Protein AF-A0A357KMB4-F1 (afdb_monomer)

Nearest PDB structures (foldseek):
  2fut-assembly1_B  TM=7.686E-01  e=6.459E-30  Pedobacter heparinus
  3e7j-assembly1_B  TM=7.613E-01  e=1.615E-29  Pedobacter heparinus
  3a0o-assembly1_A  TM=6.385E-01  e=5.201E-28  Agrobacterium fabrum str. C58
  3afl-assembly1_A  TM=7.024E-01  e=1.153E-25  Agrobacterium fabrum str. C58

Radius of gyration: 32.97 Å; Cα contacts (8 Å, |Δi|>4): 2272; chains: 1; bounding box: 94×92×88 Å

pLDDT: mean 87.8, std 14.25, range [25.14, 98.75]

Sequence (956 aa):
MKNVILFLLVISLTLVGSFAAANENASVCDQTFQLPSNQWRMISLPCDPGEDATVAEVFGDDIAAAFGENEPAVYGHNWILFRHDIEKGFAALGETEQNSLSPGVAYWMIQTSNSDATLSLPANSAATVFDQSEGCAESAQSCFGIPLATAANGIKWNMIGYPNTVSQNLINVRVVSNATGACTEGCTLDAAESQGLVHNRLWRYSGDGYTALDGGRDSLDPWDGYWLPTLNQAEGGQPKLLIGNGPEAFPAEHYPDGDHPRLWLSADRLSALQQARQQQTPQWNAFKRICDEMVDNNPNNDPYFIADTPQTGAAPLALMYRLTGENQYADRALELMDATPADISVYANPDHANFHYLGLAYDWLYNYLGMTPARKKAYQQKMTAISENFWKDYNGQGVFTYNDDTDANIESGMIHLTLGAAMYGDDSSAVKLLNRGWLGWVSGYGGRGKTPTYSNTDYLRESLGGVYPTGFAYFAGSDSVGFSGYQMTLETACHYDVNSKHPELKSFWGNTIRSMIHLTEPTRQKIYHTGDWQDPATLNTQAWFYQALAFASHFADKAGDSEIAAKGRGYAQQNDLGYDNGWFSEFLYSSPSAPVIDPYQNGLPLIRFANDPDFLMFRDNWSESANWGLFIGDGGLPVDHQKPDHGSFALWRGNDYLTRGVRTYDGLKNGDFFNTLSIENGCMINGKSCSGTAIRQAQTASQISRHRQSTSPLFAYGMLNADGQWNDDPNVYQPAIPVETYRRHFFWAGEYGVIFDRLRTHQNNGAKYRLRALTQPSVNGTTISQLSENGQHKMLHRTLEPSQAQIQILNEQDLWQAIPLWKVDQSERRWQSVINLPFSDATNVLNVTQTGSESLSEFDTLEHIKNAAQSGVRIGGWVVMFSSEEDLKDHVQYTVQNASAGMKHLVADLKEGSYKIKINGVTRAQQMTVQSNDNTGFFVSPDASSSLKIALTRVN

Solvent-accessible surface area (backbone atoms only — not comparable to full-atom values): 48644 Å² total; per-residue (Å²): 134,82,89,84,84,91,88,80,91,80,84,82,81,77,80,82,72,82,78,75,81,71,84,66,77,72,58,84,52,76,60,68,45,82,46,49,45,72,34,55,37,37,29,26,29,25,31,30,64,49,70,75,38,23,51,41,70,47,42,40,65,34,44,30,63,29,41,39,101,88,40,84,63,42,78,79,76,39,30,48,50,28,38,71,40,90,88,79,40,77,41,73,63,53,58,77,36,53,62,74,66,51,50,37,38,23,33,42,37,37,36,58,42,92,37,58,20,58,38,48,58,47,91,80,38,40,78,52,84,57,45,82,54,85,28,44,31,90,69,20,87,22,17,39,71,37,78,47,64,60,29,85,82,28,74,24,76,36,61,35,18,30,45,34,71,62,61,41,47,34,64,47,32,16,33,32,25,77,40,93,62,80,26,52,61,24,26,42,39,61,58,31,30,78,60,30,31,28,54,39,44,37,35,35,46,80,56,88,50,76,45,78,38,49,34,84,78,35,65,49,42,48,40,36,15,32,39,41,41,21,25,51,58,20,49,92,12,66,34,24,43,30,43,40,73,31,64,64,65,49,59,76,93,35,54,52,61,86,68,77,52,32,61,68,51,48,73,69,51,50,50,34,49,50,47,25,50,75,67,59,33,71,44,40,53,40,34,49,51,53,48,51,34,67,65,68,74,42,81,92,44,46,93,69,45,43,90,82,36,21,27,58,48,12,27,56,19,22,50,50,19,75,73,71,71,46,61,68,33,41,55,48,15,51,52,22,56,68,65,42,71,46,64,52,82,83,43,96,58,48,54,82,48,41,61,35,25,49,18,44,22,50,23,61,35,53,85,40,87,86,48,36,75,69,53,52,52,52,49,52,53,36,52,49,43,36,45,52,49,54,54,30,17,40,63,64,72,39,94,76,51,51,53,69,40,59,44,51,45,41,28,44,20,24,28,22,29,34,35,10,51,49,34,46,92,82,42,82,64,15,60,58,27,30,29,51,15,36,33,21,42,77,47,23,64,64,30,89,89,78,68,90,52,60,14,52,54,48,56,46,62,41,15,41,24,19,41,52,60,38,6,58,56,43,34,22,62,43,39,43,52,15,52,48,46,37,52,36,36,32,35,50,27,20,70,41,50,58,53,78,78,38,59,87,52,37,49,21,36,36,23,28,45,54,36,55,61,70,40,33,38,44,72,51,49,39,60,68,75,46,34,38,44,51,76,91,55,38,52,76,71,36,38,33,52,55,27,32,42,26,50,24,24,44,50,4,36,75,54,68,38,48,71,49,17,12,23,32,49,18,46,46,66,74,43,53,89,61,80,77,64,32,35,59,54,38,33,72,45,45,54,76,85,58,69,68,33,61,44,60,84,70,52,69,76,52,60,46,76,24,54,25,24,19,34,44,36,38,36,70,55,71,48,52,74,22,30,35,38,39,39,32,14,45,43,32,71,63,52,58,37,30,61,41,42,58,56,16,40,32,39,30,48,23,78,37,53,43,31,45,51,60,47,31,27,82,56,66,52,35,20,76,53,22,29,22,77,25,41,56,33,70,45,69,57,96,89,37,81,42,21,37,36,52,62,78,40,34,71,30,68,16,26,50,72,19,52,49,74,43,80,84,71,57,34,44,37,38,27,27,42,34,41,32,32,49,29,40,43,69,92,81,40,66,40,67,48,52,48,66,39,34,38,40,37,41,36,38,42,70,47,39,35,40,39,40,37,42,40,31,34,85,49,70,36,75,42,28,42,35,42,38,30,68,31,82,63,47,77,59,83,51,32,38,42,30,38,15,74,87,49,65,28,26,31,41,38,34,49,65,31,52,79,80,42,44,75,43,82,44,57,33,50,74,74,44,62,87,54,53,62,87,36,40,30,71,88,60,42,32,25,34,42,40,35,42,44,74,73,38,32,71,43,58,35,36,35,40,34,40,52,46,47,52,80,64,82,72,73,93,37,80,43,84,37,72,60,97,61,29,41,32,37,36,45,70,62,37,34,43,37,38,48,68,55,90,70,58,34,58,64,50,75,52,65,41,70,67,33,52,54,64,28,36,36,42,36,41,48,30,48,59,42,43,26,48,36,22,52,72,82,43,72,50,91,60,71,32,64,21,46,79,63,46,16,36,33,63,52,66,44,75,60,61,32,71,64,40,37,40,36,40,37,55,59,131

Structure (mmCIF, N/CA/C/O backbone):
data_AF-A0A357KMB4-F1
#
_entry.id   AF-A0A357KMB4-F1
#
loop_
_atom_site.group_PDB
_atom_site.id
_atom_site.type_symbol
_atom_site.label_atom_id
_atom_site.label_alt_id
_atom_site.label_comp_id
_atom_site.label_asym_id
_atom_site.label_entity_id
_atom_site.label_seq_id
_atom_site.pdbx_PDB_ins_code
_atom_site.Cartn_x
_atom_site.Cartn_y
_atom_site.Cartn_z
_atom_site.occupancy
_atom_site.B_iso_or_equiv
_atom_site.auth_seq_id
_atom_site.auth_comp_id
_atom_site.auth_asym_id
_atom_site.auth_atom_id
_atom_site.pdbx_PDB_model_num
ATOM 1 N N . MET A 1 1 ? 25.113 -60.835 31.794 1.00 34.06 1 MET A N 1
ATOM 2 C CA . MET A 1 1 ? 26.532 -60.827 31.380 1.00 34.06 1 MET A CA 1
ATOM 3 C C . MET A 1 1 ? 26.723 -59.690 30.383 1.00 34.06 1 MET A C 1
ATOM 5 O O . MET A 1 1 ? 26.113 -59.773 29.334 1.00 34.06 1 MET A O 1
ATOM 9 N N . LYS A 1 2 ? 27.529 -58.679 30.762 1.00 30.97 2 LYS A N 1
ATOM 10 C CA . LYS A 1 2 ? 28.235 -57.655 29.946 1.00 30.97 2 LYS A CA 1
ATOM 11 C C . LYS A 1 2 ? 27.391 -56.746 29.018 1.00 30.97 2 LYS A C 1
ATOM 13 O O . LYS A 1 2 ? 26.839 -57.224 28.044 1.00 30.97 2 LYS A O 1
ATOM 18 N N . ASN A 1 3 ? 27.232 -55.467 29.404 1.00 36.47 3 ASN A N 1
ATOM 19 C CA . ASN A 1 3 ? 27.881 -54.239 28.851 1.00 36.47 3 ASN A CA 1
ATOM 20 C C . ASN A 1 3 ? 27.168 -53.731 27.576 1.00 36.47 3 ASN A C 1
ATOM 22 O O . ASN A 1 3 ? 26.949 -54.525 26.676 1.00 36.47 3 ASN A O 1
ATOM 26 N N . VAL A 1 4 ? 26.693 -52.479 27.462 1.00 34.16 4 VAL A N 1
ATOM 27 C CA . VAL A 1 4 ? 27.408 -51.201 27.168 1.00 34.16 4 VAL A CA 1
ATOM 28 C C . VAL A 1 4 ? 26.363 -50.060 27.359 1.00 34.16 4 VAL A C 1
ATOM 30 O O . VAL A 1 4 ? 25.253 -50.206 26.863 1.00 34.16 4 VAL A O 1
ATOM 33 N N . ILE A 1 5 ? 26.495 -49.107 28.299 1.00 34.25 5 ILE A N 1
ATOM 34 C CA . ILE A 1 5 ? 27.171 -47.775 28.274 1.00 34.25 5 ILE A CA 1
ATOM 35 C C . ILE A 1 5 ? 26.486 -46.687 27.397 1.00 34.25 5 ILE A C 1
ATOM 37 O O . ILE A 1 5 ? 26.631 -46.694 26.185 1.00 34.25 5 ILE A O 1
ATOM 41 N N . LEU A 1 6 ? 25.807 -45.755 28.102 1.00 29.77 6 LEU A N 1
ATOM 42 C CA . LEU A 1 6 ? 25.956 -44.274 28.146 1.00 29.77 6 LEU A CA 1
ATOM 43 C C . LEU A 1 6 ? 25.772 -43.402 26.877 1.00 29.77 6 LEU A C 1
ATOM 45 O O . LEU A 1 6 ? 26.398 -43.678 25.869 1.00 29.77 6 LEU A O 1
ATOM 49 N N . PHE A 1 7 ? 24.990 -42.310 27.006 1.00 26.94 7 PHE A N 1
ATOM 50 C CA . PHE A 1 7 ? 25.191 -40.894 26.569 1.00 26.94 7 PHE A CA 1
ATOM 51 C C . PHE A 1 7 ? 23.800 -40.215 26.424 1.00 26.94 7 PHE A C 1
ATOM 53 O O . PHE A 1 7 ? 22.893 -40.841 25.895 1.00 26.94 7 PHE A O 1
ATOM 60 N N . LEU A 1 8 ? 23.508 -38.959 26.778 1.00 25.14 8 LEU A N 1
ATOM 61 C CA . LEU A 1 8 ? 24.036 -37.976 27.729 1.00 25.14 8 LEU A CA 1
ATOM 62 C C . LEU A 1 8 ? 22.884 -36.959 27.916 1.00 25.14 8 LEU A C 1
ATOM 64 O O . LE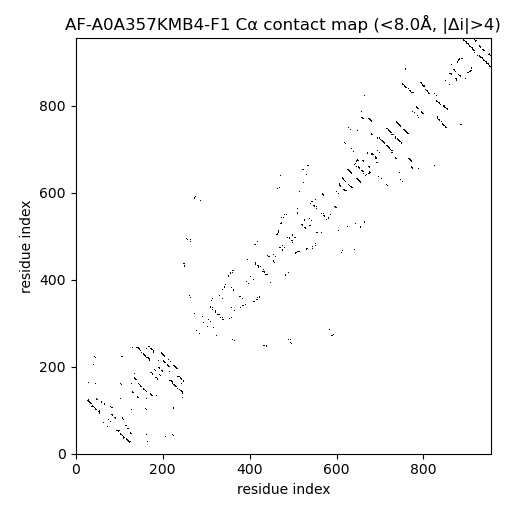U A 1 8 ? 22.246 -36.558 26.946 1.00 25.14 8 LEU A O 1
ATOM 68 N N . LEU A 1 9 ? 22.570 -36.613 29.165 1.00 26.67 9 LEU A N 1
ATOM 69 C CA . LEU A 1 9 ? 21.543 -35.641 29.542 1.00 26.67 9 LEU A CA 1
ATOM 70 C C . LEU A 1 9 ? 22.121 -34.232 29.321 1.00 26.67 9 LEU A C 1
ATOM 72 O O . LEU A 1 9 ? 22.996 -33.817 30.078 1.00 26.67 9 LEU A O 1
ATOM 76 N N . VAL A 1 10 ? 21.670 -33.509 28.294 1.00 25.28 10 VAL A N 1
ATOM 77 C CA . VAL A 1 10 ? 21.964 -32.076 28.142 1.00 25.28 10 VAL A CA 1
ATOM 78 C C . VAL A 1 10 ? 20.816 -31.289 28.764 1.00 25.28 10 VAL A C 1
ATOM 80 O O . VAL A 1 10 ? 19.683 -31.324 28.292 1.00 25.28 10 VAL A O 1
ATOM 83 N N . ILE A 1 11 ? 21.124 -30.607 29.864 1.00 28.58 11 ILE A N 1
ATOM 84 C CA . ILE A 1 11 ? 20.292 -29.566 30.462 1.00 28.58 11 ILE A CA 1
ATOM 85 C C . ILE A 1 11 ? 20.423 -28.335 29.559 1.00 28.58 11 ILE A C 1
ATOM 87 O O . ILE A 1 11 ? 21.447 -27.655 29.586 1.00 28.58 11 ILE A O 1
ATOM 91 N N . SER A 1 12 ? 19.407 -28.055 28.744 1.00 26.53 12 SER A N 1
ATOM 92 C CA . SER A 1 12 ? 19.284 -26.773 28.046 1.00 26.53 12 SER A CA 1
ATOM 93 C C . SER A 1 12 ? 18.751 -25.731 29.026 1.00 26.53 12 SER A C 1
ATOM 95 O O . SER A 1 12 ? 17.558 -25.670 29.313 1.00 26.53 12 SER A O 1
ATOM 97 N N . LEU A 1 13 ? 19.663 -24.927 29.565 1.00 25.22 13 LEU A N 1
ATOM 98 C CA . LEU A 1 13 ? 19.360 -23.686 30.263 1.00 25.22 13 LEU A CA 1
ATOM 99 C C . LEU A 1 13 ? 19.021 -22.630 29.194 1.00 25.22 13 LEU A C 1
ATOM 101 O O . LEU A 1 13 ? 19.907 -21.960 28.674 1.00 25.22 13 LEU A O 1
ATOM 105 N N . THR A 1 14 ? 17.754 -22.517 28.795 1.00 29.17 14 THR A N 1
ATOM 106 C CA . THR A 1 14 ? 17.294 -21.413 27.938 1.00 29.17 14 THR A CA 1
ATOM 107 C C . THR A 1 14 ? 17.178 -20.147 28.780 1.00 29.17 14 THR A C 1
ATOM 109 O O . THR A 1 14 ? 16.178 -19.935 29.466 1.00 29.17 14 THR A O 1
ATOM 112 N N . LEU A 1 15 ? 18.221 -19.316 28.736 1.00 25.84 15 LEU A N 1
ATOM 113 C CA . LEU A 1 15 ? 18.123 -17.892 29.042 1.00 25.84 15 LEU A CA 1
ATOM 114 C C . LEU A 1 15 ? 17.166 -17.282 28.005 1.00 25.84 15 LEU A C 1
ATOM 116 O O . LEU A 1 15 ? 17.523 -17.127 26.841 1.00 25.84 15 LEU A O 1
ATOM 120 N N . VAL A 1 16 ? 15.931 -16.988 28.406 1.00 31.47 16 VAL A N 1
ATOM 121 C CA . VAL A 1 16 ? 15.011 -16.184 27.596 1.00 31.47 16 VAL A CA 1
ATOM 122 C C . VAL A 1 16 ? 15.392 -14.729 27.843 1.00 31.47 16 VAL A C 1
ATOM 124 O O . VAL A 1 16 ? 14.923 -14.103 28.790 1.00 31.47 16 VAL A O 1
ATOM 127 N N . GLY A 1 17 ? 16.339 -14.234 27.047 1.00 27.36 17 GLY A N 1
ATOM 128 C CA . GLY A 1 17 ? 16.598 -12.808 26.921 1.00 27.36 17 GLY A CA 1
ATOM 129 C C . GLY A 1 17 ? 15.452 -12.175 26.143 1.00 27.36 17 GLY A C 1
ATOM 130 O O . GLY A 1 17 ? 15.163 -12.577 25.018 1.00 27.36 17 GLY A O 1
ATOM 131 N N . SER A 1 18 ? 14.769 -11.222 26.766 1.00 28.28 18 SER A N 1
ATOM 132 C CA . SER A 1 18 ? 13.783 -10.370 26.115 1.00 28.28 18 SER A CA 1
ATOM 133 C C . SER A 1 18 ? 14.478 -9.535 25.039 1.00 28.28 18 SER A C 1
ATOM 135 O O . SER A 1 18 ? 15.187 -8.586 25.363 1.00 28.28 18 SER A O 1
ATOM 137 N N . PHE A 1 19 ? 14.283 -9.875 23.767 1.00 28.34 19 PHE A N 1
ATOM 138 C CA . PHE A 1 19 ? 14.601 -8.974 22.665 1.00 28.34 19 PHE A CA 1
ATOM 139 C C . PHE A 1 19 ? 13.481 -7.935 22.579 1.00 28.34 19 PHE A C 1
ATOM 141 O O . PHE A 1 19 ? 12.445 -8.165 21.961 1.00 28.34 19 PHE A O 1
ATOM 148 N N . ALA A 1 20 ? 13.669 -6.798 23.244 1.00 28.69 20 ALA A N 1
ATOM 149 C CA . ALA A 1 20 ? 13.099 -5.564 22.734 1.00 28.69 20 ALA A CA 1
ATOM 150 C C . ALA A 1 20 ? 13.927 -5.227 21.490 1.00 28.69 20 ALA A C 1
ATOM 152 O O . ALA A 1 20 ? 15.097 -4.873 21.616 1.00 28.69 20 ALA A O 1
ATOM 153 N N . ALA A 1 21 ? 13.361 -5.423 20.300 1.00 29.62 21 ALA A N 1
ATOM 154 C CA . ALA A 1 21 ? 13.928 -4.855 19.089 1.00 29.62 21 ALA A CA 1
ATOM 155 C C . ALA A 1 21 ? 13.755 -3.336 19.200 1.00 29.62 21 ALA A C 1
ATOM 157 O O . ALA A 1 21 ? 12.714 -2.785 18.849 1.00 29.62 21 ALA A O 1
ATOM 158 N N . ALA A 1 22 ? 14.740 -2.667 19.794 1.00 28.81 22 ALA A N 1
ATOM 159 C CA . ALA A 1 22 ? 14.958 -1.273 19.485 1.00 28.81 22 ALA A CA 1
ATOM 160 C C . ALA A 1 22 ? 15.277 -1.241 17.987 1.00 28.81 22 ALA A C 1
ATOM 162 O O . ALA A 1 22 ? 16.276 -1.820 17.563 1.00 28.81 22 ALA A O 1
ATOM 163 N N . ASN A 1 23 ? 14.413 -0.614 17.188 1.00 30.89 23 ASN A N 1
ATOM 164 C CA . ASN A 1 23 ? 14.830 -0.049 15.909 1.00 30.89 23 ASN A CA 1
ATOM 165 C C . ASN A 1 23 ? 15.804 1.090 16.246 1.00 30.89 23 ASN A C 1
ATOM 167 O O . ASN A 1 23 ? 15.452 2.266 16.205 1.00 30.89 23 ASN A O 1
ATOM 171 N N . GLU A 1 24 ? 17.016 0.745 16.678 1.00 32.53 24 GLU A N 1
ATOM 172 C CA . GLU A 1 24 ? 18.144 1.627 16.441 1.00 32.53 24 GLU A CA 1
ATOM 173 C C . GLU A 1 24 ? 18.297 1.611 14.925 1.00 32.53 24 GLU A C 1
ATOM 175 O O . GLU A 1 24 ? 18.593 0.570 14.338 1.00 32.53 24 GLU A O 1
ATOM 180 N N . ASN A 1 25 ? 17.959 2.729 14.281 1.00 37.66 25 ASN A N 1
ATOM 181 C CA . ASN A 1 25 ? 18.322 2.949 12.891 1.00 37.66 25 ASN A CA 1
ATOM 182 C C . ASN A 1 25 ? 19.840 2.788 12.833 1.00 37.66 25 ASN A C 1
ATOM 184 O O . ASN A 1 25 ? 20.553 3.710 13.231 1.00 37.66 25 ASN A O 1
ATOM 188 N N . ALA A 1 26 ? 20.305 1.603 12.425 1.00 49.03 26 ALA A N 1
ATOM 189 C CA . ALA A 1 26 ? 21.712 1.346 12.175 1.00 49.03 26 ALA A CA 1
ATOM 190 C C . ALA A 1 26 ? 22.218 2.504 11.317 1.00 49.03 26 ALA A C 1
ATOM 192 O O . ALA A 1 26 ? 21.579 2.870 10.321 1.00 49.03 26 ALA A O 1
ATOM 193 N N . SER A 1 27 ? 23.287 3.151 11.770 1.00 72.38 27 SER A N 1
ATOM 194 C CA . SER A 1 27 ? 23.843 4.274 11.038 1.00 72.38 27 SER A CA 1
ATOM 195 C C . SER A 1 27 ? 24.212 3.771 9.649 1.00 72.38 27 SER A C 1
ATOM 197 O O . SER A 1 27 ? 24.764 2.680 9.493 1.00 72.38 27 SER A O 1
ATOM 199 N N . VAL A 1 28 ? 23.942 4.568 8.613 1.00 76.69 28 VAL A N 1
ATOM 200 C CA . VAL A 1 28 ? 24.337 4.239 7.230 1.00 76.69 28 VAL A CA 1
ATOM 201 C C . VAL A 1 28 ? 25.849 3.957 7.140 1.00 76.69 28 VAL A C 1
ATOM 203 O O . VAL A 1 28 ? 26.292 3.264 6.227 1.00 76.69 28 VAL A O 1
ATOM 206 N N . CYS A 1 29 ? 26.625 4.437 8.118 1.00 87.62 29 CYS A N 1
ATOM 207 C CA . CYS A 1 29 ? 28.070 4.287 8.244 1.00 87.62 29 CYS A CA 1
ATOM 208 C C . CYS A 1 29 ? 28.541 3.079 9.084 1.00 87.62 29 CYS A C 1
ATOM 210 O O . CYS A 1 29 ? 29.746 2.947 9.283 1.00 87.62 29 CYS A O 1
ATOM 212 N N . ASP A 1 30 ? 27.657 2.176 9.529 1.00 87.50 30 ASP A N 1
ATOM 213 C CA . ASP A 1 30 ? 28.001 1.007 10.374 1.00 87.50 30 ASP A CA 1
ATOM 214 C C . ASP A 1 30 ? 28.728 -0.132 9.618 1.00 87.50 30 ASP A C 1
ATOM 216 O O . ASP A 1 30 ? 28.767 -1.286 10.053 1.00 87.50 30 ASP A O 1
ATOM 220 N N . GLN A 1 31 ? 29.309 0.152 8.452 1.00 87.50 31 GLN A N 1
ATOM 221 C CA . GLN A 1 31 ? 30.023 -0.848 7.667 1.00 87.50 31 GLN A CA 1
ATOM 222 C C . GLN A 1 31 ? 31.428 -1.089 8.195 1.00 87.50 31 GLN A C 1
ATOM 224 O O . GLN A 1 31 ? 32.187 -0.152 8.426 1.00 87.50 31 GLN A O 1
ATOM 229 N N . THR A 1 32 ? 31.813 -2.361 8.272 1.00 95.00 32 THR A N 1
ATOM 230 C CA . THR A 1 32 ? 33.139 -2.761 8.747 1.00 95.00 32 THR A CA 1
ATOM 231 C C . THR A 1 32 ? 34.041 -3.272 7.630 1.00 95.00 32 THR A C 1
ATOM 233 O O . THR A 1 32 ? 33.558 -3.905 6.689 1.00 95.00 32 THR A O 1
ATOM 236 N N . PHE A 1 33 ? 35.353 -3.127 7.796 1.00 96.06 33 PHE A N 1
ATOM 237 C CA . PHE A 1 33 ? 36.365 -3.685 6.9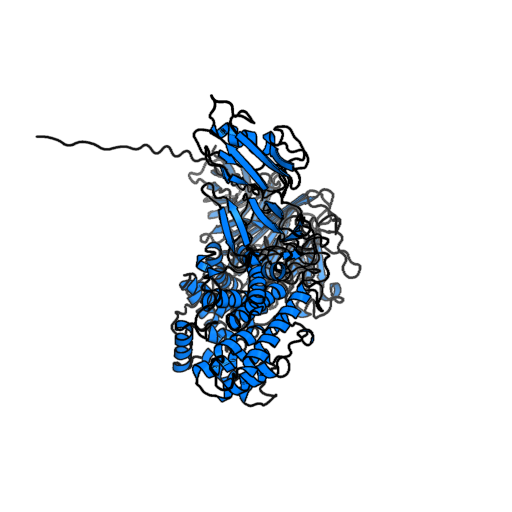00 1.00 96.06 33 PHE A CA 1
ATOM 238 C C . PHE A 1 33 ? 37.344 -4.594 7.642 1.00 96.06 33 PHE A C 1
ATOM 240 O O . PHE A 1 33 ? 37.886 -4.232 8.679 1.00 96.06 33 PHE A O 1
ATOM 247 N N . GLN A 1 34 ? 37.619 -5.775 7.091 1.00 96.94 34 GLN A N 1
ATOM 248 C CA . GLN A 1 34 ? 38.635 -6.673 7.642 1.00 96.94 34 GLN A CA 1
ATOM 249 C C . GLN A 1 34 ? 40.013 -6.283 7.106 1.00 96.94 34 GLN A C 1
ATOM 251 O O . GLN A 1 34 ? 40.300 -6.493 5.927 1.00 96.94 34 GLN A O 1
ATOM 256 N N . LEU A 1 35 ? 40.871 -5.740 7.972 1.00 96.50 35 LEU A N 1
ATOM 257 C CA . LEU A 1 35 ? 42.263 -5.412 7.681 1.00 96.50 35 LEU A CA 1
ATOM 258 C C . LEU A 1 35 ? 43.190 -6.563 8.105 1.00 96.50 35 LEU A C 1
ATOM 260 O O . LEU A 1 35 ? 43.445 -6.740 9.306 1.00 96.50 35 LEU A O 1
ATOM 264 N N . PRO A 1 36 ? 43.767 -7.315 7.149 1.00 96.19 36 PRO A N 1
ATOM 265 C CA . PRO A 1 36 ? 44.532 -8.494 7.510 1.00 96.19 36 PRO A CA 1
ATOM 266 C C . PRO A 1 36 ? 45.869 -8.187 8.165 1.00 96.19 36 PRO A C 1
ATOM 268 O O . PRO A 1 36 ? 46.520 -7.176 7.878 1.00 96.19 36 PRO A O 1
ATOM 271 N N . SER A 1 37 ? 46.292 -9.101 9.031 1.00 95.94 37 SER A N 1
ATOM 272 C CA . SER A 1 37 ? 47.591 -9.016 9.693 1.00 95.94 37 SER A CA 1
ATOM 273 C C . SER A 1 37 ? 48.753 -9.100 8.703 1.00 95.94 37 SER A C 1
ATOM 275 O O . SER A 1 37 ? 48.781 -9.933 7.798 1.00 95.94 37 SER A O 1
ATOM 277 N N . ASN A 1 38 ? 49.759 -8.248 8.919 1.00 95.44 38 ASN A N 1
ATOM 278 C CA . ASN A 1 38 ? 51.018 -8.197 8.179 1.00 95.44 38 ASN A CA 1
ATOM 279 C C . ASN A 1 38 ? 50.841 -8.023 6.663 1.00 95.44 38 ASN A C 1
ATOM 281 O O . ASN A 1 38 ? 51.711 -8.412 5.879 1.00 95.44 38 ASN A O 1
ATOM 285 N N . GLN A 1 39 ? 49.735 -7.408 6.242 1.00 96.12 39 GLN A N 1
ATOM 286 C CA . GLN A 1 39 ? 49.424 -7.195 4.839 1.00 96.12 39 GLN A CA 1
ATOM 287 C C . GLN A 1 39 ? 49.059 -5.734 4.581 1.00 96.12 39 GLN A C 1
ATOM 289 O O . GLN A 1 39 ? 48.226 -5.148 5.267 1.00 96.12 39 GLN A O 1
ATOM 294 N N . TRP A 1 40 ? 49.678 -5.141 3.561 1.00 96.56 40 TRP A N 1
ATOM 295 C CA . TRP A 1 40 ? 49.300 -3.807 3.108 1.00 96.56 40 TRP A CA 1
ATOM 296 C C . TRP A 1 40 ? 47.914 -3.828 2.455 1.00 96.56 40 TRP A C 1
ATOM 298 O O . TRP A 1 40 ? 47.582 -4.738 1.685 1.00 96.56 40 TRP A O 1
ATOM 308 N N . ARG A 1 41 ? 47.123 -2.791 2.726 1.00 97.19 41 ARG A N 1
ATOM 309 C CA . ARG A 1 41 ? 45.838 -2.517 2.075 1.00 97.19 41 ARG A CA 1
ATOM 310 C C . ARG A 1 41 ? 45.768 -1.068 1.614 1.00 97.19 41 ARG A C 1
ATOM 312 O O . ARG A 1 41 ? 46.274 -0.177 2.295 1.00 97.19 41 ARG A O 1
ATOM 319 N N . MET A 1 42 ? 45.139 -0.855 0.460 1.00 97.31 42 MET A N 1
ATOM 320 C CA . MET A 1 42 ? 44.664 0.465 0.051 1.00 97.31 42 MET A CA 1
ATOM 321 C C . MET A 1 42 ? 43.237 0.606 0.545 1.00 97.31 42 MET A C 1
ATOM 323 O O . MET A 1 42 ? 42.365 -0.101 0.047 1.00 97.31 42 MET A O 1
ATOM 327 N N . ILE A 1 43 ? 43.020 1.497 1.502 1.00 97.25 43 ILE A N 1
ATOM 328 C CA . ILE A 1 43 ? 41.705 1.730 2.084 1.00 97.25 43 ILE A CA 1
ATOM 329 C C . ILE A 1 43 ? 41.181 3.125 1.745 1.00 97.25 43 ILE A C 1
ATOM 331 O O . ILE A 1 43 ? 41.945 4.008 1.351 1.00 97.25 43 ILE A O 1
ATOM 335 N N . SER A 1 44 ? 39.887 3.333 1.926 1.00 96.94 44 SER A N 1
ATOM 336 C CA . SER A 1 44 ? 39.211 4.625 1.856 1.00 96.94 44 SER A CA 1
ATOM 337 C C . SER A 1 44 ? 38.169 4.752 2.964 1.00 96.94 44 SER A C 1
ATOM 339 O O . SER A 1 44 ? 37.996 3.831 3.760 1.00 96.94 44 SER A O 1
ATOM 341 N N . LEU A 1 45 ? 37.509 5.908 3.037 1.00 96.50 45 LEU A N 1
ATOM 342 C CA . LEU A 1 45 ? 36.472 6.186 4.025 1.00 96.50 45 LEU A CA 1
ATOM 343 C C . LEU A 1 45 ? 35.115 6.280 3.317 1.00 96.50 45 LEU A C 1
ATOM 345 O O . LEU A 1 45 ? 34.929 7.209 2.524 1.00 96.50 45 LEU A O 1
ATOM 349 N N . PRO A 1 46 ? 34.178 5.351 3.587 1.00 94.25 46 PRO A N 1
ATOM 350 C CA . PRO A 1 46 ? 32.856 5.362 2.960 1.00 94.25 46 PRO A CA 1
ATOM 351 C C . PRO A 1 46 ? 31.915 6.437 3.533 1.00 94.25 46 PRO A C 1
ATOM 353 O O . PRO A 1 46 ? 30.881 6.722 2.937 1.00 94.25 46 PRO A O 1
ATOM 356 N N . CYS A 1 47 ? 32.273 7.035 4.672 1.00 94.25 47 CYS A N 1
ATOM 357 C CA . CYS A 1 47 ? 31.578 8.149 5.309 1.00 94.25 47 CYS A CA 1
ATOM 358 C C . CYS A 1 47 ? 32.580 9.199 5.805 1.00 94.25 47 CYS A C 1
ATOM 360 O O . CYS A 1 47 ? 33.782 8.945 5.888 1.00 94.25 47 CYS A O 1
ATOM 362 N N . ASP A 1 48 ? 32.069 10.380 6.143 1.00 94.12 48 ASP A N 1
ATOM 363 C CA . ASP A 1 48 ? 32.829 11.457 6.765 1.00 94.12 48 ASP A CA 1
ATOM 364 C C . ASP A 1 48 ? 32.948 11.222 8.285 1.00 94.12 48 ASP A C 1
ATOM 366 O O . ASP A 1 48 ? 31.927 11.256 8.979 1.00 94.12 48 ASP A O 1
ATOM 370 N N . PRO A 1 49 ? 34.157 10.980 8.832 1.00 93.62 49 PRO A N 1
ATOM 371 C CA . PRO A 1 49 ? 34.348 10.812 10.274 1.00 93.62 49 PRO A CA 1
ATOM 372 C C . PRO A 1 49 ? 34.231 12.133 11.064 1.00 93.62 49 PRO A C 1
ATOM 374 O O . PRO A 1 49 ? 34.251 12.112 12.295 1.00 93.62 49 PRO A O 1
ATOM 377 N N . GLY A 1 50 ? 34.101 13.274 10.377 1.00 88.69 50 GLY A N 1
ATOM 378 C CA . GLY A 1 50 ? 34.077 14.617 10.948 1.00 88.69 50 GLY A CA 1
ATOM 379 C C . GLY A 1 50 ? 35.432 15.325 10.845 1.00 88.69 50 GLY A C 1
ATOM 380 O O . GLY A 1 50 ? 36.489 14.699 10.903 1.00 88.69 50 GLY A O 1
ATOM 381 N N . GLU A 1 51 ? 35.400 16.657 10.726 1.00 82.44 51 GLU A N 1
ATOM 382 C CA . GLU A 1 51 ? 36.588 17.501 10.482 1.00 82.44 51 GLU A CA 1
ATOM 383 C C . GLU A 1 51 ? 37.684 17.331 11.560 1.00 82.44 51 GLU A C 1
ATOM 385 O O . GLU A 1 51 ? 38.881 17.321 11.269 1.00 82.44 51 GLU A O 1
ATOM 390 N N . ASP A 1 52 ? 37.292 17.103 12.814 1.00 84.38 52 ASP A N 1
ATOM 391 C CA . ASP A 1 52 ? 38.230 17.006 13.938 1.00 84.38 52 ASP A CA 1
ATOM 392 C C . ASP A 1 52 ? 38.746 15.586 14.221 1.00 84.38 52 ASP A C 1
ATOM 394 O O . ASP A 1 52 ? 39.582 15.422 15.115 1.00 84.38 52 ASP A O 1
ATOM 398 N N . ALA A 1 53 ? 38.295 14.576 13.468 1.00 89.06 53 ALA A N 1
ATOM 399 C CA . ALA A 1 53 ? 38.660 13.187 13.716 1.00 89.06 53 ALA A CA 1
ATOM 400 C C . ALA A 1 53 ? 40.147 12.924 13.425 1.00 89.06 53 ALA A C 1
ATOM 402 O O . ALA A 1 53 ? 40.686 13.252 12.361 1.00 89.06 53 ALA A O 1
ATOM 403 N N . THR A 1 54 ? 40.825 12.312 14.391 1.00 94.12 54 THR A N 1
ATOM 404 C CA . THR A 1 54 ? 42.228 11.899 14.289 1.00 94.12 54 THR A CA 1
ATOM 405 C C . THR A 1 54 ? 42.366 10.466 13.778 1.00 94.12 54 THR A C 1
ATOM 407 O O . THR A 1 54 ? 41.439 9.661 13.845 1.00 94.12 54 THR A O 1
ATOM 410 N N . VAL A 1 55 ? 43.565 10.103 13.311 1.00 95.19 55 VAL A N 1
ATOM 411 C CA . VAL A 1 55 ? 43.864 8.726 12.877 1.00 95.19 55 VAL A CA 1
ATOM 412 C C . VAL A 1 55 ? 43.646 7.717 14.012 1.00 95.19 55 VAL A C 1
ATOM 414 O O . VAL A 1 55 ? 43.152 6.619 13.764 1.00 95.19 55 VAL A O 1
ATOM 417 N N . ALA A 1 56 ? 43.982 8.085 15.251 1.00 94.25 56 ALA A N 1
ATOM 418 C CA . ALA A 1 56 ? 43.736 7.246 16.422 1.00 94.25 56 ALA A CA 1
ATOM 419 C C . ALA A 1 56 ? 42.247 7.054 16.733 1.00 94.25 56 ALA A C 1
ATOM 421 O O . ALA A 1 56 ? 41.860 5.959 17.119 1.00 94.25 56 ALA A O 1
ATOM 422 N N . GLU A 1 57 ? 41.420 8.087 16.574 1.00 93.50 57 GLU A N 1
ATOM 423 C CA . GLU A 1 57 ? 39.979 7.992 16.845 1.00 93.50 57 GLU A CA 1
ATOM 424 C C . GLU A 1 57 ? 39.236 7.169 15.795 1.00 93.50 57 GLU A C 1
ATOM 426 O O . GLU A 1 57 ? 38.240 6.545 16.130 1.00 93.50 57 GLU A O 1
ATOM 431 N N . VAL A 1 58 ? 39.707 7.171 14.543 1.00 94.88 58 VAL A N 1
ATOM 432 C CA . VAL A 1 58 ? 39.049 6.438 13.450 1.00 94.88 58 VAL A CA 1
ATOM 433 C C . VAL A 1 58 ? 39.470 4.969 13.381 1.00 94.88 58 VAL A C 1
ATOM 435 O O . VAL A 1 58 ? 38.697 4.156 12.904 1.00 94.88 58 VAL A O 1
ATOM 438 N N . PHE A 1 59 ? 40.689 4.619 13.805 1.00 96.50 59 PHE A N 1
ATOM 439 C CA . PHE A 1 59 ? 41.221 3.258 13.622 1.00 96.50 59 PHE A CA 1
ATOM 440 C C . PHE A 1 59 ? 41.847 2.634 14.873 1.00 96.50 59 PHE A C 1
ATOM 442 O O . PHE A 1 59 ? 42.142 1.439 14.890 1.00 96.50 59 PHE A O 1
ATOM 449 N N . GLY A 1 60 ? 42.184 3.431 15.884 1.00 94.25 60 GLY A N 1
ATOM 450 C CA . GLY A 1 60 ? 43.077 3.000 16.957 1.00 94.25 60 GLY A CA 1
ATOM 451 C C . GLY A 1 60 ? 42.463 1.951 17.880 1.00 94.25 60 GLY A C 1
ATOM 452 O O . GLY A 1 60 ? 43.164 1.029 18.299 1.00 94.25 60 GLY A O 1
ATOM 453 N N . ASP A 1 61 ? 41.174 2.068 18.181 1.00 93.75 61 ASP A N 1
ATOM 454 C CA . ASP A 1 61 ? 40.422 1.127 19.010 1.00 93.75 61 ASP A CA 1
ATOM 455 C C . ASP A 1 61 ? 40.226 -0.226 18.314 1.00 93.75 61 ASP A C 1
ATOM 457 O O . ASP A 1 61 ? 40.515 -1.267 18.913 1.00 93.75 61 ASP A O 1
ATOM 461 N N . ASP A 1 62 ? 39.862 -0.211 17.033 1.00 95.69 62 ASP A N 1
ATOM 462 C CA . ASP A 1 62 ? 39.725 -1.409 16.201 1.00 95.69 62 ASP A CA 1
ATOM 463 C C . ASP A 1 62 ? 41.038 -2.192 16.093 1.00 95.69 62 ASP A C 1
ATOM 465 O O . ASP A 1 62 ? 41.078 -3.424 16.198 1.00 95.69 62 ASP A O 1
ATOM 469 N N . ILE A 1 63 ? 42.151 -1.476 15.908 1.00 95.25 63 ILE A N 1
ATOM 470 C CA . ILE A 1 63 ? 43.475 -2.089 15.833 1.00 95.25 63 ILE A CA 1
ATOM 471 C C . ILE A 1 63 ? 43.912 -2.593 17.208 1.00 95.25 63 ILE A C 1
ATOM 473 O O . ILE A 1 63 ? 44.433 -3.704 17.303 1.00 95.25 63 ILE A O 1
ATOM 477 N N . ALA A 1 64 ? 43.691 -1.830 18.282 1.00 93.12 64 ALA A N 1
ATOM 478 C CA . ALA A 1 64 ? 44.017 -2.260 19.642 1.00 93.12 64 ALA A CA 1
ATOM 479 C C . ALA A 1 64 ? 43.304 -3.566 20.018 1.00 93.12 64 ALA A C 1
ATOM 481 O O . ALA A 1 64 ? 43.921 -4.445 20.627 1.00 93.12 64 ALA A O 1
ATOM 482 N N . ALA A 1 65 ? 42.053 -3.742 19.584 1.00 90.75 65 ALA A N 1
ATOM 483 C CA . ALA A 1 65 ? 41.308 -4.979 19.786 1.00 90.75 65 ALA A CA 1
ATOM 484 C C . ALA A 1 65 ? 42.004 -6.209 19.164 1.00 90.75 65 ALA A C 1
ATOM 486 O O . ALA A 1 65 ? 41.924 -7.303 19.727 1.00 90.75 65 ALA A O 1
ATOM 487 N N . ALA A 1 66 ? 42.748 -6.041 18.064 1.00 91.06 66 ALA A N 1
ATOM 488 C CA . ALA A 1 66 ? 43.475 -7.124 17.396 1.00 91.06 66 ALA A CA 1
ATOM 489 C C . ALA A 1 66 ? 44.793 -7.531 18.096 1.00 91.06 66 ALA A C 1
ATOM 491 O O . ALA A 1 66 ? 45.278 -8.646 17.897 1.00 91.06 66 ALA A O 1
ATOM 492 N N . PHE A 1 67 ? 45.384 -6.674 18.938 1.00 86.31 67 PHE A N 1
ATOM 493 C CA . PHE A 1 67 ? 46.611 -6.993 19.693 1.00 86.31 67 PHE A CA 1
ATOM 494 C C . PHE A 1 67 ? 46.334 -7.682 21.049 1.00 86.31 67 PHE A C 1
ATOM 496 O O . PHE A 1 67 ? 47.235 -8.275 21.644 1.00 86.31 67 PHE A O 1
ATOM 503 N N . GLY A 1 68 ? 45.075 -7.700 21.507 1.00 79.06 68 GLY A N 1
ATOM 504 C CA . GLY A 1 68 ? 44.663 -8.296 22.782 1.00 79.06 68 GLY A CA 1
ATOM 505 C C . GLY A 1 68 ? 45.065 -7.462 24.009 1.00 79.06 68 GLY A C 1
ATOM 506 O O . GLY A 1 68 ? 45.920 -6.588 23.941 1.00 79.06 68 GLY A O 1
ATOM 507 N N . GLU A 1 69 ? 44.470 -7.746 25.176 1.00 81.00 69 GLU A N 1
ATOM 508 C CA . GLU A 1 69 ? 44.579 -6.897 26.386 1.00 81.00 69 GLU A CA 1
ATOM 509 C C . GLU A 1 69 ? 46.013 -6.670 26.916 1.00 81.00 69 GLU A C 1
ATOM 511 O O . GLU A 1 69 ? 46.230 -5.793 27.751 1.00 81.00 69 GLU A O 1
ATOM 516 N N . ASN A 1 70 ? 46.993 -7.462 26.467 1.00 83.31 70 ASN A N 1
ATOM 517 C CA . ASN A 1 70 ? 48.357 -7.462 27.001 1.00 83.31 70 ASN A CA 1
ATOM 518 C C . ASN A 1 70 ? 49.421 -6.897 26.043 1.00 83.31 70 ASN A C 1
ATOM 520 O O . ASN A 1 70 ? 50.578 -6.791 26.455 1.00 83.31 70 ASN A O 1
ATOM 524 N N . GLU A 1 71 ? 49.073 -6.529 24.805 1.00 84.44 71 GLU A N 1
ATOM 525 C CA . GLU A 1 71 ? 50.016 -5.936 23.847 1.00 84.44 71 GLU A CA 1
ATOM 526 C C . GLU A 1 71 ? 49.501 -4.575 23.346 1.00 84.44 71 GLU A C 1
ATOM 528 O O . GLU A 1 71 ? 48.388 -4.486 22.834 1.00 84.44 71 GLU A O 1
ATOM 533 N N . PRO A 1 72 ? 50.276 -3.483 23.488 1.00 86.25 72 PRO A N 1
ATOM 534 C CA . PRO A 1 72 ? 49.837 -2.173 23.025 1.00 86.25 72 PRO A CA 1
ATOM 535 C C . PRO A 1 72 ? 49.937 -2.065 21.497 1.00 86.25 72 PRO A C 1
ATOM 537 O O . PRO A 1 72 ? 50.989 -2.334 20.916 1.00 86.25 72 PRO A O 1
ATOM 540 N N . ALA A 1 73 ? 48.875 -1.584 20.850 1.00 91.44 73 ALA A N 1
ATOM 541 C CA . ALA A 1 73 ? 48.896 -1.187 19.445 1.00 91.44 73 ALA A CA 1
ATOM 542 C C . ALA A 1 73 ? 49.568 0.188 19.277 1.00 91.44 73 ALA A C 1
ATOM 544 O O . ALA A 1 73 ? 48.904 1.221 19.265 1.00 91.44 73 ALA A O 1
ATOM 545 N N . VAL A 1 74 ? 50.898 0.223 19.160 1.00 94.25 74 VAL A N 1
ATOM 546 C CA . VAL A 1 74 ? 51.655 1.482 19.052 1.00 94.25 74 VAL A CA 1
ATOM 547 C C . VAL A 1 74 ? 51.684 1.990 17.606 1.00 94.25 74 VAL A C 1
ATOM 549 O O . VAL A 1 74 ? 52.262 1.340 16.726 1.00 94.25 74 VAL A O 1
ATOM 552 N N . TYR A 1 75 ? 51.132 3.181 17.353 1.00 95.25 75 TYR A N 1
ATOM 553 C CA . TYR A 1 75 ? 51.198 3.822 16.037 1.00 95.25 75 TYR A CA 1
ATOM 554 C C . TYR A 1 75 ? 52.649 4.047 15.575 1.00 95.25 75 TYR A C 1
ATOM 556 O O . TYR A 1 75 ? 53.556 4.351 16.357 1.00 95.25 75 TYR A O 1
ATOM 564 N N . GLY A 1 76 ? 52.900 3.842 14.284 1.00 93.44 76 GLY A N 1
ATOM 565 C CA . GLY A 1 76 ? 54.227 3.918 13.669 1.00 93.44 76 GLY A CA 1
ATOM 566 C C . GLY A 1 76 ? 55.136 2.709 13.929 1.00 93.44 76 GLY A C 1
ATOM 567 O O . GLY A 1 76 ? 56.199 2.621 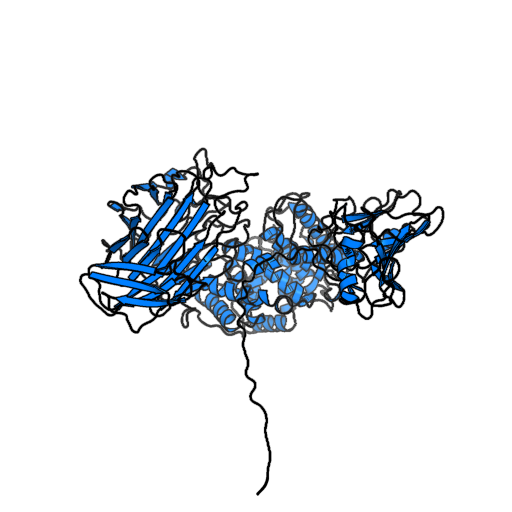13.317 1.00 93.44 76 GLY A O 1
ATOM 568 N N . HIS A 1 77 ? 54.729 1.771 14.793 1.00 92.75 77 HIS A N 1
ATOM 569 C CA . HIS A 1 77 ? 55.449 0.518 15.053 1.00 92.75 77 HIS A CA 1
ATOM 570 C C . HIS A 1 77 ? 54.600 -0.700 14.683 1.00 92.75 77 HIS A C 1
ATOM 572 O O . HIS A 1 77 ? 55.011 -1.529 13.873 1.00 92.75 77 HIS A O 1
ATOM 578 N N . ASN A 1 78 ? 53.415 -0.797 15.281 1.00 94.31 78 ASN A N 1
ATOM 579 C CA . ASN A 1 78 ? 52.491 -1.917 15.137 1.00 94.31 78 ASN A CA 1
ATOM 580 C C . ASN A 1 78 ? 51.515 -1.723 13.979 1.00 94.31 78 ASN A C 1
ATOM 582 O O . ASN A 1 78 ? 51.076 -2.687 13.361 1.00 94.31 78 ASN A O 1
ATOM 586 N N . TRP A 1 79 ? 51.185 -0.476 13.677 1.00 97.12 79 TRP A N 1
ATOM 587 C CA . TRP A 1 79 ? 50.346 -0.109 12.550 1.00 97.12 79 TRP A CA 1
ATOM 588 C C . TRP A 1 79 ? 50.674 1.314 12.113 1.00 97.12 79 TRP A C 1
ATOM 590 O O . TRP A 1 79 ? 51.217 2.103 12.889 1.00 97.12 79 TRP A O 1
ATOM 600 N N . ILE A 1 80 ? 50.417 1.627 10.848 1.00 97.44 80 ILE A N 1
ATOM 601 C CA . ILE A 1 80 ? 50.733 2.936 10.274 1.00 97.44 80 ILE A CA 1
ATOM 602 C C . ILE A 1 80 ? 49.843 3.213 9.066 1.00 97.44 80 ILE A C 1
ATOM 604 O O . ILE A 1 80 ? 49.457 2.291 8.342 1.00 97.44 80 ILE A O 1
ATOM 608 N N . LEU A 1 81 ? 49.549 4.494 8.850 1.00 97.06 81 LEU A N 1
ATOM 609 C CA . LEU A 1 81 ? 48.736 4.981 7.746 1.00 97.06 81 LEU A CA 1
ATOM 610 C C . LEU A 1 81 ? 49.540 5.981 6.907 1.00 97.06 81 LEU A C 1
ATOM 612 O O . LEU A 1 81 ? 50.165 6.897 7.442 1.00 97.06 81 LEU A O 1
ATOM 616 N N . PHE A 1 82 ? 49.510 5.820 5.588 1.00 96.62 82 PHE A N 1
ATOM 617 C CA . PHE A 1 82 ? 50.160 6.718 4.639 1.00 96.62 82 PHE A CA 1
ATOM 618 C C . PHE A 1 82 ? 49.139 7.322 3.684 1.00 96.62 82 PHE A C 1
ATOM 620 O O . PHE A 1 82 ? 48.312 6.615 3.111 1.00 96.62 82 PHE A O 1
ATOM 627 N N . ARG A 1 83 ? 49.265 8.624 3.430 1.00 95.19 83 ARG A N 1
ATOM 628 C CA . ARG A 1 83 ? 48.572 9.313 2.339 1.00 95.19 83 ARG A CA 1
ATOM 629 C C . ARG A 1 83 ? 49.533 9.512 1.173 1.00 95.19 83 ARG A C 1
ATOM 631 O O . ARG A 1 83 ? 50.713 9.802 1.378 1.00 95.19 83 ARG A O 1
ATOM 638 N N . HIS A 1 84 ? 49.035 9.392 -0.053 1.00 94.69 84 HIS A N 1
ATOM 639 C CA . HIS A 1 84 ? 49.793 9.784 -1.237 1.00 94.69 84 HIS A CA 1
ATOM 640 C C . HIS A 1 84 ? 49.619 11.283 -1.509 1.00 94.69 84 HIS A C 1
ATOM 642 O O . HIS A 1 84 ? 48.534 11.737 -1.864 1.00 94.69 84 HIS A O 1
ATOM 648 N N . ASP A 1 85 ? 50.692 12.054 -1.353 1.00 90.06 85 ASP A N 1
ATOM 649 C CA . ASP A 1 85 ? 50.784 13.428 -1.836 1.00 90.06 85 ASP A CA 1
ATOM 650 C C . ASP A 1 85 ? 51.328 13.407 -3.266 1.00 90.06 85 ASP A C 1
ATOM 652 O O . ASP A 1 85 ? 52.359 12.800 -3.559 1.00 90.06 85 ASP A O 1
ATOM 656 N N . ILE A 1 86 ? 50.628 14.082 -4.171 1.00 85.62 86 ILE A N 1
ATOM 657 C CA . ILE A 1 86 ? 50.925 14.000 -5.597 1.00 85.62 86 ILE A CA 1
ATOM 658 C C . ILE A 1 86 ? 52.308 14.578 -5.958 1.00 85.62 86 ILE A C 1
ATOM 660 O O . ILE A 1 86 ? 52.898 14.178 -6.963 1.00 85.62 86 ILE A O 1
ATOM 664 N N . GLU A 1 87 ? 52.845 15.497 -5.152 1.00 85.56 87 GLU A N 1
ATOM 665 C CA . GLU A 1 87 ? 54.139 16.152 -5.369 1.00 85.56 87 GLU A CA 1
ATOM 666 C C . GLU A 1 87 ? 55.247 15.568 -4.489 1.00 85.56 87 GLU A C 1
ATOM 668 O O . GLU A 1 87 ? 56.409 15.529 -4.895 1.00 85.56 87 GLU A O 1
ATOM 673 N N . LYS A 1 88 ? 54.904 15.097 -3.287 1.00 87.25 88 LYS A N 1
ATOM 674 C CA . LYS A 1 88 ? 55.875 14.626 -2.286 1.00 87.25 88 LYS A CA 1
ATOM 675 C C . LYS A 1 88 ? 55.956 13.103 -2.172 1.00 87.25 88 LYS A C 1
ATOM 677 O O . LYS A 1 88 ? 56.854 12.603 -1.497 1.00 87.25 88 LYS A O 1
ATOM 682 N N . GLY A 1 89 ? 55.066 12.369 -2.837 1.00 90.50 89 GLY A N 1
ATOM 683 C CA . GLY A 1 89 ? 54.934 10.922 -2.697 1.00 90.50 89 GLY A CA 1
ATOM 684 C C . GLY A 1 89 ? 54.220 10.539 -1.399 1.00 90.50 89 GLY A C 1
ATOM 685 O O . GLY A 1 89 ? 53.377 11.276 -0.894 1.00 90.50 89 GLY A O 1
ATOM 686 N N . PHE A 1 90 ? 54.527 9.366 -0.845 1.00 93.50 90 PHE A N 1
ATOM 687 C CA . PHE A 1 90 ? 53.862 8.896 0.372 1.00 93.50 90 PHE A CA 1
ATOM 688 C C . PHE A 1 90 ? 54.361 9.622 1.620 1.00 93.50 90 PHE A C 1
ATOM 690 O O . PHE A 1 90 ? 55.561 9.658 1.895 1.00 93.50 90 PHE A O 1
ATOM 697 N N . ALA A 1 91 ? 53.420 10.137 2.406 1.00 93.69 91 ALA A N 1
ATOM 698 C CA . ALA A 1 91 ? 53.663 10.717 3.717 1.00 93.69 91 ALA A CA 1
ATOM 699 C C . ALA A 1 91 ? 52.894 9.920 4.775 1.00 93.69 91 ALA A C 1
ATOM 701 O O . ALA A 1 91 ? 51.698 9.670 4.613 1.00 93.69 91 ALA A O 1
ATOM 702 N N . ALA A 1 92 ? 53.588 9.513 5.841 1.00 93.62 92 ALA A N 1
ATOM 703 C CA . ALA A 1 92 ? 52.930 8.966 7.023 1.00 93.62 92 ALA A CA 1
ATOM 704 C C . ALA A 1 92 ? 52.096 10.072 7.673 1.00 93.62 92 ALA A C 1
ATOM 706 O O . ALA A 1 92 ? 52.583 11.199 7.803 1.00 93.62 92 ALA A O 1
ATOM 707 N N . LEU A 1 93 ? 50.864 9.754 8.055 1.00 94.06 93 LEU A N 1
ATOM 708 C CA . LEU A 1 93 ? 50.018 10.683 8.799 1.00 94.06 93 LEU A CA 1
ATOM 709 C C . LEU A 1 93 ? 50.399 10.666 10.282 1.00 94.06 93 LEU A C 1
ATOM 711 O O . LEU A 1 93 ? 50.920 9.673 10.789 1.00 94.06 93 LEU A O 1
ATOM 715 N N . GLY A 1 94 ? 50.193 11.777 10.982 1.00 91.88 94 GLY A N 1
ATOM 716 C CA . GLY A 1 94 ? 50.326 11.786 12.436 1.00 91.88 94 GLY A CA 1
ATOM 717 C C . GLY A 1 94 ? 49.150 11.070 13.104 1.00 91.88 94 GLY A C 1
ATOM 718 O O . GLY A 1 94 ? 48.005 11.276 12.719 1.00 91.88 94 GLY A O 1
ATOM 719 N N . GLU A 1 95 ? 49.417 10.292 14.156 1.00 91.31 95 GLU A N 1
ATOM 720 C CA . GLU A 1 95 ? 48.380 9.630 14.970 1.00 91.31 95 GLU A CA 1
ATOM 721 C C . GLU A 1 95 ? 47.314 10.620 15.476 1.00 91.31 95 GLU A C 1
ATOM 723 O O . GLU A 1 95 ? 46.121 10.328 15.465 1.00 91.31 95 GLU A O 1
ATOM 728 N N . THR A 1 96 ? 47.754 11.822 15.860 1.00 88.25 96 THR A N 1
ATOM 729 C CA . THR A 1 96 ? 46.919 12.914 16.380 1.00 88.25 96 THR A CA 1
ATOM 730 C C . THR A 1 96 ? 46.696 14.034 15.357 1.00 88.25 96 THR A C 1
ATOM 732 O O . THR A 1 96 ? 46.356 15.155 15.735 1.00 88.25 96 THR A O 1
ATOM 735 N N . GLU A 1 97 ? 46.996 13.803 14.076 1.00 84.62 97 GLU A N 1
ATOM 736 C CA . GLU A 1 97 ? 46.821 14.812 13.030 1.00 84.62 97 GLU A CA 1
ATOM 737 C C . GLU A 1 97 ? 45.334 14.926 12.672 1.00 84.62 97 GLU A C 1
ATOM 739 O O . GLU A 1 97 ? 44.772 14.052 12.012 1.00 84.62 97 GLU A O 1
ATOM 744 N N . GLN A 1 98 ? 44.701 16.007 13.127 1.00 78.19 98 GLN A N 1
ATOM 745 C CA . GLN A 1 98 ? 43.316 16.352 12.787 1.00 78.19 98 GLN A CA 1
ATOM 746 C C . GLN A 1 98 ? 43.191 16.732 11.306 1.00 78.19 98 GLN A C 1
ATOM 748 O O . GLN A 1 98 ? 44.169 17.175 10.698 1.00 78.19 98 GLN A O 1
ATOM 753 N N . ASN A 1 99 ? 41.986 16.617 10.737 1.00 67.75 99 ASN A N 1
ATOM 754 C CA . ASN A 1 99 ? 41.693 16.956 9.336 1.00 67.75 99 ASN A CA 1
ATOM 755 C C . ASN A 1 99 ? 42.557 16.198 8.300 1.00 67.75 99 ASN A C 1
ATOM 757 O O . ASN A 1 99 ? 42.750 16.655 7.171 1.00 67.75 99 ASN A O 1
ATOM 761 N N . SER A 1 100 ? 43.137 15.055 8.676 1.00 80.44 100 SER A N 1
ATOM 762 C CA . SER A 1 100 ? 44.002 14.258 7.790 1.00 80.44 100 SER A CA 1
ATOM 763 C C . SER A 1 100 ? 43.232 13.192 6.996 1.00 80.44 100 SER A C 1
ATOM 765 O O . SER A 1 100 ? 43.720 12.697 5.967 1.00 80.44 100 SER A O 1
ATOM 767 N N . LEU A 1 101 ? 42.015 12.887 7.451 1.00 93.00 101 LEU A N 1
ATOM 768 C CA . LEU A 1 101 ? 41.117 11.856 6.953 1.00 93.00 101 LEU A CA 1
ATOM 769 C C . LEU A 1 101 ? 39.909 12.487 6.255 1.00 93.00 101 LEU A C 1
ATOM 771 O O . LEU A 1 101 ? 39.269 13.378 6.805 1.00 93.00 101 LEU A O 1
ATOM 775 N N . SER A 1 102 ? 39.619 12.073 5.023 1.00 93.56 102 SER A N 1
ATOM 776 C CA . SER A 1 102 ? 38.485 12.604 4.260 1.00 93.56 102 SER A CA 1
ATOM 777 C C . SER A 1 102 ? 37.951 11.579 3.256 1.00 93.56 102 SER A C 1
ATOM 779 O O . SER A 1 102 ? 38.748 10.855 2.644 1.00 93.56 102 SER A O 1
ATOM 781 N N . PRO A 1 103 ? 36.627 11.545 3.016 1.00 93.88 103 PRO A N 1
ATOM 782 C CA . PRO A 1 103 ? 36.047 10.812 1.896 1.00 93.88 103 PRO A CA 1
ATOM 783 C C . PRO A 1 103 ? 36.666 11.225 0.555 1.00 93.88 103 PRO A C 1
ATOM 785 O O . PRO A 1 103 ? 37.115 12.357 0.366 1.00 93.88 103 PRO A O 1
ATOM 788 N N . GLY A 1 104 ? 36.712 10.290 -0.394 1.00 94.50 104 GLY A N 1
ATOM 789 C CA . GLY A 1 104 ? 37.301 10.522 -1.718 1.00 94.50 104 GLY A CA 1
ATOM 790 C C . GLY A 1 104 ? 38.831 10.447 -1.766 1.00 94.50 104 GLY A C 1
ATOM 791 O O . GLY A 1 104 ? 39.412 10.436 -2.853 1.00 94.50 104 GLY A O 1
ATOM 792 N N . VAL A 1 105 ? 39.497 10.330 -0.615 1.00 95.62 105 VAL A N 1
ATOM 793 C CA . VAL A 1 105 ? 40.940 10.083 -0.505 1.00 95.62 105 VAL A CA 1
ATOM 794 C C . VAL A 1 105 ? 41.174 8.625 -0.120 1.00 95.62 105 VAL A C 1
ATOM 796 O O . VAL A 1 105 ? 40.450 8.064 0.701 1.00 95.62 105 VAL A O 1
ATOM 799 N N . ALA A 1 106 ? 42.188 8.000 -0.721 1.00 96.81 106 ALA A N 1
ATOM 800 C CA . ALA A 1 106 ? 42.638 6.674 -0.318 1.00 96.81 106 ALA A CA 1
ATOM 801 C C . ALA A 1 106 ? 43.969 6.725 0.434 1.00 96.81 106 ALA A C 1
ATOM 803 O O . ALA A 1 106 ? 44.820 7.590 0.205 1.00 96.81 106 ALA A O 1
ATOM 804 N N . TYR A 1 107 ? 44.155 5.734 1.300 1.00 97.38 107 TYR A N 1
ATOM 805 C CA . TYR A 1 107 ? 45.281 5.606 2.212 1.00 97.38 107 TYR A CA 1
ATOM 806 C C . TYR A 1 107 ? 45.898 4.212 2.125 1.00 97.38 107 TYR A C 1
ATOM 808 O O . TYR A 1 107 ? 45.215 3.229 1.851 1.00 97.38 107 TYR A O 1
ATOM 816 N N . TRP A 1 108 ? 47.200 4.111 2.371 1.00 97.81 108 TRP A N 1
ATOM 817 C CA . TRP A 1 108 ? 47.862 2.829 2.600 1.00 97.81 108 TRP A CA 1
ATOM 818 C C . TRP A 1 108 ? 47.904 2.528 4.083 1.00 97.81 108 TRP A C 1
ATOM 820 O O . TRP A 1 108 ? 48.465 3.316 4.842 1.00 97.81 108 TRP A O 1
ATOM 830 N N . MET A 1 109 ? 47.386 1.371 4.474 1.00 97.19 109 MET A N 1
ATOM 831 C CA . MET A 1 109 ? 47.379 0.918 5.858 1.00 97.19 109 MET A CA 1
ATOM 832 C C . MET A 1 109 ? 47.998 -0.472 5.985 1.00 97.19 109 MET A C 1
ATOM 834 O O . MET A 1 109 ? 47.842 -1.323 5.106 1.00 97.19 109 MET A O 1
ATOM 838 N N . ILE A 1 110 ? 48.697 -0.697 7.093 1.00 97.06 110 ILE A N 1
ATOM 839 C CA . ILE A 1 110 ? 49.161 -2.015 7.531 1.00 97.06 110 ILE A CA 1
ATOM 840 C C . ILE A 1 110 ? 49.074 -2.097 9.052 1.00 97.06 110 ILE A C 1
ATOM 842 O O . ILE A 1 110 ? 49.269 -1.096 9.742 1.00 97.06 110 ILE A O 1
ATOM 846 N N . GLN A 1 111 ? 48.837 -3.303 9.558 1.00 96.38 111 GLN A N 1
ATOM 847 C CA . GLN A 1 111 ? 48.912 -3.649 10.974 1.00 96.38 111 GLN A CA 1
ATOM 848 C C . GLN A 1 111 ? 49.647 -4.985 11.144 1.00 96.38 111 GLN A C 1
ATOM 850 O O . GLN A 1 111 ? 49.614 -5.819 10.241 1.00 96.38 111 GLN A O 1
ATOM 855 N N . THR A 1 112 ? 50.355 -5.179 12.256 1.00 96.19 112 THR A N 1
ATOM 856 C CA . THR A 1 112 ? 51.255 -6.329 12.486 1.00 96.19 112 THR A CA 1
ATOM 857 C C . THR A 1 112 ? 50.845 -7.219 13.663 1.00 96.19 112 THR A C 1
ATOM 859 O O . THR A 1 112 ? 51.676 -7.946 14.205 1.00 96.19 112 THR A O 1
ATOM 862 N N . SER A 1 113 ? 49.573 -7.181 14.069 1.00 90.94 113 SER A N 1
ATOM 863 C CA . SER A 1 113 ? 49.034 -8.043 15.131 1.00 90.94 113 SER A CA 1
ATOM 864 C C . SER A 1 113 ? 49.029 -9.515 14.718 1.00 90.94 113 SER A C 1
ATOM 866 O O . SER A 1 113 ? 49.408 -9.865 13.605 1.00 90.94 113 SER A O 1
ATOM 868 N N . ASN A 1 114 ? 48.595 -10.411 15.602 1.00 87.69 114 ASN A N 1
ATOM 869 C CA . ASN A 1 114 ? 48.494 -11.840 15.290 1.00 87.69 114 ASN A CA 1
ATOM 870 C C . ASN A 1 114 ? 47.121 -12.240 14.710 1.00 87.69 114 ASN A C 1
ATOM 872 O O . ASN A 1 114 ? 46.877 -13.431 14.506 1.00 87.69 114 ASN A O 1
ATOM 876 N N . SER A 1 115 ? 46.233 -11.276 14.450 1.00 93.44 115 SER A N 1
ATOM 877 C CA . SER A 1 115 ? 44.891 -11.498 13.902 1.00 93.44 115 SER A CA 1
ATOM 878 C C . SER A 1 115 ? 44.467 -10.374 12.957 1.00 93.44 115 SER A C 1
ATOM 880 O O . SER A 1 115 ? 45.098 -9.325 12.885 1.00 93.44 115 SER A O 1
ATOM 882 N N . ASP A 1 116 ? 43.395 -10.577 12.205 1.00 96.31 116 ASP A N 1
ATOM 883 C CA . ASP A 1 116 ? 42.829 -9.504 11.389 1.00 96.31 116 ASP A CA 1
ATOM 884 C C . ASP A 1 116 ? 42.148 -8.471 12.301 1.00 96.31 116 ASP A C 1
ATOM 886 O O . ASP A 1 116 ? 41.581 -8.824 13.339 1.00 96.31 116 ASP A O 1
ATOM 890 N N . ALA A 1 117 ? 42.239 -7.194 11.934 1.00 96.50 117 ALA A N 1
ATOM 891 C CA . ALA A 1 117 ? 41.535 -6.118 12.621 1.00 96.50 117 ALA A CA 1
ATOM 892 C C . ALA A 1 117 ? 40.217 -5.832 11.899 1.00 96.50 117 ALA A C 1
ATOM 894 O O . ALA A 1 117 ? 40.184 -5.786 10.671 1.00 96.50 117 ALA A O 1
ATOM 895 N N . THR A 1 118 ? 39.136 -5.631 12.649 1.00 97.38 118 THR A N 1
ATOM 896 C CA . THR A 1 118 ? 37.844 -5.218 12.090 1.00 97.38 118 THR A CA 1
ATOM 897 C C . THR A 1 118 ? 37.735 -3.713 12.224 1.00 97.38 118 THR A C 1
ATOM 899 O O . THR A 1 118 ? 37.459 -3.238 13.313 1.00 97.38 118 THR A O 1
ATOM 902 N N . LEU A 1 119 ? 37.987 -2.985 11.142 1.00 97.25 119 LEU A N 1
ATOM 903 C CA . LEU A 1 119 ? 37.846 -1.535 11.111 1.00 97.25 119 LEU A CA 1
ATOM 904 C C . LEU A 1 119 ? 36.369 -1.160 11.051 1.00 97.25 119 LEU A C 1
ATOM 906 O O . LEU A 1 119 ? 35.610 -1.773 10.298 1.00 97.25 119 LEU A O 1
ATOM 910 N N . SER A 1 120 ? 35.991 -0.136 11.793 1.00 95.94 120 SER A N 1
ATOM 911 C CA . SER A 1 120 ? 34.689 0.504 11.809 1.00 95.94 120 SER A CA 1
ATOM 912 C C . SER A 1 120 ? 34.885 2.020 11.822 1.00 95.94 120 SER A C 1
ATOM 914 O O . SER A 1 120 ? 35.970 2.518 12.105 1.00 95.94 120 SER A O 1
ATOM 916 N N . LEU A 1 121 ? 33.865 2.776 11.423 1.00 94.75 121 LEU A N 1
ATOM 917 C CA . LEU A 1 121 ? 33.915 4.228 11.567 1.00 94.75 121 LEU A CA 1
ATOM 918 C C . LEU A 1 121 ? 33.348 4.636 12.932 1.00 94.75 121 LEU A C 1
ATOM 920 O O . LEU A 1 121 ? 32.443 3.967 13.435 1.00 94.75 121 LEU A O 1
ATOM 924 N N . PRO A 1 122 ? 33.809 5.758 13.517 1.00 93.69 122 PRO A N 1
ATOM 925 C CA . PRO A 1 122 ? 33.238 6.280 14.753 1.00 93.69 122 PRO A CA 1
ATOM 926 C C . PRO A 1 122 ? 31.718 6.443 14.654 1.00 93.69 122 PRO A C 1
ATOM 928 O O . PRO A 1 122 ? 31.205 6.880 13.623 1.00 93.69 122 PRO A O 1
ATOM 931 N N . ALA A 1 123 ? 30.993 6.171 15.742 1.00 89.06 123 ALA A N 1
ATOM 932 C CA . ALA A 1 123 ? 29.524 6.199 15.766 1.00 89.06 123 ALA A CA 1
ATOM 933 C C . ALA A 1 123 ? 28.901 7.556 15.364 1.00 89.06 123 ALA A C 1
ATOM 935 O O . ALA A 1 123 ? 27.731 7.622 14.997 1.00 89.06 123 ALA A O 1
ATOM 936 N N . ASN A 1 124 ? 29.666 8.649 15.441 1.00 88.25 124 ASN A N 1
ATOM 937 C CA . ASN A 1 124 ? 29.259 9.998 15.039 1.00 88.25 124 ASN A CA 1
ATOM 938 C C . ASN A 1 124 ? 29.621 10.357 13.585 1.00 88.25 124 ASN A C 1
ATOM 940 O O . ASN A 1 124 ? 29.475 11.519 13.207 1.00 88.25 124 ASN A O 1
ATOM 944 N N . SER A 1 125 ? 30.102 9.398 12.793 1.00 92.44 125 SER A N 1
ATOM 945 C CA . SER A 1 125 ? 30.388 9.603 11.372 1.00 92.44 125 SER A CA 1
ATOM 946 C C . SER A 1 125 ? 29.103 9.888 10.599 1.00 92.44 125 SER A C 1
ATOM 948 O O . SER A 1 125 ? 28.052 9.303 10.869 1.00 92.44 125 SER A O 1
ATOM 950 N N . ALA A 1 126 ? 29.189 10.778 9.617 1.00 90.94 126 ALA A N 1
ATOM 951 C CA . ALA A 1 126 ? 28.070 11.180 8.778 1.00 90.94 126 ALA A CA 1
ATOM 952 C C . ALA A 1 126 ? 28.242 10.658 7.350 1.00 90.94 126 ALA A C 1
ATOM 954 O O . ALA A 1 126 ? 29.358 10.546 6.842 1.00 90.94 126 ALA A O 1
ATOM 955 N N . ALA A 1 127 ? 27.132 10.380 6.664 1.00 87.75 127 ALA A N 1
ATOM 956 C CA . ALA A 1 127 ? 27.173 10.094 5.235 1.00 87.75 127 ALA A CA 1
ATOM 957 C C . ALA A 1 127 ? 27.869 11.246 4.492 1.00 87.75 127 ALA A C 1
ATOM 959 O O . ALA A 1 127 ? 27.633 12.419 4.792 1.00 87.75 127 ALA A O 1
ATOM 960 N N . THR A 1 128 ? 28.736 10.916 3.533 1.00 88.12 128 THR A N 1
ATOM 961 C CA . THR A 1 128 ? 29.435 11.937 2.751 1.00 88.12 128 THR A CA 1
ATOM 962 C C . THR A 1 128 ? 28.431 12.839 2.033 1.00 88.12 128 THR A C 1
ATOM 964 O O . THR A 1 128 ? 27.421 12.370 1.513 1.00 88.12 128 THR A O 1
ATOM 967 N N . VAL A 1 129 ? 28.693 14.146 2.007 1.00 84.75 129 VAL A N 1
ATOM 968 C CA . VAL A 1 129 ? 27.827 15.119 1.332 1.00 84.75 129 VAL A CA 1
ATOM 969 C C . VAL A 1 129 ? 28.108 15.098 -0.172 1.00 84.75 129 VAL A C 1
ATOM 971 O O . VAL A 1 129 ? 29.248 15.273 -0.601 1.00 84.75 129 VAL A O 1
ATOM 974 N N . PHE A 1 130 ? 27.065 14.893 -0.978 1.00 81.25 130 PHE A N 1
ATOM 975 C CA . PHE A 1 130 ? 27.144 14.889 -2.440 1.00 81.25 130 PHE A CA 1
ATOM 976 C C . PHE A 1 130 ? 26.520 16.168 -3.000 1.00 81.25 130 PHE A C 1
ATOM 978 O O . PHE A 1 130 ? 25.366 16.482 -2.705 1.00 81.25 130 PHE A O 1
ATOM 985 N N . ASP A 1 131 ? 27.259 16.864 -3.861 1.00 77.00 131 ASP A N 1
ATOM 986 C CA . ASP A 1 131 ? 26.794 18.086 -4.509 1.00 77.00 131 ASP A CA 1
ATOM 987 C C . ASP A 1 131 ? 26.086 17.776 -5.833 1.00 77.00 131 ASP A C 1
ATOM 989 O O . ASP A 1 131 ? 26.387 16.805 -6.535 1.00 77.00 131 ASP A O 1
ATOM 993 N N . GLN A 1 132 ? 25.149 18.639 -6.223 1.00 66.19 132 GLN A N 1
ATOM 994 C CA . GLN A 1 132 ? 24.622 18.623 -7.584 1.00 66.19 132 GLN A CA 1
ATOM 995 C C . GLN A 1 132 ? 25.653 19.257 -8.521 1.00 66.19 132 GLN A C 1
ATOM 997 O O . GLN A 1 132 ? 25.835 20.475 -8.513 1.00 66.19 132 GLN A O 1
ATOM 1002 N N . SER A 1 133 ? 26.331 18.445 -9.333 1.00 65.56 133 SER A N 1
ATOM 1003 C CA . SER A 1 133 ? 27.194 18.933 -10.409 1.00 65.56 133 SER A CA 1
ATOM 1004 C C . SER A 1 133 ? 26.560 18.697 -11.779 1.00 65.56 133 SER A C 1
ATOM 1006 O O . SER A 1 133 ? 25.975 17.644 -12.049 1.00 65.56 133 SER A O 1
ATOM 1008 N N . GLU A 1 134 ? 26.703 19.679 -12.674 1.00 62.28 134 GLU A N 1
ATOM 1009 C CA . GLU A 1 134 ? 26.501 19.453 -14.106 1.00 62.28 134 GLU A CA 1
ATOM 1010 C C . GLU A 1 134 ? 27.495 18.364 -14.546 1.00 62.28 134 GLU A C 1
ATOM 1012 O O . GLU A 1 134 ? 28.710 18.524 -14.423 1.00 62.28 134 GLU A O 1
ATOM 1017 N N . GLY A 1 135 ? 26.970 17.213 -14.967 1.00 70.50 135 GLY A N 1
ATOM 1018 C CA . GLY A 1 135 ? 27.754 16.066 -15.430 1.00 70.50 135 GLY A CA 1
ATOM 1019 C C . GLY A 1 135 ? 27.779 14.834 -14.536 1.00 70.50 135 GLY A C 1
ATOM 1020 O O . GLY A 1 135 ? 28.479 13.869 -14.857 1.00 70.50 135 GLY A O 1
ATOM 1021 N N . CYS A 1 136 ? 26.982 14.812 -13.467 1.00 76.38 136 CYS A N 1
ATOM 1022 C CA . CYS A 1 136 ? 26.595 13.559 -12.828 1.00 76.38 136 CYS A CA 1
ATOM 1023 C C . CYS A 1 136 ? 26.049 12.535 -13.827 1.00 76.38 136 CYS A C 1
ATOM 1025 O O . CYS A 1 136 ? 25.420 12.891 -14.826 1.00 76.38 136 CYS A O 1
ATOM 1027 N N . ALA A 1 137 ? 26.266 11.244 -13.553 1.00 64.31 137 ALA A N 1
ATOM 1028 C CA . ALA A 1 137 ? 25.565 10.211 -14.306 1.00 64.31 137 ALA A CA 1
ATOM 1029 C C . ALA A 1 137 ? 24.062 10.422 -14.142 1.00 64.31 137 ALA A C 1
ATOM 1031 O O . ALA A 1 137 ? 23.614 10.753 -13.054 1.00 64.31 137 ALA A O 1
ATOM 1032 N N . GLU A 1 138 ? 23.280 10.204 -15.197 1.00 59.16 138 GLU A N 1
ATOM 1033 C CA . GLU A 1 138 ? 21.827 10.388 -15.108 1.00 59.16 138 GLU A CA 1
ATOM 1034 C C . GLU A 1 138 ? 21.165 9.470 -14.072 1.00 59.16 138 GLU A C 1
ATOM 1036 O O . GLU A 1 138 ? 20.109 9.806 -13.555 1.00 59.16 138 GLU A O 1
ATOM 1041 N N . SER A 1 139 ? 21.779 8.331 -13.741 1.00 51.88 139 SER A N 1
ATOM 1042 C CA . SER A 1 139 ? 21.335 7.485 -12.631 1.00 51.88 139 SER A CA 1
ATOM 1043 C C . SER A 1 139 ? 21.594 8.118 -11.261 1.00 51.88 139 SER A C 1
ATOM 1045 O O . SER A 1 139 ? 20.949 7.739 -10.296 1.00 51.88 139 SER A O 1
ATOM 1047 N N . ALA A 1 140 ? 22.503 9.085 -11.141 1.00 58.09 140 ALA A N 1
ATOM 1048 C CA . ALA A 1 140 ? 22.871 9.709 -9.880 1.00 58.09 140 ALA A CA 1
ATOM 1049 C C . ALA A 1 140 ? 22.122 11.022 -9.623 1.00 58.09 140 ALA A C 1
ATOM 1051 O O . ALA A 1 140 ? 22.199 11.960 -10.411 1.00 58.09 140 ALA A O 1
ATOM 1052 N N . GLN A 1 141 ? 21.441 11.104 -8.474 1.00 59.31 141 GLN A N 1
ATOM 1053 C CA . GLN A 1 141 ? 20.737 12.318 -8.031 1.00 59.31 141 GLN A CA 1
ATOM 1054 C C . GLN A 1 141 ? 21.706 13.462 -7.651 1.00 59.31 141 GLN A C 1
ATOM 1056 O O . GLN A 1 141 ? 21.361 14.641 -7.752 1.00 59.31 141 GLN A O 1
ATOM 1061 N N . SER A 1 142 ? 22.923 13.117 -7.223 1.00 73.62 142 SER A N 1
ATOM 1062 C CA . SER A 1 142 ? 24.038 14.015 -6.886 1.00 73.62 142 SER A CA 1
ATOM 1063 C C . SER A 1 142 ? 25.367 13.256 -7.006 1.00 73.62 142 SER A C 1
ATOM 1065 O O . SER A 1 142 ? 25.360 12.027 -7.108 1.00 73.62 142 SER A O 1
ATOM 1067 N N . CYS A 1 143 ? 26.512 13.947 -7.022 1.00 86.50 143 CYS A N 1
ATOM 1068 C CA . CYS A 1 143 ? 27.831 13.313 -7.118 1.00 86.50 143 CYS A CA 1
ATOM 1069 C C . CYS A 1 143 ? 28.844 13.915 -6.152 1.00 86.50 143 CYS A C 1
ATOM 1071 O O . CYS A 1 143 ? 28.834 15.105 -5.853 1.00 86.50 143 CYS A O 1
ATOM 1073 N N . PHE A 1 144 ? 29.788 13.080 -5.742 1.00 90.25 144 PHE A N 1
ATOM 1074 C CA . PHE A 1 144 ? 30.994 13.484 -5.057 1.00 90.25 144 PHE A CA 1
ATOM 1075 C C . PHE A 1 144 ? 32.095 13.671 -6.098 1.00 90.25 144 PHE A C 1
ATOM 1077 O O . PHE A 1 144 ? 32.433 12.748 -6.846 1.00 90.25 144 PHE A O 1
ATOM 1084 N N . GLY A 1 145 ? 32.628 14.887 -6.189 1.00 92.69 145 GLY A N 1
ATOM 1085 C CA . GLY A 1 145 ? 33.676 15.221 -7.145 1.00 92.69 145 GLY A CA 1
ATOM 1086 C C . GLY A 1 145 ? 35.063 15.068 -6.538 1.00 92.69 145 GLY A C 1
ATOM 1087 O O . GLY A 1 145 ? 35.459 15.893 -5.723 1.00 92.69 145 GLY A O 1
ATOM 1088 N N . ILE A 1 146 ? 35.835 14.085 -6.998 1.00 94.94 146 ILE A N 1
ATOM 1089 C CA . ILE A 1 146 ? 37.244 13.898 -6.634 1.00 94.94 146 ILE A CA 1
ATOM 1090 C C . ILE A 1 146 ? 38.121 14.653 -7.640 1.00 94.94 146 ILE A C 1
ATOM 1092 O O . ILE A 1 146 ? 38.180 14.260 -8.811 1.00 94.94 146 ILE A O 1
ATOM 1096 N N . PRO A 1 147 ? 38.820 15.728 -7.237 1.00 94.69 147 PRO A N 1
ATOM 1097 C CA . PRO A 1 147 ? 39.763 16.409 -8.112 1.00 94.69 147 PRO A CA 1
ATOM 1098 C C . PRO A 1 147 ? 40.929 15.490 -8.472 1.00 94.69 147 PRO A C 1
ATOM 1100 O O . PRO A 1 147 ? 41.515 14.853 -7.599 1.00 94.69 147 PRO A O 1
ATOM 1103 N N . LEU A 1 148 ? 41.297 15.453 -9.751 1.00 95.50 148 LEU A N 1
ATOM 1104 C CA . LEU A 1 148 ? 42.418 14.654 -10.226 1.00 95.50 148 LEU A CA 1
ATOM 1105 C C . LEU A 1 148 ? 43.581 15.568 -10.600 1.00 95.50 148 LEU A C 1
ATOM 1107 O O . LEU A 1 148 ? 43.442 16.515 -11.376 1.00 95.50 148 LEU A O 1
ATOM 1111 N N . ALA A 1 149 ? 44.757 15.268 -10.063 1.00 94.69 149 ALA A N 1
ATOM 1112 C CA . ALA A 1 149 ? 45.972 15.963 -10.433 1.00 94.69 149 ALA A CA 1
ATOM 1113 C C . ALA A 1 149 ? 46.446 15.530 -11.824 1.00 94.69 149 ALA A C 1
ATOM 1115 O O . ALA A 1 149 ? 46.294 14.379 -12.248 1.00 94.69 149 ALA A O 1
ATOM 1116 N N . THR A 1 150 ? 47.087 16.465 -12.514 1.00 93.38 150 THR A N 1
ATOM 1117 C CA . THR A 1 150 ? 47.574 16.311 -13.887 1.00 93.38 150 THR A CA 1
ATOM 1118 C C . THR A 1 150 ? 49.054 16.659 -13.962 1.00 93.38 150 THR A C 1
ATOM 1120 O O . THR A 1 150 ? 49.540 17.449 -13.152 1.00 93.38 150 THR A O 1
ATOM 1123 N N . ALA A 1 151 ? 49.772 16.119 -14.945 1.00 87.44 151 ALA A N 1
ATOM 1124 C CA . ALA A 1 151 ? 51.162 16.478 -15.218 1.00 87.44 151 ALA A CA 1
ATOM 1125 C C . ALA A 1 151 ? 51.312 17.061 -16.622 1.00 87.44 151 ALA A C 1
ATOM 1127 O O . ALA A 1 151 ? 50.640 16.627 -17.557 1.00 87.44 151 ALA A O 1
ATOM 1128 N N . ALA A 1 152 ? 52.254 17.992 -16.772 1.00 81.12 152 ALA A N 1
ATOM 1129 C CA . ALA A 1 152 ? 52.587 18.535 -18.075 1.00 81.12 152 ALA A CA 1
ATOM 1130 C C . ALA A 1 152 ? 53.204 17.464 -18.976 1.00 81.12 152 ALA A C 1
ATOM 1132 O O . ALA A 1 152 ? 54.271 16.931 -18.664 1.00 81.12 152 ALA A O 1
ATOM 1133 N N . ASN A 1 153 ? 52.546 17.165 -20.100 1.00 76.25 153 ASN A N 1
ATOM 1134 C CA . ASN A 1 153 ? 52.978 16.161 -21.081 1.00 76.25 153 ASN A CA 1
ATOM 1135 C C . ASN A 1 153 ? 53.285 14.769 -20.486 1.00 76.25 153 ASN A C 1
ATOM 1137 O O . ASN A 1 153 ? 54.206 14.089 -20.947 1.00 76.25 153 ASN A O 1
ATOM 1141 N N . GLY A 1 154 ? 52.540 14.336 -19.465 1.00 85.88 154 GLY A N 1
ATOM 1142 C CA . GLY A 1 154 ? 52.797 13.057 -18.808 1.00 85.88 154 GLY A CA 1
ATOM 1143 C C . GLY A 1 154 ? 51.593 12.462 -18.088 1.00 85.88 154 GLY A C 1
ATOM 1144 O O . GLY A 1 154 ? 50.590 13.129 -17.847 1.00 85.88 154 GLY A O 1
ATOM 1145 N N . ILE A 1 155 ? 51.736 11.189 -17.716 1.00 93.12 155 ILE A N 1
ATOM 1146 C CA . ILE A 1 155 ? 50.768 10.456 -16.898 1.00 93.12 155 ILE A CA 1
ATOM 1147 C C . ILE A 1 155 ? 50.996 10.802 -15.423 1.00 93.12 155 ILE A C 1
ATOM 1149 O O . ILE A 1 155 ? 52.134 10.728 -14.947 1.00 93.12 155 ILE A O 1
ATOM 1153 N N . LYS A 1 156 ? 49.932 11.126 -14.679 1.00 94.44 156 LYS A N 1
ATOM 1154 C CA . LYS A 1 156 ? 49.988 11.317 -13.219 1.00 94.44 156 LYS A CA 1
ATOM 1155 C C . LYS A 1 156 ? 49.030 10.345 -12.532 1.00 94.44 156 LYS A C 1
ATOM 1157 O O . LYS A 1 156 ? 47.857 10.268 -12.881 1.00 94.44 156 LYS A O 1
ATOM 1162 N N . TRP A 1 157 ? 49.533 9.601 -11.552 1.00 95.19 157 TRP A N 1
ATOM 1163 C CA . TRP A 1 157 ? 48.750 8.625 -10.793 1.00 95.19 157 TRP A CA 1
ATOM 1164 C C . TRP A 1 157 ? 48.085 9.276 -9.580 1.00 95.19 157 TRP A C 1
ATOM 1166 O O . TRP A 1 157 ? 48.765 9.887 -8.754 1.00 95.19 157 TRP A O 1
ATOM 1176 N N . ASN A 1 158 ? 46.766 9.121 -9.474 1.00 97.00 158 ASN A N 1
ATOM 1177 C CA . ASN A 1 158 ? 45.955 9.617 -8.365 1.00 97.00 158 ASN A CA 1
ATOM 1178 C C . ASN A 1 158 ? 45.510 8.444 -7.498 1.00 97.00 158 ASN A C 1
ATOM 1180 O O . ASN A 1 158 ? 45.006 7.456 -8.031 1.00 97.00 158 ASN A O 1
ATOM 1184 N N . MET A 1 159 ? 45.693 8.567 -6.184 1.00 97.25 159 MET A N 1
ATOM 1185 C CA . MET A 1 159 ? 45.189 7.607 -5.205 1.00 97.25 159 MET A CA 1
ATOM 1186 C C . MET A 1 159 ? 43.855 8.131 -4.680 1.00 97.25 159 MET A C 1
ATOM 1188 O O . MET A 1 159 ? 43.831 9.105 -3.930 1.00 97.25 159 MET A O 1
ATOM 1192 N N . ILE A 1 160 ? 42.761 7.527 -5.126 1.00 97.12 160 ILE A N 1
ATOM 1193 C CA . ILE A 1 160 ? 41.396 7.989 -4.868 1.00 97.12 160 ILE A CA 1
ATOM 1194 C C . ILE A 1 160 ? 40.662 7.000 -3.968 1.00 97.12 160 ILE A C 1
ATOM 1196 O O . ILE A 1 160 ? 40.867 5.790 -4.073 1.00 97.12 160 ILE A O 1
ATOM 1200 N N . GLY A 1 161 ? 39.819 7.520 -3.084 1.00 96.44 161 GLY A N 1
ATOM 1201 C CA . GLY A 1 161 ? 38.973 6.723 -2.199 1.00 96.44 161 GLY A CA 1
ATOM 1202 C C . GLY A 1 161 ? 37.528 6.678 -2.672 1.00 96.44 161 GLY A C 1
ATOM 1203 O O . GLY A 1 161 ? 37.090 7.584 -3.381 1.00 96.44 161 GLY A O 1
ATOM 1204 N N . TYR A 1 162 ? 36.789 5.645 -2.274 1.00 95.06 162 TYR A N 1
ATOM 1205 C CA . TYR A 1 162 ? 35.365 5.540 -2.561 1.00 95.06 162 TYR A CA 1
ATOM 1206 C C . TYR A 1 162 ? 34.527 6.128 -1.408 1.00 95.06 162 TYR A C 1
ATOM 1208 O O . TYR A 1 162 ? 34.574 5.599 -0.301 1.00 95.06 162 TYR A O 1
ATOM 1216 N N . PRO A 1 163 ? 33.785 7.229 -1.635 1.00 93.56 163 PRO A N 1
ATOM 1217 C CA . PRO A 1 163 ? 33.124 8.012 -0.588 1.00 93.56 163 PRO A CA 1
ATOM 1218 C C . PRO A 1 163 ? 31.690 7.540 -0.287 1.00 93.56 163 PRO A C 1
ATOM 1220 O O . PRO A 1 163 ? 30.828 8.363 0.008 1.00 93.56 163 PRO A O 1
ATOM 1223 N N . ASN A 1 164 ? 31.380 6.256 -0.481 1.00 89.31 164 ASN A N 1
ATOM 1224 C CA . ASN A 1 164 ? 30.020 5.748 -0.310 1.00 89.31 164 ASN A CA 1
ATOM 1225 C C . ASN A 1 164 ? 30.022 4.397 0.413 1.00 89.31 164 ASN A C 1
ATOM 1227 O O . ASN A 1 164 ? 30.971 3.618 0.313 1.00 89.31 164 ASN A O 1
ATOM 1231 N N . THR A 1 165 ? 28.930 4.122 1.116 1.00 86.69 165 THR A N 1
ATOM 1232 C CA . THR A 1 165 ? 28.673 2.882 1.852 1.00 86.69 165 THR A CA 1
ATOM 1233 C C . THR A 1 165 ? 28.011 1.822 0.973 1.00 86.69 165 THR A C 1
ATOM 1235 O O . THR A 1 165 ? 27.868 0.678 1.375 1.00 86.69 165 THR A O 1
ATOM 1238 N N . VAL A 1 166 ? 27.638 2.133 -0.265 1.00 81.94 166 VAL A N 1
ATOM 1239 C CA . VAL A 1 166 ? 27.103 1.142 -1.213 1.00 81.94 166 VAL A CA 1
ATOM 1240 C C . VAL A 1 166 ? 27.986 1.098 -2.440 1.00 81.94 166 VAL A C 1
ATOM 1242 O O . VAL A 1 166 ? 28.342 2.154 -2.949 1.00 81.94 166 VAL A O 1
ATOM 1245 N N . SER A 1 167 ? 28.342 -0.090 -2.932 1.00 84.94 167 SER A N 1
ATOM 1246 C CA . SER A 1 167 ? 29.177 -0.231 -4.128 1.00 84.94 167 SER A CA 1
ATOM 1247 C C . SER A 1 167 ? 28.546 0.424 -5.367 1.00 84.94 167 SER A C 1
ATOM 1249 O O . SER A 1 167 ? 27.333 0.377 -5.563 1.00 84.94 167 SER A O 1
ATOM 1251 N N . GLN A 1 168 ? 29.367 0.989 -6.253 1.00 82.31 168 GLN A N 1
ATOM 1252 C CA . GLN A 1 168 ? 28.923 1.605 -7.507 1.00 82.31 168 GLN A CA 1
ATOM 1253 C C . GLN A 1 168 ? 29.667 1.025 -8.700 1.00 82.31 168 GLN A C 1
ATOM 1255 O O . GLN A 1 168 ? 30.893 1.050 -8.754 1.00 82.31 168 GLN A O 1
ATOM 1260 N N . ASN A 1 169 ? 28.918 0.592 -9.714 1.00 80.19 169 ASN A N 1
ATOM 1261 C CA . ASN A 1 169 ? 29.510 0.159 -10.974 1.00 80.19 169 ASN A CA 1
ATOM 1262 C C . ASN A 1 169 ? 30.270 1.315 -11.651 1.00 80.19 169 ASN A C 1
ATOM 1264 O O . ASN A 1 169 ? 29.743 2.425 -11.778 1.00 80.19 169 ASN A O 1
ATOM 1268 N N . LEU A 1 170 ? 31.481 1.044 -12.141 1.00 84.94 170 LEU A N 1
ATOM 1269 C CA . LEU A 1 170 ? 32.331 2.024 -12.818 1.00 84.94 170 LEU A CA 1
ATOM 1270 C C . LEU A 1 170 ? 31.672 2.660 -14.048 1.00 84.94 170 LEU A C 1
ATOM 1272 O O . LEU A 1 170 ? 31.992 3.800 -14.385 1.00 84.94 170 LEU A O 1
ATOM 1276 N N . ILE A 1 171 ? 30.692 1.994 -14.668 1.00 78.00 171 ILE A N 1
ATOM 1277 C CA . ILE A 1 171 ? 29.930 2.553 -15.791 1.00 78.00 171 ILE A CA 1
ATOM 1278 C C . ILE A 1 171 ? 29.123 3.797 -15.395 1.00 78.00 171 ILE A C 1
ATOM 1280 O O . ILE A 1 171 ? 28.744 4.592 -16.258 1.00 78.00 171 ILE A O 1
ATOM 1284 N N . ASN A 1 172 ? 28.863 3.992 -14.100 1.00 77.44 172 ASN A N 1
ATOM 1285 C CA . ASN A 1 172 ? 28.164 5.151 -13.545 1.00 77.44 172 ASN A CA 1
ATOM 1286 C C . ASN A 1 172 ? 29.115 6.259 -13.086 1.00 77.44 172 ASN A C 1
ATOM 1288 O O . ASN A 1 172 ? 28.667 7.361 -12.784 1.00 77.44 172 ASN A O 1
ATOM 1292 N N . VAL A 1 173 ? 30.422 6.013 -13.089 1.00 88.00 173 VAL A N 1
ATOM 1293 C CA . VAL A 1 173 ? 31.407 7.050 -12.801 1.00 88.00 173 VAL A CA 1
ATOM 1294 C C . VAL A 1 173 ? 31.508 7.985 -14.007 1.00 88.00 173 VAL A C 1
ATOM 1296 O O . VAL A 1 173 ? 31.470 7.557 -15.169 1.00 88.00 173 VAL A O 1
ATOM 1299 N N . ARG A 1 174 ? 31.573 9.292 -13.751 1.00 91.38 174 ARG A N 1
ATOM 1300 C CA . ARG A 1 174 ? 31.725 10.311 -14.799 1.00 91.38 174 ARG A CA 1
ATOM 1301 C C . ARG A 1 174 ? 33.023 11.075 -14.633 1.00 91.38 174 ARG A C 1
ATOM 1303 O O . ARG A 1 174 ? 33.590 11.142 -13.549 1.00 91.38 174 ARG A O 1
ATOM 1310 N N . VAL A 1 175 ? 33.490 11.665 -15.722 1.00 93.25 175 VAL A N 1
ATOM 1311 C CA . VAL A 1 175 ? 34.631 12.578 -15.728 1.00 93.25 175 VAL A CA 1
ATOM 1312 C C . VAL A 1 175 ? 34.152 13.922 -16.234 1.00 93.25 175 VAL A C 1
ATOM 1314 O O . VAL A 1 175 ? 33.605 14.002 -17.333 1.00 93.25 175 VAL A O 1
ATOM 1317 N N . VAL A 1 176 ? 34.376 14.969 -15.444 1.00 93.06 176 VAL A N 1
ATOM 1318 C CA . VAL A 1 176 ? 34.198 16.357 -15.887 1.00 93.06 176 VAL A CA 1
ATOM 1319 C C . VAL A 1 176 ? 35.547 17.021 -16.064 1.00 93.06 176 VAL A C 1
ATOM 1321 O O . VAL A 1 176 ? 36.475 16.751 -15.306 1.00 93.06 176 VAL A O 1
ATOM 1324 N N . SER A 1 177 ? 35.665 17.881 -17.067 1.00 91.62 177 SER A N 1
ATOM 1325 C CA . SER A 1 177 ? 36.875 18.649 -17.344 1.00 91.62 177 SER A CA 1
ATOM 1326 C C . SER A 1 177 ? 36.505 19.997 -17.948 1.00 91.62 177 SER A C 1
ATOM 1328 O O . SER A 1 177 ? 35.639 20.083 -18.812 1.00 91.62 177 SER A O 1
ATOM 1330 N N . ASN A 1 178 ? 37.207 21.046 -17.535 1.00 87.44 178 ASN A N 1
ATOM 1331 C CA . ASN A 1 178 ? 37.100 22.393 -18.092 1.00 87.44 178 ASN A CA 1
ATOM 1332 C C . ASN A 1 178 ? 37.814 22.522 -19.452 1.00 87.44 178 ASN A C 1
ATOM 1334 O O . ASN A 1 178 ? 37.786 23.589 -20.067 1.00 87.44 178 ASN A O 1
ATOM 1338 N N . ALA A 1 179 ? 38.480 21.463 -19.929 1.00 78.81 179 ALA A N 1
ATOM 1339 C CA . ALA A 1 179 ? 39.015 21.420 -21.284 1.00 78.81 179 ALA A CA 1
ATOM 1340 C C . ALA A 1 179 ? 37.865 21.414 -22.306 1.00 78.81 179 ALA A C 1
ATOM 1342 O O . ALA A 1 179 ? 36.874 20.710 -22.134 1.00 78.81 179 ALA A O 1
ATOM 1343 N N . THR A 1 180 ? 37.996 22.173 -23.398 1.00 64.62 180 THR A N 1
ATOM 1344 C CA . THR A 1 180 ? 37.006 22.168 -24.486 1.00 64.62 180 THR A CA 1
ATOM 1345 C C . THR A 1 180 ? 36.864 20.756 -25.061 1.00 64.62 180 THR A C 1
ATOM 1347 O O . THR A 1 180 ? 37.844 20.222 -25.581 1.00 64.62 180 THR A O 1
ATOM 1350 N N . GLY A 1 181 ? 35.676 20.152 -24.998 1.00 72.06 181 GLY A N 1
ATOM 1351 C CA . GLY A 1 181 ? 35.478 18.771 -25.447 1.00 72.06 181 GLY A CA 1
ATOM 1352 C C . GLY A 1 181 ? 34.190 18.145 -24.919 1.00 72.06 181 GLY A C 1
ATOM 1353 O O . GLY A 1 181 ? 33.360 18.825 -24.329 1.00 72.06 181 GLY A O 1
ATOM 1354 N N . ALA A 1 182 ? 34.024 16.838 -25.122 1.00 75.62 182 ALA A N 1
ATOM 1355 C CA . ALA A 1 182 ? 32.791 16.120 -24.784 1.00 75.62 182 ALA A CA 1
ATOM 1356 C C . ALA A 1 182 ? 32.655 15.775 -23.286 1.00 75.62 182 ALA A C 1
ATOM 1358 O O . ALA A 1 182 ? 31.693 15.123 -22.902 1.00 75.62 182 ALA A O 1
ATOM 1359 N N . CYS A 1 183 ? 33.610 16.188 -22.444 1.00 88.88 183 CYS A N 1
ATOM 1360 C CA . CYS A 1 183 ? 33.584 15.974 -20.992 1.00 88.88 183 CYS A CA 1
ATOM 1361 C C . CYS A 1 183 ? 33.320 17.259 -20.187 1.00 88.88 183 CYS A C 1
ATOM 1363 O O . CYS A 1 183 ? 33.493 17.248 -18.973 1.00 88.88 183 CYS A O 1
ATOM 1365 N N . THR A 1 184 ? 32.909 18.366 -20.817 1.00 86.38 184 THR A N 1
ATOM 1366 C CA . THR A 1 184 ? 32.534 19.596 -20.087 1.00 86.38 184 THR A CA 1
ATOM 1367 C C . THR A 1 184 ? 31.257 19.417 -19.272 1.00 86.38 184 THR A C 1
ATOM 1369 O O . THR A 1 184 ? 31.158 19.936 -18.170 1.00 86.38 184 THR A O 1
ATOM 1372 N N . GLU A 1 185 ? 30.316 18.632 -19.795 1.00 81.38 185 GLU A N 1
ATOM 1373 C CA . GLU A 1 185 ? 29.043 18.283 -19.150 1.00 81.38 185 GLU A CA 1
ATOM 1374 C C . GLU A 1 185 ? 29.067 16.851 -18.590 1.00 81.38 185 GLU A C 1
ATOM 1376 O O . GLU A 1 185 ? 28.026 16.231 -18.417 1.00 81.38 185 GLU A O 1
ATOM 1381 N N . GLY A 1 186 ? 30.257 16.296 -18.339 1.00 87.44 186 GLY A N 1
ATOM 1382 C CA . GLY A 1 186 ? 30.427 14.923 -17.864 1.00 87.44 186 GLY A CA 1
ATOM 1383 C C . GLY A 1 186 ? 30.435 13.885 -18.988 1.00 87.44 186 GLY A C 1
ATOM 1384 O O . GLY A 1 186 ? 29.620 13.900 -19.904 1.00 87.44 186 GLY A O 1
ATOM 1385 N N . CYS A 1 187 ? 31.371 12.943 -18.921 1.00 88.50 187 CYS A N 1
ATOM 1386 C CA . CYS A 1 187 ? 31.493 11.848 -19.884 1.00 88.50 187 CYS A CA 1
ATOM 1387 C C . CYS A 1 187 ? 31.851 10.529 -19.183 1.00 88.50 187 CYS A C 1
ATOM 1389 O O . CYS A 1 187 ? 32.228 10.525 -18.011 1.00 88.50 187 CYS A O 1
ATOM 1391 N N . THR A 1 188 ? 31.721 9.395 -19.876 1.00 87.81 188 THR A N 1
ATOM 1392 C CA . THR A 1 188 ? 32.150 8.084 -19.354 1.00 87.81 188 THR A CA 1
ATOM 1393 C C . THR A 1 188 ? 33.677 7.971 -19.303 1.00 87.81 188 THR A C 1
ATOM 1395 O O . THR A 1 188 ? 34.386 8.725 -19.971 1.00 87.81 188 THR A O 1
ATOM 1398 N N . LEU A 1 189 ? 34.190 6.990 -18.556 1.00 90.44 189 LEU A N 1
ATOM 1399 C CA . LEU A 1 189 ? 35.623 6.678 -18.500 1.00 90.44 189 LEU A CA 1
ATOM 1400 C C . LEU A 1 189 ? 36.226 6.376 -19.889 1.00 90.44 189 LEU A C 1
ATOM 1402 O O . LEU A 1 189 ? 37.287 6.903 -20.215 1.00 90.44 189 LEU A O 1
ATOM 1406 N N . ASP A 1 190 ? 35.519 5.631 -20.746 1.00 88.44 190 ASP A N 1
ATOM 1407 C CA . ASP A 1 190 ? 35.951 5.370 -22.132 1.00 88.44 190 ASP A CA 1
ATOM 1408 C C . ASP A 1 190 ? 36.016 6.652 -22.977 1.00 88.44 190 ASP A C 1
ATOM 1410 O O . ASP A 1 190 ? 36.970 6.888 -23.723 1.00 88.44 190 ASP A O 1
ATOM 1414 N N . ALA A 1 191 ? 35.006 7.520 -22.852 1.00 89.44 191 ALA A N 1
ATOM 1415 C CA . ALA A 1 191 ? 34.977 8.791 -23.567 1.00 89.44 191 ALA A CA 1
ATOM 1416 C C . ALA A 1 191 ? 36.091 9.734 -23.084 1.00 89.44 191 ALA A C 1
ATOM 1418 O O . ALA A 1 191 ? 36.697 10.434 -23.900 1.00 89.44 191 ALA A O 1
ATOM 1419 N N . ALA A 1 192 ? 36.392 9.727 -21.784 1.00 92.88 192 ALA A N 1
ATOM 1420 C CA . ALA A 1 192 ? 37.481 10.496 -21.197 1.00 92.88 192 ALA A CA 1
ATOM 1421 C C . ALA A 1 192 ? 38.859 9.988 -21.650 1.00 92.88 192 ALA A C 1
ATOM 1423 O O . ALA A 1 192 ? 39.736 10.797 -21.960 1.00 92.88 192 ALA A O 1
ATOM 1424 N N . GLU A 1 193 ? 39.043 8.669 -21.757 1.00 93.25 193 GLU A N 1
ATOM 1425 C CA . GLU A 1 193 ? 40.271 8.065 -22.285 1.00 93.25 193 GLU A CA 1
ATOM 1426 C C . GLU A 1 193 ? 40.481 8.395 -23.759 1.00 93.25 193 GLU A C 1
ATOM 1428 O O . GLU A 1 193 ? 41.582 8.785 -24.153 1.00 93.25 193 GLU A O 1
ATOM 1433 N N . SER A 1 194 ? 39.420 8.334 -24.568 1.00 91.50 194 SER A N 1
ATOM 1434 C CA . SER A 1 194 ? 39.489 8.716 -25.984 1.00 91.50 194 SER A CA 1
ATOM 1435 C C . SER A 1 194 ? 39.894 10.185 -26.194 1.00 91.50 194 SER A C 1
ATOM 1437 O O . SER A 1 194 ? 40.457 10.535 -27.231 1.00 91.50 194 SER A O 1
ATOM 1439 N N . GLN A 1 195 ? 39.652 11.030 -25.186 1.00 92.12 195 GLN A N 1
ATOM 1440 C CA . GLN A 1 195 ? 40.057 12.437 -25.127 1.00 92.12 195 GLN A CA 1
ATOM 1441 C C . GLN A 1 195 ? 41.386 12.651 -24.389 1.00 92.12 195 GLN A C 1
ATOM 1443 O O . GLN A 1 195 ? 41.778 13.787 -24.144 1.00 92.12 195 GLN A O 1
ATOM 1448 N N . GLY A 1 196 ? 42.081 11.580 -24.000 1.00 92.88 196 GLY A N 1
ATOM 1449 C CA . GLY A 1 196 ? 43.362 11.664 -23.311 1.00 92.88 196 GLY A CA 1
ATOM 1450 C C . GLY A 1 196 ? 43.292 12.358 -21.947 1.00 92.88 196 GLY A C 1
ATOM 1451 O O . GLY A 1 196 ? 44.289 12.958 -21.542 1.00 92.88 196 GLY A O 1
ATOM 1452 N N . LEU A 1 197 ? 42.151 12.287 -21.247 1.00 94.19 197 LEU A N 1
ATOM 1453 C CA . LEU A 1 197 ? 41.954 12.901 -19.928 1.00 94.19 197 LEU A CA 1
ATOM 1454 C C . LEU A 1 197 ? 42.316 11.940 -18.787 1.00 94.19 197 LEU A C 1
ATOM 1456 O O . LEU A 1 197 ? 43.187 12.235 -17.973 1.00 94.19 197 LEU A O 1
ATOM 1460 N N . VAL A 1 198 ? 41.683 10.771 -18.729 1.00 95.19 198 VAL A N 1
ATOM 1461 C CA . VAL A 1 198 ? 41.961 9.723 -17.731 1.00 95.19 198 VAL A CA 1
ATOM 1462 C C . VAL A 1 198 ? 41.915 8.361 -18.405 1.00 95.19 198 VAL A C 1
ATOM 1464 O O . VAL A 1 198 ? 41.252 8.224 -19.425 1.00 95.19 198 VAL A O 1
ATOM 1467 N N . HIS A 1 199 ? 42.613 7.362 -17.872 1.00 95.38 199 HIS A N 1
ATOM 1468 C CA . HIS A 1 199 ? 42.483 5.993 -18.383 1.00 95.38 199 HIS A CA 1
ATOM 1469 C C . HIS A 1 199 ? 41.101 5.432 -18.042 1.00 95.38 199 HIS A C 1
ATOM 1471 O O . HIS A 1 199 ? 40.532 5.757 -17.000 1.00 95.38 199 HIS A O 1
ATOM 1477 N N . ASN A 1 200 ? 40.583 4.540 -18.883 1.00 93.50 200 ASN A N 1
ATOM 1478 C CA . ASN A 1 200 ? 39.282 3.913 -18.653 1.00 93.50 200 ASN A CA 1
ATOM 1479 C C . ASN A 1 200 ? 39.269 2.782 -17.597 1.00 93.50 200 ASN A C 1
ATOM 1481 O O . ASN A 1 200 ? 38.260 2.097 -17.429 1.00 93.50 200 ASN A O 1
ATOM 1485 N N . ARG A 1 201 ? 40.393 2.560 -16.906 1.00 94.44 201 ARG A N 1
ATOM 1486 C CA . ARG A 1 201 ? 40.575 1.517 -15.892 1.00 94.44 201 ARG A CA 1
ATOM 1487 C C . ARG A 1 201 ? 41.086 2.115 -14.599 1.00 94.44 201 ARG A C 1
ATOM 1489 O O . ARG A 1 201 ? 41.783 3.130 -14.603 1.00 94.44 201 ARG A O 1
ATOM 1496 N N . LEU A 1 202 ? 40.763 1.438 -13.507 1.00 96.62 202 LEU A N 1
ATOM 1497 C CA . LEU A 1 202 ? 41.303 1.715 -12.183 1.00 96.62 202 LEU A CA 1
ATOM 1498 C C . LEU A 1 202 ? 42.087 0.501 -11.687 1.00 96.62 202 LEU A C 1
ATOM 1500 O O . LEU A 1 202 ? 41.927 -0.598 -12.208 1.00 96.62 202 LEU A O 1
ATOM 1504 N N . TRP A 1 203 ? 42.941 0.677 -10.683 1.00 97.50 203 TRP A N 1
ATOM 1505 C CA . TRP A 1 203 ? 43.686 -0.433 -10.087 1.00 97.50 203 TRP A CA 1
ATOM 1506 C C . TRP A 1 203 ? 43.480 -0.471 -8.579 1.00 97.50 203 TRP A C 1
ATOM 1508 O O . TRP A 1 203 ? 43.814 0.487 -7.884 1.00 97.50 203 TRP A O 1
ATOM 1518 N N . ARG A 1 204 ? 42.976 -1.602 -8.080 1.00 95.94 204 ARG A N 1
ATOM 1519 C CA . ARG A 1 204 ? 42.827 -1.901 -6.648 1.00 95.94 204 ARG A CA 1
ATOM 1520 C C . ARG A 1 204 ? 43.949 -2.826 -6.192 1.00 95.94 204 ARG A C 1
ATOM 1522 O O . ARG A 1 204 ? 44.298 -3.757 -6.918 1.00 95.94 204 ARG A O 1
ATOM 1529 N N . TYR A 1 205 ? 44.490 -2.618 -4.994 1.00 95.56 205 TYR A N 1
ATOM 1530 C CA . TYR A 1 205 ? 45.443 -3.551 -4.386 1.00 95.56 205 TYR A CA 1
ATOM 1531 C C . TYR A 1 205 ? 44.747 -4.486 -3.394 1.00 95.56 205 TYR A C 1
ATOM 1533 O O . TYR A 1 205 ? 44.273 -4.039 -2.355 1.00 95.56 205 TYR A O 1
ATOM 1541 N N . SER A 1 206 ? 44.724 -5.788 -3.681 1.00 79.06 206 SER A N 1
ATOM 1542 C CA . SER A 1 206 ? 44.041 -6.791 -2.843 1.00 79.06 206 SER A CA 1
ATOM 1543 C C . SER A 1 206 ? 44.913 -7.372 -1.728 1.00 79.06 206 SER A C 1
ATOM 1545 O O . SER A 1 206 ? 44.478 -8.270 -1.013 1.00 79.06 206 SER A O 1
ATOM 1547 N N . GLY A 1 207 ? 46.156 -6.899 -1.593 1.00 87.00 207 GLY A N 1
ATOM 1548 C CA . GLY A 1 207 ? 47.130 -7.445 -0.651 1.00 87.00 207 GLY A CA 1
ATOM 1549 C C . GLY A 1 207 ? 48.267 -8.228 -1.276 1.00 87.00 207 GLY A C 1
ATOM 1550 O O . GLY A 1 207 ? 49.398 -8.132 -0.804 1.00 87.00 207 GLY A O 1
ATOM 1551 N N . ASP A 1 208 ? 47.963 -8.950 -2.350 1.00 87.06 208 ASP A N 1
ATOM 1552 C CA . ASP A 1 208 ? 48.916 -9.816 -3.055 1.00 87.06 208 ASP A CA 1
ATOM 1553 C C . ASP A 1 208 ? 49.366 -9.215 -4.394 1.00 87.06 208 ASP A C 1
ATOM 1555 O O . ASP A 1 208 ? 50.339 -9.662 -5.002 1.00 87.06 208 ASP A O 1
ATOM 1559 N N . GLY A 1 209 ? 48.666 -8.181 -4.862 1.00 92.81 209 GLY A N 1
ATOM 1560 C CA . GLY A 1 209 ? 48.965 -7.493 -6.106 1.00 92.81 209 GLY A CA 1
ATOM 1561 C C . GLY A 1 209 ? 47.870 -6.516 -6.515 1.00 92.81 209 GLY A C 1
ATOM 1562 O O . GLY A 1 209 ? 46.844 -6.372 -5.847 1.00 92.81 209 GLY A O 1
ATOM 1563 N N . TYR A 1 210 ? 48.103 -5.843 -7.641 1.00 95.38 210 TYR A N 1
ATOM 1564 C CA . TYR A 1 210 ? 47.114 -4.967 -8.257 1.00 95.38 210 TYR A CA 1
ATOM 1565 C C . TYR A 1 210 ? 46.191 -5.744 -9.189 1.00 95.38 210 TYR A C 1
ATOM 1567 O O . TYR A 1 210 ? 46.651 -6.488 -10.055 1.00 95.38 210 TYR A O 1
ATOM 1575 N N . THR A 1 211 ? 44.894 -5.494 -9.053 1.00 93.62 211 THR A N 1
ATOM 1576 C CA . THR A 1 211 ? 43.855 -5.941 -9.978 1.00 93.62 211 THR A CA 1
ATOM 1577 C C . THR A 1 211 ? 43.341 -4.729 -10.742 1.00 93.62 211 THR A C 1
ATOM 1579 O O . THR A 1 211 ? 42.969 -3.729 -10.128 1.00 93.62 211 THR A O 1
ATOM 1582 N N . ALA A 1 212 ? 43.361 -4.803 -12.073 1.00 93.31 212 ALA A N 1
ATOM 1583 C CA . ALA A 1 212 ? 42.746 -3.786 -12.918 1.00 93.31 212 ALA A CA 1
ATOM 1584 C C . ALA A 1 212 ? 41.225 -3.971 -12.911 1.00 93.31 212 ALA A C 1
ATOM 1586 O O . ALA A 1 212 ? 40.757 -5.097 -13.064 1.00 93.31 212 ALA A O 1
ATOM 1587 N N . LEU A 1 213 ? 40.497 -2.872 -12.762 1.00 88.62 213 LEU A N 1
ATOM 1588 C CA . LEU A 1 213 ? 39.047 -2.795 -12.818 1.00 88.62 213 LEU A CA 1
ATOM 1589 C C . LEU A 1 213 ? 38.639 -2.170 -14.148 1.00 88.62 213 LEU A C 1
ATOM 1591 O O . LEU A 1 213 ? 39.125 -1.094 -14.513 1.00 88.62 213 LEU A O 1
ATOM 1595 N N . ASP A 1 214 ? 37.792 -2.877 -14.880 1.00 78.31 214 ASP A N 1
ATOM 1596 C CA . ASP A 1 214 ? 37.280 -2.493 -16.184 1.00 78.31 214 ASP A CA 1
ATOM 1597 C C . ASP A 1 214 ? 36.039 -1.603 -16.036 1.00 78.31 214 ASP A C 1
ATOM 1599 O O . ASP A 1 214 ? 35.060 -1.973 -15.377 1.00 78.31 214 ASP A O 1
ATOM 1603 N N . GLY A 1 215 ? 36.076 -0.434 -16.683 1.00 61.81 215 GLY A N 1
ATOM 1604 C CA . GLY A 1 215 ? 35.055 0.607 -16.590 1.00 61.81 215 GLY A CA 1
ATOM 1605 C C . GLY A 1 215 ? 33.639 0.183 -16.998 1.00 61.81 215 GLY A C 1
ATOM 1606 O O . GLY A 1 215 ? 32.692 0.901 -16.693 1.00 61.81 215 GLY A O 1
ATOM 1607 N N . GLY A 1 216 ? 33.471 -0.963 -17.667 1.00 56.03 216 GLY A N 1
ATOM 1608 C CA . GLY A 1 216 ? 32.162 -1.466 -18.098 1.00 56.03 216 GLY A CA 1
ATOM 1609 C C . GLY A 1 216 ? 31.530 -2.559 -17.229 1.00 56.03 216 GLY A C 1
ATOM 1610 O O . GLY A 1 216 ? 30.406 -2.961 -17.529 1.00 56.03 216 GLY A O 1
ATOM 1611 N N . ARG A 1 217 ? 32.233 -3.114 -16.227 1.00 59.28 217 ARG A N 1
ATOM 1612 C CA . ARG A 1 217 ? 31.751 -4.300 -15.480 1.00 59.28 217 ARG A CA 1
ATOM 1613 C C . ARG A 1 217 ? 32.052 -4.287 -13.990 1.00 59.28 217 ARG A C 1
ATOM 1615 O O . ARG A 1 217 ? 31.244 -4.821 -13.237 1.00 59.28 217 ARG A O 1
ATOM 1622 N N . ASP A 1 218 ? 33.174 -3.707 -13.585 1.00 82.19 218 ASP A N 1
ATOM 1623 C CA . ASP A 1 218 ? 33.611 -3.742 -12.193 1.00 82.19 218 ASP A CA 1
ATOM 1624 C C . ASP A 1 218 ? 33.022 -2.580 -11.379 1.00 82.19 218 ASP A C 1
ATOM 1626 O O . ASP A 1 218 ? 32.507 -1.605 -11.934 1.00 82.19 218 ASP A O 1
ATOM 1630 N N . SER A 1 219 ? 33.102 -2.686 -10.053 1.00 85.56 219 SER A N 1
ATOM 1631 C CA . SER A 1 219 ? 32.554 -1.705 -9.114 1.00 85.56 219 SER A CA 1
ATOM 1632 C C . SER A 1 219 ? 33.636 -1.059 -8.253 1.00 85.56 219 SER A C 1
ATOM 1634 O O . SER A 1 219 ? 34.713 -1.617 -8.035 1.00 85.56 219 SER A O 1
ATOM 1636 N N . LEU A 1 220 ? 33.322 0.137 -7.769 1.00 91.44 220 LEU A N 1
ATOM 1637 C CA . LEU A 1 220 ? 33.937 0.741 -6.600 1.00 91.44 220 LEU A CA 1
ATOM 1638 C C . LEU A 1 220 ? 33.187 0.240 -5.365 1.00 91.44 220 LEU A C 1
ATOM 1640 O O . LEU A 1 220 ? 31.960 0.279 -5.355 1.00 91.44 220 LEU A O 1
ATOM 1644 N N . ASP A 1 221 ? 33.910 -0.224 -4.360 1.00 92.31 221 ASP A N 1
ATOM 1645 C CA . ASP A 1 221 ? 33.393 -0.851 -3.152 1.00 92.31 221 ASP A CA 1
ATOM 1646 C C . ASP A 1 221 ? 33.714 0.033 -1.933 1.00 92.31 221 ASP A C 1
ATOM 1648 O O . ASP A 1 221 ? 34.756 0.704 -1.915 1.00 92.31 221 ASP A O 1
ATOM 1652 N N . PRO A 1 222 ? 32.846 0.053 -0.903 1.00 93.31 222 PRO A N 1
ATOM 1653 C CA . PRO A 1 222 ? 33.141 0.701 0.372 1.00 93.31 222 PRO A CA 1
ATOM 1654 C C . PRO A 1 222 ? 34.488 0.248 0.927 1.00 93.31 222 PRO A C 1
ATOM 1656 O O . PRO A 1 222 ? 34.884 -0.903 0.746 1.00 93.31 222 PRO A O 1
ATOM 1659 N N . TRP A 1 223 ? 35.179 1.155 1.617 1.00 95.94 223 TRP A N 1
ATOM 1660 C CA . TRP A 1 223 ? 36.498 0.936 2.222 1.00 95.94 223 TRP A CA 1
ATOM 1661 C C . TRP A 1 223 ? 37.671 0.716 1.270 1.00 95.94 223 TRP A C 1
ATOM 1663 O O . TRP A 1 223 ? 38.804 0.757 1.736 1.00 95.94 223 TRP A O 1
ATOM 1673 N N . ASP A 1 224 ? 37.469 0.544 -0.033 1.00 96.56 224 ASP A N 1
ATOM 1674 C CA . ASP A 1 224 ? 38.571 0.288 -0.958 1.00 96.56 224 ASP A CA 1
ATOM 1675 C C . ASP A 1 224 ? 39.199 1.578 -1.503 1.00 96.56 224 ASP A C 1
ATOM 1677 O O . ASP A 1 224 ? 38.527 2.573 -1.789 1.00 96.56 224 ASP A O 1
ATOM 1681 N N . GLY A 1 225 ? 40.523 1.557 -1.669 1.00 96.94 225 GLY A N 1
ATOM 1682 C CA . GLY A 1 225 ? 41.279 2.598 -2.363 1.00 96.94 225 GLY A CA 1
ATOM 1683 C C . GLY A 1 225 ? 41.719 2.181 -3.768 1.00 96.94 225 GLY A C 1
ATOM 1684 O O . GLY A 1 225 ? 42.043 1.017 -4.020 1.00 96.94 225 GLY A O 1
ATOM 1685 N N . TYR A 1 226 ? 41.812 3.154 -4.679 1.00 97.75 226 TYR A N 1
ATOM 1686 C CA . TYR A 1 226 ? 42.091 2.913 -6.096 1.00 97.75 226 TYR A CA 1
ATOM 1687 C C . TYR A 1 226 ? 43.174 3.828 -6.656 1.00 97.75 226 TYR A C 1
ATOM 1689 O O . TYR A 1 226 ? 43.329 4.977 -6.246 1.00 97.75 226 TYR A O 1
ATOM 1697 N N . TRP A 1 227 ? 43.889 3.330 -7.660 1.00 97.75 227 TRP A N 1
ATOM 1698 C CA . TRP A 1 227 ? 44.726 4.142 -8.534 1.00 97.75 227 TRP A CA 1
ATOM 1699 C C . TRP A 1 227 ? 43.996 4.485 -9.826 1.00 97.75 227 TRP A C 1
ATOM 1701 O O . TRP A 1 227 ? 43.513 3.588 -10.518 1.00 97.75 227 TRP A O 1
ATOM 1711 N N . LEU A 1 228 ? 43.997 5.769 -10.182 1.00 97.19 228 LEU A N 1
ATOM 1712 C CA . LEU A 1 228 ? 43.491 6.280 -11.453 1.00 97.19 228 LEU A CA 1
ATOM 1713 C C . LEU A 1 228 ? 44.536 7.209 -12.102 1.00 97.19 228 LEU A C 1
ATOM 1715 O O . LEU A 1 228 ? 44.886 8.247 -11.525 1.00 97.19 228 LEU A O 1
ATOM 1719 N N . PRO A 1 229 ? 45.060 6.874 -13.291 1.00 96.56 229 PRO A N 1
ATOM 1720 C CA . PRO A 1 229 ? 45.993 7.735 -13.995 1.00 96.56 229 PRO A CA 1
ATOM 1721 C C . PRO A 1 229 ? 45.253 8.786 -14.832 1.00 96.56 229 PRO A C 1
ATOM 1723 O O . PRO A 1 229 ? 44.392 8.457 -15.652 1.00 96.56 229 PRO A O 1
ATOM 1726 N N . THR A 1 230 ? 45.642 10.052 -14.675 1.00 96.56 230 THR A N 1
ATOM 1727 C CA . THR A 1 230 ? 45.363 11.085 -15.678 1.00 96.56 230 THR A CA 1
ATOM 1728 C C . THR A 1 230 ? 46.354 10.968 -16.830 1.00 96.56 230 THR A C 1
ATOM 1730 O O . THR A 1 230 ? 47.504 10.563 -16.642 1.00 96.56 230 THR A O 1
ATOM 1733 N N . LEU A 1 231 ? 45.894 11.279 -18.039 1.00 95.19 231 LEU A N 1
ATOM 1734 C CA . LEU A 1 231 ? 46.635 11.107 -19.286 1.00 95.19 231 LEU A CA 1
ATOM 1735 C C . LEU A 1 231 ? 47.166 12.454 -19.809 1.00 95.19 231 LEU A C 1
ATOM 1737 O O . LEU A 1 231 ? 46.847 13.523 -19.295 1.00 95.19 231 LEU A O 1
ATOM 1741 N N . ASN A 1 232 ? 47.993 12.402 -20.855 1.00 89.62 232 ASN A N 1
ATOM 1742 C CA . ASN A 1 232 ? 48.788 13.547 -21.317 1.00 89.62 232 ASN A CA 1
ATOM 1743 C C . ASN A 1 232 ? 47.971 14.784 -21.743 1.00 89.62 232 ASN A C 1
ATOM 1745 O O . ASN A 1 232 ? 48.540 15.870 -21.791 1.00 89.62 232 ASN A O 1
ATOM 1749 N N . GLN A 1 233 ? 46.686 14.641 -22.090 1.00 89.25 233 GLN A N 1
ATOM 1750 C CA . GLN A 1 233 ? 45.829 15.758 -22.524 1.00 89.25 233 GLN A CA 1
ATOM 1751 C C . GLN A 1 233 ? 44.973 16.332 -21.383 1.00 89.25 233 GLN A C 1
ATOM 1753 O O . GLN A 1 233 ? 44.183 17.244 -21.603 1.00 89.25 233 GLN A O 1
ATOM 1758 N N . ALA A 1 234 ? 45.144 15.833 -20.157 1.00 90.62 234 ALA A N 1
ATOM 1759 C CA . ALA A 1 234 ? 44.424 16.307 -18.982 1.00 90.62 234 ALA A CA 1
ATOM 1760 C C . ALA A 1 234 ? 44.892 17.684 -18.479 1.00 90.62 234 ALA A C 1
ATOM 1762 O O . ALA A 1 234 ? 44.159 18.363 -17.756 1.00 90.62 234 ALA A O 1
ATOM 1763 N N . GLU A 1 235 ? 46.122 18.085 -18.821 1.00 88.50 235 GLU A N 1
ATOM 1764 C CA . GLU A 1 235 ? 46.737 19.324 -18.341 1.00 88.50 235 GLU A CA 1
ATOM 1765 C C . GLU A 1 235 ? 45.879 20.555 -18.675 1.00 88.50 235 GLU A C 1
ATOM 1767 O O . GLU A 1 235 ? 45.401 20.729 -19.793 1.00 88.50 235 GLU A O 1
ATOM 1772 N N . GLY A 1 236 ? 45.673 21.425 -17.681 1.00 84.12 236 GLY A N 1
ATOM 1773 C CA . GLY A 1 236 ? 44.861 22.637 -17.824 1.00 84.12 236 GLY A CA 1
ATOM 1774 C C . GLY A 1 236 ? 43.346 22.395 -17.841 1.00 84.12 236 GLY A C 1
ATOM 1775 O O . GLY A 1 236 ? 42.592 23.346 -17.655 1.00 84.12 236 GLY A O 1
ATOM 1776 N N . GLY A 1 237 ? 42.899 21.142 -17.986 1.00 87.00 237 GLY A N 1
ATOM 1777 C CA . GLY A 1 237 ? 41.487 20.756 -17.967 1.00 87.00 237 GLY A CA 1
ATOM 1778 C C . GLY A 1 237 ? 40.887 20.593 -16.570 1.00 87.00 237 GLY A C 1
ATOM 1779 O O . GLY A 1 237 ? 39.672 20.571 -16.440 1.00 87.00 237 GLY A O 1
ATOM 1780 N N . GLN A 1 238 ? 41.709 20.512 -15.517 1.00 92.75 238 GLN A N 1
ATOM 1781 C CA . GLN A 1 238 ? 41.255 20.294 -14.131 1.00 92.75 238 GLN A CA 1
ATOM 1782 C C . GLN A 1 238 ? 40.229 19.147 -14.007 1.00 92.75 238 GLN A C 1
ATOM 1784 O O . GLN A 1 238 ? 39.129 19.366 -13.488 1.00 92.75 238 GLN A O 1
ATOM 1789 N N . PRO A 1 239 ? 40.544 17.940 -14.515 1.00 94.69 239 PRO A N 1
ATOM 1790 C CA . PRO A 1 239 ? 39.589 16.850 -14.513 1.00 94.69 239 PRO A CA 1
ATOM 1791 C C . PRO A 1 239 ? 39.173 16.477 -13.088 1.00 94.69 239 PRO A C 1
ATOM 1793 O O . PRO A 1 239 ? 39.989 16.465 -12.162 1.00 94.69 239 PRO A O 1
ATOM 1796 N N . LYS A 1 240 ? 37.901 16.128 -12.924 1.00 95.19 240 LYS A N 1
ATOM 1797 C CA . LYS A 1 240 ? 37.372 15.528 -11.700 1.00 95.19 240 LYS A CA 1
ATOM 1798 C C . LYS A 1 240 ? 36.707 14.207 -12.032 1.00 95.19 240 LYS A C 1
ATOM 1800 O O . LYS A 1 240 ? 36.019 14.100 -13.048 1.00 95.19 240 LYS A O 1
ATOM 1805 N N . LEU A 1 241 ? 36.882 13.233 -11.150 1.00 94.50 241 LEU A N 1
ATOM 1806 C CA . LEU A 1 241 ? 36.070 12.029 -11.141 1.00 94.50 241 LEU A CA 1
ATOM 1807 C C . LEU A 1 241 ? 34.790 12.325 -10.365 1.00 94.50 241 LEU A C 1
ATOM 1809 O O . LEU A 1 241 ? 34.855 12.742 -9.214 1.00 94.50 241 LEU A O 1
ATOM 1813 N N . LEU A 1 242 ? 33.637 12.134 -10.985 1.00 92.25 242 LEU A N 1
ATOM 1814 C CA . LEU A 1 242 ? 32.344 12.249 -10.335 1.00 92.25 242 LEU A CA 1
ATOM 1815 C C . LEU A 1 242 ? 31.851 10.850 -9.989 1.00 92.25 242 LEU A C 1
ATOM 1817 O O . LEU A 1 242 ? 31.568 10.043 -10.878 1.00 92.25 242 LEU A O 1
ATOM 1821 N N . ILE A 1 243 ? 31.756 10.590 -8.693 1.00 89.12 243 ILE A N 1
ATOM 1822 C CA . ILE A 1 243 ? 31.196 9.366 -8.136 1.00 89.12 243 ILE A CA 1
ATOM 1823 C C . ILE A 1 243 ? 29.770 9.694 -7.728 1.00 89.12 243 ILE A C 1
ATOM 1825 O O . ILE A 1 243 ? 29.547 10.558 -6.883 1.00 89.12 243 ILE A O 1
ATOM 1829 N N . GLY A 1 244 ? 28.795 9.074 -8.380 1.00 78.56 244 GLY A N 1
ATOM 1830 C CA . GLY A 1 244 ? 27.399 9.358 -8.088 1.00 78.56 244 GLY A CA 1
ATOM 1831 C C . GLY A 1 244 ? 27.012 8.858 -6.701 1.00 78.56 244 GLY A C 1
ATOM 1832 O O . GLY A 1 244 ? 27.403 7.757 -6.329 1.00 78.56 244 GLY A O 1
ATOM 1833 N N . ASN A 1 245 ? 26.129 9.580 -6.016 1.00 70.69 245 ASN A N 1
ATOM 1834 C CA . ASN A 1 245 ? 25.282 9.015 -4.960 1.00 70.69 245 ASN A CA 1
ATOM 1835 C C . ASN A 1 245 ? 24.177 8.111 -5.545 1.00 70.69 245 ASN A C 1
ATOM 1837 O O . ASN A 1 245 ? 23.176 7.824 -4.898 1.00 70.69 245 ASN A O 1
ATOM 1841 N N . GLY A 1 246 ? 24.276 7.799 -6.841 1.00 56.97 246 GLY A N 1
ATOM 1842 C CA . GLY A 1 246 ? 23.210 7.183 -7.604 1.00 56.97 246 GLY A CA 1
ATOM 1843 C C . GLY A 1 246 ? 22.949 5.760 -7.156 1.00 56.97 246 GLY A C 1
ATOM 1844 O O . GLY A 1 246 ? 23.909 5.049 -6.849 1.00 56.97 246 GLY A O 1
ATOM 1845 N N . PRO A 1 247 ? 21.679 5.337 -7.173 1.00 53.19 247 PRO A N 1
ATOM 1846 C CA . PRO A 1 247 ? 21.339 3.967 -6.888 1.00 53.19 247 PRO A CA 1
ATOM 1847 C C . PRO A 1 247 ? 21.956 3.043 -7.928 1.00 53.19 247 PRO A C 1
ATOM 1849 O O . PRO A 1 247 ? 22.414 3.461 -9.001 1.00 53.19 247 PRO A O 1
ATOM 1852 N N . GLU A 1 248 ? 21.997 1.774 -7.545 1.00 60.84 248 GLU A N 1
ATOM 1853 C CA . GLU A 1 248 ? 22.592 0.679 -8.292 1.00 60.84 248 GLU A CA 1
ATOM 1854 C C . GLU A 1 248 ? 22.275 0.780 -9.793 1.00 60.84 248 GLU A C 1
ATOM 1856 O O . GLU A 1 248 ? 21.156 1.088 -10.203 1.00 60.84 248 GLU A O 1
ATOM 1861 N N . ALA A 1 249 ? 23.271 0.527 -10.649 1.00 72.62 249 ALA A N 1
ATOM 1862 C CA . ALA A 1 249 ? 22.964 0.213 -12.042 1.00 72.62 249 ALA A CA 1
ATOM 1863 C C . ALA A 1 249 ? 22.012 -0.991 -12.078 1.00 72.62 249 ALA A C 1
ATOM 1865 O O . ALA A 1 249 ? 22.040 -1.821 -11.168 1.00 72.62 249 ALA A O 1
ATOM 1866 N N . PHE A 1 250 ? 21.227 -1.125 -13.149 1.00 84.94 250 PHE A N 1
ATOM 1867 C CA . PHE A 1 250 ? 20.481 -2.355 -13.375 1.00 84.94 250 PHE A CA 1
ATOM 1868 C C . PHE A 1 250 ? 21.464 -3.549 -13.285 1.00 84.94 250 PHE A C 1
ATOM 1870 O O . PHE A 1 250 ? 22.507 -3.504 -13.954 1.00 84.94 250 PHE A O 1
ATOM 1877 N N . PRO A 1 251 ? 21.190 -4.583 -12.461 1.00 83.81 251 PRO A N 1
ATOM 1878 C CA . PRO A 1 251 ? 22.153 -5.648 -12.191 1.00 83.81 251 PRO A CA 1
ATOM 1879 C C . PRO A 1 251 ? 22.593 -6.348 -13.476 1.00 83.81 251 PRO A C 1
ATOM 1881 O O . PRO A 1 251 ? 21.766 -6.825 -14.258 1.00 83.81 251 PRO A O 1
ATOM 1884 N N . ALA A 1 252 ? 23.903 -6.395 -13.719 1.00 83.81 252 ALA A N 1
ATOM 1885 C CA . ALA A 1 252 ? 24.435 -6.790 -15.020 1.00 83.81 252 ALA A CA 1
ATOM 1886 C C . ALA A 1 252 ? 24.136 -8.256 -15.371 1.00 83.81 252 ALA A C 1
ATOM 1888 O O . ALA A 1 252 ? 23.947 -8.598 -16.537 1.00 83.81 252 ALA A O 1
ATOM 1889 N N . GLU A 1 253 ? 24.061 -9.120 -14.364 1.00 84.12 253 GLU A N 1
ATOM 1890 C CA . GLU A 1 253 ? 23.689 -10.528 -14.483 1.00 84.12 253 GLU A CA 1
ATOM 1891 C C . GLU A 1 253 ? 22.212 -10.749 -14.835 1.00 84.12 253 GLU A C 1
ATOM 1893 O O . GLU A 1 253 ? 21.838 -11.855 -15.216 1.00 84.12 253 GLU A O 1
ATOM 1898 N N . HIS A 1 254 ? 21.388 -9.709 -14.713 1.00 94.25 254 HIS A N 1
ATOM 1899 C CA . HIS A 1 254 ? 19.960 -9.740 -15.002 1.00 94.25 254 HIS A CA 1
ATOM 1900 C C . HIS A 1 254 ? 19.612 -9.002 -16.299 1.00 94.25 254 HIS A C 1
ATOM 1902 O O . HIS A 1 254 ? 18.433 -8.816 -16.602 1.00 94.25 254 HIS A O 1
ATOM 1908 N N . TYR A 1 255 ? 20.600 -8.517 -17.062 1.00 94.38 255 TYR A N 1
ATOM 1909 C CA . TYR A 1 255 ? 20.304 -7.899 -18.352 1.00 94.38 255 TYR A CA 1
ATOM 1910 C C . TYR A 1 255 ? 19.515 -8.869 -19.244 1.00 94.38 255 TYR A C 1
ATOM 1912 O O . TYR A 1 255 ? 19.801 -10.068 -19.225 1.00 94.38 255 TYR A O 1
ATOM 1920 N N . PRO A 1 256 ? 18.554 -8.370 -20.046 1.00 95.75 256 PRO A N 1
ATOM 1921 C CA . PRO A 1 256 ? 17.763 -9.231 -20.903 1.00 95.75 256 PRO A CA 1
ATOM 1922 C C . PRO A 1 256 ? 18.624 -10.094 -21.819 1.00 95.75 256 PRO A C 1
ATOM 1924 O O . PRO A 1 256 ? 19.537 -9.599 -22.480 1.00 95.75 256 PRO A O 1
ATOM 1927 N N . ASP A 1 257 ? 18.293 -11.373 -21.917 1.00 87.69 257 ASP A N 1
ATOM 1928 C CA . ASP A 1 257 ? 18.951 -12.299 -22.830 1.00 87.69 257 ASP A CA 1
ATOM 1929 C C . ASP A 1 257 ? 17.924 -13.079 -23.672 1.00 87.69 257 ASP A C 1
ATOM 1931 O O . ASP A 1 257 ? 16.726 -12.784 -23.664 1.00 87.69 257 ASP A O 1
ATOM 1935 N N . GLY A 1 258 ? 18.408 -14.018 -24.487 1.00 86.06 258 GLY A N 1
ATOM 1936 C CA . GLY A 1 258 ? 17.560 -14.866 -25.324 1.00 86.06 258 GLY A CA 1
ATOM 1937 C C . GLY A 1 258 ? 16.970 -14.189 -26.568 1.00 86.06 258 GLY A C 1
ATOM 1938 O O . GLY A 1 258 ? 17.117 -12.986 -26.803 1.00 86.06 258 GLY A O 1
ATOM 1939 N N . ASP A 1 259 ? 16.314 -15.014 -27.389 1.00 91.38 259 ASP A N 1
ATOM 1940 C CA . ASP A 1 259 ? 15.661 -14.601 -28.632 1.00 91.38 259 ASP A CA 1
ATOM 1941 C C . ASP A 1 259 ? 14.257 -14.034 -28.374 1.00 91.38 259 ASP A C 1
ATOM 1943 O O . ASP A 1 259 ? 13.532 -14.479 -27.486 1.00 91.38 259 ASP A O 1
ATOM 1947 N N . HIS A 1 260 ? 13.826 -13.108 -29.229 1.00 94.94 260 HIS A N 1
ATOM 1948 C CA . HIS A 1 260 ? 12.460 -12.587 -29.219 1.00 94.94 260 HIS A CA 1
ATOM 1949 C C . HIS A 1 260 ? 11.425 -13.640 -29.696 1.00 94.94 260 HIS A C 1
ATOM 1951 O O . HIS A 1 260 ? 11.650 -14.316 -30.711 1.00 94.94 260 HIS A O 1
ATOM 1957 N N . PRO A 1 261 ? 10.228 -13.730 -29.078 1.00 95.69 261 PRO A N 1
ATOM 1958 C CA . PRO A 1 261 ? 9.757 -12.911 -27.967 1.00 95.69 261 PRO A CA 1
ATOM 1959 C C . PRO A 1 261 ? 10.285 -13.404 -26.620 1.00 95.69 261 PRO A C 1
ATOM 1961 O O . PRO A 1 261 ? 10.296 -14.607 -26.357 1.00 95.69 261 PRO A O 1
ATOM 1964 N N . ARG A 1 262 ? 10.633 -12.458 -25.754 1.00 95.00 262 ARG A N 1
ATOM 1965 C CA . ARG A 1 262 ? 11.083 -12.707 -24.376 1.00 95.00 262 ARG A CA 1
ATOM 1966 C C . ARG A 1 262 ? 10.291 -11.920 -23.335 1.00 95.00 262 ARG A C 1
ATOM 1968 O O . ARG A 1 262 ? 10.317 -12.276 -22.163 1.00 95.00 262 ARG A O 1
ATOM 1975 N N . LEU A 1 263 ? 9.549 -10.885 -23.739 1.00 96.56 263 LEU A N 1
ATOM 1976 C CA . LEU A 1 263 ? 8.732 -10.093 -22.823 1.00 96.56 263 LEU A CA 1
ATOM 1977 C C . LEU A 1 263 ? 7.365 -10.733 -22.617 1.00 96.56 263 LEU A C 1
ATOM 1979 O O . LEU A 1 263 ? 6.597 -10.894 -23.561 1.00 96.56 263 LEU A O 1
ATOM 1983 N N . TRP A 1 264 ? 7.044 -11.056 -21.367 1.00 95.88 264 TRP A N 1
ATOM 1984 C CA . TRP A 1 264 ? 5.721 -11.433 -20.846 1.00 95.88 264 TRP A CA 1
ATOM 1985 C C . TRP A 1 264 ? 5.100 -12.724 -21.422 1.00 95.88 264 TRP A C 1
ATOM 1987 O O . TRP A 1 264 ? 4.204 -13.302 -20.806 1.00 95.88 264 TRP A O 1
ATOM 1997 N N . LEU A 1 265 ? 5.587 -13.234 -22.555 1.00 93.25 265 LEU A N 1
ATOM 1998 C CA . LEU A 1 265 ? 5.141 -14.462 -23.216 1.00 93.25 265 LEU A CA 1
ATOM 1999 C C . LEU A 1 265 ? 6.163 -15.587 -23.057 1.00 93.25 265 LEU A C 1
ATOM 2001 O O . LEU A 1 265 ? 6.805 -16.008 -24.018 1.00 93.25 265 LEU A O 1
ATOM 2005 N N . SER A 1 266 ? 6.262 -16.134 -21.845 1.00 90.38 266 SER A N 1
ATOM 2006 C CA . SER A 1 266 ? 6.967 -17.402 -21.645 1.00 90.38 266 SER A CA 1
ATOM 2007 C C . SER A 1 266 ? 6.278 -18.553 -22.395 1.00 90.38 266 SER A C 1
ATOM 2009 O O . SER A 1 266 ? 5.099 -18.471 -22.757 1.00 90.38 266 SER A O 1
ATOM 2011 N N . ALA A 1 267 ? 6.991 -19.665 -22.600 1.00 91.00 267 ALA A N 1
ATOM 2012 C CA . ALA A 1 267 ? 6.431 -20.853 -23.250 1.00 91.00 267 ALA A CA 1
ATOM 2013 C C . ALA A 1 267 ? 5.163 -21.368 -22.538 1.00 91.00 267 ALA A C 1
ATOM 2015 O O . ALA A 1 267 ? 4.155 -21.653 -23.188 1.00 91.00 267 ALA A O 1
ATOM 2016 N N . ASP A 1 268 ? 5.184 -21.406 -21.204 1.00 91.19 268 ASP A N 1
ATOM 2017 C CA . ASP A 1 268 ? 4.040 -21.830 -20.390 1.00 91.19 268 ASP A CA 1
ATOM 2018 C C . ASP A 1 268 ? 2.861 -20.862 -20.514 1.00 91.19 268 ASP A C 1
ATOM 2020 O O . ASP A 1 268 ? 1.708 -21.286 -20.627 1.00 91.19 268 ASP A O 1
ATOM 2024 N N . ARG A 1 269 ? 3.139 -19.553 -20.556 1.00 93.44 269 ARG A N 1
ATOM 2025 C CA . ARG A 1 269 ? 2.114 -18.524 -20.751 1.00 93.44 269 ARG A CA 1
ATOM 2026 C C . ARG A 1 269 ? 1.462 -18.658 -22.122 1.00 93.44 269 ARG A C 1
ATOM 2028 O O . ARG A 1 269 ? 0.239 -18.714 -22.207 1.00 93.44 269 ARG A O 1
ATOM 2035 N N . LEU A 1 270 ? 2.256 -18.791 -23.183 1.00 94.06 270 LEU A N 1
ATOM 2036 C CA . LEU A 1 270 ? 1.737 -18.994 -24.535 1.00 94.06 270 LEU A CA 1
ATOM 2037 C C . LEU A 1 270 ? 0.885 -20.270 -24.629 1.00 94.06 270 LEU A C 1
ATOM 2039 O O . LEU A 1 270 ? -0.180 -20.248 -25.246 1.00 94.06 270 LEU A O 1
ATOM 2043 N N . SER A 1 271 ? 1.313 -21.355 -23.977 1.00 94.56 271 SER A N 1
ATOM 2044 C CA . SER A 1 271 ? 0.553 -22.607 -23.888 1.00 94.56 271 SER A CA 1
ATOM 2045 C C . SER A 1 271 ? -0.809 -22.408 -23.207 1.00 94.56 271 SER A C 1
ATOM 2047 O O . SER A 1 271 ? -1.838 -22.824 -23.746 1.00 94.56 271 SER A O 1
ATOM 2049 N N . ALA A 1 272 ? -0.851 -21.694 -22.077 1.00 95.06 272 ALA A N 1
ATOM 2050 C CA . ALA A 1 272 ? -2.096 -21.380 -21.372 1.00 95.06 272 ALA A CA 1
ATOM 2051 C C . ALA A 1 272 ? -3.067 -20.549 -22.234 1.00 95.06 272 ALA A C 1
ATOM 2053 O O . ALA A 1 272 ? -4.258 -20.856 -22.296 1.00 95.06 272 ALA A O 1
ATOM 2054 N N . LEU A 1 273 ? -2.566 -19.549 -22.966 1.00 97.00 273 LEU A N 1
ATOM 2055 C CA . LEU A 1 273 ? -3.384 -18.724 -23.864 1.00 97.00 273 LEU A CA 1
ATOM 2056 C C . LEU A 1 273 ? -3.902 -19.514 -25.073 1.00 97.00 273 LEU A C 1
ATOM 2058 O O . LEU A 1 273 ? -5.057 -19.362 -25.479 1.00 97.00 273 LEU A O 1
ATOM 2062 N N . GLN A 1 274 ? -3.082 -20.405 -25.636 1.00 96.56 274 GLN A N 1
ATOM 2063 C CA . GLN A 1 274 ? -3.516 -21.321 -26.693 1.00 96.56 274 GLN A CA 1
ATOM 2064 C C . GLN A 1 274 ? -4.596 -22.283 -26.194 1.00 96.56 274 GLN A C 1
ATOM 2066 O O . GLN A 1 274 ? -5.565 -22.532 -26.913 1.00 96.56 274 GLN A O 1
ATOM 2071 N N . GLN A 1 275 ? -4.468 -22.789 -24.966 1.00 96.56 275 GLN A N 1
ATOM 2072 C CA . GLN A 1 275 ? -5.493 -23.613 -24.335 1.00 96.56 275 GLN A CA 1
ATOM 2073 C C . GLN A 1 275 ? -6.800 -22.829 -24.151 1.00 96.56 275 GLN A C 1
ATOM 2075 O O . GLN A 1 275 ? -7.859 -23.335 -24.521 1.00 96.56 275 GLN A O 1
ATOM 2080 N N . ALA A 1 276 ? -6.735 -21.592 -23.649 1.00 95.19 276 ALA A N 1
ATOM 2081 C CA . ALA A 1 276 ? -7.904 -20.728 -23.474 1.00 95.19 276 ALA A CA 1
ATOM 2082 C C . ALA A 1 276 ? -8.632 -20.490 -24.808 1.00 95.19 276 ALA A C 1
ATOM 2084 O O . ALA A 1 276 ? -9.851 -20.650 -24.899 1.00 95.19 276 ALA A O 1
ATOM 2085 N N . ARG A 1 277 ? -7.873 -20.234 -25.882 1.00 96.44 277 ARG A N 1
ATOM 2086 C CA . ARG A 1 277 ? -8.409 -20.170 -27.247 1.00 96.44 277 ARG A CA 1
ATOM 2087 C C . ARG A 1 277 ? -9.073 -21.476 -27.675 1.00 96.44 277 ARG A C 1
ATOM 2089 O O . ARG A 1 277 ? -10.180 -21.450 -28.208 1.00 96.44 277 ARG A O 1
ATOM 2096 N N . GLN A 1 278 ? -8.408 -22.617 -27.514 1.00 96.50 278 GLN A N 1
ATOM 2097 C CA . GLN A 1 278 ? -8.957 -23.914 -27.935 1.00 96.50 278 GLN A CA 1
ATOM 2098 C C . GLN A 1 278 ? -10.262 -24.243 -27.200 1.00 96.50 278 GLN A C 1
ATOM 2100 O O . GLN A 1 278 ? -11.170 -24.822 -27.791 1.00 96.50 278 GLN A O 1
ATOM 2105 N N . GLN A 1 279 ? -10.365 -23.835 -25.935 1.00 95.50 279 GLN A N 1
ATOM 2106 C CA . GLN A 1 279 ? -11.551 -24.006 -25.099 1.00 95.50 279 GLN A CA 1
ATOM 2107 C C . GLN A 1 279 ? -12.631 -22.942 -25.329 1.00 95.50 279 GLN A C 1
ATOM 2109 O O . GLN A 1 279 ? -13.723 -23.086 -24.787 1.00 95.50 279 GLN A O 1
ATOM 2114 N N . GLN A 1 280 ? -12.351 -21.903 -26.125 1.00 94.50 280 GLN A N 1
ATOM 2115 C CA . GLN A 1 280 ? -13.249 -20.766 -26.351 1.00 94.50 280 GLN A CA 1
ATOM 2116 C C . GLN A 1 280 ? -13.710 -20.135 -25.031 1.00 94.50 280 GLN A C 1
ATOM 2118 O O . GLN A 1 280 ? -14.905 -19.897 -24.831 1.00 94.50 280 GLN A O 1
ATOM 2123 N N . THR A 1 281 ? -12.770 -19.906 -24.107 1.00 91.50 281 THR A N 1
ATOM 2124 C CA . THR A 1 281 ? -13.109 -19.291 -22.820 1.00 91.50 281 THR A CA 1
ATOM 2125 C C . THR A 1 281 ? -13.750 -17.914 -23.025 1.00 91.50 281 THR A C 1
ATOM 2127 O O . THR A 1 281 ? -13.477 -17.250 -24.031 1.00 91.50 281 THR A O 1
ATOM 2130 N N . PRO A 1 282 ? -14.587 -17.444 -22.085 1.00 88.62 282 PRO A N 1
ATOM 2131 C CA . PRO A 1 282 ? -15.172 -16.109 -22.170 1.00 88.62 282 PRO A CA 1
ATOM 2132 C C . PRO A 1 282 ? -14.131 -14.997 -22.380 1.00 88.62 282 PRO A C 1
ATOM 2134 O O . PRO A 1 282 ? -14.317 -14.158 -23.257 1.00 88.62 282 PRO A O 1
ATOM 2137 N N . GLN A 1 283 ? -12.998 -15.059 -21.670 1.00 89.75 283 GLN A N 1
ATOM 2138 C CA . GLN A 1 283 ? -11.892 -14.103 -21.803 1.00 89.75 283 GLN A CA 1
ATOM 2139 C C . GLN A 1 283 ? -11.294 -14.114 -23.213 1.00 89.75 283 GLN A C 1
ATOM 2141 O O . GLN A 1 283 ? -11.036 -13.058 -23.782 1.00 89.75 283 GLN A O 1
ATOM 2146 N N . TRP A 1 284 ? -11.109 -15.299 -23.810 1.00 94.25 284 TRP A N 1
ATOM 2147 C CA . TRP A 1 284 ? -10.635 -15.407 -25.190 1.00 94.25 284 TRP A CA 1
ATOM 2148 C C . TRP A 1 284 ? -11.628 -14.793 -26.180 1.00 94.25 284 TRP A C 1
ATOM 2150 O O . TRP A 1 284 ? -11.220 -14.060 -27.076 1.00 94.25 284 TRP A O 1
ATOM 2160 N N . ASN A 1 285 ? -12.923 -15.082 -26.037 1.00 93.31 285 ASN A N 1
ATOM 2161 C CA . ASN A 1 285 ? -13.935 -14.573 -26.964 1.00 93.31 285 ASN A CA 1
ATOM 2162 C C . ASN A 1 285 ? -14.038 -13.045 -26.895 1.00 93.31 285 ASN A C 1
ATOM 2164 O O . ASN A 1 285 ? -14.145 -12.399 -27.937 1.00 93.31 285 ASN A O 1
ATOM 2168 N N . ALA A 1 286 ? -13.958 -12.475 -25.690 1.00 90.12 286 ALA A N 1
ATOM 2169 C CA . ALA A 1 286 ? -13.956 -11.032 -25.489 1.00 90.12 286 ALA A CA 1
ATOM 2170 C C . ALA A 1 286 ? -12.682 -10.387 -26.066 1.00 90.12 286 ALA A C 1
ATOM 2172 O O . ALA A 1 286 ? -12.773 -9.462 -26.870 1.00 90.12 286 ALA A O 1
ATOM 2173 N N . PHE A 1 287 ? -11.504 -10.950 -25.775 1.00 93.94 287 PHE A N 1
ATOM 2174 C CA . PHE A 1 287 ? -10.232 -10.503 -26.350 1.00 93.94 287 PHE A CA 1
ATOM 2175 C C . PHE A 1 287 ? -10.218 -10.565 -27.886 1.00 93.94 287 PHE A C 1
ATOM 2177 O O . PHE A 1 287 ? -9.821 -9.605 -28.549 1.00 93.94 287 PHE A O 1
ATOM 2184 N N . LYS A 1 288 ? -10.697 -11.674 -28.468 1.00 95.38 288 LYS A N 1
ATOM 2185 C CA . LYS A 1 288 ? -10.803 -11.840 -29.921 1.00 95.38 288 LYS A CA 1
ATOM 2186 C C . LYS A 1 288 ? -11.710 -10.779 -30.534 1.00 95.38 288 LYS A C 1
ATOM 2188 O O . LYS A 1 288 ? -11.309 -10.162 -31.514 1.00 95.38 288 LYS A O 1
ATOM 2193 N N . ARG A 1 289 ? -12.910 -10.587 -29.975 1.00 92.69 289 ARG A N 1
ATOM 2194 C CA . ARG A 1 289 ? -13.889 -9.603 -30.458 1.00 92.69 289 ARG A CA 1
ATOM 2195 C C . ARG A 1 289 ? -13.259 -8.216 -30.572 1.00 92.69 289 ARG A C 1
ATOM 2197 O O . ARG A 1 289 ? -13.342 -7.598 -31.622 1.00 92.69 289 ARG A O 1
ATOM 2204 N N . ILE A 1 290 ? -12.555 -7.790 -29.531 1.00 91.25 290 ILE A N 1
ATOM 2205 C CA . ILE A 1 290 ? -11.903 -6.479 -29.472 1.00 91.25 290 ILE A CA 1
ATOM 2206 C C . ILE A 1 290 ? -10.761 -6.356 -30.484 1.00 91.25 290 ILE A C 1
ATOM 2208 O O . ILE A 1 290 ? -10.614 -5.325 -31.137 1.00 91.25 290 ILE A O 1
ATOM 2212 N N . CYS A 1 291 ? -9.975 -7.417 -30.681 1.00 94.56 291 CYS A N 1
ATOM 2213 C CA . CYS A 1 291 ? -8.957 -7.429 -31.733 1.00 94.56 291 CYS A CA 1
ATOM 2214 C C . CYS A 1 291 ? -9.564 -7.377 -33.141 1.00 94.56 291 CYS A C 1
ATOM 2216 O O . CYS A 1 291 ? -8.995 -6.729 -34.015 1.00 94.56 291 CYS A O 1
ATOM 2218 N N . ASP A 1 292 ? -10.696 -8.048 -33.372 1.00 94.56 292 ASP A N 1
ATOM 2219 C CA . ASP A 1 292 ? -11.413 -7.991 -34.649 1.00 94.56 292 ASP A CA 1
ATOM 2220 C C . ASP A 1 292 ? -11.955 -6.575 -34.916 1.00 94.56 292 ASP A C 1
ATOM 2222 O O . ASP A 1 292 ? -11.787 -6.058 -36.019 1.00 94.56 292 ASP A O 1
ATOM 2226 N N . GLU A 1 293 ? -12.543 -5.936 -33.899 1.00 91.75 293 GLU A N 1
ATOM 2227 C CA . GLU A 1 293 ? -13.039 -4.552 -33.946 1.00 91.75 293 GLU A CA 1
ATOM 2228 C C . GLU A 1 293 ? -11.898 -3.562 -34.274 1.00 91.75 293 GLU A C 1
ATOM 2230 O O . GLU A 1 293 ? -12.027 -2.744 -35.175 1.00 91.75 293 GLU A O 1
ATOM 2235 N N . MET A 1 294 ? -10.706 -3.701 -33.679 1.00 91.75 294 MET A N 1
ATOM 2236 C CA . MET A 1 294 ? -9.561 -2.822 -33.995 1.00 91.75 294 MET A CA 1
ATOM 2237 C C . MET A 1 294 ? -9.014 -2.955 -35.433 1.00 91.75 294 MET A C 1
ATOM 2239 O O . MET A 1 294 ? -8.336 -2.043 -35.925 1.00 91.75 294 MET A O 1
ATOM 2243 N N . VAL A 1 295 ? -9.260 -4.087 -36.102 1.00 92.62 295 VAL A N 1
ATOM 2244 C CA . VAL A 1 295 ? -8.833 -4.337 -37.492 1.00 92.62 295 VAL A CA 1
ATOM 2245 C C . VAL A 1 295 ? -9.886 -3.882 -38.505 1.00 92.62 295 VAL A C 1
ATOM 2247 O O . VAL A 1 295 ? -9.537 -3.576 -39.647 1.00 92.62 295 VAL A O 1
ATOM 2250 N N . ASP A 1 296 ? -11.160 -3.794 -38.116 1.00 86.06 296 ASP A N 1
ATOM 2251 C CA . ASP A 1 296 ? -12.260 -3.483 -39.036 1.00 86.06 296 ASP A CA 1
ATOM 2252 C C . ASP A 1 296 ? -12.256 -2.026 -39.560 1.00 86.06 296 ASP A C 1
ATOM 2254 O O . ASP A 1 296 ? -12.967 -1.712 -40.520 1.00 86.06 296 ASP A O 1
ATOM 2258 N N . ASN A 1 297 ? -11.401 -1.162 -38.988 1.00 71.81 297 ASN A N 1
ATOM 2259 C CA . ASN A 1 297 ? -11.229 0.262 -39.309 1.00 71.81 297 ASN A CA 1
ATOM 2260 C C . ASN A 1 297 ? -12.518 1.097 -39.206 1.00 71.81 297 ASN A C 1
ATOM 2262 O O . ASN A 1 297 ? -12.603 2.189 -39.778 1.00 71.81 297 ASN A O 1
ATOM 2266 N N . ASN A 1 298 ? -13.530 0.617 -38.486 1.00 81.06 298 ASN A N 1
ATOM 2267 C CA . ASN A 1 298 ? -14.733 1.371 -38.193 1.00 81.06 298 ASN A CA 1
ATOM 2268 C C . ASN A 1 298 ? -14.506 2.197 -36.918 1.00 81.06 298 ASN A C 1
ATOM 2270 O O . ASN A 1 298 ? -14.479 1.632 -35.830 1.00 81.06 298 ASN A O 1
ATOM 2274 N N . PRO A 1 299 ? -14.426 3.539 -36.995 1.00 73.69 299 PRO A N 1
ATOM 2275 C CA . PRO A 1 299 ? -14.214 4.373 -35.809 1.00 73.69 299 PRO A CA 1
ATOM 2276 C C . PRO A 1 299 ? -15.382 4.316 -34.810 1.00 73.69 299 PRO A C 1
ATOM 2278 O O . PRO A 1 299 ? -15.238 4.758 -33.678 1.00 73.69 299 PRO A O 1
ATOM 2281 N N . ASN A 1 300 ? -16.544 3.775 -35.203 1.00 78.81 300 ASN A N 1
ATOM 2282 C CA . ASN A 1 300 ? -17.648 3.513 -34.272 1.00 78.81 300 ASN A CA 1
ATOM 2283 C C . ASN A 1 300 ? -17.456 2.215 -33.461 1.00 78.81 300 ASN A C 1
ATOM 2285 O O . ASN A 1 300 ? -18.220 1.978 -32.530 1.00 78.81 300 ASN A O 1
ATOM 2289 N N . ASN A 1 301 ? -16.465 1.394 -33.824 1.00 78.31 301 ASN A N 1
ATOM 2290 C CA . ASN A 1 301 ? -16.067 0.144 -33.177 1.00 78.31 301 ASN A CA 1
ATOM 2291 C C . ASN A 1 301 ? -14.632 0.272 -32.627 1.00 78.31 301 ASN A C 1
ATOM 2293 O O . ASN A 1 301 ? -13.818 -0.630 -32.790 1.00 78.31 301 ASN A O 1
ATOM 2297 N N . ASP A 1 302 ? -14.288 1.417 -32.034 1.00 75.56 302 ASP A N 1
ATOM 2298 C CA . ASP A 1 302 ? -12.966 1.654 -31.450 1.00 75.56 302 ASP A CA 1
ATOM 2299 C C . ASP A 1 302 ? -13.030 1.552 -29.913 1.00 75.56 302 ASP A C 1
ATOM 2301 O O . ASP A 1 302 ? -13.246 2.561 -29.237 1.00 75.56 302 ASP A O 1
ATOM 2305 N N . PRO A 1 303 ? -12.884 0.343 -29.335 1.00 73.44 303 PRO A N 1
ATOM 2306 C CA . PRO A 1 303 ? -13.037 0.128 -27.897 1.00 73.44 303 PRO A CA 1
ATOM 2307 C C . PRO A 1 303 ? -11.908 0.738 -27.056 1.00 73.44 303 PRO A C 1
ATOM 2309 O O . PRO A 1 303 ? -12.049 0.828 -25.839 1.00 73.44 303 PRO A O 1
ATOM 2312 N N . TYR A 1 304 ? -10.797 1.143 -27.680 1.00 77.75 304 TYR A N 1
ATOM 2313 C CA . TYR A 1 304 ? -9.619 1.686 -26.998 1.00 77.75 304 TYR A CA 1
ATOM 2314 C C . TYR A 1 304 ? -9.315 3.138 -27.362 1.00 77.75 304 TYR A C 1
ATOM 2316 O O . TYR A 1 304 ? -8.289 3.661 -26.931 1.00 77.75 304 TYR A O 1
ATOM 2324 N N . PHE A 1 305 ? -10.177 3.793 -28.143 1.00 84.81 305 PHE A N 1
ATOM 2325 C CA . PHE A 1 305 ? -9.885 5.116 -28.690 1.00 84.81 305 PHE A CA 1
ATOM 2326 C C . PHE A 1 305 ? -8.498 5.130 -29.364 1.00 84.81 305 PHE A C 1
ATOM 2328 O O . PHE A 1 305 ? -7.690 6.024 -29.118 1.00 84.81 305 PHE A O 1
ATOM 2335 N N . ILE A 1 306 ? -8.175 4.110 -30.174 1.00 86.88 306 ILE A N 1
ATOM 2336 C CA . ILE A 1 306 ? -6.875 3.943 -30.849 1.00 86.88 306 ILE A CA 1
ATOM 2337 C C . ILE A 1 306 ? -6.549 5.103 -31.798 1.00 86.88 306 ILE A C 1
ATOM 2339 O O . ILE A 1 306 ? -5.394 5.265 -32.187 1.00 86.88 306 ILE A O 1
ATOM 2343 N N . ALA A 1 307 ? -7.540 5.915 -32.176 1.00 86.31 307 ALA A N 1
ATOM 2344 C CA . ALA A 1 307 ? -7.303 7.184 -32.861 1.00 86.31 307 ALA A CA 1
ATOM 2345 C C . ALA A 1 307 ? -6.550 8.199 -31.979 1.00 86.31 307 ALA A C 1
ATOM 2347 O O . ALA A 1 307 ? -5.672 8.904 -32.477 1.00 86.31 307 ALA A O 1
ATOM 2348 N N . ASP A 1 308 ? -6.868 8.239 -30.684 1.00 88.06 308 ASP A N 1
ATOM 2349 C CA . ASP A 1 308 ? -6.260 9.140 -29.706 1.00 88.06 308 ASP A CA 1
ATOM 2350 C C . ASP A 1 308 ? -5.057 8.475 -29.013 1.00 88.06 308 ASP A C 1
ATOM 2352 O O . ASP A 1 308 ? -4.023 9.112 -28.823 1.00 88.06 308 ASP A O 1
ATOM 2356 N N . THR A 1 309 ? -5.146 7.177 -28.694 1.00 90.62 309 THR A N 1
ATOM 2357 C CA . THR A 1 309 ? -4.110 6.388 -27.993 1.00 90.62 309 THR A CA 1
ATOM 2358 C C . THR A 1 309 ? -3.668 5.147 -28.793 1.00 90.62 309 THR A C 1
ATOM 2360 O O . THR A 1 309 ? -3.850 4.006 -28.364 1.00 90.62 309 THR A O 1
ATOM 2363 N N . PRO A 1 310 ? -3.054 5.316 -29.980 1.00 93.56 310 PRO A N 1
ATOM 2364 C CA . PRO A 1 310 ? -2.734 4.199 -30.881 1.00 93.56 310 PRO A CA 1
ATOM 2365 C C . PRO A 1 310 ? -1.891 3.087 -30.237 1.00 93.56 310 PRO A C 1
ATOM 2367 O O . PRO A 1 310 ? -2.078 1.906 -30.526 1.00 93.56 310 PRO A O 1
ATOM 2370 N N . GLN A 1 311 ? -0.998 3.431 -29.312 1.00 93.81 311 GLN A N 1
ATOM 2371 C CA . GLN A 1 311 ? -0.167 2.476 -28.582 1.00 93.81 311 GLN A CA 1
ATOM 2372 C C . GLN A 1 311 ? -0.966 1.431 -27.785 1.00 93.81 311 GLN A C 1
ATOM 2374 O O . GLN A 1 311 ? -0.510 0.291 -27.680 1.00 93.81 311 GLN A O 1
ATOM 2379 N N . THR A 1 312 ? -2.167 1.765 -27.297 1.00 92.31 312 THR A N 1
ATOM 2380 C CA . THR A 1 312 ? -3.026 0.861 -26.510 1.00 92.31 312 THR A CA 1
ATOM 2381 C C . THR A 1 312 ? -3.470 -0.364 -27.322 1.00 92.31 312 THR A C 1
ATOM 2383 O O . THR A 1 312 ? -3.650 -1.448 -26.773 1.00 92.31 312 THR A O 1
ATOM 2386 N N . GLY A 1 313 ? -3.582 -0.241 -28.651 1.00 93.81 313 GLY A N 1
ATOM 2387 C CA . GLY A 1 313 ? -3.950 -1.357 -29.531 1.00 93.81 313 GLY A CA 1
ATOM 2388 C C . GLY A 1 313 ? -2.774 -2.232 -29.987 1.00 93.81 313 GLY A C 1
ATOM 2389 O O . GLY A 1 313 ? -2.986 -3.354 -30.453 1.00 93.81 313 GLY A O 1
ATOM 2390 N N . ALA A 1 314 ? -1.528 -1.763 -29.846 1.00 96.81 314 ALA A N 1
ATOM 2391 C CA . ALA A 1 314 ? -0.362 -2.413 -30.450 1.00 96.81 314 ALA A CA 1
ATOM 2392 C C . ALA A 1 314 ? -0.078 -3.811 -29.867 1.00 96.81 314 ALA A C 1
ATOM 2394 O O . ALA A 1 314 ? 0.031 -4.785 -30.618 1.00 96.81 314 ALA A O 1
ATOM 2395 N N . ALA A 1 315 ? 0.018 -3.936 -28.539 1.00 97.44 315 ALA A N 1
ATOM 2396 C CA . ALA A 1 315 ? 0.300 -5.219 -27.890 1.00 97.44 315 ALA A CA 1
ATOM 2397 C C . ALA A 1 315 ? -0.855 -6.234 -28.019 1.00 97.44 315 ALA A C 1
ATOM 2399 O O . ALA A 1 315 ? -0.574 -7.377 -28.389 1.00 97.44 315 ALA A O 1
ATOM 2400 N N . PRO A 1 316 ? -2.141 -5.869 -27.810 1.00 97.06 316 PRO A N 1
ATOM 2401 C CA . PRO A 1 316 ? -3.263 -6.780 -28.049 1.00 97.06 316 PRO A CA 1
ATOM 2402 C C . PRO A 1 316 ? -3.251 -7.405 -29.451 1.00 97.06 316 PRO A C 1
ATOM 2404 O O . PRO A 1 316 ? -3.314 -8.627 -29.595 1.00 97.06 316 PRO A O 1
ATOM 2407 N N . LEU A 1 317 ? -3.081 -6.590 -30.494 1.00 98.06 317 LEU A N 1
ATOM 2408 C CA . LEU A 1 317 ? -3.037 -7.069 -31.877 1.00 98.06 317 LEU A CA 1
ATOM 2409 C C . LEU A 1 317 ? -1.790 -7.921 -32.160 1.00 98.06 317 LEU A C 1
ATOM 2411 O O . LEU A 1 317 ? -1.879 -8.958 -32.824 1.00 98.06 317 LEU A O 1
ATOM 2415 N N . ALA A 1 318 ? -0.634 -7.545 -31.607 1.00 98.56 318 ALA A N 1
ATOM 2416 C CA . ALA A 1 318 ? 0.574 -8.358 -31.695 1.00 98.56 318 ALA A CA 1
ATOM 2417 C C . ALA A 1 318 ? 0.379 -9.740 -31.043 1.00 98.56 318 ALA A C 1
ATOM 2419 O O . ALA A 1 318 ? 0.728 -10.756 -31.650 1.00 98.56 318 ALA A O 1
ATOM 2420 N N . LEU A 1 319 ? -0.241 -9.811 -29.858 1.00 98.50 319 LEU A N 1
ATOM 2421 C CA . LEU A 1 319 ? -0.588 -11.074 -29.198 1.00 98.50 319 LEU A CA 1
ATOM 2422 C C . LEU A 1 319 ? -1.551 -11.904 -30.047 1.00 98.50 319 LEU A C 1
ATOM 2424 O O . LEU A 1 319 ? -1.363 -13.113 -30.201 1.00 98.50 319 LEU A O 1
ATOM 2428 N N . MET A 1 320 ? -2.557 -11.261 -30.639 1.00 98.25 320 MET A N 1
ATOM 2429 C CA . MET A 1 320 ? -3.513 -11.930 -31.513 1.00 98.25 320 MET A CA 1
ATOM 2430 C C . MET A 1 320 ? -2.820 -12.587 -32.712 1.00 98.25 320 MET A C 1
ATOM 2432 O O . MET A 1 320 ? -3.095 -13.752 -33.017 1.00 98.25 320 MET A O 1
ATOM 2436 N N . TYR A 1 321 ? -1.848 -11.910 -33.331 1.00 98.44 321 TYR A N 1
ATOM 2437 C CA . TYR A 1 321 ? -0.986 -12.513 -34.350 1.00 98.44 321 TYR A CA 1
ATOM 2438 C C . TYR A 1 321 ? -0.171 -13.692 -33.800 1.00 98.44 321 TYR A C 1
ATOM 2440 O O . TYR A 1 321 ? -0.138 -14.748 -34.429 1.00 98.44 321 TYR A O 1
ATOM 2448 N N . ARG A 1 322 ? 0.444 -13.575 -32.613 1.00 97.62 322 ARG A N 1
ATOM 2449 C CA . ARG A 1 322 ? 1.211 -14.686 -32.005 1.00 97.62 322 ARG A CA 1
ATOM 2450 C C . ARG A 1 322 ? 0.372 -15.934 -31.779 1.00 97.62 322 ARG A C 1
ATOM 2452 O O . ARG A 1 322 ? 0.895 -17.044 -31.857 1.00 97.62 322 ARG A O 1
ATOM 2459 N N . LEU A 1 323 ? -0.911 -15.758 -31.488 1.00 97.81 323 LEU A N 1
ATOM 2460 C CA . LEU A 1 323 ? -1.828 -16.867 -31.288 1.00 97.81 323 LEU A CA 1
ATOM 2461 C C . LEU A 1 323 ? -2.312 -17.424 -32.629 1.00 97.81 323 LEU A C 1
ATOM 2463 O O . LEU A 1 323 ? -2.269 -18.636 -32.826 1.00 97.81 323 LEU A O 1
ATOM 2467 N N . THR A 1 324 ? -2.777 -16.580 -33.547 1.00 97.56 324 THR A N 1
ATOM 2468 C CA . THR A 1 324 ? -3.499 -17.004 -34.764 1.00 97.56 324 THR A CA 1
ATOM 2469 C C . THR A 1 324 ? -2.605 -17.244 -35.981 1.00 97.56 324 THR A C 1
ATOM 2471 O O . THR A 1 324 ? -2.933 -18.086 -36.815 1.00 97.56 324 THR A O 1
ATOM 2474 N N . GLY A 1 325 ? -1.481 -16.534 -36.083 1.00 97.00 325 GLY A N 1
ATOM 2475 C CA . GLY A 1 325 ? -0.655 -16.452 -37.288 1.00 97.00 325 GLY A CA 1
ATOM 2476 C C . GLY A 1 325 ? -1.259 -15.585 -38.401 1.00 97.00 325 GLY A C 1
ATOM 2477 O O . GLY A 1 325 ? -0.762 -15.612 -39.524 1.00 97.00 325 GLY A O 1
ATOM 2478 N N . GLU A 1 326 ? -2.335 -14.840 -38.131 1.00 98.12 326 GLU A N 1
ATOM 2479 C CA . GLU A 1 326 ? -3.013 -14.021 -39.137 1.00 98.12 326 GLU A CA 1
ATOM 2480 C C . GLU A 1 326 ? -2.352 -12.643 -39.284 1.00 98.12 326 GLU A C 1
ATOM 2482 O O . GLU A 1 326 ? -2.393 -11.811 -38.376 1.00 98.12 326 GLU A O 1
ATOM 2487 N N . ASN A 1 327 ? -1.771 -12.388 -40.459 1.00 98.25 327 ASN A N 1
ATOM 2488 C CA . ASN A 1 327 ? -0.987 -11.179 -40.740 1.00 98.25 327 ASN A CA 1
ATOM 2489 C C . ASN A 1 327 ? -1.753 -9.864 -40.532 1.00 98.25 327 ASN A C 1
ATOM 2491 O O . ASN A 1 327 ? -1.133 -8.878 -40.157 1.00 98.25 327 ASN A O 1
ATOM 2495 N N . GLN A 1 328 ? -3.079 -9.846 -40.712 1.00 97.69 328 GLN A N 1
ATOM 2496 C CA . GLN A 1 328 ? -3.891 -8.631 -40.555 1.00 97.69 328 GLN A CA 1
ATOM 2497 C C . GLN A 1 328 ? -3.731 -7.975 -39.175 1.00 97.69 328 GLN A C 1
ATOM 2499 O O . GLN A 1 328 ? -3.668 -6.751 -39.082 1.00 97.69 328 GLN A O 1
ATOM 2504 N N . TYR A 1 329 ? -3.593 -8.776 -38.112 1.00 98.44 329 TYR A N 1
ATOM 2505 C CA . TYR A 1 329 ? -3.391 -8.245 -36.766 1.00 98.44 329 TYR A CA 1
ATOM 2506 C C . TYR A 1 329 ? -1.981 -7.670 -36.600 1.00 98.44 329 TYR A C 1
ATOM 2508 O O . TYR A 1 329 ? -1.822 -6.594 -36.034 1.00 98.44 329 TYR A O 1
ATOM 2516 N N . ALA A 1 330 ? -0.955 -8.339 -37.137 1.00 98.62 330 ALA A N 1
ATOM 2517 C CA . ALA A 1 330 ? 0.414 -7.825 -37.105 1.00 98.62 330 ALA A CA 1
ATOM 2518 C C . ALA A 1 330 ? 0.567 -6.544 -37.938 1.00 98.62 330 ALA A C 1
ATOM 2520 O O . ALA A 1 330 ? 1.207 -5.597 -37.492 1.00 98.62 330 ALA A O 1
ATOM 2521 N N . ASP A 1 331 ? -0.041 -6.493 -39.124 1.00 98.12 331 ASP A N 1
ATOM 2522 C CA . ASP A 1 331 ? -0.021 -5.316 -39.993 1.00 98.12 331 ASP A CA 1
ATOM 2523 C C . ASP A 1 331 ? -0.700 -4.119 -39.318 1.00 98.12 331 ASP A C 1
ATOM 2525 O O . ASP A 1 331 ? -0.129 -3.027 -39.296 1.00 98.12 331 ASP A O 1
ATOM 2529 N N . ARG A 1 332 ? -1.867 -4.332 -38.694 1.00 97.31 332 ARG A N 1
ATOM 2530 C CA . ARG A 1 332 ? -2.569 -3.286 -37.942 1.00 97.31 332 ARG A CA 1
ATOM 2531 C C . ARG A 1 332 ? -1.792 -2.847 -36.699 1.00 97.31 332 ARG A C 1
ATOM 2533 O O . ARG A 1 332 ? -1.703 -1.653 -36.437 1.00 97.31 332 ARG A O 1
ATOM 2540 N N . ALA A 1 333 ? -1.172 -3.776 -35.969 1.00 98.19 333 ALA A N 1
ATOM 2541 C CA . ALA A 1 333 ? -0.307 -3.441 -34.839 1.00 98.19 333 ALA A CA 1
ATOM 2542 C C . ALA A 1 333 ? 0.858 -2.532 -35.268 1.00 98.19 333 ALA A C 1
ATOM 2544 O O . ALA A 1 333 ? 1.121 -1.527 -34.613 1.00 98.19 333 ALA A O 1
ATOM 2545 N N . LEU A 1 334 ? 1.523 -2.842 -36.389 1.00 98.50 334 LEU A N 1
ATOM 2546 C CA . LEU A 1 334 ? 2.598 -2.006 -36.934 1.00 98.50 334 LEU A CA 1
ATOM 2547 C C . LEU A 1 334 ? 2.106 -0.623 -37.371 1.00 98.50 334 LEU A C 1
ATOM 2549 O O . LEU A 1 334 ? 2.814 0.356 -37.165 1.00 98.50 334 LEU A O 1
ATOM 2553 N N . GLU A 1 335 ? 0.909 -0.525 -37.952 1.00 97.31 335 GLU A N 1
ATOM 2554 C CA . GLU A 1 335 ? 0.302 0.766 -38.298 1.00 97.31 335 GLU A CA 1
ATOM 2555 C C . GLU A 1 335 ? 0.088 1.639 -37.054 1.00 97.31 335 GLU A C 1
ATOM 2557 O O . GLU A 1 335 ? 0.442 2.818 -37.056 1.00 97.31 335 GLU A O 1
ATOM 2562 N N . LEU A 1 336 ? -0.423 1.055 -35.968 1.00 96.75 336 LEU A N 1
ATOM 2563 C CA . LEU A 1 336 ? -0.602 1.764 -34.703 1.00 96.75 336 LEU A CA 1
ATOM 2564 C C . LEU A 1 336 ? 0.741 2.156 -34.073 1.00 96.75 336 LEU A C 1
ATOM 2566 O O . LEU A 1 336 ? 0.909 3.301 -33.658 1.00 96.75 336 LEU A O 1
ATOM 2570 N N . MET A 1 337 ? 1.731 1.257 -34.080 1.00 98.19 337 MET A N 1
ATOM 2571 C CA . MET A 1 337 ? 3.095 1.580 -33.642 1.00 98.19 337 MET A CA 1
ATOM 2572 C C . MET A 1 337 ? 3.722 2.699 -34.484 1.00 98.19 337 MET A C 1
ATOM 2574 O O . MET A 1 337 ? 4.454 3.530 -33.943 1.00 98.19 337 MET A O 1
ATOM 2578 N N . ASP A 1 338 ? 3.457 2.748 -35.794 1.00 98.00 338 ASP A N 1
ATOM 2579 C CA . ASP A 1 338 ? 3.889 3.831 -36.683 1.00 98.00 338 ASP A CA 1
ATOM 2580 C C . ASP A 1 338 ? 3.208 5.156 -36.290 1.00 98.00 338 ASP A C 1
ATOM 2582 O O . ASP A 1 338 ? 3.897 6.177 -36.184 1.00 98.00 338 ASP A O 1
ATOM 2586 N N . ALA A 1 339 ? 1.905 5.122 -35.988 1.00 96.44 339 ALA A N 1
ATOM 2587 C CA . ALA A 1 339 ? 1.087 6.277 -35.616 1.00 96.44 339 ALA A CA 1
ATOM 2588 C C . ALA A 1 339 ? 1.380 6.851 -34.219 1.00 96.44 339 ALA A C 1
ATOM 2590 O O . ALA A 1 339 ? 1.141 8.037 -34.000 1.00 96.44 339 ALA A O 1
ATOM 2591 N N . THR A 1 340 ? 1.923 6.063 -33.281 1.00 96.69 340 THR A N 1
ATOM 2592 C CA . THR A 1 340 ? 2.207 6.556 -31.924 1.00 96.69 340 THR A CA 1
ATOM 2593 C C . THR A 1 340 ? 3.196 7.732 -31.933 1.00 96.69 340 THR A C 1
ATOM 2595 O O . THR A 1 340 ? 4.317 7.578 -32.434 1.00 96.69 340 THR A O 1
ATOM 2598 N N . PRO A 1 341 ? 2.842 8.898 -31.370 1.00 95.56 341 PRO A N 1
ATOM 2599 C CA . PRO A 1 341 ? 3.756 10.026 -31.245 1.00 95.56 341 PRO A CA 1
ATOM 2600 C C . PRO A 1 341 ? 4.847 9.743 -30.201 1.00 95.56 341 PRO A C 1
ATOM 2602 O O . PRO A 1 341 ? 4.620 9.079 -29.195 1.00 95.56 341 PRO A O 1
ATOM 2605 N N . ALA A 1 342 ? 6.057 10.249 -30.450 1.00 94.00 342 ALA A N 1
ATOM 2606 C CA . ALA A 1 342 ? 7.152 10.200 -29.474 1.00 94.00 342 ALA A CA 1
ATOM 2607 C C . ALA A 1 342 ? 7.026 11.289 -28.391 1.00 94.00 342 ALA A C 1
ATOM 2609 O O . ALA A 1 342 ? 7.608 11.172 -27.314 1.00 94.00 342 ALA A O 1
ATOM 2610 N N . ASP A 1 343 ? 6.314 12.370 -28.716 1.00 92.75 343 ASP A N 1
ATOM 2611 C CA . ASP A 1 343 ? 6.013 13.473 -27.811 1.00 92.75 343 ASP A CA 1
ATOM 2612 C C . ASP A 1 343 ? 4.837 13.080 -26.920 1.00 92.75 343 ASP A C 1
ATOM 2614 O O . ASP A 1 343 ? 3.712 12.949 -27.398 1.00 92.75 343 ASP A O 1
ATOM 2618 N N . ILE A 1 344 ? 5.112 12.872 -25.634 1.00 91.31 344 ILE A N 1
ATOM 2619 C CA . ILE A 1 344 ? 4.100 12.448 -24.665 1.00 91.31 344 ILE A CA 1
ATOM 2620 C C . ILE A 1 344 ? 3.184 13.607 -24.242 1.00 91.31 344 ILE A C 1
ATOM 2622 O O . ILE A 1 344 ? 2.100 13.362 -23.727 1.00 91.31 344 ILE A O 1
ATOM 2626 N N . SER A 1 345 ? 3.562 14.865 -24.506 1.00 88.88 345 SER A N 1
ATOM 2627 C CA . SER A 1 345 ? 2.774 16.043 -24.105 1.00 88.88 345 SER A CA 1
ATOM 2628 C C . SER A 1 345 ? 1.453 16.194 -24.864 1.00 88.88 345 SER A C 1
ATOM 2630 O O . SER A 1 345 ? 0.608 17.010 -24.498 1.00 88.88 345 SER A O 1
ATOM 2632 N N . VAL A 1 346 ? 1.252 15.394 -25.914 1.00 89.25 346 VAL A N 1
ATOM 2633 C CA . VAL A 1 346 ? -0.020 15.318 -26.643 1.00 89.25 346 VAL A CA 1
ATOM 2634 C C . VAL A 1 346 ? -1.117 14.608 -25.842 1.00 89.25 346 VAL A C 1
ATOM 2636 O O . VAL A 1 346 ? -2.289 14.719 -26.198 1.00 89.25 346 VAL A O 1
ATOM 2639 N N . TYR A 1 347 ? -0.752 13.897 -24.772 1.00 87.56 347 TYR A N 1
ATOM 2640 C CA . TYR A 1 347 ? -1.670 13.212 -23.868 1.00 87.56 347 TYR A CA 1
ATOM 2641 C C . TYR A 1 347 ? -1.912 14.048 -22.614 1.00 87.56 347 TYR A C 1
ATOM 2643 O O . TYR A 1 347 ? -0.994 14.676 -22.100 1.00 87.56 347 TYR A O 1
ATOM 2651 N N . ALA A 1 348 ? -3.144 14.033 -22.101 1.00 83.31 348 ALA A N 1
ATOM 2652 C CA . ALA A 1 348 ? -3.471 14.717 -20.849 1.00 83.31 348 ALA A CA 1
ATOM 2653 C C . ALA A 1 348 ? -2.893 14.002 -19.615 1.00 83.31 348 ALA A C 1
ATOM 2655 O O . ALA A 1 348 ? -2.518 14.685 -18.670 1.00 83.31 348 ALA A O 1
ATOM 2656 N N . ASN A 1 349 ? -2.821 12.662 -19.656 1.00 82.88 349 ASN A N 1
ATOM 2657 C CA . ASN A 1 349 ? -2.168 11.820 -18.651 1.00 82.88 349 ASN A CA 1
ATOM 2658 C C . ASN A 1 349 ? -1.281 10.771 -19.358 1.00 82.88 349 ASN A C 1
ATOM 2660 O O . ASN A 1 349 ? -1.759 9.682 -19.692 1.00 82.88 349 ASN A O 1
ATOM 2664 N N . PRO A 1 350 ? -0.059 11.143 -19.784 1.00 86.00 350 PRO A N 1
ATOM 2665 C CA . PRO A 1 350 ? 0.792 10.300 -20.621 1.00 86.00 350 PRO A CA 1
ATOM 2666 C C . PRO A 1 350 ? 1.210 8.972 -19.987 1.00 86.00 350 PRO A C 1
ATOM 2668 O O . PRO A 1 350 ? 1.379 7.997 -20.716 1.00 86.00 350 PRO A O 1
ATOM 2671 N N . ASP A 1 351 ? 1.391 8.920 -18.674 1.00 82.19 351 ASP A N 1
ATOM 2672 C CA . ASP A 1 351 ? 1.706 7.713 -17.903 1.00 82.19 351 ASP A CA 1
ATOM 2673 C C . ASP A 1 351 ? 0.622 6.641 -18.099 1.00 82.19 351 ASP A C 1
ATOM 2675 O O . ASP A 1 351 ? 0.939 5.553 -18.588 1.00 82.19 351 ASP A O 1
ATOM 2679 N N . HIS A 1 352 ? -0.657 7.018 -17.972 1.00 85.12 352 HIS A N 1
ATOM 2680 C CA . HIS A 1 352 ? -1.812 6.123 -18.181 1.00 85.12 352 HIS A CA 1
ATOM 2681 C C . HIS A 1 352 ? -2.033 5.713 -19.648 1.00 85.12 352 HIS A C 1
ATOM 2683 O O . HIS A 1 352 ? -2.941 4.943 -19.972 1.00 85.12 352 HIS A O 1
ATOM 2689 N N . ALA A 1 353 ? -1.226 6.216 -20.584 1.00 86.31 353 ALA A N 1
ATOM 2690 C CA . ALA A 1 353 ? -1.414 5.999 -22.014 1.00 86.31 353 ALA A CA 1
ATOM 2691 C C . ALA A 1 353 ? -0.779 4.690 -22.533 1.00 86.31 353 ALA A C 1
ATOM 2693 O O . ALA A 1 353 ? -0.565 4.559 -23.735 1.00 86.31 353 ALA A O 1
ATOM 2694 N N . ASN A 1 354 ? -0.462 3.716 -21.671 1.00 91.31 354 ASN A N 1
ATOM 2695 C CA . ASN A 1 354 ? -0.001 2.362 -22.036 1.00 91.31 354 ASN A CA 1
ATOM 2696 C C . ASN A 1 354 ? 1.242 2.291 -22.954 1.00 91.31 354 ASN A C 1
ATOM 2698 O O . ASN A 1 354 ? 1.389 1.356 -23.744 1.00 91.31 354 ASN A O 1
ATOM 2702 N N . PHE A 1 355 ? 2.193 3.227 -22.859 1.00 95.69 355 PHE A N 1
ATOM 2703 C CA . PHE A 1 355 ? 3.375 3.242 -23.744 1.00 95.69 355 PHE A CA 1
ATOM 2704 C C . PHE A 1 355 ? 4.241 1.975 -23.692 1.00 95.69 355 PHE A C 1
ATOM 2706 O O . PHE A 1 355 ? 4.911 1.644 -24.673 1.00 95.69 355 PHE A O 1
ATOM 2713 N N . HIS A 1 356 ? 4.206 1.229 -22.588 1.00 96.56 356 HIS A N 1
ATOM 2714 C CA . HIS A 1 356 ? 4.890 -0.056 -22.455 1.00 96.56 356 HIS A CA 1
ATOM 2715 C C . HIS A 1 356 ? 4.427 -1.097 -23.497 1.00 96.56 356 HIS A C 1
ATOM 2717 O O . HIS A 1 356 ? 5.209 -1.972 -23.875 1.00 96.56 356 HIS A O 1
ATOM 2723 N N . TYR A 1 357 ? 3.213 -0.963 -24.052 1.00 97.50 357 TYR A N 1
ATOM 2724 C CA . TYR A 1 357 ? 2.713 -1.826 -25.129 1.00 97.50 357 TYR A CA 1
ATOM 2725 C C . TYR A 1 357 ? 3.531 -1.718 -26.418 1.00 97.50 357 TYR A C 1
ATOM 2727 O O . TYR A 1 357 ? 3.583 -2.686 -27.179 1.00 97.50 357 TYR A O 1
ATOM 2735 N N . LEU A 1 358 ? 4.228 -0.601 -26.657 1.00 98.00 358 LEU A N 1
ATOM 2736 C CA . LEU A 1 358 ? 5.176 -0.503 -27.770 1.00 98.00 358 LEU A CA 1
ATOM 2737 C C . LEU A 1 358 ? 6.334 -1.494 -27.612 1.00 98.00 358 LEU A C 1
ATOM 2739 O O . LEU A 1 358 ? 6.720 -2.133 -28.589 1.00 98.00 358 LEU A O 1
ATOM 2743 N N . GLY A 1 359 ? 6.860 -1.645 -26.393 1.00 98.19 359 GLY A N 1
ATOM 2744 C CA . GLY A 1 359 ? 7.930 -2.596 -26.090 1.00 98.19 359 GLY A CA 1
ATOM 2745 C C . GLY A 1 359 ? 7.471 -4.041 -26.278 1.00 98.19 359 GLY A C 1
ATOM 2746 O O . GLY A 1 359 ? 8.155 -4.827 -26.932 1.00 98.19 359 GLY A O 1
ATOM 2747 N N . LEU A 1 360 ? 6.266 -4.367 -25.795 1.00 98.56 360 LEU A N 1
ATOM 2748 C CA . LEU A 1 360 ? 5.660 -5.689 -25.989 1.00 98.56 360 LEU A CA 1
ATOM 2749 C C . LEU A 1 360 ? 5.437 -6.002 -27.474 1.00 98.56 360 LEU A C 1
ATOM 2751 O O . LEU A 1 360 ? 5.827 -7.065 -27.952 1.00 98.56 360 LEU A O 1
ATOM 2755 N N . ALA A 1 361 ? 4.853 -5.073 -28.234 1.00 98.62 361 ALA A N 1
ATOM 2756 C CA . ALA A 1 361 ? 4.601 -5.269 -29.658 1.00 98.62 361 ALA A CA 1
ATOM 2757 C C . ALA A 1 361 ? 5.904 -5.370 -30.472 1.00 98.62 361 ALA A C 1
ATOM 2759 O O . ALA A 1 361 ? 5.997 -6.217 -31.363 1.00 98.62 361 ALA A O 1
ATOM 2760 N N . TYR A 1 362 ? 6.926 -4.568 -30.138 1.00 98.69 362 TYR A N 1
ATOM 2761 C CA . TYR A 1 362 ? 8.263 -4.662 -30.732 1.00 98.69 362 TYR A CA 1
ATOM 2762 C C . TYR A 1 362 ? 8.858 -6.063 -30.548 1.00 98.69 362 TYR A C 1
ATOM 2764 O O . TYR A 1 362 ? 9.298 -6.676 -31.522 1.00 98.69 362 TYR A O 1
ATOM 2772 N N . ASP A 1 363 ? 8.818 -6.587 -29.321 1.00 98.56 363 ASP A N 1
ATOM 2773 C CA . ASP A 1 363 ? 9.326 -7.913 -28.966 1.00 98.56 363 ASP A CA 1
ATOM 2774 C C . ASP A 1 363 ? 8.535 -9.038 -29.656 1.00 98.56 363 ASP A C 1
ATOM 2776 O O . ASP A 1 363 ? 9.099 -9.934 -30.289 1.00 98.56 363 ASP A O 1
ATOM 2780 N N . TRP A 1 364 ? 7.205 -8.973 -29.624 1.00 98.56 364 TRP A N 1
ATOM 2781 C CA . TRP A 1 364 ? 6.348 -10.027 -30.170 1.00 98.56 364 TRP A CA 1
ATOM 2782 C C . TRP A 1 364 ? 6.369 -10.081 -31.696 1.00 98.56 364 TRP A C 1
ATOM 2784 O O . TRP A 1 364 ? 6.329 -11.172 -32.279 1.00 98.56 364 TRP A O 1
ATOM 2794 N N . LEU A 1 365 ? 6.485 -8.931 -32.358 1.00 98.56 365 LEU A N 1
ATOM 2795 C CA . LEU A 1 365 ? 6.560 -8.825 -33.815 1.00 98.56 365 LEU A CA 1
ATOM 2796 C C . LEU A 1 365 ? 7.997 -8.761 -34.340 1.00 98.56 365 LEU A C 1
ATOM 2798 O O . LEU A 1 365 ? 8.183 -8.590 -35.543 1.00 98.56 365 LEU A O 1
ATOM 2802 N N . TYR A 1 366 ? 9.014 -8.951 -33.494 1.00 98.31 366 TYR A N 1
ATOM 2803 C CA . TYR A 1 366 ? 10.423 -8.770 -33.860 1.00 98.31 366 TYR A CA 1
ATOM 2804 C C . TYR A 1 366 ? 10.848 -9.526 -35.131 1.00 98.31 366 TYR A C 1
ATOM 2806 O O . TYR A 1 366 ? 11.642 -9.026 -35.932 1.00 98.31 366 TYR A O 1
ATOM 2814 N N . ASN A 1 367 ? 10.299 -10.729 -35.324 1.00 97.00 367 ASN A N 1
ATOM 2815 C CA . ASN A 1 367 ? 10.577 -11.613 -36.461 1.00 97.00 367 ASN A CA 1
ATOM 2816 C C . ASN A 1 367 ? 9.480 -11.599 -37.543 1.00 97.00 367 ASN A C 1
ATOM 2818 O O . ASN A 1 367 ? 9.538 -12.378 -38.494 1.00 97.00 367 ASN A O 1
ATOM 2822 N N . TYR A 1 368 ? 8.462 -10.747 -37.409 1.00 98.31 368 TYR A N 1
ATOM 2823 C CA . TYR A 1 368 ? 7.430 -10.589 -38.428 1.00 98.31 368 TYR A CA 1
ATOM 2824 C C . TYR A 1 368 ? 8.000 -9.891 -39.671 1.00 98.31 368 TYR A C 1
ATOM 2826 O O . TYR A 1 368 ? 8.794 -8.959 -39.559 1.00 98.31 368 TYR A O 1
ATOM 2834 N N . LEU A 1 369 ? 7.572 -10.303 -40.871 1.00 97.50 369 LEU A N 1
ATOM 2835 C CA . LEU A 1 369 ? 8.101 -9.783 -42.142 1.00 97.50 369 LEU A CA 1
ATOM 2836 C C . LEU A 1 369 ? 7.961 -8.254 -42.266 1.00 97.50 369 LEU A C 1
ATOM 2838 O O . LEU A 1 369 ? 8.823 -7.600 -42.853 1.00 97.50 369 LEU A O 1
ATOM 2842 N N . GLY A 1 370 ? 6.901 -7.681 -41.686 1.00 96.88 370 GLY A N 1
ATOM 2843 C CA . GLY A 1 370 ? 6.674 -6.235 -41.654 1.00 96.88 370 GLY A CA 1
ATOM 2844 C C . GLY A 1 370 ? 7.641 -5.456 -40.752 1.00 96.88 370 GLY A C 1
ATOM 2845 O O . GLY A 1 370 ? 7.751 -4.236 -40.903 1.00 96.88 370 GLY A O 1
ATOM 2846 N N . MET A 1 371 ? 8.372 -6.129 -39.856 1.00 97.75 371 MET A N 1
ATOM 2847 C CA . MET A 1 371 ? 9.327 -5.537 -38.915 1.00 97.75 371 MET A CA 1
ATOM 2848 C C . MET A 1 371 ? 10.729 -5.421 -39.536 1.00 97.75 371 MET A C 1
ATOM 2850 O O . MET A 1 371 ? 11.695 -6.076 -39.140 1.00 97.75 371 MET A O 1
ATOM 2854 N N . THR A 1 372 ? 10.837 -4.584 -40.569 1.00 97.94 372 THR A N 1
ATOM 2855 C CA . THR A 1 372 ? 12.095 -4.358 -41.302 1.00 97.94 372 THR A CA 1
ATOM 2856 C C . THR A 1 372 ? 13.184 -3.731 -40.414 1.00 97.94 372 THR A C 1
ATOM 2858 O O . THR A 1 372 ? 12.851 -3.041 -39.449 1.00 97.94 372 THR A O 1
ATOM 2861 N N . PRO A 1 373 ? 14.485 -3.855 -40.752 1.00 97.75 373 PRO A N 1
ATOM 2862 C CA . PRO A 1 373 ? 15.557 -3.191 -40.000 1.00 97.75 373 PRO A CA 1
ATOM 2863 C C . PRO A 1 373 ? 15.358 -1.674 -39.838 1.00 97.75 373 PRO A C 1
ATOM 2865 O O . PRO A 1 373 ? 15.670 -1.115 -38.790 1.00 97.75 373 PRO A O 1
ATOM 2868 N N . ALA A 1 374 ? 14.789 -1.010 -40.851 1.00 97.88 374 ALA A N 1
ATOM 2869 C CA . ALA A 1 374 ? 14.471 0.415 -40.791 1.00 97.88 374 ALA A CA 1
ATOM 2870 C C . ALA A 1 374 ? 13.363 0.718 -39.768 1.00 97.88 374 ALA A C 1
ATOM 2872 O O . ALA A 1 374 ? 13.502 1.652 -38.982 1.00 97.88 374 ALA A O 1
ATOM 2873 N N . ARG A 1 375 ? 12.297 -0.097 -39.734 1.00 97.81 375 ARG A N 1
ATOM 2874 C CA . ARG A 1 375 ? 11.238 0.019 -38.718 1.00 97.81 375 ARG A CA 1
ATOM 2875 C C . ARG A 1 375 ? 11.761 -0.265 -37.317 1.00 97.81 375 ARG A C 1
ATOM 2877 O O . ARG A 1 375 ? 11.482 0.518 -36.418 1.00 97.81 375 ARG A O 1
ATOM 2884 N N . LYS A 1 376 ? 12.592 -1.302 -37.146 1.00 98.31 376 LYS A N 1
ATOM 2885 C CA . LYS A 1 376 ? 13.243 -1.586 -35.857 1.00 98.31 376 LYS A CA 1
ATOM 2886 C C . LYS A 1 376 ? 14.003 -0.364 -35.350 1.00 98.31 376 LYS A C 1
ATOM 2888 O O . LYS A 1 376 ? 13.768 0.076 -34.229 1.00 98.31 376 LYS A O 1
ATOM 2893 N N . LYS A 1 377 ? 14.823 0.257 -36.209 1.00 98.12 377 LYS A N 1
ATOM 2894 C CA . LYS A 1 377 ? 15.567 1.465 -35.835 1.00 98.12 377 LYS A CA 1
ATOM 2895 C C . LYS A 1 377 ? 14.660 2.657 -35.516 1.00 98.12 377 LYS A C 1
ATOM 2897 O O . LYS A 1 377 ? 14.930 3.383 -34.562 1.00 98.12 377 LYS A O 1
ATOM 2902 N N . ALA A 1 378 ? 13.579 2.847 -36.273 1.00 98.12 378 ALA A N 1
ATOM 2903 C CA . ALA A 1 378 ? 12.609 3.910 -36.014 1.00 98.12 378 ALA A CA 1
ATOM 2904 C C . ALA A 1 378 ? 11.895 3.724 -34.662 1.00 98.12 378 ALA A C 1
ATOM 2906 O O . ALA A 1 378 ? 11.754 4.682 -33.903 1.00 98.12 378 ALA A O 1
ATOM 2907 N N . TYR A 1 379 ? 11.496 2.496 -34.319 1.00 98.50 379 TYR A N 1
ATOM 2908 C CA . TYR A 1 379 ? 10.868 2.204 -33.030 1.00 98.50 379 TYR A CA 1
ATOM 2909 C C . TYR A 1 379 ? 11.848 2.331 -31.862 1.00 98.50 379 TYR A C 1
ATOM 2911 O O . TYR A 1 379 ? 11.475 2.897 -30.843 1.00 98.50 379 TYR A O 1
ATOM 2919 N N . GLN A 1 380 ? 13.110 1.922 -32.017 1.00 98.00 380 GLN A N 1
ATOM 2920 C CA . GLN A 1 380 ? 14.159 2.158 -31.012 1.00 98.00 380 GLN A CA 1
ATOM 2921 C C . GLN A 1 380 ? 14.331 3.654 -30.699 1.00 98.00 380 GLN A C 1
ATOM 2923 O O . GLN A 1 380 ? 14.373 4.055 -29.535 1.00 98.00 380 GLN A O 1
ATOM 2928 N N . GLN A 1 381 ? 14.374 4.500 -31.734 1.00 97.88 381 GLN A N 1
ATOM 2929 C CA . GLN A 1 381 ? 14.461 5.956 -31.574 1.00 97.88 381 GLN A CA 1
ATOM 2930 C C . GLN A 1 381 ? 13.213 6.524 -30.888 1.00 97.88 381 GLN A C 1
ATOM 2932 O O . GLN A 1 381 ? 13.334 7.346 -29.982 1.00 97.88 381 GLN A O 1
ATOM 2937 N N . LYS A 1 382 ? 12.023 6.053 -31.286 1.00 98.06 382 LYS A N 1
ATOM 2938 C CA . LYS A 1 382 ? 10.738 6.456 -30.700 1.00 98.06 382 LYS A CA 1
ATOM 2939 C C . LYS A 1 382 ? 10.653 6.091 -29.214 1.00 98.06 382 LYS A C 1
ATOM 2941 O O . LYS A 1 382 ? 10.379 6.960 -28.397 1.00 98.06 382 LYS A O 1
ATOM 2946 N N . MET A 1 383 ? 10.948 4.842 -28.859 1.00 98.44 383 MET A N 1
ATOM 2947 C CA . MET A 1 383 ? 10.946 4.355 -27.474 1.00 98.44 383 MET A CA 1
ATOM 2948 C C . MET A 1 383 ? 11.986 5.078 -26.605 1.00 98.44 383 MET A C 1
ATOM 2950 O O . MET A 1 383 ? 11.688 5.449 -25.471 1.00 98.44 383 MET A O 1
ATOM 2954 N N . THR A 1 384 ? 13.175 5.359 -27.153 1.00 97.44 384 THR A N 1
ATOM 2955 C CA . THR A 1 384 ? 14.184 6.191 -26.472 1.00 97.44 384 THR A CA 1
ATOM 2956 C C . THR A 1 384 ? 13.631 7.591 -26.193 1.00 97.44 384 THR A C 1
ATOM 2958 O O . THR A 1 384 ? 13.700 8.051 -25.059 1.00 97.44 384 THR A O 1
ATOM 2961 N N . ALA A 1 385 ? 13.036 8.255 -27.189 1.00 96.75 385 ALA A N 1
ATOM 2962 C CA . ALA A 1 385 ? 12.474 9.596 -27.025 1.00 96.75 385 ALA A CA 1
ATOM 2963 C C . ALA A 1 385 ? 11.326 9.641 -26.001 1.00 96.75 385 ALA A C 1
ATOM 2965 O O . ALA A 1 385 ? 11.280 10.561 -25.188 1.00 96.75 385 ALA A O 1
ATOM 2966 N N . ILE A 1 386 ? 10.452 8.629 -25.989 1.00 96.38 386 ILE A N 1
ATOM 2967 C CA . ILE A 1 386 ? 9.392 8.486 -24.979 1.00 96.38 386 ILE A CA 1
ATOM 2968 C C . ILE A 1 386 ? 10.006 8.395 -23.577 1.00 96.38 386 ILE A C 1
ATOM 2970 O O . ILE A 1 386 ? 9.612 9.148 -22.689 1.00 96.38 386 ILE A O 1
ATOM 2974 N N . SER A 1 387 ? 11.020 7.540 -23.383 1.00 95.25 387 SER A N 1
ATOM 2975 C CA . SER A 1 387 ? 11.728 7.451 -22.100 1.00 95.25 387 SER A CA 1
ATOM 2976 C C . SER A 1 387 ? 12.381 8.777 -21.697 1.00 95.25 387 SER A C 1
ATOM 2978 O O . SER A 1 387 ? 12.308 9.151 -20.532 1.00 95.25 387 SER A O 1
ATOM 2980 N N . GLU A 1 388 ? 12.990 9.514 -22.631 1.00 91.56 388 GLU A N 1
ATOM 2981 C CA . GLU A 1 388 ? 13.555 10.836 -22.329 1.00 91.56 388 GLU A CA 1
ATOM 2982 C C . GLU A 1 388 ? 12.497 11.844 -21.877 1.00 91.56 388 GLU A C 1
ATOM 2984 O O . GLU A 1 388 ? 12.771 12.653 -20.994 1.00 91.56 388 GLU A O 1
ATOM 2989 N N . ASN A 1 389 ? 11.304 11.826 -22.473 1.00 91.38 389 ASN A N 1
ATOM 2990 C CA . ASN A 1 389 ? 10.249 12.766 -22.108 1.00 91.38 389 ASN A CA 1
ATOM 2991 C C . ASN A 1 389 ? 9.705 12.489 -20.702 1.00 91.38 389 ASN A C 1
ATOM 2993 O O . ASN A 1 389 ? 9.662 13.413 -19.894 1.00 91.38 389 ASN A O 1
ATOM 2997 N N . PHE A 1 390 ? 9.412 11.226 -20.375 1.00 89.56 390 PHE A N 1
ATOM 2998 C CA . PHE A 1 390 ? 9.033 10.841 -19.012 1.00 89.56 390 PHE A CA 1
ATOM 2999 C C . PHE A 1 390 ? 10.123 11.223 -18.007 1.00 89.56 390 PHE A C 1
ATOM 3001 O O . PHE A 1 390 ? 9.854 11.881 -17.008 1.00 89.56 390 PHE A O 1
ATOM 3008 N N . TRP A 1 391 ? 11.386 10.916 -18.314 1.00 86.06 391 TRP A N 1
ATOM 3009 C CA . TRP A 1 391 ? 12.511 11.264 -17.447 1.00 86.06 391 TRP A CA 1
ATOM 3010 C C . TRP A 1 391 ? 12.633 12.776 -17.186 1.00 86.06 391 TRP A C 1
ATOM 3012 O O . TRP A 1 391 ? 12.965 13.192 -16.075 1.00 86.06 391 TRP A O 1
ATOM 3022 N N . LYS A 1 392 ? 12.350 13.618 -18.188 1.00 83.56 392 LYS A N 1
ATOM 3023 C CA . LYS A 1 392 ? 12.317 15.080 -18.018 1.00 83.56 392 LYS A CA 1
ATOM 3024 C C . LYS A 1 392 ? 11.167 15.535 -17.121 1.00 83.56 392 LYS A C 1
ATOM 3026 O O . LYS A 1 392 ? 11.400 16.406 -16.280 1.00 83.56 392 LYS A O 1
ATOM 3031 N N . ASP A 1 393 ? 9.970 14.965 -17.281 1.00 77.00 393 ASP A N 1
ATOM 3032 C CA . ASP A 1 393 ? 8.806 15.275 -16.438 1.00 77.00 393 ASP A CA 1
ATOM 3033 C C . ASP A 1 393 ? 9.124 15.042 -14.949 1.00 77.00 393 ASP A C 1
ATOM 3035 O O . ASP A 1 393 ? 8.920 15.956 -14.145 1.00 77.00 393 ASP A O 1
ATOM 3039 N N . TYR A 1 394 ? 9.736 13.901 -14.595 1.00 72.25 394 TYR A N 1
ATOM 3040 C CA . TYR A 1 394 ? 10.129 13.576 -13.208 1.00 72.25 394 TYR A CA 1
ATOM 3041 C C . TYR A 1 394 ? 11.194 14.495 -12.624 1.00 72.25 394 TYR A C 1
ATOM 3043 O O . TYR A 1 394 ? 11.174 14.831 -11.443 1.00 72.25 394 TYR A O 1
ATOM 3051 N N . ASN A 1 395 ? 12.141 14.944 -13.442 1.00 68.62 395 ASN A N 1
ATOM 3052 C CA . ASN A 1 395 ? 13.208 15.823 -12.970 1.00 68.62 395 ASN A CA 1
ATOM 3053 C C . ASN A 1 395 ? 12.765 17.293 -12.839 1.00 68.62 395 ASN A C 1
ATOM 3055 O O . ASN A 1 395 ? 13.603 18.191 -12.691 1.00 68.62 395 ASN A O 1
ATOM 3059 N N . GLY A 1 396 ? 11.451 17.554 -12.889 1.00 65.06 396 GLY A N 1
ATOM 3060 C CA . GLY A 1 396 ? 10.860 18.889 -12.816 1.00 65.06 396 GLY A CA 1
ATOM 3061 C C . GLY A 1 396 ? 11.189 19.761 -14.029 1.00 65.06 396 GLY A C 1
ATOM 3062 O O . GLY A 1 396 ? 11.136 20.986 -13.939 1.00 65.06 396 GLY A O 1
ATOM 3063 N N . GLN A 1 397 ? 11.592 19.139 -15.139 1.00 56.28 397 GLN A N 1
ATOM 3064 C CA . GLN A 1 397 ? 11.983 19.808 -16.382 1.00 56.28 397 GLN A CA 1
ATOM 3065 C C . GLN A 1 397 ? 10.971 19.603 -17.511 1.00 56.28 397 GLN A C 1
ATOM 3067 O O . GLN A 1 397 ? 11.174 20.116 -18.612 1.00 56.28 397 GLN A O 1
ATOM 3072 N N . GLY A 1 398 ? 9.910 18.845 -17.256 1.00 57.50 398 GLY A N 1
ATOM 3073 C CA . GLY A 1 398 ? 8.868 18.566 -18.226 1.00 57.50 398 GLY A CA 1
ATOM 3074 C C . GLY A 1 398 ? 7.533 19.252 -17.914 1.00 57.50 398 GLY A C 1
ATOM 3075 O O . GLY A 1 398 ? 7.472 20.180 -17.108 1.00 57.50 398 GLY A O 1
ATOM 3076 N N . VAL A 1 399 ? 6.479 18.855 -18.624 1.00 55.25 399 VAL A N 1
ATOM 3077 C CA . VAL A 1 399 ? 5.209 19.592 -18.744 1.00 55.25 399 VAL A CA 1
ATOM 3078 C C . VAL A 1 399 ? 4.323 19.444 -17.504 1.00 55.25 399 VAL A C 1
ATOM 3080 O O . VAL A 1 399 ? 3.598 20.379 -17.170 1.00 55.25 399 VAL A O 1
ATOM 3083 N N . PHE A 1 400 ? 4.400 18.307 -16.810 1.00 57.03 400 PHE A N 1
ATOM 3084 C CA . PHE A 1 400 ? 3.402 17.922 -15.805 1.00 57.03 400 PHE A CA 1
ATOM 3085 C C . PHE A 1 400 ? 3.901 17.913 -14.347 1.00 57.03 400 PHE A C 1
ATOM 3087 O O . PHE A 1 400 ? 3.093 18.013 -13.429 1.00 57.03 400 PHE A O 1
ATOM 3094 N N . THR A 1 401 ? 5.220 17.887 -14.107 1.00 56.28 401 THR A N 1
ATOM 3095 C CA . THR A 1 401 ? 5.837 17.939 -12.759 1.00 56.28 401 THR A CA 1
ATOM 3096 C C . THR A 1 401 ? 5.231 16.944 -11.742 1.00 56.28 401 THR A C 1
ATOM 3098 O O . THR A 1 401 ? 4.699 17.355 -10.715 1.00 56.28 401 THR A O 1
ATOM 3101 N N . TYR A 1 402 ? 5.337 15.636 -12.009 1.00 59.31 402 TYR A N 1
ATOM 3102 C CA . TYR A 1 402 ? 4.709 14.521 -11.260 1.00 59.31 402 TYR A CA 1
ATOM 3103 C C . TYR A 1 402 ? 5.360 14.135 -9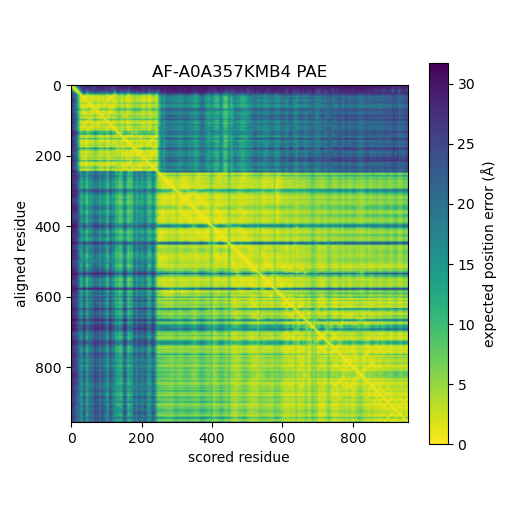.917 1.00 59.31 402 TYR A C 1
ATOM 3105 O O . TYR A 1 402 ? 5.274 12.991 -9.486 1.00 59.31 402 TYR A O 1
ATOM 3113 N N . ASN A 1 403 ? 6.064 15.041 -9.243 1.00 56.88 403 ASN A N 1
ATOM 3114 C CA . ASN A 1 403 ? 6.992 14.629 -8.177 1.00 56.88 403 ASN A CA 1
ATOM 3115 C C . ASN A 1 403 ? 6.321 13.938 -6.972 1.00 56.88 403 ASN A C 1
ATOM 3117 O O . ASN A 1 403 ? 7.004 13.209 -6.260 1.00 56.88 403 ASN A O 1
ATOM 3121 N N . ASP A 1 404 ? 5.018 14.151 -6.766 1.00 63.97 404 ASP A N 1
ATOM 3122 C CA . ASP A 1 404 ? 4.243 13.567 -5.663 1.00 63.97 404 ASP A CA 1
ATOM 3123 C C . ASP A 1 404 ? 3.198 12.539 -6.138 1.00 63.97 404 ASP A C 1
ATOM 3125 O O . ASP A 1 404 ? 2.385 12.096 -5.327 1.00 63.97 404 ASP A O 1
ATOM 3129 N N . ASP A 1 405 ? 3.194 12.195 -7.431 1.00 78.00 405 ASP A N 1
ATOM 3130 C CA . ASP A 1 405 ? 2.177 11.344 -8.046 1.00 78.00 405 ASP A CA 1
ATOM 3131 C C . ASP A 1 405 ? 2.637 9.879 -8.091 1.00 78.00 405 ASP A C 1
ATOM 3133 O O . ASP A 1 405 ? 3.648 9.532 -8.716 1.00 78.00 405 ASP A O 1
ATOM 3137 N N . THR A 1 406 ? 1.962 9.017 -7.332 1.00 79.69 406 THR A N 1
ATOM 3138 C CA . THR A 1 406 ? 2.443 7.653 -7.087 1.00 79.69 406 THR A CA 1
ATOM 3139 C C . THR A 1 406 ? 2.305 6.755 -8.297 1.00 79.69 406 THR A C 1
ATOM 3141 O O . THR A 1 406 ? 3.238 6.005 -8.594 1.00 79.69 406 THR A O 1
ATOM 3144 N N . ASP A 1 407 ? 1.176 6.829 -8.994 1.00 83.19 407 ASP A N 1
ATOM 3145 C CA . ASP A 1 407 ? 0.924 5.941 -10.119 1.00 83.19 407 ASP A CA 1
ATOM 3146 C C . ASP A 1 407 ? 1.758 6.357 -11.332 1.00 83.19 407 ASP A C 1
ATOM 3148 O O . ASP A 1 407 ? 2.386 5.494 -11.946 1.00 83.19 407 ASP A O 1
ATOM 3152 N N . ALA A 1 408 ? 1.932 7.661 -11.567 1.00 83.75 408 ALA A N 1
ATOM 3153 C CA . ALA A 1 408 ? 2.877 8.170 -12.552 1.00 83.75 408 ALA A CA 1
ATOM 3154 C C . ALA A 1 408 ? 4.282 7.588 -12.317 1.00 83.75 408 ALA A C 1
ATOM 3156 O O . ALA A 1 408 ? 4.919 7.089 -13.248 1.00 83.75 408 ALA A O 1
ATOM 3157 N N . ASN A 1 409 ? 4.777 7.610 -11.074 1.00 83.12 409 ASN A N 1
ATOM 3158 C CA . ASN A 1 409 ? 6.090 7.055 -10.740 1.00 83.12 409 ASN A CA 1
ATOM 3159 C C . ASN A 1 409 ? 6.178 5.547 -11.033 1.00 83.12 409 ASN A C 1
ATOM 3161 O O . ASN A 1 409 ? 7.133 5.084 -11.667 1.00 83.12 409 ASN A O 1
ATOM 3165 N N . ILE A 1 410 ? 5.180 4.779 -10.595 1.00 90.12 410 ILE A N 1
ATOM 3166 C CA . ILE A 1 410 ? 5.137 3.324 -10.767 1.00 90.12 410 ILE A CA 1
ATOM 3167 C C . ILE A 1 410 ? 5.033 2.953 -12.258 1.00 90.12 410 ILE A C 1
ATOM 3169 O O . ILE A 1 410 ? 5.790 2.108 -12.749 1.00 90.12 410 ILE A O 1
ATOM 3173 N N . GLU A 1 411 ? 4.146 3.600 -13.010 1.00 91.00 411 GLU A N 1
ATOM 3174 C CA . GLU A 1 411 ? 3.906 3.295 -14.420 1.00 91.00 411 GLU A CA 1
ATOM 3175 C C . GLU A 1 411 ? 5.064 3.712 -15.320 1.00 91.00 411 GLU A C 1
ATOM 3177 O O . GLU A 1 411 ? 5.503 2.921 -16.158 1.00 91.00 411 GLU A O 1
ATOM 3182 N N . SER A 1 412 ? 5.633 4.901 -15.134 1.00 90.38 412 SER A N 1
ATOM 3183 C CA . SER A 1 412 ? 6.761 5.336 -15.962 1.00 90.38 412 SER A CA 1
ATOM 3184 C C . SER A 1 412 ? 8.006 4.506 -15.754 1.00 90.38 412 SER A C 1
ATOM 3186 O O . SER A 1 412 ? 8.736 4.232 -16.711 1.00 90.38 412 SER A O 1
ATOM 3188 N N . GLY A 1 413 ? 8.238 4.047 -14.528 1.00 92.44 413 GLY A N 1
ATOM 3189 C CA . GLY A 1 413 ? 9.333 3.131 -14.285 1.00 92.44 413 GLY A CA 1
ATOM 3190 C C . GLY A 1 413 ? 9.128 1.783 -14.965 1.00 92.44 413 GLY A C 1
ATOM 3191 O O . GLY A 1 413 ? 10.060 1.244 -15.573 1.00 92.44 413 GLY A O 1
ATOM 3192 N N . MET A 1 414 ? 7.889 1.292 -14.980 1.00 95.75 414 MET A N 1
ATOM 3193 C CA . MET A 1 414 ? 7.516 0.091 -15.721 1.00 95.75 414 MET A CA 1
ATOM 3194 C C . MET A 1 414 ? 7.666 0.301 -17.236 1.00 95.75 414 MET A C 1
ATOM 3196 O O . MET A 1 414 ? 8.170 -0.589 -17.930 1.00 95.75 414 MET A O 1
ATOM 3200 N N . ILE A 1 415 ? 7.319 1.485 -17.753 1.00 96.75 415 ILE A N 1
ATOM 3201 C CA . ILE A 1 415 ? 7.529 1.874 -19.153 1.00 96.75 415 ILE A CA 1
ATOM 3202 C C . ILE A 1 415 ? 9.026 1.855 -19.474 1.00 96.75 415 ILE A C 1
ATOM 3204 O O . ILE A 1 415 ? 9.436 1.171 -20.410 1.00 96.75 415 ILE A O 1
ATOM 3208 N N . HIS A 1 416 ? 9.867 2.537 -18.692 1.00 96.81 416 HIS A N 1
ATOM 3209 C CA . HIS A 1 416 ? 11.319 2.530 -18.881 1.00 96.81 416 HIS A CA 1
ATOM 3210 C C . HIS A 1 416 ? 11.890 1.113 -18.915 1.00 96.81 416 HIS A C 1
ATOM 3212 O O . HIS A 1 416 ? 12.609 0.763 -19.855 1.00 96.81 416 HIS A O 1
ATOM 3218 N N . LEU A 1 417 ? 11.519 0.290 -17.933 1.00 98.00 417 LEU A N 1
ATOM 3219 C CA . LEU A 1 417 ? 11.982 -1.085 -17.831 1.00 98.00 417 LEU A CA 1
ATOM 3220 C C . LEU A 1 417 ? 11.565 -1.912 -19.057 1.00 98.00 417 LEU A C 1
ATOM 3222 O O . LEU A 1 417 ? 12.403 -2.570 -19.671 1.00 98.00 417 LEU A O 1
ATOM 3226 N N . THR A 1 418 ? 10.291 -1.855 -19.446 1.00 98.50 418 THR A N 1
ATOM 3227 C CA . THR A 1 418 ? 9.738 -2.668 -20.542 1.00 98.50 418 THR A CA 1
ATOM 3228 C C . THR A 1 418 ? 10.301 -2.253 -21.900 1.00 98.50 418 THR A C 1
ATOM 3230 O O . THR A 1 418 ? 10.687 -3.109 -22.697 1.00 98.50 418 THR A O 1
ATOM 3233 N N . LEU A 1 419 ? 10.419 -0.946 -22.162 1.00 98.56 419 LEU A N 1
ATOM 3234 C CA . LEU A 1 419 ? 11.024 -0.435 -23.395 1.00 98.56 419 LEU A CA 1
ATOM 3235 C C . LEU A 1 419 ? 12.522 -0.780 -23.469 1.00 98.56 419 LEU A C 1
ATOM 3237 O O . LEU A 1 419 ? 13.001 -1.239 -24.508 1.00 98.56 419 LEU A O 1
ATOM 3241 N N . GLY A 1 420 ? 13.255 -0.615 -22.362 1.00 98.06 420 GLY A N 1
ATOM 3242 C CA . GLY A 1 420 ? 14.668 -0.987 -22.275 1.00 98.06 420 GLY A CA 1
ATOM 3243 C C . GLY A 1 420 ? 14.882 -2.480 -22.515 1.00 98.06 420 GLY A C 1
ATOM 3244 O O . GLY A 1 420 ? 15.740 -2.864 -23.310 1.00 98.06 420 GLY A O 1
ATOM 3245 N N . ALA A 1 421 ? 14.047 -3.326 -21.910 1.00 98.38 421 ALA A N 1
ATOM 3246 C CA . ALA A 1 421 ? 14.125 -4.770 -22.077 1.00 98.38 421 ALA A CA 1
ATOM 3247 C C . ALA A 1 421 ? 13.811 -5.231 -23.512 1.00 98.38 421 ALA A C 1
ATOM 3249 O O . ALA A 1 421 ? 14.470 -6.134 -24.039 1.00 98.38 421 ALA A O 1
ATOM 3250 N N . ALA A 1 422 ? 12.861 -4.574 -24.183 1.00 98.25 422 ALA A N 1
ATOM 3251 C CA . ALA A 1 422 ? 12.537 -4.847 -25.582 1.00 98.25 422 ALA A CA 1
ATOM 3252 C C . ALA A 1 422 ? 13.717 -4.544 -26.520 1.00 98.25 422 ALA A C 1
ATOM 3254 O O . ALA A 1 422 ? 13.965 -5.294 -27.457 1.00 98.25 422 ALA A O 1
ATOM 3255 N N . MET A 1 423 ? 14.458 -3.463 -26.261 1.00 97.25 423 MET A N 1
ATOM 3256 C CA . MET A 1 423 ? 15.533 -2.971 -27.135 1.00 97.25 423 MET A CA 1
ATOM 3257 C C . MET A 1 423 ? 16.919 -3.552 -26.833 1.00 97.25 423 MET A C 1
ATOM 3259 O O . MET A 1 423 ? 17.853 -3.348 -27.614 1.00 97.25 423 MET A O 1
ATOM 3263 N N . TYR A 1 424 ? 17.091 -4.212 -25.688 1.00 96.62 424 TYR A N 1
ATOM 3264 C CA . TYR A 1 424 ? 18.404 -4.670 -25.248 1.00 96.62 424 TYR A CA 1
ATOM 3265 C C . TYR A 1 424 ? 19.038 -5.647 -26.250 1.00 96.62 424 TYR A C 1
ATOM 3267 O O . TYR A 1 424 ? 18.403 -6.601 -26.698 1.00 96.62 424 TYR A O 1
ATOM 3275 N N . GLY A 1 425 ? 20.298 -5.395 -26.607 1.00 91.12 425 GLY A N 1
ATOM 3276 C CA . GLY A 1 425 ? 21.023 -6.116 -27.658 1.00 91.12 425 GLY A CA 1
ATOM 3277 C C . GLY A 1 425 ? 20.912 -5.482 -29.050 1.00 91.12 425 GLY A C 1
ATOM 3278 O O . GLY A 1 425 ? 21.826 -5.658 -29.853 1.00 91.12 425 GLY A O 1
ATOM 3279 N N . ASP A 1 426 ? 19.873 -4.683 -29.317 1.00 90.25 426 ASP A N 1
ATOM 3280 C CA . ASP A 1 426 ? 19.717 -3.983 -30.596 1.00 90.25 426 ASP A CA 1
ATOM 3281 C C . ASP A 1 426 ? 20.195 -2.520 -30.568 1.00 90.25 426 ASP A C 1
ATOM 3283 O O . ASP A 1 426 ? 20.665 -2.004 -31.586 1.00 90.25 426 ASP A O 1
ATOM 3287 N N . ASP A 1 427 ? 20.042 -1.829 -29.432 1.00 90.94 427 ASP A N 1
ATOM 3288 C CA . ASP A 1 427 ? 20.412 -0.418 -29.268 1.00 90.94 427 ASP A CA 1
ATOM 3289 C C . ASP A 1 427 ? 21.087 -0.176 -27.910 1.00 90.94 427 ASP A C 1
ATOM 3291 O O . ASP A 1 427 ? 20.646 -0.676 -26.874 1.00 90.94 427 ASP A O 1
ATOM 3295 N N . SER A 1 428 ? 22.162 0.615 -27.899 1.00 84.44 428 SER A N 1
ATOM 3296 C CA . SER A 1 428 ? 22.908 0.920 -26.676 1.00 84.44 428 SER A CA 1
ATOM 3297 C C . SER A 1 428 ? 22.127 1.808 -25.703 1.00 84.44 428 SER A C 1
ATOM 3299 O O . SER A 1 428 ? 22.458 1.830 -24.518 1.00 84.44 428 SER A O 1
ATOM 3301 N N . SER A 1 429 ? 21.082 2.517 -26.155 1.00 87.25 429 SER A N 1
ATOM 3302 C CA . SER A 1 429 ? 20.199 3.270 -25.256 1.00 87.25 429 SER A CA 1
ATOM 3303 C C . SER A 1 429 ? 19.399 2.364 -24.311 1.00 87.25 429 SER A C 1
ATOM 3305 O O . SER A 1 429 ? 18.975 2.825 -23.255 1.00 87.25 429 SER A O 1
ATOM 3307 N N . ALA A 1 430 ? 19.243 1.072 -24.622 1.00 91.50 430 ALA A N 1
ATOM 3308 C CA . ALA A 1 430 ? 18.490 0.129 -23.797 1.00 91.50 430 ALA A CA 1
ATOM 3309 C C . ALA A 1 430 ? 18.992 0.065 -22.344 1.00 91.50 430 ALA A C 1
ATOM 3311 O O . ALA A 1 430 ? 18.188 0.064 -21.416 1.00 91.50 430 ALA A O 1
ATOM 3312 N N . VAL A 1 431 ? 20.314 0.095 -22.137 1.00 87.75 431 VAL A N 1
ATOM 3313 C CA . VAL A 1 431 ? 20.933 0.101 -20.796 1.00 87.75 431 VAL A CA 1
ATOM 3314 C C . VAL A 1 431 ? 20.472 1.308 -19.981 1.00 87.75 431 VAL A C 1
ATOM 3316 O O . VAL A 1 431 ? 20.145 1.188 -18.803 1.00 87.75 431 VAL A O 1
ATOM 3319 N N . LYS A 1 432 ? 20.387 2.476 -20.622 1.00 86.69 432 LYS A N 1
ATOM 3320 C CA . LYS A 1 432 ? 19.924 3.711 -19.988 1.00 86.69 432 LYS A CA 1
ATOM 3321 C C . LYS A 1 432 ? 18.475 3.585 -19.510 1.00 86.69 432 LYS A C 1
ATOM 3323 O O . LYS A 1 432 ? 18.163 3.969 -18.388 1.00 86.69 432 LYS A O 1
ATOM 3328 N N . LEU A 1 433 ? 17.607 3.026 -20.351 1.00 94.62 433 LEU A N 1
ATOM 3329 C CA . LEU A 1 433 ? 16.197 2.791 -20.035 1.00 94.62 433 LEU A CA 1
ATOM 3330 C C . LEU A 1 433 ? 16.036 1.773 -18.894 1.00 94.62 433 LEU A C 1
ATOM 3332 O O . LEU A 1 433 ? 15.269 2.014 -17.966 1.00 94.62 433 LEU A O 1
ATOM 3336 N N . LEU A 1 434 ? 16.810 0.685 -18.916 1.00 94.94 434 LEU A N 1
ATOM 3337 C CA . LEU A 1 434 ? 16.826 -0.314 -17.843 1.00 94.94 434 LEU A CA 1
ATOM 3338 C C . LEU A 1 434 ? 17.277 0.287 -16.508 1.00 94.94 434 LEU A C 1
ATOM 3340 O O . LEU A 1 434 ? 16.626 0.048 -15.497 1.00 94.94 434 LEU A O 1
ATOM 3344 N N . ASN A 1 435 ? 18.320 1.121 -16.504 1.00 87.62 435 ASN A N 1
ATOM 3345 C CA . ASN A 1 435 ? 18.771 1.819 -15.297 1.00 87.62 435 ASN A CA 1
ATOM 3346 C C . ASN A 1 435 ? 17.691 2.749 -14.731 1.00 87.62 435 ASN A C 1
ATOM 3348 O O . ASN A 1 435 ? 17.489 2.781 -13.521 1.00 87.62 435 ASN A O 1
ATOM 3352 N N . ARG A 1 436 ? 16.958 3.475 -15.588 1.00 90.06 436 ARG A N 1
ATOM 3353 C CA . ARG A 1 436 ? 15.820 4.298 -15.145 1.00 90.06 436 ARG A CA 1
ATOM 3354 C C . ARG A 1 436 ? 14.721 3.436 -14.533 1.00 90.06 436 ARG A C 1
ATOM 3356 O O . ARG A 1 436 ? 14.235 3.764 -13.456 1.00 90.06 436 ARG A O 1
ATOM 3363 N N . GLY A 1 437 ? 14.354 2.330 -15.179 1.00 93.44 437 GLY A N 1
ATOM 3364 C CA . GLY A 1 437 ? 13.373 1.384 -14.642 1.00 93.44 437 GLY A CA 1
ATOM 3365 C C . GLY A 1 437 ? 13.811 0.779 -13.303 1.00 93.44 437 GLY A C 1
ATOM 3366 O O . GLY A 1 437 ? 13.005 0.694 -12.379 1.00 93.44 437 GLY A O 1
ATOM 3367 N N . TRP A 1 438 ? 15.091 0.424 -13.163 1.00 92.12 438 TRP A N 1
ATOM 3368 C CA . TRP A 1 438 ? 15.659 -0.084 -11.911 1.00 92.12 438 TRP A CA 1
ATOM 3369 C C . TRP A 1 438 ? 15.616 0.948 -10.795 1.00 92.12 438 TRP A C 1
ATOM 3371 O O . TRP A 1 438 ? 15.190 0.625 -9.696 1.00 92.12 438 TRP A O 1
ATOM 3381 N N . LEU A 1 439 ? 15.977 2.198 -11.087 1.00 85.31 439 LEU A N 1
ATOM 3382 C CA . LEU A 1 439 ? 15.891 3.298 -10.132 1.00 85.31 439 LEU A CA 1
ATOM 3383 C C . LEU A 1 439 ? 14.479 3.412 -9.535 1.00 85.31 439 LEU A C 1
ATOM 3385 O O . LEU A 1 439 ? 14.347 3.473 -8.318 1.00 85.31 439 LEU A O 1
ATOM 3389 N N . GLY A 1 440 ? 13.428 3.349 -10.361 1.00 86.56 440 GLY A N 1
ATOM 3390 C CA . GLY A 1 440 ? 12.043 3.325 -9.868 1.00 86.56 440 GLY A CA 1
ATOM 3391 C C . GLY A 1 440 ? 11.759 2.124 -8.954 1.00 86.56 440 GLY A C 1
ATOM 3392 O O . GLY A 1 440 ? 11.086 2.256 -7.933 1.00 86.56 440 GLY A O 1
ATOM 3393 N N . TRP A 1 441 ? 12.341 0.962 -9.271 1.00 90.38 441 TRP A N 1
ATOM 3394 C CA . TRP A 1 441 ? 12.214 -0.259 -8.473 1.00 90.38 441 TRP A CA 1
ATOM 3395 C C . TRP A 1 441 ? 12.885 -0.162 -7.096 1.00 90.38 441 TRP A C 1
ATOM 3397 O O . TRP A 1 441 ? 12.231 -0.483 -6.107 1.00 90.38 441 TRP A O 1
ATOM 3407 N N . VAL A 1 442 ? 14.147 0.285 -7.025 1.00 83.56 442 VAL A N 1
ATOM 3408 C CA . VAL A 1 442 ? 14.966 0.231 -5.794 1.00 83.56 442 VAL A CA 1
ATOM 3409 C C . VAL A 1 442 ? 15.028 1.528 -4.995 1.00 83.56 442 VAL A C 1
ATOM 3411 O O . VAL A 1 442 ? 15.413 1.503 -3.831 1.00 83.56 442 VAL A O 1
ATOM 3414 N N . SER A 1 443 ? 14.691 2.673 -5.590 1.00 75.69 443 SER A N 1
ATOM 3415 C CA . SER A 1 443 ? 14.798 3.972 -4.901 1.00 75.69 443 SER A CA 1
ATOM 3416 C C . SER A 1 443 ? 13.666 4.950 -5.202 1.00 75.69 443 SER A C 1
ATOM 3418 O O . SER A 1 443 ? 13.539 5.953 -4.510 1.00 75.69 443 SER A O 1
ATOM 3420 N N . GLY A 1 444 ? 12.835 4.670 -6.206 1.00 79.50 444 GLY A N 1
ATOM 3421 C CA . GLY A 1 444 ? 11.771 5.576 -6.629 1.00 79.50 444 GLY A CA 1
ATOM 3422 C C . GLY A 1 444 ? 12.296 6.771 -7.427 1.00 79.50 444 GLY A C 1
ATOM 3423 O O . GLY A 1 444 ? 13.500 6.945 -7.633 1.00 79.50 444 GLY A O 1
ATOM 3424 N N . TYR A 1 445 ? 11.373 7.603 -7.906 1.00 76.06 445 TYR A N 1
ATOM 3425 C CA . TYR A 1 445 ? 11.702 8.841 -8.611 1.00 76.06 445 TYR A CA 1
ATOM 3426 C C . TYR A 1 445 ? 11.504 10.040 -7.693 1.00 76.06 445 TYR A C 1
ATOM 3428 O O . TYR A 1 445 ? 10.499 10.144 -7.000 1.00 76.06 445 TYR A O 1
ATOM 3436 N N . GLY A 1 446 ? 12.487 10.941 -7.680 1.00 59.66 446 GLY A N 1
ATOM 3437 C CA . GLY A 1 446 ? 12.510 12.098 -6.796 1.00 59.66 446 GLY A CA 1
ATOM 3438 C C . GLY A 1 446 ? 12.763 13.387 -7.515 1.00 59.66 446 GLY A C 1
ATOM 3439 O O . GLY A 1 446 ? 13.885 13.660 -7.937 1.00 59.66 446 GLY A O 1
ATOM 3440 N N . GLY A 1 447 ? 11.743 14.233 -7.554 1.00 49.38 447 GLY A N 1
ATOM 3441 C CA . GLY A 1 447 ? 11.957 15.643 -7.798 1.00 49.38 447 GLY A CA 1
ATOM 3442 C C . GLY A 1 447 ? 12.745 16.285 -6.654 1.00 49.38 447 GLY A C 1
ATOM 3443 O O . GLY A 1 447 ? 12.519 16.010 -5.479 1.00 49.38 447 GLY A O 1
ATOM 3444 N N . ARG A 1 448 ? 13.669 17.176 -7.018 1.00 46.75 448 ARG A N 1
ATOM 3445 C CA . ARG A 1 448 ? 14.527 18.019 -6.160 1.00 46.75 448 ARG A CA 1
ATOM 3446 C C . ARG A 1 448 ? 13.949 18.340 -4.756 1.00 46.75 448 ARG A C 1
ATOM 3448 O O . ARG A 1 448 ? 13.285 19.361 -4.582 1.00 46.75 448 ARG A O 1
ATOM 3455 N N . GLY A 1 449 ? 14.290 17.525 -3.753 1.00 44.97 449 GLY A N 1
ATOM 3456 C CA . GLY A 1 449 ? 14.375 17.905 -2.333 1.00 44.97 449 GLY A CA 1
ATOM 3457 C C . GLY A 1 449 ? 13.095 18.336 -1.601 1.00 44.97 449 GLY A C 1
ATOM 3458 O O . GLY A 1 449 ? 13.202 19.204 -0.737 1.00 44.97 449 GLY A O 1
ATOM 3459 N N . LYS A 1 450 ? 11.904 17.801 -1.921 1.00 46.09 450 LYS A N 1
ATOM 3460 C CA . LYS A 1 450 ? 10.648 18.227 -1.252 1.00 46.09 450 LYS A CA 1
ATOM 3461 C C . LYS A 1 450 ? 9.773 17.135 -0.620 1.00 46.09 450 LYS A C 1
ATOM 3463 O O . LYS A 1 450 ? 8.925 17.492 0.193 1.00 46.09 450 LYS A O 1
ATOM 3468 N N . THR A 1 451 ? 10.010 15.855 -0.891 1.00 50.78 451 THR A N 1
ATOM 3469 C CA . THR A 1 451 ? 9.171 14.754 -0.377 1.00 50.78 451 THR A CA 1
ATOM 3470 C C . THR A 1 451 ? 10.015 13.475 -0.292 1.00 50.78 451 THR A C 1
ATOM 3472 O O . THR A 1 451 ? 10.928 13.324 -1.112 1.00 50.78 451 THR A O 1
ATOM 3475 N N . PRO A 1 452 ? 9.792 12.568 0.683 1.00 53.97 452 PRO A N 1
ATOM 3476 C CA . PRO A 1 452 ? 10.454 11.269 0.682 1.00 53.97 452 PRO A CA 1
ATOM 3477 C C . PRO A 1 452 ? 10.121 10.544 -0.622 1.00 53.97 452 PRO A C 1
ATOM 3479 O O . PRO A 1 452 ? 8.959 10.465 -1.013 1.00 53.97 452 PRO A O 1
ATOM 3482 N N . THR A 1 453 ? 11.147 10.048 -1.305 1.00 64.06 453 THR A N 1
ATOM 3483 C CA . THR A 1 453 ? 10.951 9.178 -2.466 1.00 64.06 453 THR A CA 1
ATOM 3484 C C . THR A 1 453 ? 10.779 7.762 -1.971 1.00 64.06 453 THR A C 1
ATOM 3486 O O . THR A 1 453 ? 11.622 7.271 -1.224 1.00 64.06 453 THR A O 1
ATOM 3489 N N . TYR A 1 454 ? 9.676 7.130 -2.354 1.00 76.88 454 TYR A N 1
ATOM 3490 C CA . TYR A 1 454 ? 9.444 5.722 -2.072 1.00 76.88 454 TYR A CA 1
ATOM 3491 C C . TYR A 1 454 ? 9.703 4.921 -3.334 1.00 76.88 454 TYR A C 1
ATOM 3493 O O . TYR A 1 454 ? 9.233 5.272 -4.422 1.00 76.88 454 TYR A O 1
ATOM 3501 N N . SER A 1 455 ? 10.465 3.846 -3.185 1.00 84.81 455 SER A N 1
ATOM 3502 C CA . SER A 1 455 ? 10.655 2.889 -4.259 1.00 84.81 455 SER A CA 1
ATOM 3503 C C . SER A 1 455 ? 9.398 2.055 -4.480 1.00 84.81 455 SER A C 1
ATOM 3505 O O . SER A 1 455 ? 8.560 1.900 -3.589 1.00 84.81 455 SER A O 1
ATOM 3507 N N . ASN A 1 456 ? 9.288 1.433 -5.653 1.00 88.56 456 ASN A N 1
ATOM 3508 C CA . ASN A 1 456 ? 8.202 0.486 -5.902 1.00 88.56 456 ASN A CA 1
ATOM 3509 C C . ASN A 1 456 ? 8.252 -0.698 -4.923 1.00 88.56 456 ASN A C 1
ATOM 3511 O O . ASN A 1 456 ? 7.204 -1.225 -4.551 1.00 88.56 456 ASN A O 1
ATOM 3515 N N . THR A 1 457 ? 9.445 -1.092 -4.457 1.00 87.88 457 THR A N 1
ATOM 3516 C CA . THR A 1 457 ? 9.558 -2.103 -3.394 1.00 87.88 457 THR A CA 1
ATOM 3517 C C . THR A 1 457 ? 9.040 -1.612 -2.046 1.00 87.88 457 THR A C 1
ATOM 3519 O O . THR A 1 457 ? 8.424 -2.401 -1.331 1.00 87.88 457 THR A O 1
ATOM 3522 N N . ASP A 1 458 ? 9.221 -0.331 -1.715 1.00 85.69 458 ASP A N 1
ATOM 3523 C CA . ASP A 1 458 ? 8.691 0.255 -0.480 1.00 85.69 458 ASP A CA 1
ATOM 3524 C C . ASP A 1 458 ? 7.166 0.304 -0.527 1.00 85.69 458 ASP A C 1
ATOM 3526 O O . ASP A 1 458 ? 6.527 -0.163 0.408 1.00 85.69 458 ASP A O 1
ATOM 3530 N N . TYR A 1 459 ? 6.566 0.740 -1.641 1.00 88.19 459 TYR A N 1
ATOM 3531 C CA . TYR A 1 459 ? 5.106 0.723 -1.786 1.00 88.19 459 TYR A CA 1
ATOM 3532 C C . TYR A 1 459 ? 4.509 -0.674 -1.583 1.00 88.19 459 TYR A C 1
ATOM 3534 O O . TYR A 1 459 ? 3.490 -0.815 -0.906 1.00 88.19 459 TYR A O 1
ATOM 3542 N N . LEU A 1 460 ? 5.143 -1.720 -2.125 1.00 91.25 460 LEU A N 1
ATOM 3543 C CA . LEU A 1 460 ? 4.698 -3.101 -1.921 1.00 91.25 460 LEU A CA 1
ATOM 3544 C C . LEU A 1 460 ? 4.894 -3.570 -0.470 1.00 91.25 460 LEU A C 1
ATOM 3546 O O . LEU A 1 460 ? 4.031 -4.274 0.062 1.00 91.25 460 LEU A O 1
ATOM 3550 N N . ARG A 1 461 ? 6.009 -3.193 0.170 1.00 88.62 461 ARG A N 1
ATOM 3551 C CA . ARG A 1 461 ? 6.327 -3.553 1.563 1.00 88.62 461 ARG A CA 1
ATOM 3552 C C . ARG A 1 461 ? 5.362 -2.903 2.555 1.00 88.62 461 ARG A C 1
ATOM 3554 O O . ARG A 1 461 ? 4.891 -3.567 3.470 1.00 88.62 461 ARG A O 1
ATOM 3561 N N . GLU A 1 462 ? 5.005 -1.654 2.306 1.00 86.44 462 GLU A N 1
ATOM 3562 C CA . GLU A 1 462 ? 4.060 -0.866 3.105 1.00 86.44 462 GLU A CA 1
ATOM 3563 C C . GLU A 1 462 ? 2.596 -1.103 2.689 1.00 86.44 462 GLU A C 1
ATOM 3565 O O . GLU A 1 462 ? 1.709 -0.331 3.043 1.00 86.44 462 GLU A O 1
ATOM 3570 N N . SER A 1 463 ? 2.352 -2.156 1.895 1.00 91.06 463 SER A N 1
ATOM 3571 C CA . SER A 1 463 ? 1.025 -2.608 1.454 1.00 91.06 463 SER A CA 1
ATOM 3572 C C . SER A 1 463 ? 0.825 -4.118 1.643 1.00 91.06 463 SER A C 1
ATOM 3574 O O . SER A 1 463 ? -0.064 -4.719 1.027 1.00 91.06 463 SER A O 1
ATOM 3576 N N . LEU A 1 464 ? 1.643 -4.790 2.468 1.00 92.75 464 LEU A N 1
ATOM 3577 C CA . LEU A 1 464 ? 1.608 -6.255 2.617 1.00 92.75 464 LEU A CA 1
ATOM 3578 C C . LEU A 1 464 ? 0.287 -6.772 3.194 1.00 92.75 464 LEU A C 1
ATOM 3580 O O . LEU A 1 464 ? -0.088 -7.915 2.920 1.00 92.75 464 LEU A O 1
ATOM 3584 N N . GLY A 1 465 ? -0.468 -5.946 3.926 1.00 91.62 465 GLY A N 1
ATOM 3585 C CA . GLY A 1 465 ? -1.843 -6.236 4.336 1.00 91.62 465 GLY A CA 1
ATOM 3586 C C . GLY A 1 465 ? -2.822 -6.375 3.163 1.00 91.62 465 GLY A C 1
ATOM 3587 O O . GLY A 1 465 ? -3.926 -6.907 3.331 1.00 91.62 465 GLY A O 1
ATOM 3588 N N . GLY A 1 466 ? -2.422 -5.965 1.958 1.00 92.19 466 GLY A N 1
ATOM 3589 C CA . GLY A 1 466 ? -3.179 -6.071 0.715 1.00 92.19 466 GLY A CA 1
ATOM 3590 C C . GLY A 1 466 ? -4.288 -5.036 0.573 1.00 92.19 466 GLY A C 1
ATOM 3591 O O . GLY A 1 466 ? -5.107 -5.135 -0.334 1.00 92.19 466 GLY A O 1
ATOM 3592 N N . VAL A 1 467 ? -4.392 -4.090 1.502 1.00 91.12 467 VAL A N 1
ATOM 3593 C CA . VAL A 1 467 ? -5.032 -2.802 1.215 1.00 91.12 467 VAL A CA 1
ATOM 3594 C C . VAL A 1 467 ? -3.953 -1.917 0.599 1.00 91.12 467 VAL A C 1
ATOM 3596 O O . VAL A 1 467 ? -2.780 -2.115 0.892 1.00 91.12 467 VAL A O 1
ATOM 3599 N N . TYR A 1 468 ? -4.332 -1.000 -0.285 1.00 89.75 468 TYR A N 1
ATOM 3600 C CA . TYR A 1 468 ? -3.373 -0.122 -0.942 1.00 89.75 468 TYR A CA 1
ATOM 3601 C C . TYR A 1 468 ? -3.646 1.348 -0.574 1.00 89.75 468 TYR A C 1
ATOM 3603 O O . TYR A 1 468 ? -4.823 1.733 -0.569 1.00 89.75 468 TYR A O 1
ATOM 3611 N N . PRO A 1 469 ? -2.614 2.158 -0.256 1.00 84.75 469 PRO A N 1
ATOM 3612 C CA . PRO A 1 469 ? -2.780 3.520 0.264 1.00 84.75 469 PRO A CA 1
ATOM 3613 C C . PRO A 1 469 ? -3.568 4.486 -0.641 1.00 84.75 469 PRO A C 1
ATOM 3615 O O . PRO A 1 469 ? -4.390 5.254 -0.144 1.00 84.75 469 PRO A O 1
ATOM 3618 N N . THR A 1 470 ? -3.403 4.418 -1.971 1.00 84.06 470 THR A N 1
ATOM 3619 C CA . THR A 1 470 ? -4.167 5.245 -2.944 1.00 84.06 470 THR A CA 1
ATOM 3620 C C . THR A 1 470 ? -5.627 4.807 -3.084 1.00 84.06 470 THR A C 1
ATOM 3622 O O . THR A 1 470 ? -6.438 5.449 -3.755 1.00 84.06 470 THR A O 1
ATOM 3625 N N . GLY A 1 471 ? -5.988 3.708 -2.423 1.00 86.56 471 GLY A N 1
ATOM 3626 C CA . GLY A 1 471 ? -7.293 3.098 -2.513 1.00 86.56 471 GLY A CA 1
ATOM 3627 C C . GLY A 1 471 ? -7.443 2.133 -3.677 1.00 86.56 471 GLY A C 1
ATOM 3628 O O . GLY A 1 471 ? -6.652 2.087 -4.612 1.00 86.56 471 GLY A O 1
ATOM 3629 N N . PHE A 1 472 ? -8.503 1.328 -3.633 1.00 85.81 472 PHE A N 1
ATOM 3630 C CA . PHE A 1 472 ? -8.698 0.273 -4.628 1.00 85.81 472 PHE A CA 1
ATOM 3631 C C . PHE A 1 472 ? -9.074 0.772 -6.028 1.00 85.81 472 PHE A C 1
ATOM 3633 O O . PHE A 1 472 ? -8.958 0.000 -6.972 1.00 85.81 472 PHE A O 1
ATOM 3640 N N . ALA A 1 473 ? -9.541 2.014 -6.180 1.00 83.38 473 ALA A N 1
ATOM 3641 C CA . ALA A 1 473 ? -9.852 2.562 -7.500 1.00 83.38 473 ALA A CA 1
ATOM 3642 C C . ALA A 1 473 ? -8.566 2.826 -8.297 1.00 83.38 473 ALA A C 1
ATOM 3644 O O . ALA A 1 473 ? -8.385 2.227 -9.354 1.00 83.38 473 ALA A O 1
ATOM 3645 N N . TYR A 1 474 ? -7.662 3.635 -7.739 1.00 85.81 474 TYR A N 1
ATOM 3646 C CA . TYR A 1 474 ? -6.353 3.919 -8.329 1.00 85.81 474 TYR A CA 1
ATOM 3647 C C . TYR A 1 474 ? -5.468 2.688 -8.382 1.00 85.81 474 TYR A C 1
ATOM 3649 O O . TYR A 1 474 ? -4.955 2.361 -9.447 1.00 85.81 474 TYR A O 1
ATOM 3657 N N . PHE A 1 475 ? -5.425 1.903 -7.300 1.00 90.31 475 PHE A N 1
ATOM 3658 C CA . PHE A 1 475 ? -4.666 0.662 -7.321 1.00 90.31 475 PHE A CA 1
ATOM 3659 C C . PHE A 1 475 ? -5.077 -0.243 -8.484 1.00 90.31 475 PHE A C 1
ATOM 3661 O O . PHE A 1 475 ? -4.239 -0.763 -9.218 1.00 90.31 475 PHE A O 1
ATOM 3668 N N . ALA A 1 476 ? -6.381 -0.445 -8.670 1.00 88.44 476 ALA A N 1
ATOM 3669 C CA . ALA A 1 476 ? -6.852 -1.316 -9.729 1.00 88.44 476 ALA A CA 1
ATOM 3670 C C . ALA A 1 476 ? -6.685 -0.697 -11.128 1.00 88.44 476 ALA A C 1
ATOM 3672 O O . ALA A 1 476 ? -6.436 -1.436 -12.078 1.00 88.44 476 ALA A O 1
ATOM 3673 N N . GLY A 1 477 ? -6.831 0.627 -11.247 1.00 83.88 477 GLY A N 1
ATOM 3674 C CA . GLY A 1 477 ? -6.747 1.368 -12.506 1.00 83.88 477 GLY A CA 1
ATOM 3675 C C . GLY A 1 477 ? -5.332 1.498 -13.061 1.00 83.88 477 GLY A C 1
ATOM 3676 O O . GLY A 1 477 ? -5.143 1.241 -14.248 1.00 83.88 477 GLY A O 1
ATOM 3677 N N . SER A 1 478 ? -4.368 1.849 -12.209 1.00 88.19 478 SER A N 1
ATOM 3678 C CA . SER A 1 478 ? -3.018 2.244 -12.618 1.00 88.19 478 SER A CA 1
ATOM 3679 C C . SER A 1 478 ? -1.919 1.489 -11.858 1.00 88.19 478 SER A C 1
ATOM 3681 O O . SER A 1 478 ? -1.194 0.684 -12.450 1.00 88.19 478 SER A O 1
ATOM 3683 N N . ASP A 1 479 ? -1.844 1.609 -10.527 1.00 91.69 479 ASP A N 1
ATOM 3684 C CA . ASP A 1 479 ? -0.708 1.064 -9.752 1.00 91.69 479 ASP A CA 1
ATOM 3685 C C . ASP A 1 479 ? -0.497 -0.449 -9.966 1.00 91.69 479 ASP A C 1
ATOM 3687 O O . ASP A 1 479 ? 0.625 -0.931 -10.146 1.00 91.69 479 ASP A O 1
ATOM 3691 N N . SER A 1 480 ? -1.582 -1.233 -9.996 1.00 93.69 480 SER A N 1
ATOM 3692 C CA . SER A 1 480 ? -1.509 -2.683 -10.218 1.00 93.69 480 SER A CA 1
ATOM 3693 C C . SER A 1 480 ? -1.016 -3.042 -11.622 1.00 93.69 480 SER A C 1
ATOM 3695 O O . SER A 1 480 ? -0.391 -4.094 -11.790 1.00 93.69 480 SER A O 1
ATOM 3697 N N . VAL A 1 481 ? -1.237 -2.179 -12.620 1.00 92.75 481 VAL A N 1
ATOM 3698 C CA . VAL A 1 481 ? -0.695 -2.323 -13.979 1.00 92.75 481 VAL A CA 1
ATOM 3699 C C . VAL A 1 481 ? 0.812 -2.125 -13.955 1.00 92.75 481 VAL A C 1
ATOM 3701 O O . VAL A 1 481 ? 1.548 -2.969 -14.468 1.00 92.75 481 VAL A O 1
ATOM 3704 N N . GLY A 1 482 ? 1.290 -1.065 -13.304 1.00 94.38 482 GLY A N 1
ATOM 3705 C CA . GLY A 1 482 ? 2.722 -0.818 -13.187 1.00 94.38 482 GLY A CA 1
ATOM 3706 C C . GLY A 1 482 ? 3.446 -1.908 -12.392 1.00 94.38 482 GLY A C 1
ATOM 3707 O O . GLY A 1 482 ? 4.436 -2.450 -12.886 1.00 94.38 482 GLY A O 1
ATOM 3708 N N . PHE A 1 483 ? 2.932 -2.333 -11.229 1.00 95.94 483 PHE A N 1
ATOM 3709 C CA . PHE A 1 483 ? 3.549 -3.422 -10.455 1.00 95.94 483 PHE A CA 1
ATOM 3710 C C . PHE A 1 483 ? 3.546 -4.759 -11.195 1.00 95.94 483 PHE A C 1
ATOM 3712 O O . PHE A 1 483 ? 4.570 -5.446 -11.228 1.00 95.94 483 PHE A O 1
ATOM 3719 N N . SER A 1 484 ? 2.415 -5.135 -11.801 1.00 95.69 484 SER A N 1
ATOM 3720 C CA . SER A 1 484 ? 2.334 -6.376 -12.579 1.00 95.69 484 SER A CA 1
ATOM 3721 C C . SER A 1 484 ? 3.278 -6.340 -13.778 1.00 95.69 484 SER A C 1
ATOM 3723 O O . SER A 1 484 ? 3.982 -7.319 -14.029 1.00 95.69 484 SER A O 1
ATOM 3725 N N . GLY A 1 485 ? 3.364 -5.203 -14.473 1.00 96.00 485 GLY A N 1
ATOM 3726 C CA . GLY A 1 485 ? 4.271 -5.020 -15.596 1.00 96.00 485 GLY A CA 1
ATOM 3727 C C . GLY A 1 485 ? 5.744 -5.076 -15.191 1.00 96.00 485 GLY A C 1
ATOM 3728 O O . GLY A 1 485 ? 6.533 -5.737 -15.867 1.00 96.00 485 GLY A O 1
ATOM 3729 N N . TYR A 1 486 ? 6.108 -4.475 -14.053 1.00 95.69 486 TYR A N 1
ATOM 3730 C CA . TYR A 1 486 ? 7.435 -4.623 -13.450 1.00 95.69 486 TYR A CA 1
ATOM 3731 C C . TYR A 1 486 ? 7.776 -6.089 -13.208 1.00 95.69 486 TYR A C 1
ATOM 3733 O O . TYR A 1 486 ? 8.787 -6.579 -13.711 1.00 95.69 486 TYR A O 1
ATOM 3741 N N . GLN A 1 487 ? 6.918 -6.798 -12.469 1.00 96.62 487 GLN A N 1
ATOM 3742 C CA . GLN A 1 487 ? 7.152 -8.193 -12.113 1.00 96.62 487 GLN A CA 1
ATOM 3743 C C . GLN A 1 487 ? 7.236 -9.083 -13.355 1.00 96.62 487 GLN A C 1
ATOM 3745 O O . GLN A 1 487 ? 8.151 -9.898 -13.450 1.00 96.62 487 GLN A O 1
ATOM 3750 N N . MET A 1 488 ? 6.357 -8.891 -14.344 1.00 96.56 488 MET A N 1
ATOM 3751 C CA . MET A 1 488 ? 6.423 -9.647 -15.595 1.00 96.56 488 MET A CA 1
ATOM 3752 C C . MET A 1 488 ? 7.699 -9.357 -16.384 1.00 96.56 488 MET A C 1
ATOM 3754 O O . MET A 1 488 ? 8.322 -10.300 -16.871 1.00 96.56 488 MET A O 1
ATOM 3758 N N . THR A 1 489 ? 8.107 -8.093 -16.539 1.00 97.94 489 THR A N 1
ATOM 3759 C CA . THR A 1 489 ? 9.324 -7.752 -17.295 1.00 97.94 489 THR A CA 1
ATOM 3760 C C . THR A 1 489 ? 10.571 -8.296 -16.602 1.00 97.94 489 THR A C 1
ATOM 3762 O O . THR A 1 489 ? 11.383 -8.955 -17.255 1.00 97.94 489 THR A O 1
ATOM 3765 N N . LEU A 1 490 ? 10.689 -8.076 -15.287 1.00 97.00 490 LEU A N 1
ATOM 3766 C CA . LEU A 1 490 ? 11.797 -8.577 -14.475 1.00 97.00 490 LEU A CA 1
ATOM 3767 C C . LEU A 1 490 ? 11.896 -10.103 -14.549 1.00 97.00 490 LEU A C 1
ATOM 3769 O O . LEU A 1 490 ? 12.974 -10.636 -14.793 1.00 97.00 490 LEU A O 1
ATOM 3773 N N . GLU A 1 491 ? 10.779 -10.812 -14.406 1.00 95.25 491 GLU A N 1
ATOM 3774 C CA . GLU A 1 491 ? 10.787 -12.273 -14.395 1.00 95.25 491 GLU A CA 1
ATOM 3775 C C . GLU A 1 491 ? 11.082 -12.866 -15.779 1.00 95.25 491 GLU A C 1
ATOM 3777 O O . GLU A 1 491 ? 11.882 -13.791 -15.893 1.00 95.25 491 GLU A O 1
ATOM 3782 N N . THR A 1 492 ? 10.432 -12.360 -16.833 1.00 96.00 492 THR A N 1
ATOM 3783 C CA . THR A 1 492 ? 10.454 -13.021 -18.151 1.00 96.00 492 THR A CA 1
ATOM 3784 C C . THR A 1 492 ? 11.661 -12.664 -19.003 1.00 96.00 492 THR A C 1
ATOM 3786 O O . THR A 1 492 ? 12.265 -13.563 -19.584 1.00 96.00 492 THR A O 1
ATOM 3789 N N . ALA A 1 493 ? 12.014 -11.380 -19.084 1.00 96.50 493 ALA A N 1
ATOM 3790 C CA . ALA A 1 493 ? 13.133 -10.937 -19.907 1.00 96.50 493 ALA A CA 1
ATOM 3791 C C . ALA A 1 493 ? 14.438 -10.885 -19.109 1.00 96.50 493 ALA A C 1
ATOM 3793 O O . ALA A 1 493 ? 15.479 -11.224 -19.656 1.00 96.50 493 ALA A O 1
ATOM 3794 N N . CYS A 1 494 ? 14.382 -10.481 -17.836 1.00 96.62 494 CYS A N 1
ATOM 3795 C CA . CYS A 1 494 ? 15.570 -10.217 -17.017 1.00 96.62 494 CYS A CA 1
ATOM 3796 C C . CYS A 1 494 ? 15.947 -11.368 -16.058 1.00 96.62 494 CYS A C 1
ATOM 3798 O O . CYS A 1 494 ? 16.920 -11.263 -15.306 1.00 96.62 494 CYS A O 1
ATOM 3800 N N . HIS A 1 495 ? 15.164 -12.455 -16.030 1.00 95.38 495 HIS A N 1
ATOM 3801 C CA . HIS A 1 495 ? 15.342 -13.603 -15.120 1.00 95.38 495 HIS A CA 1
ATOM 3802 C C . HIS A 1 495 ? 15.481 -13.206 -13.641 1.00 95.38 495 HIS A C 1
ATOM 3804 O O . HIS A 1 495 ? 16.187 -13.847 -12.858 1.00 95.38 495 HIS A O 1
ATOM 3810 N N . TYR A 1 496 ? 14.819 -12.119 -13.255 1.00 95.50 496 TYR A N 1
ATOM 3811 C CA . TYR A 1 496 ? 14.762 -11.606 -11.897 1.00 95.50 496 TYR A CA 1
ATOM 3812 C C . TYR A 1 496 ? 13.407 -11.970 -11.291 1.00 95.50 496 TYR A C 1
ATOM 3814 O O . TYR A 1 496 ? 12.405 -11.279 -11.470 1.00 95.50 496 TYR A O 1
ATOM 3822 N N . ASP A 1 497 ? 13.364 -13.092 -10.574 1.00 94.50 497 ASP A N 1
ATOM 3823 C CA . ASP A 1 497 ? 12.168 -13.495 -9.836 1.00 94.50 497 ASP A CA 1
ATOM 3824 C C . ASP A 1 497 ? 12.030 -12.668 -8.550 1.00 94.50 497 ASP A C 1
ATOM 3826 O O . ASP A 1 497 ? 12.721 -12.913 -7.554 1.00 94.50 497 ASP A O 1
ATOM 3830 N N . VAL A 1 498 ? 11.090 -11.720 -8.564 1.00 94.31 498 VAL A N 1
ATOM 3831 C CA . VAL A 1 498 ? 10.775 -10.854 -7.420 1.00 94.31 498 VAL A CA 1
ATOM 3832 C C . VAL A 1 498 ? 10.440 -11.668 -6.171 1.00 94.31 498 VAL A C 1
ATOM 3834 O O . VAL A 1 498 ? 10.882 -11.305 -5.089 1.00 94.31 498 VAL A O 1
ATOM 3837 N N . ASN A 1 499 ? 9.747 -12.803 -6.286 1.00 93.38 499 ASN A N 1
ATOM 3838 C CA . ASN A 1 499 ? 9.402 -13.617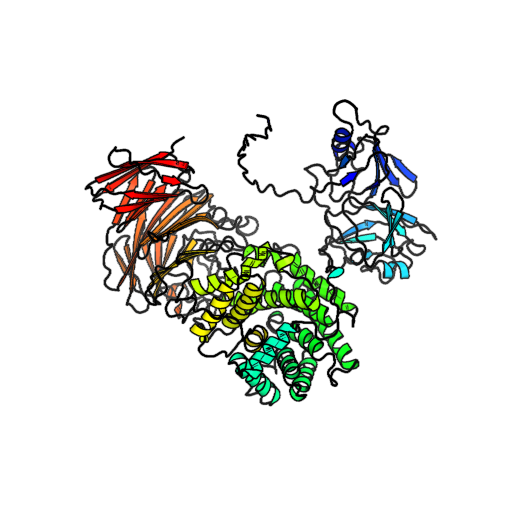 -5.118 1.00 93.38 499 ASN A CA 1
ATOM 3839 C C . ASN A 1 499 ? 10.637 -14.268 -4.479 1.00 93.38 499 ASN A C 1
ATOM 3841 O O . ASN A 1 499 ? 10.671 -14.476 -3.266 1.00 93.38 499 ASN A O 1
ATOM 3845 N N . SER A 1 500 ? 11.644 -14.629 -5.274 1.00 93.81 500 SER A N 1
ATOM 3846 C CA . SER A 1 500 ? 12.893 -15.205 -4.762 1.00 93.81 500 SER A CA 1
ATOM 3847 C C . SER A 1 500 ? 13.837 -14.144 -4.203 1.00 93.81 500 SER A C 1
ATOM 3849 O O . SER A 1 500 ? 14.533 -14.408 -3.224 1.00 93.81 500 SER A O 1
ATOM 3851 N N . LYS A 1 501 ? 13.864 -12.956 -4.815 1.00 93.06 501 LYS A N 1
ATOM 3852 C CA . LYS A 1 501 ? 14.744 -11.845 -4.426 1.00 93.06 501 LYS A CA 1
ATOM 3853 C C . LYS A 1 501 ? 14.187 -11.021 -3.262 1.00 93.06 501 LYS A C 1
ATOM 3855 O O . LYS A 1 501 ? 14.966 -10.538 -2.451 1.00 93.06 501 LYS A O 1
ATOM 3860 N N . HIS A 1 502 ? 12.863 -10.950 -3.157 1.00 90.38 502 HIS A N 1
ATOM 3861 C CA . HIS A 1 502 ? 12.111 -10.236 -2.127 1.00 90.38 502 HIS A CA 1
ATOM 3862 C C . HIS A 1 502 ? 11.051 -11.157 -1.498 1.00 90.38 502 HIS A C 1
ATOM 3864 O O . HIS A 1 502 ? 9.845 -10.996 -1.730 1.00 90.38 502 HIS A O 1
ATOM 3870 N N . PRO A 1 503 ? 11.464 -12.188 -0.735 1.00 94.31 503 PRO A N 1
ATOM 3871 C CA . PRO A 1 503 ? 10.537 -13.152 -0.146 1.00 94.31 503 PRO A CA 1
ATOM 3872 C C . PRO A 1 503 ? 9.510 -12.520 0.805 1.00 94.31 503 PRO A C 1
ATOM 3874 O O . PRO A 1 503 ? 8.428 -13.083 0.979 1.00 94.31 503 PRO A O 1
ATOM 3877 N N . GLU A 1 504 ? 9.817 -11.363 1.389 1.00 92.00 504 GLU A N 1
ATOM 3878 C CA . GLU A 1 504 ? 8.907 -10.555 2.200 1.00 92.00 504 GLU A CA 1
ATOM 3879 C C . GLU A 1 504 ? 7.684 -10.062 1.409 1.00 92.00 504 GLU A C 1
ATOM 3881 O O . GLU A 1 504 ? 6.591 -9.964 1.968 1.00 92.00 504 GLU A O 1
ATOM 3886 N N . LEU A 1 505 ? 7.822 -9.851 0.094 1.00 94.38 505 LEU A N 1
ATOM 3887 C CA . LEU A 1 505 ? 6.758 -9.329 -0.771 1.00 94.38 505 LEU A CA 1
ATOM 3888 C C . LEU A 1 505 ? 5.768 -10.399 -1.255 1.00 94.38 505 LEU A C 1
ATOM 3890 O O . LEU A 1 505 ? 4.691 -10.063 -1.748 1.00 94.38 505 LEU A O 1
ATOM 3894 N N . LYS A 1 506 ? 6.075 -11.694 -1.077 1.00 95.06 506 LYS A N 1
ATOM 3895 C CA . LYS A 1 506 ? 5.272 -12.821 -1.606 1.00 95.06 506 LYS A CA 1
ATOM 3896 C C . LYS A 1 506 ? 3.792 -12.760 -1.239 1.00 95.06 506 LYS A C 1
ATOM 3898 O O . LYS A 1 506 ? 2.936 -13.208 -1.999 1.00 95.06 506 LYS A O 1
ATOM 3903 N N . SER A 1 507 ? 3.487 -12.256 -0.046 1.00 95.44 507 SER A N 1
ATOM 3904 C CA . SER A 1 507 ? 2.122 -12.249 0.481 1.00 95.44 507 SER A CA 1
ATOM 3905 C C . SER A 1 507 ? 1.231 -11.157 -0.115 1.00 95.44 507 SER A C 1
ATOM 3907 O O . SER A 1 507 ? 0.010 -11.291 -0.029 1.00 95.44 507 SER A O 1
ATOM 3909 N N . PHE A 1 508 ? 1.817 -10.131 -0.748 1.00 96.50 508 PHE A N 1
ATOM 3910 C CA . PHE A 1 508 ? 1.127 -8.925 -1.208 1.00 96.50 508 PHE A CA 1
ATOM 3911 C C . PHE A 1 508 ? -0.140 -9.247 -2.011 1.00 96.50 508 PHE A C 1
ATOM 3913 O O . PHE A 1 508 ? -1.251 -9.018 -1.538 1.00 96.50 508 PHE A O 1
ATOM 3920 N N . TRP A 1 509 ? 0.006 -9.893 -3.170 1.00 97.44 509 TRP A N 1
ATOM 3921 C CA . TRP A 1 509 ? -1.112 -10.174 -4.076 1.00 97.44 509 TRP A CA 1
ATOM 3922 C C . TRP A 1 509 ? -2.174 -11.101 -3.480 1.00 97.44 509 TRP A C 1
ATOM 3924 O O . TRP A 1 509 ? -3.376 -10.904 -3.682 1.00 97.44 509 TRP A O 1
ATOM 3934 N N . GLY A 1 510 ? -1.754 -12.103 -2.704 1.00 97.75 510 GLY A N 1
ATOM 3935 C CA . GLY A 1 510 ? -2.687 -12.964 -1.981 1.00 97.75 510 GLY A CA 1
ATOM 3936 C C . GLY A 1 510 ? -3.491 -12.165 -0.954 1.00 97.75 510 GLY A C 1
ATOM 3937 O O . GLY A 1 510 ? -4.693 -12.381 -0.771 1.00 97.75 510 GLY A O 1
ATOM 3938 N N . ASN A 1 511 ? -2.854 -11.228 -0.261 1.00 97.62 511 ASN A N 1
ATOM 3939 C CA . ASN A 1 511 ? -3.522 -10.346 0.682 1.00 97.62 511 ASN A CA 1
ATOM 3940 C C . ASN A 1 511 ? -4.417 -9.316 -0.020 1.00 97.62 511 ASN A C 1
ATOM 3942 O O . ASN A 1 511 ? -5.491 -9.026 0.510 1.00 97.62 511 ASN A O 1
ATOM 3946 N N . THR A 1 512 ? -4.063 -8.853 -1.223 1.00 96.62 512 THR A N 1
ATOM 3947 C CA . THR A 1 512 ? -4.921 -8.009 -2.070 1.00 96.62 512 THR A CA 1
ATOM 3948 C C . THR A 1 512 ? -6.253 -8.694 -2.354 1.00 96.62 512 THR A C 1
ATOM 3950 O O . THR A 1 512 ? -7.311 -8.125 -2.087 1.00 96.62 512 THR A O 1
ATOM 3953 N N . ILE A 1 513 ? -6.227 -9.964 -2.779 1.00 96.94 513 ILE A N 1
ATOM 3954 C CA . ILE A 1 513 ? -7.447 -10.760 -3.011 1.00 96.94 513 ILE A CA 1
ATOM 3955 C C . ILE A 1 513 ? -8.289 -10.856 -1.733 1.00 96.94 513 ILE A C 1
ATOM 3957 O O . ILE A 1 513 ? -9.505 -10.655 -1.763 1.00 96.94 513 ILE A O 1
ATOM 3961 N N . ARG A 1 514 ? -7.653 -11.145 -0.589 1.00 97.00 514 ARG A N 1
ATOM 3962 C CA . ARG A 1 514 ? -8.352 -11.224 0.704 1.00 97.00 514 ARG A CA 1
ATOM 3963 C C . ARG A 1 514 ? -9.020 -9.890 1.057 1.00 97.00 514 ARG A C 1
ATOM 3965 O O . ARG A 1 514 ? -10.158 -9.904 1.524 1.00 97.00 514 ARG A O 1
ATOM 3972 N N . SER A 1 515 ? -8.349 -8.761 0.830 1.00 95.44 515 SER A N 1
ATOM 3973 C CA . SER A 1 515 ? -8.884 -7.421 1.107 1.00 95.44 515 SER A CA 1
ATOM 3974 C C . SER A 1 515 ? -10.075 -7.104 0.213 1.00 95.44 515 SER A C 1
ATOM 3976 O O . SER A 1 515 ? -11.125 -6.724 0.728 1.00 95.44 515 SER A O 1
ATOM 3978 N N . MET A 1 516 ? -9.965 -7.357 -1.095 1.00 93.56 516 MET A N 1
ATOM 3979 C CA . MET A 1 516 ? -11.068 -7.150 -2.040 1.00 93.56 516 MET A CA 1
ATOM 3980 C C . MET A 1 516 ? -12.318 -7.939 -1.622 1.00 93.56 516 MET A C 1
ATOM 3982 O O . MET A 1 516 ? -13.407 -7.374 -1.528 1.00 93.56 516 MET A O 1
ATOM 3986 N N . ILE A 1 517 ? -12.165 -9.221 -1.268 1.00 94.69 517 ILE A N 1
ATOM 3987 C CA . ILE A 1 517 ? -13.284 -10.066 -0.813 1.00 94.69 517 ILE A CA 1
ATOM 3988 C C . ILE A 1 517 ? -13.909 -9.523 0.485 1.00 94.69 517 ILE A C 1
ATOM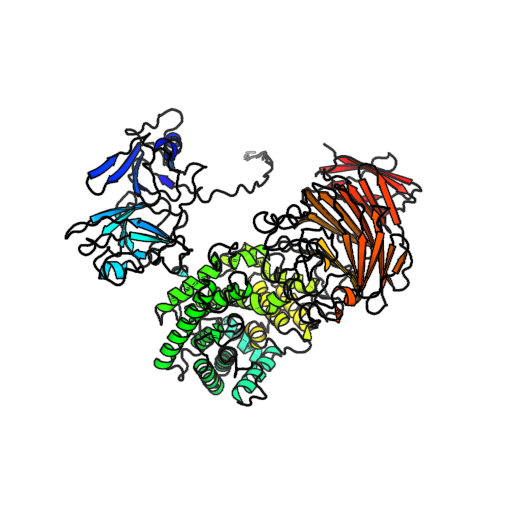 3990 O O . ILE A 1 517 ? -15.133 -9.503 0.617 1.00 94.69 517 ILE A O 1
ATOM 3994 N N . HIS A 1 518 ? -13.095 -9.072 1.444 1.00 95.31 518 HIS A N 1
ATOM 3995 C CA . HIS A 1 518 ? -13.578 -8.530 2.718 1.00 95.31 518 HIS A CA 1
ATOM 3996 C C . HIS A 1 518 ? -14.287 -7.178 2.596 1.00 95.31 518 HIS A C 1
ATOM 3998 O O . HIS A 1 518 ? -15.218 -6.920 3.363 1.00 95.31 518 HIS A O 1
ATOM 4004 N N . LEU A 1 519 ? -13.857 -6.336 1.658 1.00 92.56 519 LEU A N 1
ATOM 4005 C CA . LEU A 1 519 ? -14.443 -5.020 1.398 1.00 92.56 519 LEU A CA 1
ATOM 4006 C C . LEU A 1 519 ? -15.679 -5.089 0.493 1.00 92.56 519 LEU A C 1
ATOM 4008 O O . LEU A 1 519 ? -16.400 -4.100 0.365 1.00 92.56 519 LEU A O 1
ATOM 4012 N N . THR A 1 520 ? -15.939 -6.242 -0.125 1.00 91.62 520 THR A N 1
ATOM 4013 C CA . THR A 1 520 ? -17.125 -6.457 -0.957 1.00 91.62 520 THR A CA 1
ATOM 4014 C C . THR A 1 520 ? -18.374 -6.607 -0.098 1.00 91.62 520 THR A C 1
ATOM 4016 O O . THR A 1 520 ? -18.402 -7.390 0.863 1.00 91.62 520 THR A O 1
ATOM 4019 N N . GLU A 1 521 ? -19.426 -5.875 -0.463 1.00 90.50 521 GLU A N 1
ATOM 4020 C CA . GLU A 1 521 ? -20.702 -5.935 0.239 1.00 90.50 521 GLU A CA 1
ATOM 4021 C C . GLU A 1 521 ? -21.384 -7.310 0.061 1.00 90.50 521 GLU A C 1
ATOM 4023 O O . GLU A 1 521 ? -21.137 -8.005 -0.924 1.00 90.50 521 GLU A O 1
ATOM 4028 N N . PRO A 1 522 ? -22.267 -7.733 0.979 1.00 90.62 522 PRO A N 1
ATOM 4029 C CA . PRO A 1 522 ? -22.903 -9.049 0.941 1.00 90.62 522 PRO A CA 1
ATOM 4030 C C . PRO A 1 522 ? -23.687 -9.391 -0.336 1.00 90.62 522 PRO A C 1
ATOM 4032 O O . PRO A 1 522 ? -23.678 -10.552 -0.738 1.00 90.62 522 PRO A O 1
ATOM 4035 N N . THR A 1 523 ? -24.321 -8.410 -0.994 1.00 87.56 523 THR A N 1
ATOM 4036 C CA . THR A 1 523 ? -24.993 -8.577 -2.306 1.00 87.56 523 THR A CA 1
ATOM 4037 C C . THR A 1 523 ? -24.016 -8.685 -3.469 1.00 87.56 523 THR A C 1
ATOM 4039 O O . THR A 1 523 ? -24.421 -9.024 -4.578 1.00 87.56 523 THR A O 1
ATOM 4042 N N . ARG A 1 524 ? -22.729 -8.417 -3.218 1.00 88.88 524 ARG A N 1
ATOM 4043 C CA . ARG A 1 524 ? -21.625 -8.577 -4.167 1.00 88.88 524 ARG A CA 1
ATOM 4044 C C . ARG A 1 524 ? -21.755 -7.697 -5.415 1.00 88.88 52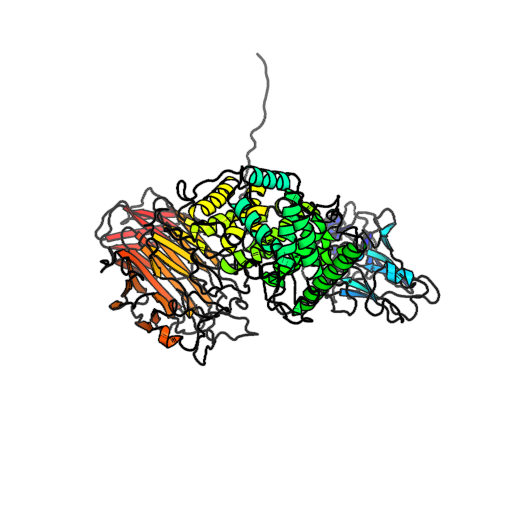4 ARG A C 1
ATOM 4046 O O . ARG A 1 524 ? -21.246 -7.995 -6.485 1.00 88.88 524 ARG A O 1
ATOM 4053 N N . GLN A 1 525 ? -22.465 -6.580 -5.278 1.00 85.19 525 GLN A N 1
ATOM 4054 C CA . GLN A 1 525 ? -22.623 -5.602 -6.355 1.00 85.19 525 GLN A CA 1
ATOM 4055 C C . GLN A 1 525 ? -21.640 -4.442 -6.225 1.00 85.19 525 GLN A C 1
ATOM 4057 O O . GLN A 1 525 ? -21.387 -3.750 -7.210 1.00 85.19 525 GLN A O 1
ATOM 4062 N N . LYS A 1 526 ? -21.096 -4.209 -5.026 1.00 86.25 526 LYS A N 1
ATOM 4063 C CA . LYS A 1 526 ? -20.219 -3.078 -4.718 1.00 86.25 526 LYS A CA 1
ATOM 4064 C C . LYS A 1 526 ? -19.090 -3.494 -3.788 1.00 86.25 526 LYS A C 1
ATOM 4066 O O . LYS A 1 526 ? -19.228 -4.407 -2.974 1.00 86.25 526 LYS A O 1
ATOM 4071 N N . ILE A 1 527 ? -18.004 -2.745 -3.864 1.00 86.50 527 ILE A N 1
ATOM 4072 C CA . ILE A 1 527 ? -16.890 -2.803 -2.928 1.00 86.50 527 ILE A CA 1
ATOM 4073 C C . ILE A 1 527 ? -16.799 -1.475 -2.178 1.00 86.50 527 ILE A C 1
ATOM 4075 O O . ILE A 1 527 ? -17.093 -0.411 -2.727 1.00 86.50 527 ILE A O 1
ATOM 4079 N N . TYR A 1 528 ? -16.441 -1.520 -0.897 1.00 86.50 528 TYR A N 1
ATOM 4080 C CA . TYR A 1 528 ? -16.099 -0.305 -0.174 1.00 86.50 528 TYR A CA 1
ATOM 4081 C C . TYR A 1 528 ? -14.774 0.244 -0.708 1.00 86.50 528 TYR A C 1
ATOM 4083 O O . TYR A 1 528 ? -13.724 -0.373 -0.533 1.00 86.50 528 TYR A O 1
ATOM 4091 N N . HIS A 1 529 ? -14.839 1.403 -1.361 1.00 78.25 529 HIS A N 1
ATOM 4092 C CA . HIS A 1 529 ? -13.661 2.104 -1.851 1.00 78.25 529 HIS A CA 1
ATOM 4093 C C . HIS A 1 529 ? -12.975 2.854 -0.713 1.00 78.25 529 HIS A C 1
ATOM 4095 O O . HIS A 1 529 ? -13.600 3.654 -0.014 1.00 78.25 529 HIS A O 1
ATOM 4101 N N . THR A 1 530 ? -11.686 2.591 -0.563 1.00 81.56 530 THR A N 1
ATOM 4102 C CA . THR A 1 530 ? -10.735 3.437 0.159 1.00 81.56 530 THR A CA 1
ATOM 4103 C C . THR A 1 530 ? -10.103 4.427 -0.828 1.00 81.56 530 THR A C 1
ATOM 4105 O O . THR A 1 530 ? -10.237 4.229 -2.039 1.00 81.56 530 THR A O 1
ATOM 4108 N N . GLY A 1 531 ? -9.442 5.478 -0.334 1.00 82.38 531 GLY A N 1
ATOM 4109 C CA . GLY A 1 531 ? -8.749 6.465 -1.176 1.00 82.38 531 GLY A CA 1
ATOM 4110 C C . GLY A 1 531 ? -9.661 7.423 -1.963 1.00 82.38 531 GLY A C 1
ATOM 4111 O O . GLY A 1 531 ? -10.829 7.642 -1.618 1.00 82.38 531 GLY A O 1
ATOM 4112 N N . ASP A 1 532 ? -9.105 8.043 -3.005 1.00 80.25 532 ASP A N 1
ATOM 4113 C CA . ASP A 1 532 ? -9.786 8.990 -3.894 1.00 80.25 532 ASP A CA 1
ATOM 4114 C C . ASP A 1 532 ? -10.678 8.278 -4.915 1.00 80.25 532 ASP A C 1
ATOM 4116 O O . ASP A 1 532 ? -10.199 7.648 -5.849 1.00 80.25 532 ASP A O 1
ATOM 4120 N N . TRP A 1 533 ? -11.998 8.435 -4.782 1.00 74.12 533 TRP A N 1
ATOM 4121 C CA . TRP A 1 533 ? -12.959 8.221 -5.870 1.00 74.12 533 TRP A CA 1
ATOM 4122 C C . TRP A 1 533 ? -14.353 8.711 -5.464 1.00 74.12 533 TRP A C 1
ATOM 4124 O O . TRP A 1 533 ? -14.697 8.736 -4.280 1.00 74.12 533 TRP A O 1
ATOM 4134 N N . GLN A 1 534 ? -15.188 9.078 -6.437 1.00 65.19 534 GLN A N 1
ATOM 4135 C CA . GLN A 1 534 ? -16.530 9.621 -6.183 1.00 65.19 534 GLN A CA 1
ATOM 4136 C C . GLN A 1 534 ? -17.689 8.741 -6.616 1.00 65.19 534 GLN A C 1
ATOM 4138 O O . GLN A 1 534 ? -18.751 8.783 -5.988 1.00 65.19 534 GLN A O 1
ATOM 4143 N N . ASP A 1 535 ? -17.502 7.943 -7.661 1.00 58.38 535 ASP A N 1
ATOM 4144 C CA . ASP A 1 535 ? -18.644 7.315 -8.303 1.00 58.38 535 ASP A CA 1
ATOM 4145 C C . ASP A 1 535 ? -19.079 6.030 -7.596 1.00 58.38 535 ASP A C 1
ATOM 4147 O O . ASP A 1 535 ? -18.254 5.217 -7.162 1.00 58.38 535 ASP A O 1
ATOM 4151 N N . PRO A 1 536 ? -20.397 5.788 -7.468 1.00 53.75 536 PRO A N 1
ATOM 4152 C CA . PRO A 1 536 ? -20.915 4.447 -7.268 1.00 53.75 536 PRO A CA 1
ATOM 4153 C C . PRO A 1 536 ? -20.784 3.705 -8.585 1.00 53.75 536 PRO A C 1
ATOM 4155 O O . PRO A 1 536 ? -21.731 3.644 -9.358 1.00 53.75 536 PRO A O 1
ATOM 4158 N N . ALA A 1 537 ? -19.618 3.129 -8.833 1.00 60.91 537 ALA A N 1
ATOM 4159 C CA . ALA A 1 537 ? -19.522 2.120 -9.860 1.00 60.91 537 ALA A CA 1
ATOM 4160 C C . ALA A 1 537 ? -19.692 0.766 -9.160 1.00 60.91 537 ALA A C 1
ATOM 4162 O O . ALA A 1 537 ? -18.949 0.373 -8.262 1.00 60.91 537 ALA A O 1
ATOM 4163 N N . THR A 1 538 ? -20.802 0.112 -9.479 1.00 75.25 538 THR A N 1
ATOM 4164 C CA . THR A 1 538 ? -20.988 -1.302 -9.174 1.00 75.25 538 THR A CA 1
ATOM 4165 C C . THR A 1 538 ? -19.817 -2.074 -9.778 1.00 75.25 538 THR A C 1
ATOM 4167 O O . THR A 1 538 ? -19.257 -1.638 -10.785 1.00 75.25 538 THR A O 1
ATOM 4170 N N . LEU A 1 539 ? -19.431 -3.207 -9.190 1.00 78.75 539 LEU A N 1
ATOM 4171 C CA . LEU A 1 539 ? -18.264 -3.977 -9.641 1.00 78.75 539 LEU A CA 1
ATOM 4172 C C . LEU A 1 539 ? -18.306 -4.251 -11.155 1.00 78.75 539 LEU A C 1
ATOM 4174 O O . LEU A 1 539 ? -17.310 -4.064 -11.841 1.00 78.75 539 LEU A O 1
ATOM 4178 N N . ASN A 1 540 ? -19.492 -4.538 -11.699 1.00 73.19 540 ASN A N 1
ATOM 4179 C CA . ASN A 1 540 ? -19.723 -4.752 -13.135 1.00 73.19 540 ASN A CA 1
ATOM 4180 C C . ASN A 1 540 ? -19.431 -3.538 -14.047 1.00 73.19 540 ASN A C 1
ATOM 4182 O O . ASN A 1 540 ? -19.348 -3.695 -15.259 1.00 73.19 540 ASN A O 1
ATOM 4186 N N . THR A 1 541 ? -19.317 -2.330 -13.497 1.00 73.00 541 THR A N 1
ATOM 4187 C CA . THR A 1 541 ? -18.969 -1.100 -14.231 1.00 73.00 541 THR A CA 1
ATOM 4188 C C . THR A 1 541 ? -17.513 -0.689 -14.019 1.00 73.00 541 THR A C 1
ATOM 4190 O O . THR A 1 541 ? -17.080 0.314 -14.576 1.00 73.00 541 THR A O 1
ATOM 4193 N N . GLN A 1 542 ? -16.748 -1.456 -13.236 1.00 77.44 542 GLN A N 1
ATOM 4194 C CA . GLN A 1 542 ? -15.359 -1.155 -12.899 1.00 77.44 542 GLN A CA 1
ATOM 4195 C C . GLN A 1 542 ? -14.404 -2.196 -13.482 1.00 77.44 542 GLN A C 1
ATOM 4197 O O . GLN A 1 542 ? -13.846 -3.039 -12.783 1.00 77.44 542 GLN A O 1
ATOM 4202 N N . ALA A 1 543 ? -14.201 -2.087 -14.789 1.00 75.81 543 ALA A N 1
ATOM 4203 C CA . ALA A 1 543 ? -13.207 -2.799 -15.587 1.00 75.81 543 ALA A CA 1
ATOM 4204 C C . ALA A 1 543 ? -11.908 -3.176 -14.861 1.00 75.81 543 ALA A C 1
ATOM 4206 O O . ALA A 1 543 ? -11.484 -4.330 -14.802 1.00 75.81 543 ALA A O 1
ATOM 4207 N N . TRP A 1 544 ? -11.293 -2.148 -14.291 1.00 82.31 544 TRP A N 1
ATOM 4208 C CA . TRP A 1 544 ? -9.975 -2.168 -13.695 1.00 82.31 544 TRP A CA 1
ATOM 4209 C C . TRP A 1 544 ? -9.897 -3.108 -12.487 1.00 82.31 544 TRP A C 1
ATOM 4211 O O . TRP A 1 544 ? -8.859 -3.722 -12.252 1.00 82.31 544 TRP A O 1
ATOM 4221 N N . PHE A 1 545 ? -11.000 -3.328 -11.760 1.00 85.62 545 PHE A N 1
ATOM 4222 C CA . PHE A 1 545 ? -11.017 -4.272 -10.638 1.00 85.62 545 PHE A CA 1
ATOM 4223 C C . PHE A 1 545 ? -10.770 -5.714 -11.076 1.00 85.62 545 PHE A C 1
ATOM 4225 O O . PHE A 1 545 ? -10.040 -6.439 -10.399 1.00 85.62 545 PHE A O 1
ATOM 4232 N N . TYR A 1 546 ? -11.361 -6.144 -12.191 1.00 85.50 546 TYR A N 1
ATOM 4233 C CA . TYR A 1 546 ? -11.171 -7.507 -12.693 1.00 85.50 546 TYR A CA 1
ATOM 4234 C C . TYR A 1 546 ? -9.784 -7.694 -13.300 1.00 85.50 546 TYR A C 1
ATOM 4236 O O . TYR A 1 546 ? -9.172 -8.745 -13.110 1.00 85.50 546 TYR A O 1
ATOM 4244 N N . GLN A 1 547 ? -9.246 -6.650 -13.929 1.00 88.31 547 GLN A N 1
ATOM 4245 C CA . GLN A 1 547 ? -7.847 -6.597 -14.339 1.00 88.31 547 GLN A CA 1
ATOM 4246 C C . GLN A 1 547 ? -6.898 -6.784 -13.143 1.00 88.31 547 GLN A C 1
ATOM 4248 O O . GLN A 1 547 ? -6.081 -7.707 -13.150 1.00 88.31 547 GLN A O 1
ATOM 4253 N N . ALA A 1 548 ? -7.055 -5.992 -12.080 1.00 91.44 548 ALA A N 1
ATOM 4254 C CA . ALA A 1 548 ? -6.242 -6.106 -10.869 1.00 91.44 548 ALA A CA 1
ATOM 4255 C C . ALA A 1 548 ? -6.381 -7.481 -10.200 1.00 91.44 548 ALA A C 1
ATOM 4257 O O . ALA A 1 548 ? -5.407 -8.062 -9.725 1.00 91.44 548 ALA A O 1
ATOM 4258 N N . LEU A 1 549 ? -7.588 -8.046 -10.207 1.00 91.88 549 LEU A N 1
ATOM 4259 C CA . LEU A 1 549 ? -7.857 -9.385 -9.697 1.00 91.88 549 LEU A CA 1
ATOM 4260 C C . LEU A 1 549 ? -7.189 -10.484 -10.536 1.00 91.88 549 LEU A C 1
ATOM 4262 O O . LEU A 1 549 ? -6.743 -11.488 -9.972 1.00 91.88 549 LEU A O 1
ATOM 4266 N N . ALA A 1 550 ? -7.111 -10.316 -11.858 1.00 92.62 550 ALA A N 1
ATOM 4267 C CA . ALA A 1 550 ? -6.401 -11.231 -12.746 1.00 92.62 550 ALA A CA 1
ATOM 4268 C C . ALA A 1 550 ? -4.895 -11.212 -12.450 1.00 92.62 550 ALA A C 1
ATOM 4270 O O . ALA A 1 550 ? -4.300 -12.282 -12.285 1.00 92.62 550 ALA A O 1
ATOM 4271 N N . PHE A 1 551 ? -4.307 -10.021 -12.279 1.00 95.12 551 PHE A N 1
ATOM 4272 C CA . PHE A 1 551 ? -2.918 -9.863 -11.836 1.00 95.12 551 PHE A CA 1
ATOM 4273 C C . PHE A 1 551 ? -2.698 -10.527 -10.477 1.00 95.12 551 PHE A C 1
ATOM 4275 O O . PHE A 1 551 ? -1.857 -11.417 -10.345 1.00 95.12 551 PHE A O 1
ATOM 4282 N N . ALA A 1 552 ? -3.515 -10.169 -9.486 1.00 96.69 552 ALA A N 1
ATOM 4283 C CA . ALA A 1 552 ? -3.387 -10.682 -8.132 1.00 96.69 552 ALA A CA 1
ATOM 4284 C C . ALA A 1 552 ? -3.516 -12.209 -8.089 1.00 96.69 552 ALA A C 1
ATOM 4286 O O . ALA A 1 552 ? -2.732 -12.881 -7.426 1.00 96.69 552 ALA A O 1
ATOM 4287 N N . SER A 1 553 ? -4.462 -12.782 -8.840 1.00 96.56 553 SER A N 1
ATOM 4288 C CA . SER A 1 553 ? -4.652 -14.236 -8.908 1.00 96.56 553 SER A CA 1
ATOM 4289 C C . SER A 1 553 ? -3.469 -14.938 -9.568 1.00 96.56 553 SER A C 1
ATOM 4291 O O . SER A 1 553 ? -3.107 -16.035 -9.150 1.00 96.56 553 SER A O 1
ATOM 4293 N N . HIS A 1 554 ? -2.864 -14.333 -10.590 1.00 95.88 554 HIS A N 1
ATOM 4294 C CA . HIS A 1 554 ? -1.672 -14.872 -11.234 1.00 95.88 554 HIS A CA 1
ATOM 4295 C C . HIS A 1 554 ? -0.467 -14.866 -10.287 1.00 95.88 554 HIS A C 1
ATOM 4297 O O . HIS A 1 554 ? 0.166 -15.903 -10.081 1.00 95.88 554 HIS A O 1
ATOM 4303 N N . PHE A 1 555 ? -0.156 -13.714 -9.693 1.00 97.12 555 PHE A N 1
ATOM 4304 C CA . PHE A 1 555 ? 1.035 -13.575 -8.861 1.00 97.12 555 PHE A CA 1
ATOM 4305 C C . PHE A 1 555 ? 0.899 -14.253 -7.499 1.00 97.12 555 PHE A C 1
ATOM 4307 O O . PHE A 1 555 ? 1.884 -14.801 -7.013 1.00 97.12 555 PHE A O 1
ATOM 4314 N N . ALA A 1 556 ? -0.302 -14.311 -6.914 1.00 97.94 556 ALA A N 1
ATOM 4315 C CA . ALA A 1 556 ? -0.546 -15.108 -5.712 1.00 97.94 556 ALA A CA 1
ATOM 4316 C C . ALA A 1 556 ? -0.278 -16.601 -5.965 1.00 97.94 556 ALA A C 1
ATOM 4318 O O . ALA A 1 556 ? 0.346 -17.258 -5.136 1.00 97.94 556 ALA A O 1
ATOM 4319 N N . ASP A 1 557 ? -0.686 -17.132 -7.124 1.00 96.50 557 ASP A N 1
ATOM 4320 C CA . ASP A 1 557 ? -0.425 -18.529 -7.493 1.00 96.50 557 ASP A CA 1
ATOM 4321 C C . ASP A 1 557 ? 1.079 -18.786 -7.669 1.00 96.50 557 ASP A C 1
ATOM 4323 O O . ASP A 1 557 ? 1.614 -19.736 -7.100 1.00 96.50 557 ASP A O 1
ATOM 4327 N N . LYS A 1 558 ? 1.791 -17.885 -8.367 1.00 94.50 558 LYS A N 1
ATOM 4328 C CA . LYS A 1 558 ? 3.258 -17.948 -8.497 1.00 94.50 558 LYS A CA 1
ATOM 4329 C C . LYS A 1 558 ? 3.991 -17.840 -7.161 1.00 94.50 558 LYS A C 1
ATOM 4331 O O . LYS A 1 558 ? 5.013 -18.494 -6.974 1.00 94.50 558 LYS A O 1
ATOM 4336 N N . ALA A 1 559 ? 3.470 -17.049 -6.227 1.00 96.31 559 ALA A N 1
ATOM 4337 C CA . ALA A 1 559 ? 4.021 -16.918 -4.883 1.00 96.31 559 ALA A CA 1
ATOM 4338 C C . ALA A 1 559 ? 3.731 -18.138 -3.982 1.00 96.31 559 ALA A C 1
ATOM 4340 O O . ALA A 1 559 ? 4.258 -18.215 -2.870 1.00 96.31 559 ALA A O 1
ATOM 4341 N N . GLY A 1 560 ? 2.928 -19.104 -4.451 1.00 96.69 560 GLY A N 1
ATOM 4342 C CA . GLY A 1 560 ? 2.567 -20.323 -3.724 1.00 96.69 560 GLY A CA 1
ATOM 4343 C C . GLY A 1 560 ? 1.270 -20.231 -2.910 1.00 96.69 560 GLY A C 1
ATOM 4344 O O . GLY A 1 560 ? 0.967 -21.156 -2.159 1.00 96.69 560 GLY A O 1
ATOM 4345 N N . ASP A 1 561 ? 0.481 -19.163 -3.059 1.00 97.31 561 ASP A N 1
ATOM 4346 C CA . ASP A 1 561 ? -0.828 -18.976 -2.411 1.00 97.31 561 ASP A CA 1
ATOM 4347 C C . ASP A 1 561 ? -1.985 -19.435 -3.330 1.00 97.31 561 ASP A C 1
ATOM 4349 O O . ASP A 1 561 ? -2.955 -18.717 -3.597 1.00 97.31 561 ASP A O 1
ATOM 4353 N N . SER A 1 562 ? -1.869 -20.660 -3.859 1.00 96.88 562 SER A N 1
ATOM 4354 C CA . SER A 1 562 ? -2.763 -21.205 -4.894 1.00 96.88 562 SER A CA 1
ATOM 4355 C C . SER A 1 562 ? -4.231 -21.313 -4.471 1.00 96.88 562 SER A C 1
ATOM 4357 O O . SER A 1 562 ? -5.126 -21.170 -5.308 1.00 96.88 562 SER A O 1
ATOM 4359 N N . GLU A 1 563 ? -4.514 -21.554 -3.185 1.00 96.75 563 GLU A N 1
ATOM 4360 C CA . GLU A 1 563 ? -5.896 -21.583 -2.678 1.00 96.75 563 GLU A CA 1
ATOM 4361 C C . GLU A 1 563 ? -6.545 -20.200 -2.801 1.00 96.75 563 GLU A C 1
ATOM 4363 O O . GLU A 1 563 ? -7.695 -20.076 -3.228 1.00 96.75 563 GLU A O 1
ATOM 4368 N N . ILE A 1 564 ? -5.807 -19.145 -2.463 1.00 97.81 564 ILE A N 1
ATOM 4369 C CA . ILE A 1 564 ? -6.322 -17.780 -2.524 1.00 97.81 564 ILE A CA 1
ATOM 4370 C C . ILE A 1 564 ? -6.389 -17.282 -3.953 1.00 97.81 564 ILE A C 1
ATOM 4372 O O . ILE A 1 564 ? -7.377 -16.649 -4.311 1.00 97.81 564 ILE A O 1
ATOM 4376 N N . ALA A 1 565 ? -5.430 -17.647 -4.800 1.00 97.19 565 ALA A N 1
ATOM 4377 C CA . ALA A 1 565 ? -5.544 -17.435 -6.235 1.00 97.19 565 ALA A CA 1
ATOM 4378 C C . ALA A 1 565 ? -6.822 -18.081 -6.808 1.00 97.19 565 ALA A C 1
ATOM 4380 O O . ALA A 1 565 ? -7.530 -17.474 -7.613 1.00 97.19 565 ALA A O 1
ATOM 4381 N N . ALA A 1 566 ? -7.176 -19.291 -6.355 1.00 96.62 566 ALA A N 1
ATOM 4382 C CA . ALA A 1 566 ? -8.419 -19.953 -6.749 1.00 96.62 566 ALA A CA 1
ATOM 4383 C C . ALA A 1 566 ? -9.672 -19.236 -6.222 1.00 96.62 566 ALA A C 1
ATOM 4385 O O . ALA A 1 566 ? -10.672 -19.159 -6.943 1.00 96.62 566 ALA A O 1
ATOM 4386 N N . LYS A 1 567 ? -9.615 -18.669 -5.009 1.00 96.38 567 LYS A N 1
ATOM 4387 C CA . LYS A 1 567 ? -10.667 -17.792 -4.467 1.00 96.38 567 LYS A CA 1
ATOM 4388 C C . LYS A 1 567 ? -10.781 -16.476 -5.231 1.00 96.38 567 LYS A C 1
ATOM 4390 O O . LYS A 1 567 ? -11.897 -16.025 -5.442 1.00 96.38 567 LYS A O 1
ATOM 4395 N N . GLY A 1 568 ? -9.675 -15.893 -5.694 1.00 94.75 568 GLY A N 1
ATOM 4396 C CA . GLY A 1 568 ? -9.671 -14.701 -6.547 1.00 94.75 568 GLY A CA 1
ATOM 4397 C C . GLY A 1 568 ? -10.362 -14.958 -7.886 1.00 94.75 568 GLY A C 1
ATOM 4398 O O . GLY A 1 568 ? -11.272 -14.230 -8.274 1.00 94.75 568 GLY A O 1
ATOM 4399 N N . ARG A 1 569 ? -10.044 -16.079 -8.544 1.00 92.75 569 ARG A N 1
ATOM 4400 C CA . ARG A 1 569 ? -10.750 -16.505 -9.766 1.00 92.75 569 ARG A CA 1
ATOM 4401 C C . ARG A 1 569 ? -12.233 -16.800 -9.524 1.00 92.75 569 ARG A C 1
ATOM 4403 O O . ARG A 1 569 ? -13.066 -16.458 -10.359 1.00 92.75 569 ARG A O 1
ATOM 4410 N N . GLY A 1 570 ? -12.582 -17.410 -8.391 1.00 92.62 570 GLY A N 1
ATOM 4411 C CA . GLY A 1 570 ? -13.983 -17.623 -8.017 1.00 92.62 570 GLY A CA 1
ATOM 4412 C C . GLY A 1 570 ? -14.720 -16.334 -7.681 1.00 92.62 570 GLY A C 1
ATOM 4413 O O . GLY A 1 570 ? -15.871 -16.180 -8.074 1.00 92.62 570 GLY A O 1
ATOM 4414 N N . TYR A 1 571 ? -14.049 -15.379 -7.037 1.00 91.88 571 TYR A N 1
ATOM 4415 C CA . TYR A 1 571 ? -14.565 -14.035 -6.814 1.00 91.88 571 TYR A CA 1
ATOM 4416 C C . TYR A 1 571 ? -14.904 -13.363 -8.152 1.00 91.88 571 TYR A C 1
ATOM 4418 O O . TYR A 1 571 ? -16.023 -12.876 -8.295 1.00 91.88 571 TYR A O 1
ATOM 4426 N N . ALA A 1 572 ? -14.025 -13.438 -9.160 1.00 88.56 572 ALA A N 1
ATOM 4427 C CA . ALA A 1 572 ? -14.329 -12.947 -10.508 1.00 88.56 572 ALA A CA 1
ATOM 4428 C C . ALA A 1 572 ? -15.617 -13.584 -11.057 1.00 88.56 572 ALA A C 1
ATOM 4430 O O . ALA A 1 572 ? -16.552 -12.876 -11.401 1.00 88.56 572 ALA A O 1
ATOM 4431 N N . GLN A 1 573 ? -15.722 -14.918 -11.044 1.00 86.38 573 GLN A N 1
ATOM 4432 C CA . GLN A 1 573 ? -16.889 -15.630 -11.590 1.00 86.38 573 GLN A CA 1
ATOM 4433 C C . GLN A 1 573 ? -18.219 -15.322 -10.888 1.00 86.38 573 GLN A C 1
ATOM 4435 O O . GLN A 1 573 ? -19.271 -15.438 -11.507 1.00 86.38 573 GLN A O 1
ATOM 4440 N N . GLN A 1 574 ? -18.196 -14.992 -9.594 1.00 85.31 574 GLN A N 1
ATOM 4441 C CA . GLN A 1 574 ? -19.416 -14.680 -8.841 1.00 85.31 574 GLN A CA 1
ATOM 4442 C C . GLN A 1 574 ? -19.903 -13.244 -9.054 1.00 85.31 574 GLN A C 1
ATOM 4444 O O . GLN A 1 574 ? -21.090 -12.980 -8.873 1.00 85.31 574 GLN A O 1
ATOM 4449 N N . ASN A 1 575 ? -18.993 -12.326 -9.380 1.00 80.81 575 ASN A N 1
ATOM 4450 C CA . ASN A 1 575 ? -19.268 -10.890 -9.416 1.00 80.81 575 ASN A CA 1
ATOM 4451 C C . ASN A 1 575 ? -19.297 -10.327 -10.836 1.00 80.81 575 ASN A C 1
ATOM 4453 O O . ASN A 1 575 ? -19.868 -9.263 -11.057 1.00 80.81 575 ASN A O 1
ATOM 4457 N N . ASP A 1 576 ? -18.650 -10.998 -11.784 1.00 72.88 576 ASP A N 1
ATOM 4458 C CA . ASP A 1 576 ? -18.562 -10.571 -13.171 1.00 72.88 576 ASP A CA 1
ATOM 4459 C C . ASP A 1 576 ? -19.734 -11.129 -13.993 1.00 72.88 576 ASP A C 1
ATOM 4461 O O . ASP A 1 576 ? -19.844 -12.336 -14.221 1.00 72.88 576 ASP A O 1
ATOM 4465 N N . LEU A 1 577 ? -20.635 -10.242 -14.425 1.00 56.78 577 LEU A N 1
ATOM 4466 C CA . LEU A 1 577 ? -21.748 -10.576 -15.322 1.00 56.78 577 LEU A CA 1
ATOM 4467 C C . LEU A 1 577 ? -21.368 -10.437 -16.813 1.00 56.78 577 LEU A C 1
ATOM 4469 O O . LEU A 1 577 ? -22.223 -10.678 -17.668 1.00 56.78 577 LEU A O 1
ATOM 4473 N N . GLY A 1 578 ? -20.114 -10.085 -17.124 1.00 56.47 578 GLY A N 1
ATOM 4474 C CA . GLY A 1 578 ? -19.559 -9.978 -18.473 1.00 56.47 578 GLY A CA 1
ATOM 4475 C C . GLY A 1 578 ? -18.141 -9.387 -18.461 1.00 56.47 578 GLY A C 1
ATOM 4476 O O . GLY A 1 578 ? -17.975 -8.221 -18.116 1.00 56.47 578 GLY A O 1
ATOM 4477 N N . TYR A 1 579 ? -17.150 -10.188 -18.884 1.00 55.84 579 TYR A N 1
ATOM 4478 C CA . TYR A 1 579 ? -15.721 -9.850 -19.029 1.00 55.84 579 TYR A CA 1
ATOM 4479 C C . TYR A 1 579 ? -15.487 -8.746 -20.073 1.00 55.84 579 TYR A C 1
ATOM 4481 O O . TYR A 1 579 ? -15.036 -9.026 -21.188 1.00 55.84 579 TYR A O 1
ATOM 4489 N N . ASP A 1 580 ? -15.880 -7.510 -19.777 1.00 54.66 580 ASP A N 1
ATOM 4490 C CA . ASP A 1 580 ? -16.136 -6.538 -20.839 1.00 54.66 580 ASP A CA 1
ATOM 4491 C C . ASP A 1 580 ? -15.333 -5.245 -20.785 1.00 54.66 580 ASP A C 1
ATOM 4493 O O . ASP A 1 580 ? -15.728 -4.312 -21.467 1.00 54.66 580 ASP A O 1
ATOM 4497 N N . ASN A 1 581 ? -14.208 -5.149 -20.064 1.00 61.84 581 ASN A N 1
ATOM 4498 C CA . ASN A 1 581 ? -13.452 -3.889 -20.106 1.00 61.84 581 ASN A CA 1
ATOM 4499 C C . ASN A 1 581 ? -11.919 -3.972 -19.869 1.00 61.84 581 ASN A C 1
ATOM 4501 O O . ASN A 1 581 ? -11.207 -3.069 -20.301 1.00 61.84 581 ASN A O 1
ATOM 4505 N N . GLY A 1 582 ? -11.370 -5.026 -19.242 1.00 74.94 582 GLY A N 1
ATOM 4506 C CA . GLY A 1 582 ? -9.918 -5.242 -19.069 1.00 74.94 582 GLY A CA 1
ATOM 4507 C C . GLY A 1 582 ? -9.327 -6.274 -20.042 1.00 74.94 582 GLY A C 1
ATOM 4508 O O . GLY A 1 582 ? -8.377 -6.982 -19.698 1.00 74.94 582 GLY A O 1
ATOM 4509 N N . TRP A 1 583 ? -9.918 -6.412 -21.236 1.00 86.19 583 TRP A N 1
ATOM 4510 C CA . TRP A 1 583 ? -9.838 -7.600 -22.103 1.00 86.19 583 TRP A CA 1
ATOM 4511 C C . TRP A 1 583 ? -8.437 -8.172 -22.331 1.00 86.19 583 TRP A C 1
ATOM 4513 O O . TRP A 1 583 ? -8.256 -9.389 -22.292 1.00 86.19 583 TRP A O 1
ATOM 4523 N N . PHE A 1 584 ? -7.446 -7.315 -22.581 1.00 90.94 584 PHE A N 1
ATOM 4524 C CA . PHE A 1 584 ? -6.066 -7.752 -22.776 1.00 90.94 584 PHE A CA 1
ATOM 4525 C C . PHE A 1 584 ? -5.478 -8.369 -21.505 1.00 90.94 584 PHE A C 1
ATOM 4527 O O . PHE A 1 584 ? -5.008 -9.503 -21.544 1.00 90.94 584 PHE A O 1
ATOM 4534 N N . SER A 1 585 ? -5.529 -7.650 -20.384 1.00 90.38 585 SER A N 1
ATOM 4535 C CA . SER A 1 585 ? -4.961 -8.082 -19.106 1.00 90.38 585 SER A CA 1
ATOM 4536 C C . SER A 1 585 ? -5.668 -9.325 -18.566 1.00 90.38 585 SER A C 1
ATOM 4538 O O . SER A 1 585 ? -5.023 -10.307 -18.201 1.00 90.38 585 SER A O 1
ATOM 4540 N N . GLU A 1 586 ? -6.998 -9.339 -18.586 1.00 89.31 586 GLU A N 1
ATOM 4541 C CA . GLU A 1 586 ? -7.782 -10.488 -18.127 1.00 89.31 586 GLU A CA 1
ATOM 4542 C C . GLU A 1 586 ? -7.488 -11.754 -18.942 1.00 89.31 586 GLU A C 1
ATOM 4544 O O . GLU A 1 586 ? -7.394 -12.848 -18.379 1.00 89.31 586 GLU A O 1
ATOM 4549 N N . PHE A 1 587 ? -7.296 -11.623 -20.260 1.00 93.56 587 PHE A N 1
ATOM 4550 C CA . PHE A 1 587 ? -6.915 -12.746 -21.107 1.00 93.56 587 PHE A CA 1
ATOM 4551 C C . PHE A 1 587 ? -5.446 -13.144 -20.920 1.00 93.56 587 PHE A C 1
ATOM 4553 O O . PHE A 1 587 ? -5.175 -14.323 -20.689 1.00 93.56 587 PHE A O 1
ATOM 4560 N N . LEU A 1 588 ? -4.505 -12.195 -20.961 1.00 95.12 588 LEU A N 1
ATOM 4561 C CA . LEU A 1 588 ? -3.064 -12.445 -20.838 1.00 95.12 588 LEU A CA 1
ATOM 4562 C C . LEU A 1 588 ? -2.726 -13.185 -19.534 1.00 95.12 588 LEU A C 1
ATOM 4564 O O . LEU A 1 588 ? -1.953 -14.147 -19.532 1.00 95.12 588 LEU A O 1
ATOM 4568 N N . TYR A 1 589 ? -3.348 -12.786 -18.427 1.00 93.75 589 TYR A N 1
ATOM 4569 C CA . TYR A 1 589 ? -3.120 -13.394 -17.117 1.00 93.75 589 TYR A CA 1
ATOM 4570 C C . TYR A 1 589 ? -4.056 -14.574 -16.821 1.00 93.75 589 TYR A C 1
ATOM 4572 O O . TYR A 1 589 ? -3.920 -15.212 -15.774 1.00 93.75 589 TYR A O 1
ATOM 4580 N N . SER A 1 590 ? -4.946 -14.938 -17.752 1.00 89.94 590 SER A N 1
ATOM 4581 C CA . SER A 1 590 ? -5.830 -16.092 -17.588 1.00 89.94 590 SER A CA 1
ATOM 4582 C C . SER A 1 590 ? -5.052 -17.408 -17.463 1.00 89.94 590 SER A C 1
ATOM 4584 O O . SER A 1 590 ? -3.998 -17.620 -18.068 1.00 89.94 590 SER A O 1
ATOM 4586 N N . SER A 1 591 ? -5.602 -18.314 -16.655 1.00 90.06 591 SER A N 1
ATOM 4587 C CA . SER A 1 591 ? -5.108 -19.679 -16.475 1.00 90.06 591 SER A CA 1
ATOM 4588 C C . SER A 1 591 ? -6.312 -20.622 -16.572 1.00 90.06 591 SER A C 1
ATOM 4590 O O . SER A 1 591 ? -6.934 -20.920 -15.552 1.00 90.06 591 SER A O 1
ATOM 4592 N N . PRO A 1 592 ? -6.704 -21.059 -17.784 1.00 88.25 592 PRO A N 1
ATOM 4593 C CA . PRO A 1 592 ? -7.988 -21.731 -18.024 1.00 88.25 592 PRO A CA 1
ATOM 4594 C C . PRO A 1 592 ? -8.137 -23.080 -17.304 1.00 88.25 592 PRO A C 1
ATOM 4596 O O . PRO A 1 592 ? -9.248 -23.539 -17.057 1.00 88.25 592 PRO A O 1
ATOM 4599 N N . SER A 1 593 ? -7.022 -23.723 -16.955 1.00 88.75 593 SER A N 1
ATOM 4600 C CA . SER A 1 593 ? -6.978 -24.983 -16.207 1.00 88.75 593 SER A CA 1
ATOM 4601 C C . SER A 1 593 ? -6.859 -24.798 -14.691 1.00 88.75 593 SER A C 1
ATOM 4603 O O . SER A 1 593 ? -6.895 -25.787 -13.956 1.00 88.75 593 SER A O 1
ATOM 4605 N N . ALA A 1 594 ? -6.699 -23.563 -14.208 1.00 93.06 594 ALA A N 1
ATOM 4606 C CA . ALA A 1 594 ? -6.468 -23.309 -12.796 1.00 93.06 594 ALA A CA 1
ATOM 4607 C C . ALA A 1 594 ? -7.762 -23.476 -11.974 1.00 93.06 594 ALA A C 1
ATOM 4609 O O . ALA A 1 594 ? -8.843 -23.110 -12.442 1.00 93.06 594 ALA A O 1
ATOM 4610 N N . PRO A 1 595 ? -7.680 -23.988 -10.730 1.00 94.56 595 PRO A N 1
ATOM 4611 C CA . PRO A 1 595 ? -8.855 -24.189 -9.889 1.00 94.56 595 PRO A CA 1
ATOM 4612 C C . PRO A 1 595 ? -9.610 -22.890 -9.608 1.00 94.56 595 PRO A C 1
ATOM 4614 O O . PRO A 1 595 ? -9.005 -21.823 -9.487 1.00 94.56 595 PRO A O 1
ATOM 4617 N N . VAL A 1 596 ? -10.920 -23.004 -9.423 1.00 93.62 596 VAL A N 1
ATOM 4618 C CA . VAL A 1 596 ? -11.813 -21.908 -9.038 1.00 93.62 596 VAL A CA 1
ATOM 4619 C C . VAL A 1 596 ? -12.550 -22.331 -7.772 1.00 93.62 596 VAL A C 1
ATOM 4621 O O . VAL A 1 596 ? -13.116 -23.422 -7.720 1.00 93.62 596 VAL A O 1
ATOM 4624 N N . ILE A 1 597 ? -12.527 -21.479 -6.749 1.00 95.25 597 ILE A N 1
ATOM 4625 C CA . ILE A 1 597 ? -13.205 -21.711 -5.471 1.00 95.25 597 ILE A CA 1
ATOM 4626 C C . ILE A 1 597 ? -14.127 -20.527 -5.204 1.00 95.25 597 ILE A C 1
ATOM 4628 O O . ILE A 1 597 ? -13.655 -19.398 -5.152 1.00 95.25 597 ILE A O 1
ATOM 4632 N N . ASP A 1 598 ? -15.421 -20.779 -4.996 1.00 93.75 598 ASP A N 1
ATOM 4633 C CA . ASP A 1 598 ? -16.345 -19.750 -4.508 1.00 93.75 598 ASP A CA 1
ATOM 4634 C C . ASP A 1 598 ? -15.866 -19.268 -3.123 1.00 93.75 598 ASP A C 1
ATOM 4636 O O . ASP A 1 598 ? -15.904 -20.049 -2.158 1.00 93.75 598 ASP A O 1
ATOM 4640 N N . PRO A 1 599 ? -15.404 -18.008 -2.996 1.00 93.31 599 PRO A N 1
ATOM 4641 C CA . PRO A 1 599 ? -14.858 -17.506 -1.743 1.00 93.31 599 PRO A CA 1
ATOM 4642 C C . PRO A 1 599 ? -15.913 -17.390 -0.638 1.00 93.31 599 PRO A C 1
ATOM 4644 O O . PRO A 1 599 ? -15.537 -17.170 0.509 1.00 93.31 599 PRO A O 1
ATOM 4647 N N . TYR A 1 600 ? -17.207 -17.542 -0.945 1.00 89.94 600 TYR A N 1
ATOM 4648 C CA . TYR A 1 600 ? -18.312 -17.359 -0.004 1.00 89.94 600 TYR A CA 1
ATOM 4649 C C . TYR A 1 600 ? -18.912 -18.671 0.520 1.00 89.94 600 TYR A C 1
ATOM 4651 O O . TYR A 1 600 ? -19.582 -18.654 1.552 1.00 89.94 600 TYR A O 1
ATOM 4659 N N . GLN A 1 601 ? -18.656 -19.814 -0.128 1.00 86.38 601 GLN A N 1
ATOM 4660 C CA . GLN A 1 601 ? -19.089 -21.131 0.376 1.00 86.38 601 GLN A CA 1
ATOM 4661 C C . GLN A 1 601 ? -18.185 -21.657 1.498 1.00 86.38 601 GLN A C 1
ATOM 4663 O O . GLN A 1 601 ? -18.669 -22.270 2.444 1.00 86.38 601 GLN A O 1
ATOM 4668 N N . ASN A 1 602 ? -16.884 -21.365 1.420 1.00 76.62 602 ASN A N 1
ATOM 4669 C CA . ASN A 1 602 ? -15.883 -21.637 2.455 1.00 76.62 602 ASN A CA 1
ATOM 4670 C C . ASN A 1 602 ? -15.151 -20.331 2.777 1.00 76.62 602 ASN A C 1
ATOM 4672 O O . ASN A 1 602 ? -13.972 -20.162 2.452 1.00 76.62 602 ASN A O 1
ATOM 4676 N N . GLY A 1 603 ? -15.924 -19.401 3.345 1.00 78.75 603 GLY A N 1
ATOM 4677 C CA . GLY A 1 603 ? -15.547 -18.023 3.645 1.00 78.75 603 GLY A CA 1
ATOM 4678 C C . GLY A 1 603 ? -14.125 -17.827 4.165 1.00 78.75 603 GLY A C 1
ATOM 4679 O O . GLY A 1 603 ? -13.579 -18.667 4.883 1.00 78.75 603 GLY A O 1
ATOM 4680 N N . LEU A 1 604 ? -13.547 -16.662 3.870 1.00 94.94 604 LEU A N 1
ATOM 4681 C CA . LEU A 1 604 ? -12.382 -16.176 4.611 1.00 94.94 604 LEU A CA 1
ATOM 4682 C C . LEU A 1 604 ? -12.731 -16.027 6.110 1.00 94.94 604 LEU A C 1
ATOM 4684 O O . LEU A 1 604 ? -13.917 -16.012 6.472 1.00 94.94 604 LEU A O 1
ATOM 4688 N N . PRO A 1 605 ? -11.733 -15.929 7.010 1.00 96.50 605 PRO A N 1
ATOM 4689 C CA . PRO A 1 605 ? -11.988 -15.591 8.407 1.00 96.50 605 PRO A CA 1
ATOM 4690 C C . PRO A 1 605 ? -12.933 -14.394 8.521 1.00 96.50 605 PRO A C 1
ATOM 4692 O O . PRO A 1 605 ? -12.836 -13.451 7.753 1.00 96.50 605 PRO A O 1
ATOM 4695 N N . LEU A 1 606 ? -13.867 -14.427 9.468 1.00 97.31 606 LEU A N 1
ATOM 4696 C CA . LEU A 1 606 ? -14.883 -13.377 9.614 1.00 97.31 606 LEU A CA 1
ATOM 4697 C C . LEU A 1 606 ? -14.308 -12.016 10.027 1.00 97.31 606 LEU A C 1
ATOM 4699 O O . LEU A 1 606 ? -14.928 -10.981 9.801 1.00 97.31 606 LEU A O 1
ATOM 4703 N N . ILE A 1 607 ? -13.126 -12.026 10.637 1.00 98.12 607 ILE A N 1
ATOM 4704 C CA . ILE A 1 607 ? -12.401 -10.841 11.075 1.00 98.12 607 ILE A CA 1
ATOM 4705 C C . ILE A 1 607 ? -10.989 -10.956 10.522 1.00 98.12 607 ILE A C 1
ATOM 4707 O O . ILE A 1 607 ? -10.388 -12.035 10.560 1.00 98.12 607 ILE A O 1
ATOM 4711 N N . ARG A 1 608 ? -10.489 -9.849 9.986 1.00 96.69 608 ARG A N 1
ATOM 4712 C CA . ARG A 1 608 ? -9.150 -9.746 9.430 1.00 96.69 608 ARG A CA 1
ATOM 4713 C C . ARG A 1 608 ? -8.571 -8.383 9.762 1.00 96.69 608 ARG A C 1
ATOM 4715 O O . ARG A 1 608 ? -9.202 -7.364 9.504 1.00 96.69 608 ARG A O 1
ATOM 4722 N N . PHE A 1 609 ? -7.354 -8.391 10.281 1.00 96.44 609 PHE A N 1
ATOM 4723 C CA . PHE A 1 609 ? -6.508 -7.212 10.343 1.00 96.44 609 PHE A CA 1
ATOM 4724 C C . PHE A 1 609 ? -5.543 -7.254 9.152 1.00 96.44 609 PHE A C 1
ATOM 4726 O O . PHE A 1 609 ? -4.841 -8.251 8.971 1.00 96.44 609 PHE A O 1
ATOM 4733 N N . ALA A 1 610 ? -5.590 -6.235 8.302 1.00 94.56 610 ALA A N 1
ATOM 4734 C CA . ALA A 1 610 ? -4.552 -5.934 7.324 1.00 94.56 610 ALA A CA 1
ATOM 4735 C C . ALA A 1 610 ? -3.641 -4.878 7.951 1.00 94.56 610 ALA A C 1
ATOM 4737 O O . ALA A 1 610 ? -4.164 -3.903 8.479 1.00 94.56 610 ALA A O 1
ATOM 4738 N N . ASN A 1 611 ? -2.336 -5.134 7.940 1.00 90.00 611 ASN A N 1
ATOM 4739 C CA . ASN A 1 611 ? -1.305 -4.247 8.474 1.00 90.00 611 ASN A CA 1
ATOM 4740 C C . ASN A 1 611 ? -0.665 -3.493 7.313 1.00 90.00 611 ASN A C 1
ATOM 4742 O O . ASN A 1 611 ? -0.401 -4.150 6.302 1.00 90.00 611 ASN A O 1
ATOM 4746 N N . ASP A 1 612 ? -0.427 -2.194 7.482 1.00 83.38 612 ASP A N 1
ATOM 4747 C CA . ASP A 1 612 ? 0.206 -1.293 6.507 1.00 83.38 612 ASP A CA 1
ATOM 4748 C C . ASP A 1 612 ? -0.394 -1.419 5.088 1.00 83.38 612 ASP A C 1
ATOM 4750 O O . ASP A 1 612 ? 0.019 -2.281 4.307 1.00 83.38 612 ASP A O 1
ATOM 4754 N N . PRO A 1 613 ? -1.420 -0.615 4.741 1.00 88.31 613 PRO A N 1
ATOM 4755 C CA . PRO A 1 613 ? -2.272 0.191 5.618 1.00 88.31 613 PRO A CA 1
ATOM 4756 C C . PRO A 1 613 ? -3.087 -0.617 6.633 1.00 88.31 613 PRO A C 1
ATOM 4758 O O . PRO A 1 613 ? -3.597 -1.705 6.342 1.00 88.31 613 PRO A O 1
ATOM 4761 N N . ASP A 1 614 ? -3.317 -0.011 7.798 1.00 92.50 614 ASP A N 1
ATOM 4762 C CA . ASP A 1 614 ? -4.016 -0.648 8.914 1.00 92.50 614 ASP A CA 1
ATOM 4763 C C . ASP A 1 614 ? -5.541 -0.630 8.772 1.00 92.50 614 ASP A C 1
ATOM 4765 O O . ASP A 1 614 ? -6.201 0.396 8.973 1.00 92.50 614 ASP A O 1
ATOM 4769 N N . PHE A 1 615 ? -6.110 -1.805 8.497 1.00 95.06 615 PHE A N 1
ATOM 4770 C CA . PHE A 1 615 ? -7.545 -2.030 8.338 1.00 95.06 615 PHE A CA 1
ATOM 4771 C C . PHE A 1 615 ? -8.009 -3.225 9.166 1.00 95.06 615 PHE A C 1
ATOM 4773 O O . PHE A 1 615 ? -7.657 -4.375 8.896 1.00 95.06 615 PHE A O 1
ATOM 4780 N N . LEU A 1 616 ? -8.895 -2.980 10.129 1.00 97.56 616 LEU A N 1
ATOM 4781 C CA . LEU A 1 616 ? -9.618 -4.029 10.839 1.00 97.56 616 LEU A CA 1
ATOM 4782 C C . LEU A 1 616 ? -10.978 -4.252 10.172 1.00 97.56 616 LEU A C 1
ATOM 4784 O O . LEU A 1 616 ? -11.934 -3.526 10.433 1.00 97.56 616 LEU A O 1
ATOM 4788 N N . MET A 1 617 ? -11.063 -5.268 9.317 1.00 97.81 617 MET A N 1
ATOM 4789 C CA . MET A 1 617 ? -12.273 -5.684 8.603 1.00 97.81 617 MET A CA 1
ATOM 4790 C C . MET A 1 617 ? -13.013 -6.759 9.399 1.00 97.81 617 MET A C 1
ATOM 4792 O O . MET A 1 617 ? -12.404 -7.715 9.883 1.00 97.81 617 MET A O 1
ATOM 4796 N N . PHE A 1 618 ? -14.334 -6.650 9.506 1.00 97.94 618 PHE A N 1
ATOM 4797 C CA . PHE A 1 618 ? -15.141 -7.591 10.280 1.00 97.94 618 PHE A CA 1
ATOM 4798 C C . PHE A 1 618 ? -16.513 -7.830 9.650 1.00 97.94 618 PHE A C 1
ATOM 4800 O O . PHE A 1 618 ? -17.102 -6.951 9.027 1.00 97.94 618 PHE A O 1
ATOM 4807 N N . ARG A 1 619 ? -17.029 -9.045 9.823 1.00 97.06 619 ARG A N 1
ATOM 4808 C CA . ARG A 1 619 ? -18.397 -9.445 9.482 1.00 97.06 619 ARG A CA 1
ATOM 4809 C C . ARG A 1 619 ? -18.861 -10.586 10.370 1.00 97.06 619 ARG A C 1
ATOM 4811 O O . ARG A 1 619 ? -18.037 -11.289 10.941 1.00 97.06 619 ARG A O 1
ATOM 4818 N N . ASP A 1 620 ? -20.166 -10.774 10.527 1.00 96.50 620 ASP A N 1
ATOM 4819 C CA . ASP A 1 620 ? -20.711 -11.849 11.369 1.00 96.50 620 ASP A CA 1
ATOM 4820 C C . ASP A 1 620 ? -20.976 -13.160 10.624 1.00 96.50 620 ASP A C 1
ATOM 4822 O O . ASP A 1 620 ? -21.026 -14.224 11.240 1.00 96.50 620 ASP A O 1
ATOM 4826 N N . ASN A 1 621 ? -21.096 -13.097 9.301 1.00 95.19 621 ASN A N 1
ATOM 4827 C CA . ASN A 1 621 ? -21.165 -14.230 8.388 1.00 95.19 621 ASN A CA 1
ATOM 4828 C C . ASN A 1 621 ? -20.901 -13.759 6.939 1.00 95.19 621 ASN A C 1
ATOM 4830 O O . ASN A 1 621 ? -20.612 -12.588 6.700 1.00 95.19 621 ASN A O 1
ATOM 4834 N N . TRP A 1 622 ? -20.990 -14.676 5.971 1.00 94.25 622 TRP A N 1
ATOM 4835 C CA . TRP A 1 622 ? -20.832 -14.397 4.532 1.00 94.25 622 TRP A CA 1
ATOM 4836 C C . TRP A 1 622 ? -22.159 -14.409 3.747 1.00 94.25 622 TRP A C 1
ATOM 4838 O O . TRP A 1 622 ? -22.143 -14.446 2.519 1.00 94.25 622 TRP A O 1
ATOM 4848 N N . SER A 1 623 ? -23.306 -14.406 4.434 1.00 93.00 623 SER A N 1
ATOM 4849 C CA . SER A 1 623 ? -24.628 -14.316 3.800 1.00 93.00 623 SER A CA 1
ATOM 4850 C C . SER A 1 623 ? -24.988 -12.871 3.450 1.00 93.00 623 SER A C 1
ATOM 4852 O O . SER A 1 623 ? -24.415 -11.932 3.998 1.00 93.00 623 SER A O 1
ATOM 4854 N N . GLU A 1 624 ? -25.998 -12.694 2.597 1.00 91.50 624 GLU A N 1
ATOM 4855 C CA . GLU A 1 624 ? -26.508 -11.382 2.173 1.00 91.50 624 GLU A CA 1
ATOM 4856 C C . GLU A 1 624 ? -27.052 -10.513 3.319 1.00 91.50 624 GLU A C 1
ATOM 4858 O O . GLU A 1 624 ? -27.202 -9.310 3.143 1.00 91.50 624 GLU A O 1
ATOM 4863 N N . SER A 1 625 ? -27.322 -11.084 4.498 1.00 92.25 625 SER A N 1
ATOM 4864 C CA . SER A 1 625 ? -27.828 -10.354 5.668 1.00 92.25 625 SER A CA 1
ATOM 4865 C C . SER A 1 625 ? -26.754 -10.038 6.715 1.00 92.25 625 SER A C 1
ATOM 4867 O O . SER A 1 625 ? -27.102 -9.703 7.848 1.00 92.25 625 SER A O 1
ATOM 4869 N N . ALA A 1 626 ? -25.470 -10.215 6.393 1.00 95.06 626 ALA A N 1
ATOM 4870 C CA . ALA A 1 626 ? -24.381 -10.039 7.352 1.00 95.06 626 ALA A CA 1
ATOM 4871 C C . ALA A 1 626 ? -24.347 -8.622 7.948 1.00 95.06 626 ALA A C 1
ATOM 4873 O O . ALA A 1 626 ? -24.500 -7.638 7.224 1.00 95.06 626 ALA A O 1
ATOM 4874 N N . ASN A 1 627 ? -24.075 -8.505 9.248 1.00 96.12 627 ASN A N 1
ATOM 4875 C CA . ASN A 1 627 ? -23.551 -7.261 9.806 1.00 96.12 627 ASN A CA 1
ATOM 4876 C C . ASN A 1 627 ? -22.052 -7.229 9.521 1.00 96.12 627 ASN A C 1
ATOM 4878 O O . ASN A 1 627 ? -21.342 -8.187 9.839 1.00 96.12 627 ASN A O 1
ATOM 4882 N N . TRP A 1 628 ? -21.568 -6.147 8.924 1.00 96.75 628 TRP A N 1
ATOM 4883 C CA . TRP A 1 628 ? -20.167 -6.032 8.535 1.00 96.75 628 TRP A CA 1
ATOM 4884 C C . TRP A 1 628 ? -19.681 -4.592 8.606 1.00 96.75 628 TRP A C 1
ATOM 4886 O O . TRP A 1 628 ? -20.470 -3.653 8.730 1.00 96.75 628 TRP A O 1
ATOM 4896 N N . GLY A 1 629 ? -18.365 -4.428 8.577 1.00 96.44 629 GLY A N 1
ATOM 4897 C CA . GLY A 1 629 ? -17.742 -3.125 8.637 1.00 96.44 629 GLY A CA 1
ATOM 4898 C C . GLY A 1 629 ? -16.230 -3.159 8.607 1.00 96.44 629 GLY A C 1
ATOM 4899 O O . GLY A 1 629 ? -15.601 -4.206 8.420 1.00 96.44 629 GLY A O 1
ATOM 4900 N N . LEU A 1 630 ? -15.662 -1.974 8.790 1.00 96.44 630 LEU A N 1
ATOM 4901 C CA . LEU A 1 630 ? -14.232 -1.797 8.964 1.00 96.44 630 LEU A CA 1
ATOM 4902 C C . LEU A 1 630 ? -13.925 -0.660 9.940 1.00 96.44 630 LEU A C 1
ATOM 4904 O O . LEU A 1 630 ? -14.735 0.251 10.129 1.00 96.44 630 LEU A O 1
ATOM 4908 N N . PHE A 1 631 ? -12.740 -0.731 10.533 1.00 97.25 631 PHE A N 1
ATOM 4909 C CA . PHE A 1 631 ? -12.104 0.325 11.309 1.00 97.25 631 PHE A CA 1
ATOM 4910 C C . PHE A 1 631 ? -10.714 0.590 10.727 1.00 97.25 631 PHE A C 1
ATOM 4912 O O . PHE A 1 631 ? -9.955 -0.353 10.500 1.00 97.25 631 PHE A O 1
ATOM 4919 N N . ILE A 1 632 ? -10.425 1.858 10.453 1.00 93.50 632 ILE A N 1
ATOM 4920 C CA . ILE A 1 632 ? -9.240 2.321 9.731 1.00 93.50 632 ILE A CA 1
ATOM 4921 C C . ILE A 1 632 ? -8.287 2.953 10.741 1.00 93.50 632 ILE A C 1
ATOM 4923 O O . ILE A 1 632 ? -8.712 3.803 11.524 1.00 93.50 632 ILE A O 1
ATOM 4927 N N . GLY A 1 633 ? -7.017 2.554 10.742 1.00 86.19 633 GLY A N 1
ATOM 4928 C CA . GLY A 1 633 ? -5.966 3.278 11.464 1.00 86.19 633 GLY A CA 1
ATOM 4929 C C . GLY A 1 633 ? -4.984 4.001 10.559 1.00 86.19 633 GLY A C 1
ATOM 4930 O O . GLY A 1 633 ? -4.527 5.064 10.940 1.00 86.19 633 GLY A O 1
ATOM 4931 N N . ASP A 1 634 ? -4.753 3.434 9.380 1.00 73.44 634 ASP A N 1
ATOM 4932 C CA . ASP A 1 634 ? -3.879 3.875 8.290 1.00 73.44 634 ASP A CA 1
ATOM 4933 C C . ASP A 1 634 ? -2.444 4.298 8.669 1.00 73.44 634 ASP A C 1
ATOM 4935 O O . ASP A 1 634 ? -2.086 5.471 8.691 1.00 73.44 634 ASP A O 1
ATOM 4939 N N . GLY A 1 635 ? -1.636 3.270 8.954 1.00 60.31 635 GLY A N 1
ATOM 4940 C CA . GLY A 1 635 ? -0.199 3.310 9.237 1.00 60.31 635 GLY A CA 1
ATOM 4941 C C . GLY A 1 635 ? 0.722 3.293 8.027 1.00 60.31 635 GLY A C 1
ATOM 4942 O O . GLY A 1 635 ? 1.899 2.997 8.199 1.00 60.31 635 GLY A O 1
ATOM 4943 N N . GLY A 1 636 ? 0.188 3.548 6.830 1.00 64.38 636 GLY A N 1
ATOM 4944 C CA . GLY A 1 636 ? 0.939 3.455 5.583 1.00 64.38 636 GLY A CA 1
ATOM 4945 C C . GLY A 1 636 ? 1.721 4.718 5.219 1.00 64.38 636 GLY A C 1
ATOM 4946 O O . GLY A 1 636 ? 1.687 5.745 5.901 1.00 64.38 636 GLY A O 1
ATOM 4947 N N . LEU A 1 637 ? 2.413 4.640 4.081 1.00 69.81 637 LEU A N 1
ATOM 4948 C CA . LEU A 1 637 ? 3.108 5.774 3.477 1.00 69.81 637 LEU A CA 1
ATOM 4949 C C . LEU A 1 637 ? 2.113 6.895 3.155 1.00 69.81 637 LEU A C 1
ATOM 4951 O O . LEU A 1 637 ? 1.087 6.611 2.534 1.00 69.81 637 LEU A O 1
ATOM 4955 N N . PRO A 1 638 ? 2.410 8.156 3.515 1.00 71.56 638 PRO A N 1
ATOM 4956 C CA . PRO A 1 638 ? 1.531 9.266 3.215 1.00 71.56 638 PRO A CA 1
ATOM 4957 C C . PRO A 1 638 ? 1.615 9.623 1.727 1.00 71.56 638 PRO A C 1
ATOM 4959 O O . PRO A 1 638 ? 2.522 10.338 1.295 1.00 71.56 638 PRO A O 1
ATOM 4962 N N . VAL A 1 639 ? 0.674 9.119 0.934 1.00 74.69 639 VAL A N 1
ATOM 4963 C CA . VAL A 1 639 ? 0.758 9.163 -0.533 1.00 74.69 639 VAL A CA 1
ATOM 4964 C C . VAL A 1 639 ? -0.434 9.849 -1.183 1.00 74.69 639 VAL A C 1
ATOM 4966 O O . VAL A 1 639 ? -1.382 10.265 -0.522 1.00 74.69 639 VAL A O 1
ATOM 4969 N N . ASP A 1 640 ? -0.349 10.007 -2.501 1.00 77.94 640 ASP A N 1
ATOM 4970 C CA . ASP A 1 640 ? -1.156 10.912 -3.296 1.00 77.94 640 ASP A CA 1
ATOM 4971 C C . ASP A 1 640 ? -2.673 10.872 -3.025 1.00 77.94 640 ASP A C 1
ATOM 4973 O O . ASP A 1 640 ? -3.210 11.751 -2.336 1.00 77.94 640 ASP A O 1
ATOM 4977 N N . HIS A 1 641 ? -3.333 9.831 -3.531 1.00 82.12 641 HIS A N 1
ATOM 4978 C CA . HIS A 1 641 ? -4.777 9.590 -3.473 1.00 82.12 641 HIS A CA 1
ATOM 4979 C C . HIS A 1 641 ? -5.273 9.006 -2.138 1.00 82.12 641 HIS A C 1
ATOM 4981 O O . HIS A 1 641 ? -6.394 8.498 -2.043 1.00 82.12 641 HIS A O 1
ATOM 4987 N N . GLN A 1 642 ? -4.448 9.050 -1.093 1.00 81.88 642 GLN A N 1
ATOM 4988 C CA . GLN A 1 642 ? -4.837 8.623 0.247 1.00 81.88 642 GLN A CA 1
ATOM 4989 C C . GLN A 1 642 ? -5.798 9.640 0.887 1.00 81.88 642 GLN A C 1
ATOM 4991 O O . GLN A 1 642 ? -5.758 10.842 0.602 1.00 81.88 642 GLN A O 1
ATOM 4996 N N . LYS A 1 643 ? -6.673 9.178 1.792 1.00 81.44 643 LYS A N 1
ATOM 4997 C CA . LYS A 1 643 ? -7.629 10.031 2.524 1.00 81.44 643 LYS A CA 1
ATOM 4998 C C . LYS A 1 643 ? -7.224 10.217 3.986 1.00 81.44 643 LYS A C 1
ATOM 5000 O O . LYS A 1 643 ? -6.667 9.308 4.581 1.00 81.44 643 LYS A O 1
ATOM 5005 N N . PRO A 1 644 ? -7.529 11.373 4.613 1.00 81.44 644 PRO A N 1
ATOM 5006 C CA . PRO A 1 644 ? -7.259 11.591 6.032 1.00 81.44 644 PRO A CA 1
ATOM 5007 C C . PRO A 1 644 ? -8.362 10.940 6.879 1.00 81.44 644 PRO A C 1
ATOM 5009 O O . PRO A 1 644 ? -9.022 11.603 7.683 1.00 81.44 644 PRO A O 1
ATOM 5012 N N . ASP A 1 645 ? -8.611 9.653 6.653 1.00 85.44 645 ASP A N 1
ATOM 5013 C CA . ASP A 1 645 ? -9.683 8.878 7.275 1.00 85.44 645 ASP A CA 1
ATOM 5014 C C . ASP A 1 645 ? -9.198 8.007 8.442 1.00 85.44 645 ASP A C 1
ATOM 5016 O O . ASP A 1 645 ? -9.930 7.146 8.931 1.00 85.44 645 ASP A O 1
ATOM 5020 N N . HIS A 1 646 ? -8.014 8.319 8.972 1.00 87.44 646 HIS A N 1
ATOM 5021 C CA . HIS A 1 646 ? -7.461 7.760 10.198 1.00 87.44 646 HIS A CA 1
ATOM 5022 C C . HIS A 1 646 ? -8.490 7.751 11.345 1.00 87.44 646 HIS A C 1
ATOM 5024 O O . HIS A 1 646 ? -9.113 8.762 11.710 1.00 87.44 646 HIS A O 1
ATOM 5030 N N . GLY A 1 647 ? -8.700 6.573 11.924 1.00 91.56 647 GLY A N 1
ATOM 5031 C CA . GLY A 1 647 ? -9.673 6.328 12.986 1.00 91.56 647 GLY A CA 1
ATOM 5032 C C . GLY A 1 647 ? -11.122 6.258 12.527 1.00 91.56 647 GLY A C 1
ATOM 5033 O O . GLY A 1 647 ? -11.998 6.049 13.370 1.00 91.56 647 GLY A O 1
ATOM 5034 N N . SER A 1 648 ? -11.410 6.438 11.240 1.00 93.81 648 SER A N 1
ATOM 5035 C CA . SER A 1 648 ? -12.756 6.289 10.705 1.00 93.81 648 SER A CA 1
ATOM 5036 C C . SER A 1 648 ? -13.219 4.839 10.805 1.00 93.81 648 SER A C 1
ATOM 5038 O O . SER A 1 648 ? -12.441 3.886 10.755 1.00 93.81 648 SER A O 1
ATOM 5040 N N . PHE A 1 649 ? -14.526 4.662 10.936 1.00 96.06 649 PHE A N 1
ATOM 5041 C CA . PHE A 1 649 ? -15.163 3.357 10.881 1.00 96.06 649 PHE A CA 1
ATOM 5042 C C . PHE A 1 649 ? -16.417 3.428 10.025 1.00 96.06 649 PHE A C 1
ATOM 5044 O O . PHE A 1 649 ? -17.030 4.487 9.850 1.00 96.06 649 PHE A O 1
ATOM 5051 N N . ALA A 1 650 ? -16.827 2.278 9.517 1.00 95.25 650 ALA A N 1
ATOM 5052 C CA . ALA A 1 650 ? -18.045 2.153 8.744 1.00 95.25 650 ALA A CA 1
ATOM 5053 C C . ALA A 1 650 ? -18.791 0.872 9.122 1.00 95.25 650 ALA A C 1
ATOM 5055 O O . ALA A 1 650 ? -18.171 -0.139 9.458 1.00 95.25 650 ALA A O 1
ATOM 5056 N N . LEU A 1 651 ? -20.124 0.946 9.117 1.00 95.94 651 LEU A N 1
ATOM 5057 C CA . LEU A 1 651 ? -21.019 -0.125 9.549 1.00 95.94 651 LEU A CA 1
ATOM 5058 C C . LEU A 1 651 ? -22.154 -0.322 8.549 1.00 95.94 651 LEU A C 1
ATOM 5060 O O . LEU A 1 651 ? -22.785 0.637 8.089 1.00 95.94 651 LEU A O 1
ATOM 5064 N N . TRP A 1 652 ? -22.454 -1.592 8.308 1.00 94.50 652 TRP A N 1
ATOM 5065 C CA . TRP A 1 652 ? -23.494 -2.061 7.411 1.00 94.50 652 TRP A CA 1
ATOM 5066 C C . TRP A 1 652 ? -24.273 -3.216 8.017 1.00 94.50 652 TRP A C 1
ATOM 5068 O O . TRP A 1 652 ? -23.777 -3.957 8.872 1.00 94.50 652 TRP A O 1
ATOM 5078 N N . ARG A 1 653 ? -25.471 -3.418 7.476 1.00 94.25 653 ARG A N 1
ATOM 5079 C CA . ARG A 1 653 ? -26.231 -4.656 7.619 1.00 94.25 653 ARG A CA 1
ATOM 5080 C C . ARG A 1 653 ? -26.771 -5.030 6.241 1.00 94.25 653 ARG A C 1
ATOM 5082 O O . ARG A 1 653 ? -27.430 -4.225 5.600 1.00 94.25 653 ARG A O 1
ATOM 5089 N N . GLY A 1 654 ? -26.404 -6.204 5.740 1.00 91.69 654 GLY A N 1
ATOM 5090 C CA . GLY A 1 654 ? -26.570 -6.538 4.326 1.00 91.69 654 GLY A CA 1
ATOM 5091 C C . GLY A 1 654 ? -25.886 -5.517 3.410 1.00 91.69 654 GLY A C 1
ATOM 5092 O O . GLY A 1 654 ? -24.741 -5.138 3.654 1.00 91.69 654 GLY A O 1
ATOM 5093 N N . ASN A 1 655 ? -26.581 -5.053 2.373 1.00 87.56 655 ASN A N 1
ATOM 5094 C CA . ASN A 1 655 ? -26.127 -3.976 1.479 1.00 87.56 655 ASN A CA 1
ATOM 5095 C C . ASN A 1 655 ? -26.505 -2.563 1.962 1.00 87.56 655 ASN A C 1
ATOM 5097 O O . ASN A 1 655 ? -26.297 -1.583 1.246 1.00 87.56 655 ASN A O 1
ATOM 5101 N N . ASP A 1 656 ? -27.046 -2.440 3.174 1.00 89.31 656 ASP A N 1
ATOM 5102 C CA . ASP A 1 656 ? -27.523 -1.169 3.697 1.00 89.31 656 ASP A CA 1
ATOM 5103 C C . ASP A 1 656 ? -26.484 -0.495 4.583 1.00 89.31 656 ASP A C 1
ATOM 5105 O O . ASP A 1 656 ? -26.137 -0.962 5.674 1.00 89.31 656 ASP A O 1
ATOM 5109 N N . TYR A 1 657 ? -26.018 0.661 4.117 1.00 88.19 657 TYR A N 1
ATOM 5110 C CA . TYR A 1 657 ? -25.143 1.548 4.870 1.00 88.19 657 TYR A CA 1
ATOM 5111 C C . TYR A 1 657 ? -25.884 2.112 6.084 1.00 88.19 657 TYR A C 1
ATOM 5113 O O . TYR A 1 657 ? -26.935 2.746 5.948 1.00 88.19 657 TYR A O 1
ATOM 5121 N N . LEU A 1 658 ? -25.291 1.953 7.263 1.00 93.38 658 LEU A N 1
ATOM 5122 C CA . LEU A 1 658 ? -25.744 2.626 8.477 1.00 93.38 658 LEU A CA 1
ATOM 5123 C C . LEU A 1 658 ? -24.914 3.882 8.728 1.00 93.38 658 LEU A C 1
ATOM 5125 O O . LEU A 1 658 ? -25.466 4.946 8.992 1.00 93.38 658 LEU A O 1
ATOM 5129 N N . THR A 1 659 ? -23.592 3.776 8.585 1.00 93.94 659 THR A N 1
ATOM 5130 C CA . THR A 1 659 ? -22.686 4.925 8.635 1.00 93.94 659 THR A CA 1
ATOM 5131 C C . THR A 1 659 ? -21.379 4.625 7.900 1.00 93.94 659 THR A C 1
ATOM 5133 O O . THR A 1 659 ? -20.891 3.497 7.942 1.00 93.94 659 THR A O 1
ATOM 5136 N N . ARG A 1 660 ? -20.817 5.629 7.217 1.00 92.00 660 ARG A N 1
ATOM 5137 C CA . ARG A 1 660 ? -19.491 5.593 6.577 1.00 92.00 660 ARG A CA 1
ATOM 5138 C C . ARG A 1 660 ? -18.994 7.004 6.266 1.00 92.00 660 ARG A C 1
ATOM 5140 O O . ARG A 1 660 ? -19.801 7.933 6.188 1.00 92.00 660 ARG A O 1
ATOM 5147 N N . GLY A 1 661 ? -17.694 7.130 6.005 1.00 88.19 661 GLY A N 1
ATOM 5148 C CA . GLY A 1 661 ? -17.108 8.348 5.448 1.00 88.19 661 GLY A CA 1
ATOM 5149 C C . GLY A 1 661 ? -17.627 8.698 4.048 1.00 88.19 661 GLY A C 1
ATOM 5150 O O . GLY A 1 661 ? -18.259 7.879 3.368 1.00 88.19 661 GLY A O 1
ATOM 5151 N N . VAL A 1 662 ? -17.377 9.940 3.636 1.00 84.75 662 VAL A N 1
ATOM 5152 C CA . VAL A 1 662 ? -17.754 10.468 2.315 1.00 84.75 662 VAL A CA 1
ATOM 5153 C C . VAL A 1 662 ? -16.826 9.924 1.242 1.00 84.75 662 VAL A C 1
ATOM 5155 O O . VAL A 1 662 ? -15.611 9.901 1.423 1.00 84.75 662 VAL A O 1
ATOM 5158 N N . ARG A 1 663 ? -17.393 9.569 0.089 1.00 79.88 663 ARG A N 1
ATOM 5159 C CA . ARG A 1 663 ? -16.608 9.327 -1.127 1.00 79.88 663 ARG A CA 1
ATOM 5160 C C . ARG A 1 663 ? -16.276 10.653 -1.792 1.00 79.88 663 ARG A C 1
ATOM 5162 O O . ARG A 1 663 ? -17.169 11.448 -2.087 1.00 79.88 663 ARG A O 1
ATOM 5169 N N . THR A 1 664 ? -14.993 10.923 -1.974 1.00 78.81 664 THR A N 1
ATOM 5170 C CA . THR A 1 664 ? -14.511 12.220 -2.456 1.00 78.81 664 THR A CA 1
ATOM 5171 C C . THR A 1 664 ? -13.341 12.020 -3.410 1.00 78.81 664 THR A C 1
ATOM 5173 O O . THR A 1 664 ? -12.596 11.053 -3.285 1.00 78.81 664 THR A O 1
ATOM 5176 N N . TYR A 1 665 ? -13.150 12.949 -4.340 1.00 77.69 665 TYR A N 1
ATOM 5177 C CA . TYR A 1 665 ? -11.980 13.018 -5.229 1.00 77.69 665 TYR A CA 1
ATOM 5178 C C . TYR A 1 665 ? -11.194 14.291 -4.921 1.00 77.69 665 TYR A C 1
ATOM 5180 O O . TYR A 1 665 ? -11.775 15.257 -4.411 1.00 77.69 665 TYR A O 1
ATOM 5188 N N . ASP A 1 666 ? -9.908 14.287 -5.261 1.00 65.50 666 ASP A N 1
ATOM 5189 C CA . ASP A 1 666 ? -8.970 15.395 -5.077 1.00 65.50 666 ASP A CA 1
ATOM 5190 C C . ASP A 1 666 ? -8.741 15.715 -3.598 1.00 65.50 666 ASP A C 1
ATOM 5192 O O . ASP A 1 666 ? -8.968 16.840 -3.139 1.00 65.50 666 ASP A O 1
ATOM 5196 N N . GLY A 1 667 ? -8.366 14.665 -2.848 1.00 56.56 667 GLY A N 1
ATOM 5197 C CA . GLY A 1 667 ? -7.740 14.765 -1.534 1.00 56.56 667 GLY A CA 1
ATOM 5198 C C . GLY A 1 667 ? -8.295 15.885 -0.661 1.00 56.56 667 GLY A C 1
ATOM 5199 O O . GLY A 1 667 ? -7.537 16.747 -0.223 1.00 56.56 667 GLY A O 1
ATOM 5200 N N . LEU A 1 668 ? -9.615 15.934 -0.425 1.00 59.72 668 LEU A N 1
ATOM 5201 C CA . LEU A 1 668 ? -10.175 16.847 0.569 1.00 59.72 668 LEU A CA 1
ATOM 5202 C C . LEU A 1 668 ? -9.497 16.522 1.906 1.00 59.72 668 LEU A C 1
ATOM 5204 O O . LEU A 1 668 ? -9.885 15.571 2.577 1.00 59.72 668 LEU A O 1
ATOM 5208 N N . LYS A 1 669 ? -8.462 17.304 2.249 1.00 62.78 669 LYS A N 1
ATOM 5209 C CA . LYS A 1 669 ? -7.505 17.083 3.347 1.00 62.78 669 LYS A CA 1
ATOM 5210 C C . LYS A 1 669 ? -8.133 17.301 4.731 1.00 62.78 669 LYS A C 1
ATOM 5212 O O . LYS A 1 669 ? -7.563 17.986 5.565 1.00 62.78 669 LYS A O 1
ATOM 5217 N N . ASN A 1 670 ? -9.355 16.813 4.950 1.00 70.38 670 ASN A N 1
ATOM 5218 C CA . ASN A 1 670 ? -10.149 17.126 6.129 1.00 70.38 670 ASN A CA 1
ATOM 5219 C C . ASN A 1 670 ? -10.769 15.868 6.723 1.00 70.38 670 ASN A C 1
ATOM 5221 O O . ASN A 1 670 ? -11.525 15.156 6.061 1.00 70.38 670 ASN A O 1
ATOM 5225 N N . GLY A 1 671 ? -10.547 15.674 8.019 1.00 69.25 671 GLY A N 1
ATOM 5226 C CA . GLY A 1 671 ? -11.188 14.616 8.800 1.00 69.25 671 GLY A CA 1
ATOM 5227 C C . GLY A 1 671 ? -12.707 14.799 8.929 1.00 69.25 671 GLY A C 1
ATOM 5228 O O . GLY A 1 671 ? -13.423 13.859 9.260 1.00 69.25 671 GLY A O 1
ATOM 5229 N N . ASP A 1 672 ? -13.228 15.994 8.629 1.00 83.88 672 ASP A N 1
ATOM 5230 C CA . ASP A 1 672 ? -14.654 16.337 8.730 1.00 83.88 672 ASP A CA 1
ATOM 5231 C C . ASP A 1 672 ? -15.579 15.468 7.859 1.00 83.88 672 ASP A C 1
ATOM 5233 O O . ASP A 1 672 ? -16.785 15.430 8.106 1.00 83.88 672 ASP A O 1
ATOM 5237 N N . PHE A 1 673 ? -15.033 14.768 6.864 1.00 85.00 673 PHE A N 1
ATOM 5238 C CA . PHE A 1 673 ? -15.764 13.866 5.971 1.00 85.00 673 PHE A CA 1
ATOM 5239 C C . PHE A 1 673 ? -15.909 12.438 6.522 1.00 85.00 673 PHE A C 1
ATOM 5241 O O . PHE A 1 673 ? -16.607 11.607 5.937 1.00 85.00 673 PHE A O 1
ATOM 5248 N N . PHE A 1 674 ? -15.275 12.139 7.651 1.00 89.31 674 PHE A N 1
ATOM 5249 C CA . PHE A 1 674 ? -15.124 10.779 8.147 1.00 89.31 674 PHE A CA 1
ATOM 5250 C C . PHE A 1 674 ? -15.738 10.606 9.534 1.00 89.31 674 PHE A C 1
ATOM 5252 O O . PHE A 1 674 ? -16.022 11.572 10.246 1.00 89.31 674 PHE A O 1
ATOM 5259 N N . ASN A 1 675 ? -15.971 9.351 9.917 1.00 93.75 675 ASN A N 1
ATOM 5260 C CA . ASN A 1 675 ? -16.522 9.001 11.223 1.00 93.75 675 ASN A CA 1
ATOM 5261 C C . ASN A 1 675 ? -15.419 9.044 12.278 1.00 93.75 675 ASN A C 1
ATOM 5263 O O . ASN A 1 675 ? -14.999 8.010 12.797 1.00 93.75 675 ASN A O 1
ATOM 5267 N N . THR A 1 676 ? -14.900 10.246 12.531 1.00 92.19 676 THR A N 1
ATOM 5268 C CA . THR A 1 676 ? -13.715 10.437 13.357 1.00 92.19 676 THR A CA 1
ATOM 5269 C C . THR A 1 676 ? -13.807 11.605 14.338 1.00 92.19 676 THR A C 1
ATOM 5271 O O . THR A 1 676 ? -14.822 12.303 14.420 1.00 92.19 676 THR A O 1
ATOM 5274 N N . LEU A 1 677 ? -12.761 11.770 15.154 1.00 90.88 677 LEU A N 1
ATOM 5275 C CA . LEU A 1 677 ? -12.601 12.927 16.024 1.00 90.88 677 LEU A CA 1
ATOM 5276 C C . LEU A 1 677 ? -11.942 14.042 15.204 1.00 90.88 677 LEU A C 1
ATOM 5278 O O . LEU A 1 677 ? -10.815 13.919 14.739 1.00 90.88 677 LEU A O 1
ATOM 5282 N N . SER A 1 678 ? -12.682 15.119 14.990 1.00 87.38 678 SER A N 1
ATOM 5283 C CA . SER A 1 678 ? -12.259 16.300 14.248 1.00 87.38 678 SER A CA 1
ATOM 5284 C C . SER A 1 678 ? -11.661 17.304 15.240 1.00 87.38 678 SER A C 1
ATOM 5286 O O . SER A 1 678 ? -12.323 17.751 16.182 1.00 87.38 678 SER A O 1
ATOM 5288 N N . ILE A 1 679 ? -10.371 17.595 15.051 1.00 83.94 679 ILE A N 1
ATOM 5289 C CA . ILE A 1 679 ? -9.567 18.525 15.852 1.00 83.94 679 ILE A CA 1
ATOM 5290 C C . ILE A 1 679 ? -9.130 19.669 14.933 1.00 83.94 679 ILE A C 1
ATOM 5292 O O . ILE A 1 679 ? -8.617 19.429 13.838 1.00 83.94 679 ILE A O 1
ATOM 5296 N N . GLU A 1 680 ? -9.376 20.909 15.354 1.00 77.50 680 GLU A N 1
ATOM 5297 C CA . GLU A 1 680 ? -8.992 22.098 14.592 1.00 77.50 680 GLU A CA 1
ATOM 5298 C C . GLU A 1 680 ? -7.468 22.212 14.509 1.00 77.50 680 GLU A C 1
ATOM 5300 O O . GLU A 1 680 ? -6.779 22.267 15.526 1.00 77.50 680 GLU A O 1
ATOM 5305 N N . ASN A 1 681 ? -6.955 22.279 13.287 1.00 71.06 681 ASN A N 1
ATOM 5306 C CA . ASN A 1 681 ? -5.529 22.389 12.988 1.00 71.06 681 ASN A CA 1
ATOM 5307 C C . ASN A 1 681 ? -5.200 23.647 12.166 1.00 71.06 681 ASN A C 1
ATOM 5309 O O . ASN A 1 681 ? -4.103 23.767 11.639 1.00 71.06 681 ASN A O 1
ATOM 5313 N N . GLY A 1 682 ? -6.129 24.606 12.069 1.00 68.12 682 GLY A N 1
ATOM 5314 C CA . GLY A 1 682 ? -5.901 25.883 11.383 1.00 68.12 682 GLY A CA 1
ATOM 5315 C C . GLY A 1 682 ? -6.085 25.845 9.862 1.00 68.12 682 GLY A C 1
ATOM 5316 O O . GLY A 1 682 ? -5.822 26.848 9.196 1.00 68.12 682 GLY A O 1
ATOM 5317 N N . CYS A 1 683 ? -6.566 24.733 9.296 1.00 66.31 683 CYS A N 1
ATOM 5318 C CA . CYS A 1 683 ? -6.901 24.665 7.878 1.00 66.31 683 CYS A CA 1
ATOM 5319 C C . CYS A 1 683 ? -8.168 25.485 7.555 1.00 66.31 683 CYS A C 1
ATOM 5321 O O . CYS A 1 683 ? -9.051 25.662 8.398 1.00 66.31 683 CYS A O 1
ATOM 5323 N N . MET A 1 684 ? -8.276 25.982 6.316 1.00 65.62 684 MET A N 1
ATOM 5324 C CA . MET A 1 684 ? -9.413 26.787 5.855 1.00 65.62 684 MET A CA 1
ATOM 5325 C C . MET A 1 684 ? -9.941 26.297 4.500 1.00 65.62 684 MET A C 1
ATOM 5327 O O . MET A 1 684 ? -9.195 26.245 3.525 1.00 65.62 684 MET A O 1
ATOM 5331 N N . ILE A 1 685 ? -11.250 26.040 4.396 1.00 61.47 685 ILE A N 1
ATOM 5332 C CA . ILE A 1 685 ? -11.950 25.769 3.129 1.00 61.47 685 ILE A CA 1
ATOM 5333 C C . ILE A 1 685 ? -12.992 26.851 2.897 1.00 61.47 685 ILE A C 1
ATOM 5335 O O . ILE A 1 685 ? -13.922 27.009 3.689 1.00 61.47 685 ILE A O 1
ATOM 5339 N N . ASN A 1 686 ? -12.876 27.586 1.788 1.00 65.88 686 ASN A N 1
ATOM 5340 C CA . ASN A 1 686 ? -13.826 28.643 1.423 1.00 65.88 686 ASN A CA 1
ATOM 5341 C C . ASN A 1 686 ? -14.077 29.644 2.572 1.00 65.88 686 ASN A C 1
ATOM 5343 O O . ASN A 1 686 ? -15.209 30.064 2.812 1.00 65.88 686 ASN A O 1
ATOM 5347 N N . GLY A 1 687 ? -13.025 29.986 3.325 1.00 67.31 687 GLY A N 1
ATOM 5348 C CA . GLY A 1 687 ? -13.114 30.902 4.464 1.00 67.31 687 GLY A CA 1
ATOM 5349 C C . GLY A 1 687 ? -13.720 30.305 5.742 1.00 67.31 687 GLY A C 1
ATOM 5350 O O . GLY A 1 687 ? -13.982 31.055 6.679 1.00 67.31 687 GLY A O 1
ATOM 5351 N N . LYS A 1 688 ? -13.938 28.985 5.811 1.00 65.69 688 LYS A N 1
ATOM 5352 C CA . LYS A 1 688 ? -14.369 28.275 7.024 1.00 65.69 688 LYS A CA 1
ATOM 5353 C C . LYS A 1 688 ? -13.235 27.416 7.573 1.00 65.69 688 LYS A C 1
ATOM 5355 O O . LYS A 1 688 ? -12.602 26.704 6.799 1.00 65.69 688 LYS A O 1
ATOM 5360 N N . SER A 1 689 ? -13.033 27.465 8.890 1.00 66.75 689 SER A N 1
ATOM 5361 C CA . SER A 1 689 ? -12.111 26.563 9.589 1.00 66.75 689 SER A CA 1
ATOM 5362 C C . SER A 1 689 ? -12.533 25.111 9.361 1.00 66.75 689 SER A C 1
ATOM 5364 O O . SER A 1 689 ? -13.729 24.793 9.402 1.00 66.75 689 SER A O 1
ATOM 5366 N N . CYS A 1 690 ? -11.556 24.261 9.071 1.00 65.88 690 CYS A N 1
ATOM 5367 C CA . CYS A 1 690 ? -11.710 22.819 8.956 1.00 65.88 690 CYS A CA 1
ATOM 5368 C C . CYS A 1 690 ? -10.863 22.100 10.017 1.00 65.88 690 CYS A C 1
ATOM 5370 O O . CYS A 1 690 ? -10.239 22.716 10.883 1.00 65.88 690 CYS A O 1
ATOM 5372 N N . SER A 1 691 ? -10.921 20.773 10.018 1.00 69.88 691 SER A N 1
ATOM 5373 C CA . SER A 1 691 ? -10.251 19.936 11.009 1.00 69.88 691 SER A CA 1
ATOM 5374 C C . SER A 1 691 ? -9.602 18.724 10.351 1.00 69.88 691 SER A C 1
ATOM 5376 O O . SER A 1 691 ? -10.144 18.181 9.384 1.00 69.88 691 SER A O 1
ATOM 5378 N N . GLY A 1 692 ? -8.513 18.247 10.953 1.00 64.31 692 GLY A N 1
ATOM 5379 C CA . GLY A 1 692 ? -7.731 17.098 10.485 1.00 64.31 692 GLY A CA 1
ATOM 5380 C C . GLY A 1 692 ? -6.503 17.503 9.678 1.00 64.31 692 GLY A C 1
ATOM 5381 O O . GLY A 1 692 ? -6.506 18.538 9.024 1.00 64.31 692 GLY A O 1
ATOM 5382 N N . THR A 1 693 ? -5.449 16.698 9.744 1.00 57.03 693 THR A N 1
ATOM 5383 C CA . THR A 1 693 ? -4.161 16.996 9.111 1.00 57.03 693 THR A CA 1
ATOM 5384 C C . THR A 1 693 ? -4.110 16.721 7.630 1.00 57.03 693 THR A C 1
ATOM 5386 O O . THR A 1 693 ? -4.873 15.923 7.078 1.00 57.03 693 THR A O 1
ATOM 5389 N N . ALA A 1 694 ? -3.149 17.380 6.984 1.00 56.12 694 ALA A N 1
ATOM 5390 C CA . ALA A 1 694 ? -2.691 16.935 5.689 1.00 56.12 694 ALA A CA 1
ATOM 5391 C C . ALA A 1 694 ? -1.892 15.640 5.898 1.00 56.12 694 ALA A C 1
ATOM 5393 O O . ALA A 1 694 ? -0.820 15.661 6.489 1.00 56.12 694 ALA A O 1
ATOM 5394 N N . ILE A 1 695 ? -2.407 14.524 5.376 1.00 57.16 695 ILE A N 1
ATOM 5395 C CA . ILE A 1 695 ? -1.785 13.184 5.414 1.00 57.16 695 ILE A CA 1
ATOM 5396 C C . ILE A 1 695 ? -0.276 13.241 5.121 1.00 57.16 695 ILE A C 1
ATOM 5398 O O . ILE A 1 695 ? 0.515 12.616 5.809 1.00 57.16 695 ILE A O 1
ATOM 5402 N N . ARG A 1 696 ? 0.123 14.072 4.145 1.00 60.28 696 ARG A N 1
ATOM 5403 C CA . ARG A 1 696 ? 1.504 14.228 3.651 1.00 60.28 696 ARG A CA 1
ATOM 5404 C C . ARG A 1 696 ? 2.475 14.925 4.610 1.00 60.28 696 ARG A C 1
ATOM 5406 O O . ARG A 1 696 ? 3.648 15.033 4.280 1.00 60.28 696 ARG A O 1
ATOM 5413 N N . GLN A 1 697 ? 2.004 15.470 5.731 1.00 66.12 697 GLN A N 1
ATOM 5414 C CA . GLN A 1 697 ? 2.798 16.362 6.592 1.00 66.12 697 GLN A CA 1
ATOM 5415 C C . GLN A 1 697 ? 2.666 16.055 8.085 1.00 66.12 697 GLN A C 1
ATOM 5417 O O . GLN A 1 697 ? 3.170 16.821 8.908 1.00 66.12 697 GLN A O 1
ATOM 5422 N N . ALA A 1 698 ? 2.016 14.943 8.434 1.00 70.88 698 ALA A N 1
ATOM 5423 C CA . ALA A 1 698 ? 1.966 14.460 9.804 1.00 70.88 698 ALA A CA 1
ATOM 5424 C C . ALA A 1 698 ? 3.374 14.091 10.302 1.00 70.88 698 ALA A C 1
ATOM 5426 O O . ALA A 1 698 ? 4.161 13.487 9.576 1.00 70.88 698 ALA A O 1
ATOM 5427 N N . GLN A 1 699 ? 3.680 14.413 11.563 1.00 72.62 699 GLN A N 1
ATOM 5428 C CA . GLN A 1 699 ? 4.952 14.031 12.196 1.00 72.62 699 GLN A CA 1
ATOM 5429 C C . GLN A 1 699 ? 5.115 12.515 12.344 1.00 72.62 699 GLN A C 1
ATOM 5431 O O . GLN A 1 699 ? 6.232 12.003 12.401 1.00 72.62 699 GLN A O 1
ATOM 5436 N N . THR A 1 700 ? 4.008 11.789 12.482 1.00 79.19 700 THR A N 1
ATOM 5437 C CA . THR A 1 700 ? 3.989 10.335 12.651 1.00 79.19 700 THR A CA 1
ATOM 5438 C C . THR A 1 700 ? 2.685 9.799 12.075 1.00 79.19 700 THR A C 1
ATOM 5440 O O . THR A 1 700 ? 1.632 10.393 12.311 1.00 79.19 700 THR A O 1
ATOM 5443 N N . ALA A 1 701 ? 2.766 8.702 11.319 1.00 81.62 701 ALA A N 1
ATOM 5444 C CA . ALA A 1 701 ? 1.595 8.007 10.798 1.00 81.62 701 ALA A CA 1
ATOM 5445 C C . ALA A 1 701 ? 0.816 7.347 11.941 1.00 81.62 701 ALA A C 1
ATOM 5447 O O . ALA A 1 701 ? 1.399 6.811 12.889 1.00 81.62 701 ALA A O 1
ATOM 5448 N N . SER A 1 702 ? -0.508 7.372 11.868 1.00 87.88 702 SER A N 1
ATOM 5449 C CA . SER A 1 702 ? -1.341 6.696 12.855 1.00 87.88 702 SER A CA 1
ATOM 5450 C C . SER A 1 702 ? -1.465 5.204 12.575 1.00 87.88 702 SER A C 1
ATOM 5452 O O . SER A 1 702 ? -1.594 4.801 11.439 1.00 87.88 702 SER A O 1
ATOM 5454 N N . GLN A 1 703 ? -1.488 4.357 13.599 1.00 92.19 703 GLN A N 1
ATOM 5455 C CA . GLN A 1 703 ? -1.496 2.897 13.438 1.00 92.19 703 GLN A CA 1
ATOM 5456 C C . GLN A 1 703 ? -2.500 2.230 14.375 1.00 92.19 703 GLN A C 1
ATOM 5458 O O . GLN A 1 703 ? -2.665 2.651 15.524 1.00 92.19 703 GLN A O 1
ATOM 5463 N N . ILE A 1 704 ? -3.123 1.126 13.956 1.00 95.19 704 ILE A N 1
ATOM 5464 C CA . ILE A 1 704 ? -3.810 0.188 14.856 1.00 95.19 704 ILE A CA 1
ATOM 5465 C C . ILE A 1 704 ? -2.742 -0.599 15.628 1.00 95.19 704 ILE A C 1
ATOM 5467 O O . ILE A 1 704 ? -2.509 -1.787 15.433 1.00 95.19 704 ILE A O 1
ATOM 5471 N N . SER A 1 705 ? -2.117 0.089 16.580 1.00 94.38 705 SER A N 1
ATOM 5472 C CA . SER A 1 705 ? -1.010 -0.413 17.402 1.00 94.38 705 SER A CA 1
ATOM 5473 C C . SER A 1 705 ? -1.359 -1.619 18.281 1.00 94.38 705 SER A C 1
ATOM 5475 O O . SER A 1 705 ? -0.467 -2.284 18.805 1.00 94.38 705 SER A O 1
ATOM 5477 N N . ARG A 1 706 ? -2.653 -1.886 18.505 1.00 95.88 706 ARG A N 1
ATOM 5478 C CA . ARG A 1 706 ? -3.129 -3.060 19.247 1.00 95.88 706 ARG A CA 1
ATOM 5479 C C . ARG A 1 706 ? -4.406 -3.586 18.632 1.00 95.88 706 ARG A C 1
ATOM 5481 O O . ARG A 1 706 ? -5.333 -2.816 18.393 1.00 95.88 706 ARG A O 1
ATOM 5488 N N . HIS A 1 707 ? -4.521 -4.896 18.478 1.00 97.00 707 HIS A N 1
ATOM 5489 C CA . HIS A 1 707 ? -5.753 -5.505 17.991 1.00 97.00 707 HIS A CA 1
ATOM 5490 C C . HIS A 1 707 ? -5.973 -6.896 18.584 1.00 97.00 707 HIS A C 1
ATOM 5492 O O . HIS A 1 707 ? -5.037 -7.612 18.930 1.00 97.00 707 HIS A O 1
ATOM 5498 N N . ARG A 1 708 ? -7.239 -7.300 18.689 1.00 97.31 708 ARG A N 1
ATOM 5499 C CA . ARG A 1 708 ? -7.642 -8.648 19.094 1.00 97.31 708 ARG A CA 1
ATOM 5500 C C . ARG A 1 708 ? -8.875 -9.071 18.326 1.00 97.31 708 ARG A C 1
ATOM 5502 O O . ARG A 1 708 ? -9.802 -8.293 18.134 1.00 97.31 708 ARG A O 1
ATOM 5509 N N . GLN A 1 709 ? -8.918 -10.342 17.963 1.00 96.75 709 GLN A N 1
ATOM 5510 C CA . GLN A 1 709 ? -10.083 -10.954 17.345 1.00 96.75 709 GLN A CA 1
ATOM 5511 C C . GLN A 1 709 ? -10.406 -12.294 17.998 1.00 96.75 709 GLN A C 1
ATOM 5513 O O . GLN A 1 709 ? -9.534 -12.968 18.548 1.00 96.75 709 GLN A O 1
ATOM 5518 N N . SER A 1 710 ? -11.669 -12.688 17.927 1.00 96.81 710 SER A N 1
ATOM 5519 C CA . SER A 1 710 ? -12.146 -13.998 18.360 1.00 96.81 710 SER A CA 1
ATOM 5520 C C . SER A 1 710 ? -13.309 -14.421 17.481 1.00 96.81 710 SER A C 1
ATOM 5522 O O . SER A 1 710 ? -14.091 -13.579 17.054 1.00 96.81 710 SER A O 1
ATOM 5524 N N . THR A 1 711 ? -13.443 -15.725 17.241 1.00 94.62 711 THR A N 1
ATOM 5525 C CA . THR A 1 711 ? -14.561 -16.326 16.496 1.00 94.62 711 THR A CA 1
ATOM 5526 C C . THR A 1 711 ? -15.621 -16.942 17.409 1.00 94.62 711 THR A C 1
ATOM 5528 O O . THR A 1 711 ? -16.753 -17.148 16.982 1.00 94.62 711 THR A O 1
ATOM 5531 N N . SER A 1 712 ? -15.294 -17.215 18.678 1.00 95.06 712 SER A N 1
ATOM 5532 C CA . SER A 1 712 ? -16.232 -17.788 19.649 1.00 95.06 712 SER A CA 1
ATOM 5533 C C . SER A 1 712 ? -15.917 -17.329 21.083 1.00 95.06 712 SER A C 1
ATOM 5535 O O . SER A 1 712 ? -15.093 -17.948 21.757 1.00 95.06 712 SER A O 1
ATOM 5537 N N . PRO A 1 713 ? -16.591 -16.278 21.589 1.00 96.94 713 PRO A N 1
ATOM 5538 C CA . PRO A 1 713 ? -17.587 -15.463 20.888 1.00 96.94 713 PRO A CA 1
ATOM 5539 C C . PRO A 1 713 ? -16.953 -14.605 19.789 1.00 96.94 713 PRO A C 1
ATOM 5541 O O . PRO A 1 713 ? -15.779 -14.256 19.888 1.00 96.94 713 PRO A O 1
ATOM 5544 N N . LEU A 1 714 ? -17.735 -14.248 18.770 1.00 97.94 714 LEU A N 1
ATOM 5545 C CA . LEU A 1 714 ? -17.277 -13.366 17.701 1.00 97.94 714 LEU A CA 1
ATOM 5546 C C . LEU A 1 714 ? -17.110 -11.926 18.213 1.00 97.94 714 LEU A C 1
ATOM 5548 O O . LEU A 1 714 ? -18.082 -11.347 18.702 1.00 97.94 714 LEU A O 1
ATOM 5552 N N . PHE A 1 715 ? -15.904 -11.365 18.101 1.00 98.50 715 PHE A N 1
ATOM 5553 C CA . PHE A 1 715 ? -15.652 -9.935 18.302 1.00 98.50 715 PHE A CA 1
ATOM 5554 C C . PHE A 1 715 ? -14.349 -9.482 17.642 1.00 98.50 715 PHE A C 1
ATOM 5556 O O . PHE A 1 715 ? -13.392 -10.256 17.561 1.00 98.50 715 PHE A O 1
ATOM 5563 N N . ALA A 1 716 ? -14.314 -8.211 17.247 1.00 98.50 716 ALA A N 1
ATOM 5564 C CA . ALA A 1 716 ? -13.143 -7.497 16.759 1.00 98.50 716 ALA A CA 1
ATOM 5565 C C . ALA A 1 716 ? -12.821 -6.333 17.705 1.00 98.50 716 ALA A C 1
ATOM 5567 O O . ALA A 1 716 ? -13.721 -5.639 18.178 1.00 98.50 716 ALA A O 1
ATOM 5568 N N . TYR A 1 717 ? -11.543 -6.126 17.987 1.00 98.62 717 TYR A N 1
ATOM 5569 C CA . TYR A 1 717 ? -11.032 -5.008 18.764 1.00 98.62 717 TYR A CA 1
ATOM 5570 C C . TYR A 1 717 ? -9.789 -4.443 18.081 1.00 98.62 717 TYR A C 1
ATOM 5572 O O . TYR A 1 717 ? -8.906 -5.209 17.696 1.00 98.62 717 TYR A O 1
ATOM 5580 N N . GLY A 1 718 ? -9.713 -3.122 17.976 1.00 98.06 718 GLY A N 1
ATOM 5581 C CA . GLY A 1 718 ? -8.543 -2.384 17.514 1.00 98.06 718 GLY A CA 1
ATOM 5582 C C . GLY A 1 718 ? -8.345 -1.128 18.355 1.00 98.06 718 GLY A C 1
ATOM 5583 O O . GLY A 1 718 ? -9.315 -0.522 18.805 1.00 98.06 718 GLY A O 1
ATOM 5584 N N . MET A 1 719 ? -7.099 -0.732 18.584 1.00 97.94 719 MET A N 1
ATOM 5585 C CA . MET A 1 719 ? -6.742 0.538 19.199 1.00 97.94 719 MET A CA 1
ATOM 5586 C C . MET A 1 719 ? -5.781 1.282 18.286 1.00 97.94 719 MET A C 1
ATOM 5588 O O . MET A 1 719 ? -4.641 0.864 18.085 1.00 97.94 719 MET A O 1
ATOM 5592 N N . LEU A 1 720 ? -6.282 2.385 17.748 1.00 96.50 720 LEU A N 1
ATOM 5593 C CA . LEU A 1 720 ? -5.519 3.365 17.008 1.00 96.50 720 LEU A CA 1
ATOM 5594 C C . LEU A 1 720 ? -4.662 4.188 17.972 1.00 96.50 720 LEU A C 1
ATOM 5596 O O . LEU A 1 720 ? -5.196 4.808 18.895 1.00 96.50 720 LEU A O 1
ATOM 5600 N N . ASN A 1 721 ? -3.362 4.228 17.710 1.00 94.50 721 ASN A N 1
ATOM 5601 C CA . ASN A 1 721 ? -2.445 5.251 18.183 1.00 94.50 721 ASN A CA 1
ATOM 5602 C C . ASN A 1 721 ? -2.264 6.265 17.057 1.00 94.50 721 ASN A C 1
ATOM 5604 O O . ASN A 1 721 ? -1.907 5.885 15.948 1.00 94.50 721 ASN A O 1
ATOM 5608 N N . ALA A 1 722 ? -2.523 7.533 17.338 1.00 91.25 722 ALA A N 1
ATOM 5609 C CA . ALA A 1 722 ? -2.404 8.584 16.349 1.00 91.25 722 ALA A CA 1
ATOM 5610 C C . ALA A 1 722 ? -1.732 9.833 16.945 1.00 91.25 722 ALA A C 1
ATOM 5612 O O . ALA A 1 722 ? -2.141 10.970 16.707 1.00 91.25 722 ALA A O 1
ATOM 5613 N N . ASP A 1 723 ? -0.704 9.597 17.761 1.00 89.56 723 ASP A N 1
ATOM 5614 C CA . ASP A 1 723 ? 0.198 10.642 18.247 1.00 89.56 723 ASP A CA 1
ATOM 5615 C C . ASP A 1 723 ? 0.941 11.280 17.084 1.00 89.56 723 ASP A C 1
ATOM 5617 O O . ASP A 1 723 ? 1.338 10.594 16.150 1.00 89.56 723 ASP A O 1
ATOM 5621 N N . GLY A 1 724 ? 1.101 12.603 17.108 1.00 80.62 724 GLY A N 1
ATOM 5622 C CA . GLY A 1 724 ? 1.771 13.328 16.025 1.00 80.62 724 GLY A CA 1
ATOM 5623 C C . GLY A 1 724 ? 0.968 13.415 14.723 1.00 80.62 724 GLY A C 1
ATOM 5624 O O . GLY A 1 724 ? 1.220 14.321 13.934 1.00 80.62 724 GLY A O 1
ATOM 5625 N N . GLN A 1 725 ? -0.061 12.581 14.535 1.00 80.56 725 GLN A N 1
ATOM 5626 C CA . GLN A 1 725 ? -0.899 12.603 13.338 1.00 80.56 725 GLN A CA 1
ATOM 5627 C C . GLN A 1 725 ? -1.582 13.958 13.144 1.00 80.56 725 GLN A C 1
ATOM 5629 O O . GLN A 1 725 ? -1.788 14.335 12.000 1.00 80.56 725 GLN A O 1
ATOM 5634 N N . TRP A 1 726 ? -1.917 14.696 14.220 1.00 77.62 726 TRP A N 1
ATOM 5635 C CA . TRP A 1 726 ? -2.521 16.043 14.145 1.00 77.62 726 TRP A CA 1
ATOM 5636 C C . TRP A 1 726 ? -1.525 17.208 14.207 1.00 77.62 726 TRP A C 1
ATOM 5638 O O . TRP A 1 726 ? -1.922 18.370 14.087 1.00 77.62 726 TRP A O 1
ATOM 5648 N N . ASN A 1 727 ? -0.244 16.906 14.400 1.00 75.25 727 ASN A N 1
ATOM 5649 C CA . ASN A 1 727 ? 0.809 17.900 14.505 1.00 75.25 727 ASN A CA 1
ATOM 5650 C C . ASN A 1 727 ? 1.532 17.951 13.160 1.00 75.25 727 ASN A C 1
ATOM 5652 O O . ASN A 1 727 ? 2.430 17.149 12.912 1.00 75.25 727 ASN A O 1
ATOM 5656 N N . ASP A 1 728 ? 1.107 18.865 12.286 1.00 68.56 728 ASP A N 1
ATOM 5657 C CA . ASP A 1 728 ? 1.777 19.090 11.003 1.00 68.56 728 ASP A CA 1
ATOM 5658 C C . ASP A 1 728 ? 3.237 19.547 11.218 1.00 68.56 728 ASP A C 1
ATOM 5660 O O . ASP A 1 728 ? 3.607 20.037 12.295 1.00 68.56 728 ASP A O 1
ATOM 5664 N N . ASP A 1 729 ? 4.073 19.404 10.184 1.00 64.44 729 ASP A N 1
ATOM 5665 C CA . ASP A 1 729 ? 5.410 20.003 10.154 1.00 64.44 729 ASP A CA 1
ATOM 5666 C C . ASP A 1 729 ? 5.312 21.511 10.474 1.00 64.44 729 ASP A C 1
ATOM 5668 O O . ASP A 1 729 ? 4.738 22.268 9.678 1.00 64.44 729 ASP A O 1
ATOM 5672 N N . PRO A 1 730 ? 5.898 21.983 11.597 1.00 63.47 730 PRO A N 1
ATOM 5673 C CA . PRO A 1 730 ? 5.825 23.384 12.009 1.00 63.47 730 PRO A CA 1
ATOM 5674 C C . PRO A 1 730 ? 6.435 24.350 10.984 1.00 63.47 730 PRO A C 1
ATOM 5676 O O . PRO A 1 730 ? 6.156 25.553 11.041 1.00 63.47 730 PRO A O 1
ATOM 5679 N N . ASN A 1 731 ? 7.259 23.853 10.057 1.00 62.16 731 ASN A N 1
ATOM 5680 C CA . ASN A 1 731 ? 7.832 24.639 8.968 1.00 62.16 731 ASN A CA 1
ATOM 5681 C C . ASN A 1 731 ? 6.833 24.905 7.831 1.00 62.16 731 ASN A C 1
ATOM 5683 O O . ASN A 1 731 ? 7.034 25.845 7.060 1.00 62.16 731 ASN A O 1
ATOM 5687 N N . VAL A 1 732 ? 5.760 24.113 7.729 1.00 61.88 732 VAL A N 1
ATOM 5688 C CA . VAL A 1 732 ? 4.721 24.260 6.700 1.00 61.88 732 VAL A CA 1
ATOM 5689 C C . VAL A 1 732 ? 3.425 24.800 7.295 1.00 61.88 732 VAL A C 1
ATOM 5691 O O . VAL A 1 732 ? 2.867 25.772 6.780 1.00 61.88 732 VAL A O 1
ATOM 5694 N N . TYR A 1 733 ? 2.969 24.214 8.403 1.00 63.97 733 TYR A N 1
ATOM 5695 C CA . TYR A 1 733 ? 1.756 24.618 9.102 1.00 63.97 733 TYR A CA 1
ATOM 5696 C C . TYR A 1 733 ? 1.989 24.607 10.610 1.00 63.97 733 TYR A C 1
ATOM 5698 O O . TYR A 1 733 ? 2.495 23.650 11.181 1.00 63.97 733 TYR A O 1
ATOM 5706 N N . GLN A 1 734 ? 1.590 25.685 11.280 1.00 66.12 734 GLN A N 1
ATOM 5707 C CA . GLN A 1 734 ? 1.548 25.710 12.738 1.00 66.12 734 GLN A CA 1
ATOM 5708 C C . GLN A 1 734 ? 0.196 25.139 13.176 1.00 66.12 734 GLN A C 1
ATOM 5710 O O . GLN A 1 734 ? -0.825 25.778 12.889 1.00 66.12 734 GLN A O 1
ATOM 5715 N N . PRO A 1 735 ? 0.149 23.970 13.843 1.00 68.94 735 PRO A N 1
ATOM 5716 C CA . PRO A 1 735 ? -1.116 23.405 14.279 1.00 68.94 735 PRO A CA 1
ATOM 5717 C C . PRO A 1 735 ? -1.795 24.379 15.242 1.00 68.94 735 PRO A C 1
ATOM 5719 O O . PRO A 1 735 ? -1.194 24.847 16.210 1.00 68.94 735 PRO A O 1
ATOM 5722 N N . ALA A 1 736 ? -3.071 24.676 14.991 1.00 74.12 736 ALA A N 1
ATOM 5723 C CA . ALA A 1 736 ? -3.848 25.539 15.880 1.00 74.12 736 ALA A CA 1
ATOM 5724 C C . ALA A 1 736 ? -3.932 24.963 17.305 1.00 74.12 736 ALA A C 1
ATOM 5726 O O . ALA A 1 736 ? -3.972 25.718 18.277 1.00 74.12 736 ALA A O 1
ATOM 5727 N N . ILE A 1 737 ? -3.957 23.630 17.428 1.00 80.31 737 ILE A N 1
ATOM 5728 C CA . ILE A 1 737 ? -4.041 22.904 18.694 1.00 80.31 737 ILE A CA 1
ATOM 5729 C C . ILE A 1 737 ? -3.074 21.714 18.655 1.00 80.31 737 ILE A C 1
ATOM 5731 O O . ILE A 1 737 ? -3.413 20.681 18.082 1.00 80.31 737 ILE A O 1
ATOM 5735 N N . PRO A 1 738 ? -1.895 21.832 19.285 1.00 83.94 738 PRO A N 1
ATOM 5736 C CA . PRO A 1 738 ? -0.968 20.715 19.414 1.00 83.94 738 PRO A CA 1
ATOM 5737 C C . PRO A 1 738 ? -1.589 19.556 20.213 1.00 83.94 738 PRO A C 1
ATOM 5739 O O . PRO A 1 738 ? -2.029 19.739 21.358 1.00 83.94 738 PRO A O 1
ATOM 5742 N N . VAL A 1 739 ? -1.629 18.373 19.599 1.00 89.12 739 VAL A N 1
ATOM 5743 C CA . VAL A 1 739 ? -2.084 17.119 20.210 1.00 89.12 739 VAL A CA 1
ATOM 5744 C C . VAL A 1 739 ? -0.896 16.451 20.888 1.00 89.12 739 VAL A C 1
ATOM 5746 O O . VAL A 1 739 ? 0.098 16.156 20.234 1.00 89.12 739 VAL A O 1
ATOM 5749 N N . GLU A 1 740 ? -0.995 16.227 22.197 1.00 92.44 740 GLU A N 1
ATOM 5750 C CA . GLU A 1 740 ? 0.022 15.486 22.949 1.00 92.44 740 GLU A CA 1
ATOM 5751 C C . GLU A 1 740 ? -0.139 13.998 22.659 1.00 92.44 740 GLU A C 1
ATOM 5753 O O . GLU A 1 740 ? 0.788 13.359 22.167 1.00 92.44 740 GLU A O 1
ATOM 5758 N N . THR A 1 741 ? -1.351 13.482 22.880 1.00 95.00 741 THR A N 1
ATOM 5759 C CA . THR A 1 741 ? -1.686 12.107 22.538 1.00 95.00 741 THR A CA 1
ATOM 5760 C C . THR A 1 741 ? -3.109 11.939 22.029 1.00 95.00 741 THR A C 1
ATOM 5762 O O . THR A 1 741 ? -4.045 12.640 22.439 1.00 95.00 741 THR A O 1
ATOM 5765 N N . TYR A 1 742 ? -3.294 10.957 21.146 1.00 94.38 742 TYR A N 1
ATOM 5766 C CA . TYR A 1 742 ? -4.620 10.499 20.752 1.00 94.38 742 TYR A CA 1
ATOM 5767 C C . TYR A 1 742 ? -4.693 8.978 20.603 1.00 94.38 742 TYR A C 1
ATOM 5769 O O . TYR A 1 742 ? -3.942 8.339 19.860 1.00 94.38 742 TYR A O 1
ATOM 5777 N N . ARG A 1 743 ? -5.639 8.379 21.333 1.00 96.31 743 ARG A N 1
ATOM 5778 C CA . ARG A 1 743 ? -5.981 6.957 21.256 1.00 96.31 743 ARG A CA 1
ATOM 5779 C C . ARG A 1 743 ? -7.445 6.798 20.884 1.00 96.31 743 ARG A C 1
ATOM 5781 O O . ARG A 1 743 ? -8.303 7.378 21.549 1.00 96.31 743 ARG A O 1
ATOM 5788 N N . ARG A 1 744 ? -7.746 5.930 19.919 1.00 97.56 744 ARG A N 1
ATOM 5789 C CA . ARG A 1 744 ? -9.117 5.467 19.657 1.00 97.56 744 ARG A CA 1
ATOM 5790 C C . ARG A 1 744 ? -9.200 3.962 19.787 1.00 97.56 744 ARG A C 1
ATOM 5792 O O . ARG A 1 744 ? -8.608 3.231 19.008 1.00 97.56 744 ARG A O 1
ATOM 5799 N N . HIS A 1 745 ? -10.014 3.498 20.719 1.00 98.50 745 HIS A N 1
ATOM 5800 C CA . HIS A 1 745 ? -10.394 2.101 20.829 1.00 98.50 745 HIS A CA 1
ATOM 5801 C C . HIS A 1 745 ? -11.685 1.871 20.063 1.00 98.50 745 HIS A C 1
ATOM 5803 O O . HIS A 1 745 ? -12.653 2.613 20.230 1.00 98.50 745 HIS A O 1
ATOM 5809 N N . PHE A 1 746 ? -11.712 0.807 19.280 1.00 98.69 746 PHE A N 1
ATOM 5810 C CA . PHE A 1 746 ? -12.871 0.347 18.547 1.00 98.69 746 PHE A CA 1
ATOM 5811 C C . PHE A 1 746 ? -13.126 -1.113 18.901 1.00 98.69 746 PHE A C 1
ATOM 5813 O O . PHE A 1 746 ? -12.255 -1.966 18.746 1.00 98.69 746 PHE A O 1
ATOM 5820 N N . PHE A 1 747 ? -14.324 -1.405 19.389 1.00 98.75 747 PHE A N 1
ATOM 5821 C CA . PHE A 1 747 ? -14.806 -2.754 19.640 1.00 98.75 747 PHE A CA 1
ATOM 5822 C C . PHE A 1 747 ? -16.075 -2.994 18.832 1.00 98.75 747 PHE A C 1
ATOM 5824 O O . PHE A 1 747 ? -16.974 -2.155 18.827 1.00 98.75 747 PHE A O 1
ATOM 5831 N N . TRP A 1 748 ? -16.171 -4.168 18.219 1.00 98.69 748 TRP A N 1
ATOM 5832 C CA . TRP A 1 748 ? -17.353 -4.618 17.500 1.00 98.69 748 TRP A CA 1
ATOM 5833 C C . TRP A 1 748 ? -17.680 -6.076 17.824 1.00 98.69 748 TRP A C 1
ATOM 5835 O O . TRP A 1 748 ? -16.794 -6.933 17.869 1.00 98.69 748 TRP A O 1
ATOM 5845 N N . ALA A 1 749 ? -18.966 -6.372 18.012 1.00 98.06 749 ALA A N 1
ATOM 5846 C CA . ALA A 1 749 ? -19.478 -7.727 18.189 1.00 98.06 749 ALA A CA 1
ATOM 5847 C C . ALA A 1 749 ? -20.889 -7.870 17.596 1.00 98.06 749 ALA A C 1
ATOM 5849 O O . ALA A 1 749 ? -21.890 -7.779 18.314 1.00 98.06 749 ALA A O 1
ATOM 5850 N N . GLY A 1 750 ? -20.964 -8.120 16.286 1.00 96.25 750 GLY A N 1
ATOM 5851 C CA . GLY A 1 750 ? -22.220 -8.316 15.556 1.00 96.25 750 GLY A CA 1
ATOM 5852 C C . GLY A 1 750 ? -23.009 -7.017 15.416 1.00 96.25 750 GLY A C 1
ATOM 5853 O O . GLY A 1 750 ? -22.761 -6.217 14.518 1.00 96.25 750 GLY A O 1
ATOM 5854 N N . GLU A 1 751 ? -23.957 -6.806 16.323 1.00 96.94 751 GLU A N 1
ATOM 5855 C CA . GLU A 1 751 ? -24.852 -5.643 16.320 1.00 96.94 751 GLU A CA 1
ATOM 5856 C C . GLU A 1 751 ? -24.361 -4.512 17.233 1.00 96.94 751 GLU A C 1
ATOM 5858 O O . GLU A 1 751 ? -24.888 -3.405 17.173 1.00 96.94 751 GLU A O 1
ATOM 5863 N N . TYR A 1 752 ? -23.355 -4.767 18.075 1.00 98.38 752 TYR A N 1
ATOM 5864 C CA . TYR A 1 752 ? -22.873 -3.808 19.069 1.00 98.38 752 TYR A CA 1
ATOM 5865 C C . TYR A 1 752 ? -21.509 -3.242 18.685 1.00 98.38 752 TYR A C 1
ATOM 5867 O O . TYR A 1 752 ? -20.580 -4.003 18.405 1.00 98.38 752 TYR A O 1
ATOM 5875 N N . GLY A 1 753 ? -21.377 -1.918 18.741 1.00 98.31 753 GLY A N 1
ATOM 5876 C CA . GLY A 1 753 ? -20.107 -1.210 18.630 1.00 98.31 753 GLY A CA 1
ATOM 5877 C C . GLY A 1 753 ? -19.827 -0.362 19.871 1.00 98.31 753 GLY A C 1
ATOM 5878 O O . GLY A 1 753 ? -20.736 0.223 20.460 1.00 98.31 753 GLY A O 1
ATOM 5879 N N . VAL A 1 754 ? -18.566 -0.290 20.290 1.00 98.75 754 VAL A N 1
ATOM 5880 C CA . VAL A 1 754 ? -18.110 0.586 21.378 1.00 98.75 754 VAL A CA 1
ATOM 5881 C C . VAL A 1 754 ? -16.866 1.320 20.907 1.00 98.75 754 VAL A C 1
ATOM 5883 O O . VAL A 1 754 ? -15.886 0.689 20.517 1.00 98.75 754 VAL A O 1
ATOM 5886 N N . ILE A 1 755 ? -16.911 2.649 20.948 1.00 98.69 755 ILE A N 1
ATOM 5887 C CA . ILE A 1 755 ? -15.809 3.521 20.555 1.00 98.69 755 ILE A CA 1
ATOM 5888 C C . ILE A 1 755 ? -15.397 4.333 21.775 1.00 98.69 755 ILE A C 1
ATOM 5890 O O . ILE A 1 755 ? -16.232 5.013 22.376 1.00 98.69 755 ILE A O 1
ATOM 5894 N N . PHE A 1 756 ? -14.121 4.256 22.140 1.00 98.62 756 PHE A N 1
ATOM 5895 C CA . PHE A 1 756 ? -13.559 5.037 23.233 1.00 98.62 756 PHE A CA 1
ATOM 5896 C C . PHE A 1 756 ? -12.367 5.857 22.748 1.00 98.62 756 PHE A C 1
ATOM 5898 O O . PHE A 1 756 ? -11.333 5.301 22.390 1.00 98.62 756 PHE A O 1
ATOM 5905 N N . ASP A 1 757 ? -12.524 7.175 22.730 1.00 98.25 757 ASP A N 1
ATOM 5906 C CA . ASP A 1 757 ? -11.471 8.127 22.391 1.00 98.25 757 ASP A CA 1
ATOM 5907 C C . ASP A 1 757 ? -10.826 8.677 23.669 1.00 98.25 757 ASP A C 1
ATOM 5909 O O . ASP A 1 757 ? -11.536 9.070 24.598 1.00 98.25 757 ASP A O 1
ATOM 5913 N N . ARG A 1 758 ? -9.492 8.757 23.698 1.00 97.19 758 ARG A N 1
ATOM 5914 C CA . ARG A 1 758 ? -8.708 9.517 24.682 1.00 97.19 758 ARG A CA 1
ATOM 5915 C C . ARG A 1 758 ? -7.874 10.544 23.933 1.00 97.19 758 ARG A C 1
ATOM 5917 O O . ARG A 1 758 ? -6.959 10.162 23.214 1.00 97.19 758 ARG A O 1
ATOM 5924 N N . LEU A 1 759 ? -8.199 11.820 24.100 1.00 95.81 759 LEU A N 1
ATOM 5925 C CA . LEU A 1 759 ? -7.467 12.946 23.528 1.00 95.81 759 LEU A CA 1
ATOM 5926 C C . LEU A 1 759 ? -6.801 13.740 24.654 1.00 95.81 759 LEU A C 1
ATOM 5928 O O . LEU A 1 759 ? -7.472 14.089 25.635 1.00 95.81 759 LEU A O 1
ATOM 5932 N N . ARG A 1 760 ? -5.507 14.030 24.504 1.00 96.44 760 ARG A N 1
ATOM 5933 C CA . ARG A 1 760 ? -4.741 14.953 25.346 1.00 96.44 760 ARG A CA 1
ATOM 5934 C C . ARG A 1 760 ? -4.126 16.043 24.473 1.00 96.44 760 ARG A C 1
ATOM 5936 O O . ARG A 1 760 ? -3.553 15.758 23.424 1.00 96.44 760 ARG A O 1
ATOM 5943 N N . THR A 1 761 ? -4.277 17.298 24.874 1.00 93.88 761 THR A N 1
ATOM 5944 C CA . THR A 1 761 ? -3.777 18.463 24.132 1.00 93.88 761 THR A CA 1
ATOM 5945 C C . THR A 1 761 ? -3.090 19.442 25.069 1.00 93.88 761 THR A C 1
ATOM 5947 O O . THR A 1 761 ? -3.434 19.544 26.240 1.00 93.88 761 THR A O 1
ATOM 5950 N N . HIS A 1 762 ? -2.168 20.246 24.542 1.00 90.69 762 HIS A N 1
ATOM 5951 C CA . HIS A 1 762 ? -1.433 21.230 25.351 1.00 90.69 762 HIS A CA 1
ATOM 5952 C C . HIS A 1 762 ? -2.276 22.437 25.805 1.00 90.69 762 HIS A C 1
ATOM 5954 O O . HIS A 1 762 ? -1.830 23.255 26.610 1.00 90.69 762 HIS A O 1
ATOM 5960 N N . GLN A 1 763 ? -3.491 22.575 25.275 1.00 90.88 763 GLN A N 1
ATOM 5961 C CA . GLN A 1 763 ? -4.447 23.621 25.624 1.00 90.88 763 GLN A CA 1
ATOM 5962 C C . GLN A 1 763 ? -5.879 23.116 25.451 1.00 90.88 763 GLN A C 1
ATOM 5964 O O . GLN A 1 763 ? -6.109 22.140 24.737 1.00 90.88 763 GLN A O 1
ATOM 5969 N N . ASN A 1 764 ? -6.848 23.804 26.059 1.00 90.69 764 ASN A N 1
ATOM 5970 C CA . ASN A 1 764 ? -8.262 23.477 25.892 1.00 90.69 764 ASN A CA 1
ATOM 5971 C C . ASN A 1 764 ? -8.660 23.495 24.414 1.00 90.69 764 ASN A C 1
ATOM 5973 O O . ASN A 1 764 ? -8.473 24.504 23.733 1.00 90.69 764 ASN A O 1
ATOM 5977 N N . ASN A 1 765 ? -9.262 22.406 23.944 1.00 86.00 765 ASN A N 1
ATOM 5978 C CA . ASN A 1 765 ? -9.671 22.255 22.554 1.00 86.00 765 ASN A CA 1
ATOM 5979 C C . ASN A 1 765 ? -11.192 22.111 22.419 1.00 86.00 765 ASN A C 1
ATOM 5981 O O . ASN A 1 765 ? -11.875 21.713 23.358 1.00 86.00 765 ASN A O 1
ATOM 5985 N N . GLY A 1 766 ? -11.718 22.452 21.242 1.00 83.75 766 GLY A N 1
ATOM 5986 C CA . GLY A 1 766 ? -13.125 22.270 20.884 1.00 83.75 766 GLY A CA 1
ATOM 5987 C C . GLY A 1 766 ? -13.342 21.056 19.983 1.00 83.75 766 GLY A C 1
ATOM 5988 O O . GLY A 1 766 ? -14.038 21.195 18.975 1.00 83.75 766 GLY A O 1
ATOM 5989 N N . ALA A 1 767 ? -12.709 19.913 20.283 1.00 90.94 767 ALA A N 1
ATOM 5990 C CA . ALA A 1 767 ? -12.811 18.712 19.456 1.00 90.94 767 ALA A CA 1
ATOM 5991 C C . ALA A 1 767 ? -14.271 18.292 19.237 1.00 90.94 767 ALA A C 1
ATOM 5993 O O . ALA A 1 767 ? -15.143 18.431 20.102 1.00 90.94 767 ALA A O 1
ATOM 5994 N N . LYS A 1 768 ? -14.538 17.762 18.046 1.00 93.50 768 LYS A N 1
ATOM 5995 C CA . LYS A 1 768 ? -15.874 17.357 17.611 1.00 93.50 768 LYS A CA 1
ATOM 5996 C C . LYS A 1 768 ? -15.843 15.906 17.196 1.00 93.50 768 LYS A C 1
ATOM 5998 O O . LYS A 1 768 ? -15.047 15.527 16.347 1.00 93.50 768 LYS A O 1
ATOM 6003 N N . TYR A 1 769 ? -16.753 15.101 17.723 1.00 95.06 769 TYR A N 1
ATOM 6004 C CA . TYR A 1 769 ? -16.955 13.762 17.184 1.00 95.06 769 TYR A CA 1
ATOM 6005 C C . TYR A 1 769 ? -17.952 13.835 16.022 1.00 95.06 769 TYR A C 1
ATOM 6007 O O . TYR A 1 769 ? -19.040 14.404 16.158 1.00 95.06 769 TYR A O 1
ATOM 6015 N N . ARG A 1 770 ? -17.571 13.296 14.864 1.00 94.62 770 ARG A N 1
ATOM 6016 C CA . ARG A 1 770 ? -18.362 13.338 13.630 1.00 94.62 770 ARG A CA 1
ATOM 6017 C C . ARG A 1 770 ? -18.969 11.967 13.357 1.00 94.62 770 ARG A C 1
ATOM 6019 O O . ARG A 1 770 ? -18.276 10.957 13.407 1.00 94.62 770 ARG A O 1
ATOM 6026 N N . LEU A 1 771 ? -20.263 11.945 13.046 1.00 95.88 771 LEU A N 1
ATOM 6027 C CA . LEU A 1 771 ? -20.975 10.738 12.638 1.00 95.88 771 LEU A CA 1
ATOM 6028 C C . LEU A 1 771 ? -21.841 11.023 11.412 1.00 95.88 771 LEU A C 1
ATOM 6030 O O . LEU A 1 771 ? -22.822 11.768 11.478 1.00 95.88 771 LEU A O 1
ATOM 6034 N N . ARG A 1 772 ? -21.472 10.423 10.289 1.00 93.69 772 ARG A N 1
ATOM 6035 C CA . ARG A 1 772 ? -22.145 10.534 8.995 1.00 93.69 772 ARG A CA 1
ATOM 6036 C C . ARG A 1 772 ? -23.442 9.729 8.948 1.00 93.69 772 ARG A C 1
ATOM 6038 O O . ARG A 1 772 ? -23.493 8.617 9.471 1.00 93.69 772 ARG A O 1
ATOM 6045 N N . ALA A 1 773 ? -24.444 10.258 8.249 1.00 93.25 773 ALA A N 1
ATOM 6046 C CA . ALA A 1 773 ? -25.728 9.611 7.999 1.00 93.25 773 ALA A CA 1
ATOM 6047 C C . ALA A 1 773 ? -26.202 9.848 6.556 1.00 93.25 773 ALA A C 1
ATOM 6049 O O . ALA A 1 773 ? -26.041 10.935 6.001 1.00 93.25 773 ALA A O 1
ATOM 6050 N N . LEU A 1 774 ? -26.827 8.840 5.944 1.00 85.19 774 LEU A N 1
ATOM 6051 C CA . LEU A 1 774 ? -27.412 8.979 4.601 1.00 85.19 774 LEU A CA 1
ATOM 6052 C C . LEU A 1 774 ? -28.827 9.566 4.633 1.00 85.19 774 LEU A C 1
ATOM 6054 O O . LEU A 1 774 ? -29.226 10.291 3.722 1.00 85.19 774 LEU A O 1
ATOM 6058 N N . THR A 1 775 ? -29.570 9.292 5.703 1.00 92.12 775 THR A N 1
ATOM 6059 C CA . THR A 1 775 ? -30.888 9.871 5.976 1.00 92.12 775 THR A CA 1
ATOM 6060 C C . THR A 1 775 ? -30.787 10.900 7.097 1.00 92.12 775 THR A C 1
ATOM 6062 O O . THR A 1 775 ? -29.818 10.903 7.858 1.00 92.12 775 THR A O 1
ATOM 6065 N N . GLN A 1 776 ? -31.774 11.797 7.199 1.00 96.62 776 GLN A N 1
ATOM 6066 C CA . GLN A 1 776 ? -31.782 12.789 8.270 1.00 96.62 776 GLN A CA 1
ATOM 6067 C C . GLN A 1 776 ? -31.871 12.075 9.628 1.00 96.62 776 GLN A C 1
ATOM 6069 O O . GLN A 1 776 ? -32.873 11.405 9.894 1.00 96.62 776 GLN A O 1
ATOM 6074 N N . PRO A 1 777 ? -30.860 12.210 10.501 1.00 97.50 777 PRO A N 1
ATOM 6075 C CA . PRO A 1 777 ? -30.888 11.572 11.803 1.00 97.50 777 PRO A CA 1
ATOM 6076 C C . PRO A 1 777 ? -31.911 12.259 12.715 1.00 97.50 777 PRO A C 1
ATOM 6078 O O . PRO A 1 777 ? -32.261 13.425 12.529 1.00 97.50 777 PRO A O 1
ATOM 6081 N N . SER A 1 778 ? -32.355 11.554 13.749 1.00 97.88 778 SER A N 1
ATOM 6082 C CA . SER A 1 778 ? -33.098 12.145 14.866 1.00 97.88 778 SER A CA 1
ATOM 6083 C C . SER A 1 778 ? -32.258 12.102 16.138 1.00 97.88 778 SER A C 1
ATOM 6085 O O . SER A 1 778 ? -31.419 11.217 16.305 1.00 97.88 778 SER A O 1
ATOM 6087 N N . VAL A 1 779 ? -32.461 13.074 17.029 1.00 98.12 779 VAL A N 1
ATOM 6088 C CA . VAL A 1 779 ? -31.691 13.216 18.271 1.00 98.12 779 VAL A CA 1
ATOM 6089 C C . VAL A 1 779 ? -32.641 13.275 19.461 1.00 98.12 779 VAL A C 1
ATOM 6091 O O . VAL A 1 779 ? -33.578 14.072 19.480 1.00 98.12 779 VAL A O 1
ATOM 6094 N N . ASN A 1 780 ? -32.375 12.450 20.471 1.00 97.62 780 ASN A N 1
ATOM 6095 C CA . ASN A 1 780 ? -33.040 12.478 21.769 1.00 97.62 780 ASN A CA 1
ATOM 6096 C C . ASN A 1 780 ? -31.986 12.463 22.889 1.00 97.62 780 ASN A C 1
ATOM 6098 O O . ASN A 1 780 ? -31.375 11.430 23.188 1.00 97.62 780 ASN A O 1
ATOM 6102 N N . GLY A 1 781 ? -31.747 13.630 23.491 1.00 96.00 781 GLY A N 1
ATOM 6103 C CA . GLY A 1 781 ? -30.641 13.831 24.427 1.00 96.00 781 GLY A CA 1
ATOM 6104 C C . GLY A 1 781 ? -29.298 13.565 23.744 1.00 96.00 781 GLY A C 1
ATOM 6105 O O . GLY A 1 781 ? -28.996 14.165 22.718 1.00 96.00 781 GLY A O 1
ATOM 6106 N N . THR A 1 782 ? -28.516 12.632 24.290 1.00 96.94 782 THR A N 1
ATOM 6107 C CA . THR A 1 782 ? -27.234 12.191 23.711 1.00 96.94 782 THR A CA 1
ATOM 6108 C C . THR A 1 782 ? -27.362 10.988 22.770 1.00 96.94 782 THR A C 1
ATOM 6110 O O . THR A 1 782 ? -26.355 10.372 22.424 1.00 96.94 782 THR A O 1
ATOM 6113 N N . THR A 1 783 ? -28.589 10.610 22.389 1.00 98.38 783 THR A N 1
ATOM 6114 C CA . THR A 1 783 ? -28.849 9.475 21.490 1.00 98.38 783 THR A CA 1
ATOM 6115 C C . THR A 1 783 ? -29.204 9.974 20.100 1.00 98.38 783 THR A C 1
ATOM 6117 O O . THR A 1 783 ? -30.116 10.783 19.949 1.00 98.38 783 THR A O 1
ATOM 6120 N N . ILE A 1 784 ? -28.519 9.448 19.095 1.00 98.56 784 ILE A N 1
ATOM 6121 C CA . ILE A 1 784 ? -28.778 9.644 17.676 1.00 98.56 784 ILE A CA 1
ATOM 6122 C C . ILE A 1 784 ? -29.447 8.373 17.151 1.00 98.56 784 ILE A C 1
ATOM 6124 O O . ILE A 1 784 ? -28.985 7.268 17.433 1.00 98.56 784 ILE A O 1
ATOM 6128 N N . SER A 1 785 ? -30.516 8.518 16.375 1.00 98.25 785 SER A N 1
ATOM 6129 C CA . SER A 1 785 ? -31.124 7.425 15.615 1.00 98.25 785 SER A CA 1
ATOM 6130 C C . SER A 1 785 ? -31.042 7.736 14.126 1.00 98.25 785 SER A C 1
ATOM 6132 O O . SER A 1 785 ? -31.471 8.808 13.694 1.00 98.25 785 SER A O 1
ATOM 6134 N N . GLN A 1 786 ? -30.470 6.810 13.357 1.00 97.12 786 GLN A N 1
ATOM 6135 C CA . GLN A 1 786 ? -30.219 6.962 11.923 1.00 97.12 786 GLN A CA 1
ATOM 6136 C C . GLN A 1 786 ? -30.779 5.751 11.180 1.00 97.12 786 GLN A C 1
ATOM 6138 O O . GLN A 1 786 ? -30.487 4.615 11.555 1.00 97.12 786 GLN A O 1
ATOM 6143 N N . LEU A 1 787 ? -31.590 5.988 10.150 1.00 96.88 787 LEU A N 1
ATOM 6144 C CA . LEU A 1 787 ? -32.068 4.936 9.254 1.00 96.88 787 LEU A CA 1
ATOM 6145 C C . LEU A 1 787 ? -31.056 4.714 8.127 1.00 96.88 787 LEU A C 1
ATOM 6147 O O . LEU A 1 787 ? -30.409 5.665 7.674 1.00 96.88 787 LEU A O 1
ATOM 6151 N N . SER A 1 788 ? -30.966 3.476 7.647 1.00 93.50 788 SER A N 1
ATOM 6152 C CA . SER A 1 788 ? -30.283 3.172 6.392 1.00 93.50 788 SER A CA 1
ATOM 6153 C C . SER A 1 788 ? -30.940 3.891 5.211 1.00 93.50 788 SER A C 1
ATOM 6155 O O . SER A 1 788 ? -32.072 4.372 5.299 1.00 93.50 788 SER A O 1
ATOM 6157 N N . GLU A 1 789 ? -30.239 3.955 4.079 1.00 85.62 789 GLU A N 1
ATOM 6158 C CA . GLU A 1 789 ? -30.725 4.636 2.870 1.00 85.62 789 GLU A CA 1
ATOM 6159 C C . GLU A 1 789 ? -32.066 4.087 2.358 1.00 85.62 789 GLU A C 1
ATOM 6161 O O . GLU A 1 789 ? -32.937 4.860 1.962 1.00 85.62 789 GLU A O 1
ATOM 6166 N N . ASN A 1 790 ? -32.270 2.770 2.418 1.00 88.69 790 ASN A N 1
ATOM 6167 C CA . ASN A 1 790 ? -33.527 2.125 2.027 1.00 88.69 790 ASN A CA 1
ATOM 6168 C C . ASN A 1 790 ? -34.577 2.070 3.160 1.00 88.69 790 ASN A C 1
ATOM 6170 O O . ASN A 1 790 ? -35.658 1.505 2.978 1.00 88.69 790 ASN A O 1
ATOM 6174 N N . GLY A 1 791 ? -34.244 2.605 4.337 1.00 93.12 791 GLY A N 1
ATOM 6175 C CA . GLY A 1 791 ? -35.096 2.627 5.520 1.00 93.12 791 GLY A CA 1
ATOM 6176 C C . GLY A 1 791 ? -35.275 1.294 6.249 1.00 93.12 791 GLY A C 1
ATOM 6177 O O . GLY A 1 791 ? -35.933 1.306 7.278 1.00 93.12 791 GLY A O 1
ATOM 6178 N N . GLN A 1 792 ? -34.703 0.176 5.785 1.00 95.12 792 GLN A N 1
ATOM 6179 C CA . GLN A 1 792 ? -34.950 -1.163 6.351 1.00 95.12 792 GLN A CA 1
ATOM 6180 C C . GLN A 1 792 ? -34.224 -1.417 7.673 1.00 95.12 792 GLN A C 1
ATOM 6182 O O . GLN A 1 792 ? -34.609 -2.293 8.461 1.00 95.12 792 GLN A O 1
ATOM 6187 N N . HIS A 1 793 ? -33.128 -0.704 7.909 1.00 97.00 793 HIS A N 1
ATOM 6188 C CA . HIS A 1 793 ? -32.239 -0.915 9.041 1.00 97.00 793 HIS A CA 1
ATOM 6189 C C . HIS A 1 793 ? -32.012 0.393 9.783 1.00 97.00 793 HIS A C 1
ATOM 6191 O O . HIS A 1 793 ? -32.242 1.490 9.268 1.00 97.00 793 HIS A O 1
ATOM 6197 N N . LYS A 1 794 ? -31.582 0.280 11.034 1.00 97.44 794 LYS A N 1
ATOM 6198 C CA . LYS A 1 794 ? -31.380 1.434 11.899 1.00 97.44 794 LYS A CA 1
ATOM 6199 C C . LYS A 1 794 ? -30.159 1.250 12.777 1.00 97.44 794 LYS A C 1
ATOM 6201 O O . LYS A 1 794 ? -29.879 0.152 13.253 1.00 97.44 794 LYS A O 1
ATOM 6206 N N . MET A 1 795 ? -29.479 2.359 13.029 1.00 98.06 795 MET A N 1
ATOM 6207 C CA . MET A 1 795 ? -28.439 2.477 14.035 1.00 98.06 795 MET A CA 1
ATOM 6208 C C . MET A 1 795 ? -28.902 3.424 15.142 1.00 98.06 795 MET A C 1
ATOM 6210 O O . MET A 1 795 ? -29.380 4.532 14.877 1.00 98.06 795 MET A O 1
ATOM 6214 N N . LEU A 1 796 ? -28.738 2.990 16.387 1.00 98.69 796 LEU A N 1
ATOM 6215 C CA . LEU A 1 796 ? -28.724 3.862 17.554 1.00 98.69 796 LEU A CA 1
ATOM 6216 C C . LEU A 1 796 ? -27.271 4.143 17.921 1.00 98.69 796 LEU A C 1
ATOM 6218 O O . LEU A 1 796 ? -26.476 3.214 18.012 1.00 98.69 796 LEU A O 1
ATOM 6222 N N . HIS A 1 797 ? -26.931 5.405 18.158 1.00 98.62 797 HIS A N 1
ATOM 6223 C CA . HIS A 1 797 ? -25.621 5.833 18.648 1.00 98.62 797 HIS A CA 1
ATOM 6224 C C . HIS A 1 797 ? -25.816 6.690 19.889 1.00 98.62 797 HIS A C 1
ATOM 6226 O O . HIS A 1 797 ? -26.593 7.640 19.853 1.00 98.62 797 HIS A O 1
ATOM 6232 N N . ARG A 1 798 ? -25.120 6.397 20.986 1.00 98.56 798 ARG A N 1
ATOM 6233 C CA . ARG A 1 798 ? -25.210 7.187 22.216 1.00 98.56 798 ARG A CA 1
ATOM 6234 C C . ARG A 1 798 ? -23.843 7.590 22.731 1.00 98.56 798 ARG A C 1
ATOM 6236 O O . ARG A 1 798 ? -22.984 6.736 22.932 1.00 98.56 798 ARG A O 1
ATOM 6243 N N . THR A 1 799 ? -23.697 8.872 23.044 1.00 98.62 799 THR A N 1
ATOM 6244 C CA . THR A 1 799 ? -22.553 9.378 23.808 1.00 98.62 799 THR A CA 1
ATOM 6245 C C . THR A 1 799 ? -22.854 9.261 25.300 1.00 98.62 799 THR A C 1
ATOM 6247 O O . THR A 1 799 ? -23.809 9.861 25.805 1.00 98.62 799 THR A O 1
ATOM 6250 N N . LEU A 1 800 ? -22.063 8.444 25.994 1.00 98.44 800 LEU A N 1
ATOM 6251 C CA . LEU A 1 800 ? -22.120 8.245 27.446 1.00 98.44 800 LEU A CA 1
ATOM 6252 C C . LEU A 1 800 ? -21.125 9.152 28.178 1.00 98.44 800 LEU A C 1
ATOM 6254 O O . LEU A 1 800 ? -21.387 9.609 29.290 1.00 98.44 800 LEU A O 1
ATOM 6258 N N . GLU A 1 801 ? -19.996 9.443 27.539 1.00 97.69 801 GLU A N 1
ATOM 6259 C CA . GLU A 1 801 ? -18.971 10.344 28.049 1.00 97.69 801 GLU A CA 1
ATOM 6260 C C . GLU A 1 801 ? -18.487 11.257 26.917 1.00 97.69 801 GLU A C 1
ATOM 6262 O O . GLU A 1 801 ? -18.246 10.738 25.829 1.00 97.69 801 GLU A O 1
ATOM 6267 N N . PRO A 1 802 ? -18.366 12.578 27.136 1.00 97.00 802 PRO A N 1
ATOM 6268 C CA . PRO A 1 802 ? -18.854 13.318 28.299 1.00 97.00 802 PRO A CA 1
ATOM 6269 C C . PRO A 1 802 ? -20.390 13.417 28.298 1.00 97.00 802 PRO A C 1
ATOM 6271 O O . PRO A 1 802 ? -21.026 13.564 27.258 1.00 97.00 802 PRO A O 1
ATOM 6274 N N . SER A 1 803 ? -21.005 13.390 29.482 1.00 95.31 803 SER A N 1
ATOM 6275 C CA . SER A 1 803 ? -22.473 13.449 29.627 1.00 95.31 803 SER A CA 1
ATOM 6276 C C . SER A 1 803 ? -23.107 14.766 29.148 1.00 95.31 803 SER A C 1
ATOM 6278 O O . SER A 1 803 ? -24.313 14.833 28.932 1.00 95.31 803 SER A O 1
ATOM 6280 N N . GLN A 1 804 ? -22.295 15.816 29.001 1.00 95.06 804 GLN A N 1
ATOM 6281 C CA . GLN A 1 804 ? -22.688 17.164 28.592 1.00 95.06 804 GLN A CA 1
ATOM 6282 C C . GLN A 1 804 ? -22.569 17.394 27.077 1.00 95.06 804 GLN A C 1
ATOM 6284 O O . GLN A 1 804 ? -22.743 18.526 26.628 1.00 95.06 804 GLN A O 1
ATOM 6289 N N . ALA A 1 805 ? -22.236 16.360 26.299 1.00 95.31 805 ALA A N 1
ATOM 6290 C CA . ALA A 1 805 ? -22.087 16.476 24.855 1.00 95.31 805 ALA A CA 1
ATOM 6291 C C . ALA A 1 805 ? -23.365 17.024 24.196 1.00 95.31 805 ALA A C 1
ATOM 6293 O O . ALA A 1 805 ? -24.479 16.598 24.511 1.00 95.31 805 ALA A O 1
ATOM 6294 N N . GLN A 1 806 ? -23.199 17.965 23.265 1.00 97.12 806 GLN A N 1
ATOM 6295 C CA . GLN A 1 806 ? -24.305 18.560 22.515 1.00 97.12 806 GLN A CA 1
ATOM 6296 C C . GLN A 1 806 ? -24.280 18.079 21.073 1.00 97.12 806 GLN A C 1
ATOM 6298 O O . GLN A 1 806 ? -23.258 18.185 20.401 1.00 97.12 806 GLN A O 1
ATOM 6303 N N . ILE A 1 807 ? -25.415 17.597 20.577 1.00 98.00 807 ILE A N 1
ATOM 6304 C CA . ILE A 1 807 ? -25.500 17.027 19.234 1.00 98.00 807 ILE A CA 1
ATOM 6305 C C . ILE A 1 807 ? -26.182 18.019 18.300 1.00 98.00 807 ILE A C 1
ATOM 6307 O O . ILE A 1 807 ? -27.317 18.433 18.528 1.00 98.00 807 ILE A O 1
ATOM 6311 N N . GLN A 1 808 ? -25.480 18.372 17.230 1.00 97.06 808 GLN A N 1
ATOM 6312 C CA . GLN A 1 808 ? -25.981 19.185 16.135 1.00 97.06 808 GLN A CA 1
ATOM 6313 C C . GLN A 1 808 ? -26.179 18.312 14.896 1.00 97.06 808 GLN A C 1
ATOM 6315 O O . GLN A 1 808 ? -25.308 17.523 14.545 1.00 97.06 808 GLN A O 1
ATOM 6320 N N . ILE A 1 809 ? -27.307 18.485 14.210 1.00 97.25 809 ILE A N 1
ATOM 6321 C CA . ILE A 1 809 ? -27.556 17.862 12.907 1.00 97.25 809 ILE A CA 1
ATOM 6322 C C . ILE A 1 809 ? -27.229 18.887 11.823 1.00 97.25 809 ILE A C 1
ATOM 6324 O O . ILE A 1 809 ? -27.741 20.007 11.856 1.00 97.25 809 ILE A O 1
ATOM 6328 N N . LEU A 1 810 ? -26.389 18.501 10.868 1.00 94.62 810 LEU A N 1
ATOM 6329 C CA . LEU A 1 810 ? -26.006 19.305 9.714 1.00 94.62 810 LEU A CA 1
ATOM 6330 C C . LEU A 1 810 ? -26.528 18.670 8.428 1.00 94.62 810 LEU A C 1
ATOM 6332 O O . LEU A 1 810 ? -26.385 17.463 8.235 1.00 94.62 810 LEU A O 1
ATOM 6336 N N . ASN A 1 811 ? -27.090 19.502 7.549 1.00 93.94 811 ASN A N 1
ATOM 6337 C CA . ASN A 1 811 ? -27.335 19.157 6.154 1.00 93.94 811 ASN A CA 1
ATOM 6338 C C . ASN A 1 811 ? -26.082 19.497 5.342 1.00 93.94 811 ASN A C 1
ATOM 6340 O O . ASN A 1 811 ? -25.692 20.662 5.221 1.00 93.94 811 ASN A O 1
ATOM 6344 N N . GLU A 1 812 ? -25.434 18.481 4.793 1.00 89.38 812 GLU A N 1
ATOM 6345 C CA . GLU A 1 812 ? -24.190 18.657 4.053 1.00 89.38 812 GLU A CA 1
ATOM 6346 C C . GLU A 1 812 ? -24.418 19.204 2.644 1.00 89.38 812 GLU A C 1
ATOM 6348 O O . GLU A 1 812 ? -23.501 19.789 2.070 1.00 89.38 812 GLU A O 1
ATOM 6353 N N . GLN A 1 813 ? -25.634 19.085 2.098 1.00 89.12 813 GLN A N 1
ATOM 6354 C CA . GLN A 1 813 ? -25.984 19.735 0.830 1.00 89.12 813 GLN A CA 1
ATOM 6355 C C . GLN A 1 813 ? -25.777 21.245 0.932 1.00 89.12 813 GLN A C 1
ATOM 6357 O O . GLN A 1 813 ? -25.161 21.843 0.054 1.00 89.12 813 GLN A O 1
ATOM 6362 N N . ASP A 1 814 ? -26.196 21.831 2.054 1.00 86.75 814 ASP A N 1
ATOM 6363 C CA . ASP A 1 814 ? -26.038 23.257 2.332 1.00 86.75 814 ASP A CA 1
ATOM 6364 C C . ASP A 1 814 ? -24.596 23.590 2.735 1.00 86.75 814 ASP A C 1
ATOM 6366 O O . ASP A 1 814 ? -24.031 24.603 2.311 1.00 86.75 814 ASP A O 1
ATOM 6370 N N . LEU A 1 815 ? -23.975 22.731 3.554 1.00 81.00 815 LEU A N 1
ATOM 6371 C CA . LEU A 1 815 ? -22.620 22.954 4.061 1.00 81.00 815 LEU A CA 1
ATOM 6372 C C . LEU A 1 815 ? -21.579 22.951 2.936 1.00 81.00 815 LEU A C 1
ATOM 6374 O O . LEU A 1 815 ? -20.637 23.748 2.974 1.00 81.00 815 LEU A O 1
ATOM 6378 N N . TRP A 1 816 ? -21.761 22.073 1.949 1.00 81.81 816 TRP A N 1
ATOM 6379 C CA . TRP A 1 816 ? -20.789 21.777 0.900 1.00 81.81 816 TRP A CA 1
ATOM 6380 C C . TRP A 1 816 ? -21.252 22.185 -0.494 1.00 81.81 816 TRP A C 1
ATOM 6382 O O . TRP A 1 816 ? -20.607 21.815 -1.469 1.00 81.81 816 TRP A O 1
ATOM 6392 N N . GLN A 1 817 ? -22.315 22.986 -0.626 1.00 84.38 817 GLN A N 1
ATOM 6393 C CA . GLN A 1 817 ? -22.793 23.480 -1.928 1.00 84.38 817 GLN A CA 1
ATOM 6394 C C . GLN A 1 817 ? -21.692 24.133 -2.785 1.00 84.38 817 GLN A C 1
ATOM 6396 O O . GLN A 1 817 ? -21.747 24.066 -4.007 1.00 84.38 817 GLN A O 1
ATOM 6401 N N . ALA A 1 818 ? -20.678 24.731 -2.147 1.00 84.06 818 ALA A N 1
ATOM 6402 C CA . ALA A 1 818 ? -19.553 25.383 -2.818 1.00 84.06 818 ALA A CA 1
ATOM 6403 C C . ALA A 1 818 ? -18.459 24.410 -3.293 1.00 84.06 818 ALA A C 1
ATOM 6405 O O . ALA A 1 818 ? -17.591 24.805 -4.067 1.00 84.06 818 ALA A O 1
ATOM 6406 N N . ILE A 1 819 ? -18.465 23.160 -2.824 1.00 82.50 819 ILE A N 1
ATOM 6407 C CA . ILE A 1 819 ? -17.547 22.135 -3.319 1.00 82.50 819 ILE A CA 1
ATOM 6408 C C . ILE A 1 819 ? -18.061 21.680 -4.697 1.00 82.50 819 ILE A C 1
ATOM 6410 O O . ILE A 1 819 ? -19.261 21.418 -4.827 1.00 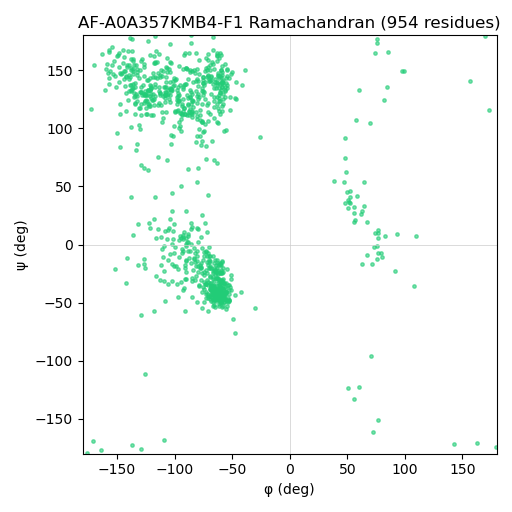82.50 819 ILE A O 1
ATOM 6414 N N . PRO A 1 820 ? -17.216 21.589 -5.740 1.00 86.56 820 PRO A N 1
ATOM 6415 C CA . PRO A 1 820 ? -17.636 21.100 -7.052 1.00 86.56 820 PRO A CA 1
ATOM 6416 C C . PRO A 1 820 ? -18.193 19.672 -7.014 1.00 86.56 820 PRO A C 1
ATOM 6418 O O . PRO A 1 820 ? -17.762 18.852 -6.204 1.00 86.56 820 PRO A O 1
ATOM 6421 N N . LEU A 1 821 ? -19.139 19.364 -7.906 1.00 86.19 821 LEU A N 1
ATOM 6422 C CA . LEU A 1 821 ? -19.750 18.029 -7.998 1.00 86.19 821 LEU A CA 1
ATOM 6423 C C . LEU A 1 821 ? -18.775 16.933 -8.423 1.00 86.19 821 LEU A C 1
ATOM 6425 O O . LEU A 1 821 ? -19.049 15.788 -8.125 1.00 86.19 821 LEU A O 1
ATOM 6429 N N . TRP A 1 822 ? -17.664 17.290 -9.076 1.00 83.50 822 TRP A N 1
ATOM 6430 C CA . TRP A 1 822 ? -16.585 16.361 -9.416 1.00 83.50 822 TRP A CA 1
ATOM 6431 C C . TRP A 1 822 ? -15.597 16.136 -8.263 1.00 83.50 822 TRP A C 1
ATOM 6433 O O . TRP A 1 822 ? -14.672 15.353 -8.432 1.00 83.50 822 TRP A O 1
ATOM 6443 N N . LYS A 1 823 ? -15.754 16.813 -7.106 1.00 82.12 823 LYS A N 1
ATOM 6444 C CA . LYS A 1 823 ? -14.972 16.598 -5.860 1.00 82.12 823 LYS A CA 1
ATOM 6445 C C . LYS A 1 823 ? -15.747 15.871 -4.757 1.00 82.12 823 LYS A C 1
ATOM 6447 O O . LYS A 1 823 ? -15.174 15.112 -3.974 1.00 82.12 823 LYS A O 1
ATOM 6452 N N . VAL A 1 824 ? -17.053 16.114 -4.683 1.00 82.94 824 VAL A N 1
ATOM 6453 C CA . VAL A 1 824 ? -17.980 15.370 -3.826 1.00 82.94 824 VAL A CA 1
ATOM 6454 C C . VAL A 1 824 ? -19.275 15.213 -4.594 1.00 82.94 824 VAL A C 1
ATOM 6456 O O . VAL A 1 824 ? -19.963 16.216 -4.830 1.00 82.94 824 VAL A O 1
ATOM 6459 N N . ASP A 1 825 ? -19.619 13.974 -4.924 1.00 82.81 825 ASP A N 1
ATOM 6460 C CA . ASP A 1 825 ? -20.827 13.666 -5.673 1.00 82.81 825 ASP A CA 1
ATOM 6461 C C . ASP A 1 825 ? -22.075 14.153 -4.919 1.00 82.81 825 ASP A C 1
ATOM 6463 O O . ASP A 1 825 ? -22.111 14.223 -3.685 1.00 82.81 825 ASP A O 1
ATOM 6467 N N . GLN A 1 826 ? -23.126 14.515 -5.653 1.00 85.25 826 GLN A N 1
ATOM 6468 C CA . GLN A 1 826 ? -24.348 15.028 -5.039 1.00 85.25 826 GLN A CA 1
ATOM 6469 C C . GLN A 1 826 ? -25.006 13.997 -4.107 1.00 85.25 826 GLN A C 1
ATOM 6471 O O . GLN A 1 826 ? -25.557 14.383 -3.074 1.00 85.25 826 GLN A O 1
ATOM 6476 N N . SER A 1 827 ? -24.932 12.701 -4.434 1.00 84.06 827 SER A N 1
ATOM 6477 C CA . SER A 1 827 ? -25.501 11.621 -3.616 1.00 84.06 827 SER A CA 1
ATOM 6478 C C . SER A 1 827 ? -24.769 11.425 -2.286 1.00 84.06 827 SER A C 1
ATOM 6480 O O . SER A 1 827 ? -25.351 10.895 -1.336 1.00 84.06 827 SER A O 1
ATOM 6482 N N . GLU A 1 828 ? -23.529 11.907 -2.186 1.00 84.62 828 GLU A N 1
ATOM 6483 C CA . GLU A 1 828 ? -22.702 11.837 -0.983 1.00 84.62 828 GLU A CA 1
ATOM 6484 C C . GLU A 1 828 ? -22.985 12.968 0.012 1.00 84.62 828 GLU A C 1
ATOM 6486 O O . GLU A 1 828 ? -22.724 12.814 1.209 1.00 84.62 828 GLU A O 1
ATOM 6491 N N . ARG A 1 829 ? -23.553 14.088 -0.454 1.00 87.00 829 ARG A N 1
ATOM 6492 C CA . ARG A 1 829 ? -23.924 15.250 0.371 1.00 87.00 829 ARG A CA 1
ATOM 6493 C C . ARG A 1 829 ? -25.251 14.966 1.064 1.00 87.00 829 ARG A C 1
ATOM 6495 O O . ARG A 1 829 ? -26.323 15.166 0.486 1.00 87.00 829 ARG A O 1
ATOM 6502 N N . ARG A 1 830 ? -25.191 14.446 2.287 1.00 90.50 830 ARG A N 1
ATOM 6503 C CA . ARG A 1 830 ? -26.367 13.997 3.033 1.00 90.50 830 ARG A CA 1
ATOM 6504 C C . ARG A 1 830 ? -26.393 14.690 4.385 1.00 90.50 830 ARG A C 1
ATOM 6506 O O . ARG A 1 830 ? -26.638 15.894 4.449 1.00 90.50 830 ARG A O 1
ATOM 6513 N N . TRP A 1 831 ? -26.182 13.941 5.457 1.00 95.19 831 TRP A N 1
ATOM 6514 C CA . TRP A 1 831 ? -26.369 14.416 6.811 1.00 95.19 831 TRP A CA 1
ATOM 6515 C C . TRP A 1 831 ? -25.181 14.050 7.684 1.00 95.19 831 TRP A C 1
ATOM 6517 O O . TRP A 1 831 ? -24.567 12.993 7.548 1.00 95.19 831 TRP A O 1
ATOM 6527 N N . GLN A 1 832 ? -24.911 14.908 8.658 1.00 94.75 832 GLN A N 1
ATOM 6528 C CA . GLN A 1 832 ? -23.906 14.654 9.674 1.00 94.75 832 GLN A CA 1
ATOM 6529 C C . GLN A 1 832 ? -24.459 14.998 11.050 1.00 94.75 832 GLN A C 1
ATOM 6531 O O . GLN A 1 832 ? -25.082 16.039 11.249 1.00 94.75 832 GLN A O 1
ATOM 6536 N N . SER A 1 833 ? -24.213 14.123 12.015 1.00 97.06 833 SER A N 1
ATOM 6537 C CA . SER A 1 833 ? -24.337 14.435 13.432 1.00 97.06 833 SER A CA 1
ATOM 6538 C C . SER A 1 833 ? -22.971 14.879 13.950 1.00 97.06 833 SER A C 1
ATOM 6540 O O . SER A 1 833 ? -21.993 14.139 13.863 1.00 97.06 833 SER A O 1
ATOM 6542 N N . VAL A 1 834 ? -22.904 16.100 14.469 1.00 96.25 834 VAL A N 1
ATOM 6543 C CA . VAL A 1 834 ? -21.708 16.690 15.073 1.00 96.25 834 VAL A CA 1
ATOM 6544 C C . VAL A 1 834 ? -21.919 16.746 16.572 1.00 96.25 834 VAL A C 1
ATOM 6546 O O . VAL A 1 834 ? -22.793 17.458 17.066 1.00 96.25 834 VAL A O 1
ATOM 6549 N N . ILE A 1 835 ? -21.124 15.971 17.294 1.00 97.25 835 ILE A N 1
ATOM 6550 C CA . ILE A 1 835 ? -21.169 15.880 18.745 1.00 97.25 835 ILE A CA 1
ATOM 6551 C C . ILE A 1 835 ? -20.108 16.841 19.279 1.00 97.25 835 ILE A C 1
ATOM 6553 O O . ILE A 1 835 ? -18.909 16.565 19.230 1.00 97.25 835 ILE A O 1
ATOM 6557 N N . ASN A 1 836 ? -20.566 18.001 19.739 1.00 96.19 836 ASN A N 1
ATOM 6558 C CA . ASN A 1 836 ? -19.727 19.034 20.325 1.00 96.19 836 ASN A CA 1
ATOM 6559 C C . ASN A 1 836 ? -19.349 18.624 21.747 1.00 96.19 836 ASN A C 1
ATOM 6561 O O . ASN A 1 836 ? -20.223 18.401 22.597 1.00 96.19 836 ASN A O 1
ATOM 6565 N N . LEU A 1 837 ? -18.046 18.521 21.988 1.00 95.44 837 LEU A N 1
ATOM 6566 C CA . LEU A 1 837 ? -17.487 18.154 23.279 1.00 95.44 837 LEU A CA 1
ATOM 6567 C C . LEU A 1 837 ? -17.240 19.423 24.118 1.00 95.44 837 LEU A C 1
ATOM 6569 O O . LEU A 1 837 ? -17.035 20.504 23.561 1.00 95.44 837 LEU A O 1
ATOM 6573 N N . PRO A 1 838 ? -17.288 19.336 25.459 1.00 94.00 838 PRO A N 1
ATOM 6574 C CA . PRO A 1 838 ? -16.855 20.425 26.323 1.00 94.00 838 PRO A CA 1
ATOM 6575 C C . PRO A 1 838 ? -15.383 20.763 26.077 1.00 94.00 838 PRO A C 1
ATOM 6577 O O . PRO A 1 838 ? -14.573 19.864 25.876 1.00 94.00 838 PRO A O 1
ATOM 6580 N N . PHE A 1 839 ? -15.037 22.048 26.165 1.00 92.75 839 PHE A N 1
ATOM 6581 C CA . PHE A 1 839 ? -13.647 22.481 26.055 1.00 92.75 839 PHE A CA 1
ATOM 6582 C C . PHE A 1 839 ? -12.801 21.902 27.191 1.00 92.75 839 PHE A C 1
ATOM 6584 O O . PHE A 1 839 ? -13.085 22.159 28.362 1.00 92.75 839 PHE A O 1
ATOM 6591 N N . SER A 1 840 ? -11.764 21.146 26.841 1.00 93.69 840 SER A N 1
ATOM 6592 C CA . SER A 1 840 ? -10.809 20.562 27.785 1.00 93.69 840 SER A CA 1
ATOM 6593 C C . SER A 1 840 ? -9.506 20.212 27.070 1.00 93.69 840 SER A C 1
ATOM 6595 O O . SER A 1 840 ? -9.490 20.024 25.857 1.00 93.69 840 SER A O 1
ATOM 6597 N N . ASP A 1 841 ? -8.418 20.161 27.825 1.00 93.69 841 ASP A N 1
ATOM 6598 C CA . ASP A 1 841 ? -7.117 19.605 27.453 1.00 93.69 841 ASP A CA 1
ATOM 6599 C C . ASP A 1 841 ? -7.053 18.072 27.604 1.00 93.69 841 ASP A C 1
ATOM 6601 O O . ASP A 1 841 ? -6.213 17.424 26.989 1.00 93.69 841 ASP A O 1
ATOM 6605 N N . ALA A 1 842 ? -7.972 17.470 28.365 1.00 96.00 842 ALA A N 1
ATOM 6606 C CA . ALA A 1 842 ? -8.081 16.030 28.565 1.00 96.00 842 ALA A CA 1
ATOM 6607 C C . ALA A 1 842 ? -9.517 15.555 28.321 1.00 96.00 842 ALA A C 1
ATOM 6609 O O . ALA A 1 842 ? -10.396 15.641 29.181 1.00 96.00 842 ALA A O 1
ATOM 6610 N N . THR A 1 843 ? -9.760 15.015 27.128 1.00 96.12 843 THR A N 1
ATOM 6611 C CA . THR A 1 843 ? -11.098 14.606 26.699 1.00 96.12 843 THR A CA 1
ATOM 6612 C C . THR A 1 843 ? -11.168 13.098 26.511 1.00 96.12 843 THR A C 1
ATOM 6614 O O . THR A 1 843 ? -10.474 12.532 25.670 1.00 96.12 843 THR A O 1
ATOM 6617 N N . ASN A 1 844 ? -12.049 12.451 27.273 1.00 97.44 844 ASN A N 1
ATOM 6618 C CA . ASN A 1 844 ? -12.449 11.069 27.036 1.00 97.44 844 ASN A CA 1
ATOM 6619 C C . ASN A 1 844 ? -13.836 11.060 26.390 1.00 97.44 844 ASN A C 1
ATOM 6621 O O . ASN A 1 844 ? -14.742 11.748 26.870 1.00 97.44 844 ASN A O 1
ATOM 6625 N N . VAL A 1 845 ? -14.018 10.268 25.334 1.00 98.19 845 VAL A N 1
ATOM 6626 C CA . VAL A 1 845 ? -15.310 10.123 24.654 1.00 98.19 845 VAL A CA 1
ATOM 6627 C C . VAL A 1 845 ? -15.694 8.656 24.605 1.00 98.19 845 VAL A C 1
ATOM 6629 O O . VAL A 1 845 ? -14.995 7.866 23.987 1.00 98.19 845 VAL A O 1
ATOM 6632 N N . LEU A 1 846 ? -16.809 8.286 25.234 1.00 98.69 846 LEU A N 1
ATOM 6633 C CA . LEU A 1 846 ? -17.361 6.933 25.167 1.00 98.69 846 LEU A CA 1
ATOM 6634 C C . LEU A 1 846 ? -18.650 6.961 24.355 1.00 98.69 846 LEU A C 1
ATOM 6636 O O . LEU A 1 846 ? -19.681 7.461 24.816 1.00 98.69 846 LEU A O 1
ATOM 6640 N N . ASN A 1 847 ? -18.581 6.392 23.159 1.00 98.62 847 ASN A N 1
ATOM 6641 C CA . ASN A 1 847 ? -19.696 6.227 22.246 1.00 98.62 847 ASN A CA 1
ATOM 6642 C C . ASN A 1 847 ? -20.069 4.752 22.118 1.00 98.62 847 ASN A C 1
ATOM 6644 O O . ASN A 1 847 ? -19.214 3.867 22.137 1.00 98.62 847 ASN A O 1
ATOM 6648 N N . VAL A 1 848 ? -21.363 4.490 21.974 1.00 98.62 848 VAL A N 1
ATOM 6649 C CA . VAL A 1 848 ? -21.901 3.133 21.891 1.00 98.62 848 VAL A CA 1
ATOM 6650 C C . VAL A 1 848 ? -22.915 3.070 20.768 1.00 98.62 848 VAL A C 1
ATOM 6652 O O . VAL A 1 848 ? -23.815 3.911 20.710 1.00 98.62 848 VAL A O 1
ATOM 6655 N N . THR A 1 849 ? -22.785 2.073 19.900 1.00 98.44 849 THR A N 1
ATOM 6656 C CA . THR A 1 849 ? -23.697 1.837 18.785 1.00 98.44 849 THR A CA 1
ATOM 6657 C C . THR A 1 849 ? -24.413 0.499 18.922 1.00 98.44 849 THR A C 1
ATOM 6659 O O . THR A 1 849 ? -23.849 -0.486 19.400 1.00 98.44 849 THR A O 1
ATOM 6662 N N . GLN A 1 850 ? -25.677 0.475 18.504 1.00 98.31 850 GLN A N 1
ATOM 6663 C CA . GLN A 1 850 ? -26.436 -0.747 18.268 1.00 98.31 850 GLN A CA 1
ATOM 6664 C C . GLN A 1 850 ? -27.090 -0.670 16.891 1.00 98.31 850 GLN A C 1
ATOM 6666 O O . GLN A 1 850 ? -27.729 0.333 16.566 1.00 98.31 850 GLN A O 1
ATOM 6671 N N . THR A 1 851 ? -26.946 -1.725 16.097 1.00 97.50 851 THR A N 1
ATOM 6672 C CA . THR A 1 851 ? -27.597 -1.866 14.793 1.00 97.50 851 THR A CA 1
ATOM 6673 C C . THR A 1 851 ? -28.763 -2.848 14.879 1.00 97.50 851 THR A C 1
ATOM 6675 O O . THR A 1 851 ? -28.784 -3.751 15.711 1.00 97.50 851 THR A O 1
ATOM 6678 N N . GLY A 1 852 ? -29.777 -2.657 14.039 1.00 96.69 852 GLY A N 1
ATOM 6679 C CA . GLY A 1 852 ? -30.981 -3.482 14.050 1.00 96.69 852 GLY A CA 1
ATOM 6680 C C . GLY A 1 852 ? -31.888 -3.211 12.857 1.00 96.69 852 GLY A C 1
ATOM 6681 O O . GLY A 1 852 ? -31.516 -2.513 11.911 1.00 96.69 852 GLY A O 1
ATOM 6682 N N . SER A 1 853 ? -33.102 -3.754 12.916 1.00 96.19 853 SER A N 1
ATOM 6683 C CA . SER A 1 853 ? -34.172 -3.423 11.972 1.00 96.19 853 SER A CA 1
ATOM 6684 C C . SER A 1 853 ? -34.630 -1.968 12.120 1.00 96.19 853 SER A C 1
ATOM 6686 O O . SER A 1 853 ? -34.361 -1.303 13.124 1.00 96.19 853 SER A O 1
ATOM 6688 N N . GLU A 1 854 ? -35.408 -1.482 11.153 1.00 96.69 854 GLU A N 1
ATOM 6689 C CA . GLU A 1 854 ? -36.060 -0.165 11.195 1.00 96.69 854 GLU A CA 1
ATOM 6690 C C . GLU A 1 854 ? -36.864 0.098 12.482 1.00 96.69 854 GLU A C 1
ATOM 6692 O O . GLU A 1 854 ? -37.012 1.244 12.909 1.00 96.69 854 GLU A O 1
ATOM 6697 N N . SER A 1 855 ? -37.353 -0.956 13.143 1.00 97.38 855 SER A N 1
ATOM 6698 C CA . SER A 1 855 ? -38.144 -0.875 14.373 1.00 97.38 855 SER A CA 1
ATOM 6699 C C . SER A 1 855 ? -37.311 -0.673 15.641 1.00 97.38 855 SER A C 1
ATOM 6701 O O . SER A 1 855 ? -37.894 -0.481 16.704 1.00 97.38 855 SER A O 1
ATOM 6703 N N . LEU A 1 856 ? -35.975 -0.706 15.563 1.00 97.81 856 LEU A N 1
ATOM 6704 C CA . LEU A 1 856 ? -35.104 -0.473 16.715 1.00 97.81 856 LEU A CA 1
ATOM 6705 C C . LEU A 1 856 ? -35.394 0.917 17.320 1.00 97.81 856 LEU A C 1
ATOM 6707 O O . LEU A 1 856 ? -35.318 1.943 16.642 1.00 97.81 856 LEU A O 1
ATOM 6711 N N . SER A 1 857 ? -35.784 0.970 18.590 1.00 97.12 857 SER A N 1
ATOM 6712 C CA . SER A 1 857 ? -36.161 2.226 19.264 1.00 97.12 857 SER A CA 1
ATOM 6713 C C . SER A 1 857 ? -35.392 2.482 20.553 1.00 97.12 857 SER A C 1
ATOM 6715 O O . SER A 1 857 ? -35.311 3.623 21.001 1.00 97.12 857 SER A O 1
ATOM 6717 N N . GLU A 1 858 ? -34.817 1.437 21.137 1.00 97.44 858 GLU A N 1
ATOM 6718 C CA . GLU A 1 858 ? -34.031 1.481 22.363 1.00 97.44 858 GLU A CA 1
ATOM 6719 C C . GLU A 1 858 ? -32.879 0.477 22.290 1.00 97.44 858 GLU A C 1
ATOM 6721 O O . GLU A 1 858 ? -32.890 -0.424 21.455 1.00 97.44 858 GLU A O 1
ATOM 6726 N N . PHE A 1 859 ? -31.873 0.662 23.145 1.00 98.31 859 PHE A N 1
ATOM 6727 C CA . PHE A 1 859 ? -30.781 -0.298 23.281 1.00 98.31 859 PHE A CA 1
ATOM 6728 C C . PHE A 1 859 ? -31.252 -1.528 24.065 1.00 98.31 859 PHE A C 1
ATOM 6730 O O . PHE A 1 859 ? -31.929 -1.360 25.080 1.00 98.31 859 PHE A O 1
ATOM 6737 N N . ASP A 1 860 ? -30.815 -2.733 23.685 1.00 96.25 860 ASP A N 1
ATOM 6738 C CA . ASP A 1 860 ? -31.187 -3.986 24.377 1.00 96.25 860 ASP A CA 1
ATOM 6739 C C . ASP A 1 860 ? -30.847 -3.941 25.872 1.00 96.25 860 ASP A C 1
ATOM 6741 O O . ASP A 1 860 ? -31.562 -4.435 26.742 1.00 96.25 860 ASP A O 1
ATOM 6745 N N . THR A 1 861 ? -29.681 -3.380 26.177 1.00 96.12 861 THR A N 1
ATOM 6746 C CA . THR A 1 861 ? -29.207 -3.054 27.519 1.00 96.12 861 THR A CA 1
ATOM 6747 C C . THR A 1 861 ? -28.160 -1.965 27.359 1.00 96.12 861 THR A C 1
ATOM 6749 O O . THR A 1 861 ? -27.336 -2.052 26.452 1.00 96.12 861 THR A O 1
ATOM 6752 N N . LEU A 1 862 ? -28.173 -0.954 28.227 1.00 97.75 862 LEU A N 1
ATOM 6753 C CA . LEU A 1 862 ? -27.141 0.077 28.226 1.00 97.75 862 LEU A CA 1
ATOM 6754 C C . LEU A 1 862 ? -26.878 0.581 29.642 1.00 97.75 862 LEU A C 1
ATOM 6756 O O . LEU A 1 862 ? -27.722 1.238 30.249 1.00 97.75 862 LEU A O 1
ATOM 6760 N N . GLU A 1 863 ? -25.689 0.289 30.155 1.00 98.00 863 GLU A N 1
ATOM 6761 C CA . GLU A 1 863 ? -25.217 0.756 31.459 1.00 98.00 863 GLU A CA 1
ATOM 6762 C C . GLU A 1 863 ? -23.835 1.387 31.292 1.00 98.00 863 GLU A C 1
ATOM 6764 O O . GLU A 1 863 ? -22.900 0.723 30.847 1.00 98.00 863 GLU A O 1
ATOM 6769 N N . HIS A 1 864 ? -23.695 2.663 31.661 1.00 98.25 864 HIS A N 1
ATOM 6770 C CA . HIS A 1 864 ? -22.388 3.316 31.738 1.00 98.25 864 HIS A CA 1
ATOM 6771 C C . HIS A 1 864 ? -21.684 2.882 33.023 1.00 98.25 864 HIS A C 1
ATOM 6773 O O . HIS A 1 864 ? -22.147 3.181 34.124 1.00 98.25 864 HIS A O 1
ATOM 6779 N N . ILE A 1 865 ? -20.562 2.183 32.885 1.00 98.19 865 ILE A N 1
ATOM 6780 C CA . ILE A 1 865 ? -19.746 1.719 34.003 1.00 98.19 865 ILE A CA 1
ATOM 6781 C C . ILE A 1 865 ? -18.573 2.687 34.140 1.00 98.19 865 ILE A C 1
ATOM 6783 O O . ILE A 1 865 ? -17.609 2.618 33.380 1.00 98.19 865 ILE A O 1
ATOM 6787 N N . LYS A 1 866 ? -18.650 3.600 35.112 1.00 96.94 866 LYS A N 1
ATOM 6788 C CA . LYS A 1 866 ? -17.626 4.630 35.326 1.00 96.94 866 LYS A CA 1
ATOM 6789 C C . LYS A 1 866 ? -17.126 4.658 36.765 1.00 96.94 866 LYS A C 1
ATOM 6791 O O . LYS A 1 866 ? -17.911 4.608 37.712 1.00 96.94 866 LYS A O 1
ATOM 6796 N N . ASN A 1 867 ? -15.814 4.790 36.925 1.00 94.44 867 ASN A N 1
ATOM 6797 C CA . ASN A 1 867 ? -15.162 5.177 38.173 1.00 94.44 867 ASN A CA 1
ATOM 6798 C C . ASN A 1 867 ? -14.044 6.200 37.876 1.00 94.44 867 ASN A C 1
ATOM 6800 O O . ASN A 1 867 ? -13.941 6.691 36.757 1.00 94.44 867 ASN A O 1
ATOM 6804 N N . ALA A 1 868 ? -13.233 6.564 38.873 1.00 89.81 868 ALA A N 1
ATOM 6805 C CA . ALA A 1 868 ? -12.183 7.573 38.696 1.00 89.81 868 ALA A CA 1
ATOM 6806 C C . ALA A 1 868 ? -11.046 7.145 37.745 1.00 89.81 868 ALA A C 1
ATOM 6808 O O . ALA A 1 868 ? -10.372 8.003 37.195 1.00 89.81 868 ALA A O 1
ATOM 6809 N N . ALA A 1 869 ? -10.815 5.842 37.566 1.00 94.00 869 ALA A N 1
ATOM 6810 C CA . ALA A 1 869 ? -9.700 5.304 36.783 1.00 94.00 869 ALA A CA 1
ATOM 6811 C C . ALA A 1 869 ? -10.138 4.637 35.467 1.00 94.00 869 ALA A C 1
ATOM 6813 O O . ALA A 1 869 ? -9.284 4.252 34.659 1.00 94.00 869 ALA A O 1
ATOM 6814 N N . GLN A 1 870 ? -11.443 4.418 35.282 1.00 96.25 870 GLN A N 1
ATOM 6815 C CA . GLN A 1 870 ? -11.991 3.590 34.214 1.00 96.25 870 GLN A CA 1
ATOM 6816 C C . GLN A 1 870 ? -13.336 4.101 33.713 1.00 96.25 870 GLN A C 1
ATOM 6818 O O . GLN A 1 870 ? -14.185 4.551 34.490 1.00 96.25 870 GLN A O 1
ATOM 6823 N N . SER A 1 871 ? -13.553 3.903 32.418 1.00 98.12 871 SER A N 1
ATOM 6824 C CA . SER A 1 871 ? -14.835 4.104 31.752 1.00 98.12 871 SER A CA 1
ATOM 6825 C C . SER A 1 871 ? -15.130 2.896 30.877 1.00 98.12 871 SER A C 1
ATOM 6827 O O . SER A 1 871 ? -14.226 2.253 30.346 1.00 98.12 871 SER A O 1
ATOM 6829 N N . GLY A 1 872 ? -16.396 2.542 30.755 1.00 98.38 872 GLY A N 1
ATOM 6830 C CA . GLY A 1 872 ? -16.809 1.382 29.993 1.00 98.38 872 GLY A CA 1
ATOM 6831 C C . GLY A 1 872 ? -18.315 1.259 29.935 1.00 98.38 872 GLY A C 1
ATOM 6832 O O . GLY A 1 872 ? -19.054 2.087 30.463 1.00 98.38 872 GLY A O 1
ATOM 6833 N N . VAL A 1 873 ? -18.791 0.218 29.277 1.00 98.62 873 VAL A N 1
ATOM 6834 C CA . VAL A 1 873 ? -20.215 0.026 29.040 1.00 98.62 873 VAL A CA 1
ATOM 6835 C C . VAL A 1 873 ? -20.584 -1.439 29.160 1.00 98.62 873 VAL A C 1
ATOM 6837 O O . VAL A 1 873 ? -19.835 -2.315 28.728 1.00 98.62 873 VAL A O 1
ATOM 6840 N N . ARG A 1 874 ? -21.774 -1.700 29.700 1.00 98.25 874 ARG A N 1
ATOM 6841 C CA . ARG A 1 874 ? -22.489 -2.940 29.418 1.00 98.25 874 ARG A CA 1
ATOM 6842 C C . ARG A 1 874 ? -23.497 -2.704 28.303 1.00 98.25 874 ARG A C 1
ATOM 6844 O O . ARG A 1 874 ? -24.385 -1.863 28.455 1.00 98.25 874 ARG A O 1
ATOM 6851 N N . ILE A 1 875 ? -23.384 -3.482 27.233 1.00 98.12 875 ILE A N 1
ATOM 6852 C CA . ILE A 1 875 ? -24.330 -3.493 26.120 1.00 98.12 875 ILE A CA 1
ATOM 6853 C C . ILE A 1 875 ? -24.658 -4.927 25.703 1.00 98.12 875 ILE A C 1
ATOM 6855 O O . ILE A 1 875 ? -23.766 -5.750 25.498 1.00 98.12 875 ILE A O 1
ATOM 6859 N N . GLY A 1 876 ? -25.952 -5.251 25.647 1.00 96.25 876 GLY A N 1
ATOM 6860 C CA . GLY A 1 876 ? -26.422 -6.626 25.472 1.00 96.25 876 GLY A CA 1
ATOM 6861 C C . GLY A 1 876 ? -25.755 -7.594 26.465 1.00 96.25 876 GLY A C 1
ATOM 6862 O O . GLY A 1 876 ? -25.801 -7.405 27.684 1.00 96.25 876 GLY A O 1
ATOM 6863 N N . GLY A 1 877 ? -25.104 -8.633 25.933 1.00 96.75 877 GLY A N 1
ATOM 6864 C CA . GLY A 1 877 ? -24.331 -9.620 26.704 1.00 96.75 877 GLY A CA 1
ATOM 6865 C C . GLY A 1 877 ? -22.855 -9.268 26.941 1.00 96.75 877 GLY A C 1
ATOM 6866 O O . GLY A 1 877 ? -22.100 -10.138 27.387 1.00 96.75 877 GLY A O 1
ATOM 6867 N N . TRP A 1 878 ? -22.430 -8.048 26.611 1.00 98.38 878 TRP A N 1
ATOM 6868 C CA . TRP A 1 878 ? -21.039 -7.601 26.665 1.00 98.38 878 TRP A CA 1
ATOM 6869 C C . TRP A 1 878 ? -20.808 -6.544 27.738 1.00 98.38 878 TRP A C 1
ATOM 6871 O O . TRP A 1 878 ? -21.654 -5.688 27.980 1.00 98.38 878 TRP A O 1
ATOM 6881 N N . VAL A 1 879 ? -19.622 -6.590 28.336 1.00 98.69 879 VAL A N 1
ATOM 6882 C CA . VAL A 1 879 ? -19.032 -5.548 29.172 1.00 98.69 879 VAL A CA 1
ATOM 6883 C C . VAL A 1 879 ? -17.687 -5.190 28.556 1.00 98.69 879 VAL A C 1
ATOM 6885 O O . VAL A 1 879 ? -16.827 -6.060 28.410 1.00 98.69 879 VAL A O 1
ATOM 6888 N N . VAL A 1 880 ? -17.508 -3.927 28.186 1.00 98.69 880 VAL A N 1
ATOM 6889 C CA . VAL A 1 880 ? -16.276 -3.422 27.573 1.00 98.69 880 VAL A CA 1
ATOM 6890 C C . VAL A 1 880 ? -15.739 -2.292 28.437 1.00 98.69 880 VAL A C 1
ATOM 6892 O O . VAL A 1 880 ? -16.448 -1.318 28.679 1.00 98.69 880 VAL A O 1
ATOM 6895 N N . MET A 1 881 ? -14.513 -2.441 28.933 1.00 98.69 881 MET A N 1
ATOM 6896 C CA . MET A 1 881 ? -13.891 -1.511 29.879 1.00 98.69 881 MET A CA 1
ATOM 6897 C C . MET A 1 881 ? -12.567 -0.978 29.337 1.00 98.69 881 MET A C 1
ATOM 6899 O O . MET A 1 881 ? -11.772 -1.744 28.795 1.00 98.69 881 MET A O 1
ATOM 6903 N N . PHE A 1 882 ? -12.307 0.301 29.584 1.00 98.50 882 PHE A N 1
ATOM 6904 C CA . PHE A 1 882 ? -11.087 1.018 29.216 1.00 98.50 882 PHE A CA 1
ATOM 6905 C C . PHE A 1 882 ? -10.519 1.741 30.437 1.00 98.50 882 PHE A C 1
ATOM 6907 O O . PHE A 1 882 ? -11.252 2.040 31.392 1.00 98.50 882 PHE A O 1
ATOM 6914 N N . SER A 1 883 ? -9.223 2.051 30.424 1.00 97.69 883 SER A N 1
ATOM 6915 C CA . SER A 1 883 ? -8.706 3.000 31.407 1.00 97.69 883 SER A CA 1
ATOM 6916 C C . SER A 1 883 ? -9.025 4.430 30.979 1.00 97.69 883 SER A C 1
ATOM 6918 O O . SER A 1 883 ? -8.938 4.778 29.808 1.00 97.69 883 SER A O 1
ATOM 6920 N N . SER A 1 884 ? -9.385 5.278 31.942 1.00 95.75 884 SER A N 1
ATOM 6921 C CA . SER A 1 884 ? -9.579 6.711 31.701 1.00 95.75 884 SER A CA 1
ATOM 6922 C C . SER A 1 884 ? -8.269 7.450 31.411 1.00 95.75 884 SER A C 1
ATOM 6924 O O . SER A 1 884 ? -8.320 8.521 30.811 1.00 95.75 884 SER A O 1
ATOM 6926 N N . GLU A 1 885 ? -7.131 6.868 31.803 1.00 95.31 885 GLU A N 1
ATOM 6927 C CA . GLU A 1 885 ? -5.775 7.375 31.561 1.00 95.31 885 GLU A CA 1
ATOM 6928 C C . GLU A 1 885 ? -4.988 6.421 30.666 1.00 95.31 885 GLU A C 1
ATOM 6930 O O . GLU A 1 885 ? -5.401 5.282 30.468 1.00 95.31 885 GLU A O 1
ATOM 6935 N N . GLU A 1 886 ? -3.854 6.870 30.137 1.00 91.56 886 GLU A N 1
ATOM 6936 C CA . GLU A 1 886 ? -3.047 6.122 29.159 1.00 91.56 886 GLU A CA 1
ATOM 6937 C C . GLU A 1 886 ? -2.256 4.956 29.754 1.00 91.56 886 GLU A C 1
ATOM 6939 O O . GLU A 1 886 ? -1.996 3.959 29.078 1.00 91.56 886 GLU A O 1
ATOM 6944 N N . ASP A 1 887 ? -1.937 5.048 31.044 1.00 93.69 887 ASP A N 1
ATOM 6945 C CA . ASP A 1 887 ? -1.178 4.029 31.755 1.00 93.69 887 ASP A CA 1
ATOM 6946 C C . ASP A 1 887 ? -1.892 2.675 31.780 1.00 93.69 887 ASP A C 1
ATOM 6948 O O . ASP A 1 887 ? -2.993 2.535 32.329 1.00 93.69 887 ASP A O 1
ATOM 6952 N N . LEU A 1 888 ? -1.182 1.643 31.322 1.00 96.25 888 LEU A N 1
ATOM 6953 C CA . LEU A 1 888 ? -1.602 0.254 31.471 1.00 96.25 888 LEU A CA 1
ATOM 6954 C C . LEU A 1 888 ? -1.763 -0.127 32.950 1.00 96.25 888 LEU A C 1
ATOM 6956 O O . LEU A 1 888 ? -0.924 0.191 33.798 1.00 96.25 888 LEU A O 1
ATOM 6960 N N . LYS A 1 889 ? -2.813 -0.885 33.265 1.00 97.44 889 LYS A N 1
ATOM 6961 C CA . LYS A 1 889 ? -3.182 -1.245 34.637 1.00 97.44 889 LYS A CA 1
ATOM 6962 C C . LYS A 1 889 ? -2.809 -2.687 34.981 1.00 97.44 889 LYS A C 1
ATOM 6964 O O . LYS A 1 889 ? -3.072 -3.629 34.235 1.00 97.44 889 LYS A O 1
ATOM 6969 N N . ASP A 1 890 ? -2.226 -2.883 36.159 1.00 97.75 890 ASP A N 1
ATOM 6970 C CA . ASP A 1 890 ? -2.054 -4.195 36.810 1.00 97.75 890 ASP A CA 1
ATOM 6971 C C . ASP A 1 890 ? -3.244 -4.560 37.713 1.00 97.75 890 ASP A C 1
ATOM 6973 O O . ASP A 1 890 ? -3.419 -5.726 38.080 1.00 97.75 890 ASP A O 1
ATOM 6977 N N . HIS A 1 891 ? -4.093 -3.582 38.032 1.00 97.50 891 HIS A N 1
ATOM 6978 C CA . HIS A 1 891 ? -5.288 -3.766 38.832 1.00 97.50 891 HIS A CA 1
ATOM 6979 C C . HIS A 1 891 ? -6.486 -2.989 38.283 1.00 97.50 891 HIS A C 1
ATOM 6981 O O . HIS A 1 891 ? -6.393 -1.803 37.980 1.00 97.50 891 HIS A O 1
ATOM 6987 N N . VAL A 1 892 ? -7.630 -3.666 38.200 1.00 97.62 892 VAL A N 1
ATOM 6988 C CA . VAL A 1 892 ? -8.892 -3.120 37.687 1.00 97.62 892 VAL A CA 1
ATOM 6989 C C . VAL A 1 892 ? -10.043 -3.576 38.578 1.00 97.62 892 VAL A C 1
ATOM 6991 O O . VAL A 1 892 ? -10.094 -4.749 38.955 1.00 97.62 892 VAL A O 1
ATOM 6994 N N . GLN A 1 893 ? -10.979 -2.676 38.898 1.00 97.88 893 GLN A N 1
ATOM 6995 C CA . GLN A 1 893 ? -12.207 -3.013 39.622 1.00 97.88 893 GLN A CA 1
ATOM 6996 C C . GLN A 1 893 ? -13.411 -2.263 39.065 1.00 97.88 893 GLN A C 1
ATOM 6998 O O . GLN A 1 893 ? -13.392 -1.042 38.938 1.00 97.88 893 GLN A O 1
ATOM 7003 N N . TYR A 1 894 ? -14.501 -2.982 38.822 1.00 98.12 894 TYR A N 1
ATOM 7004 C CA . TYR A 1 894 ? -15.756 -2.387 38.372 1.00 98.12 894 TYR A CA 1
ATOM 7005 C C . TYR A 1 894 ? -16.955 -3.184 38.878 1.00 98.12 894 TYR A C 1
ATOM 7007 O O . TYR A 1 894 ? -16.831 -4.317 39.345 1.00 98.12 894 TYR A O 1
ATOM 7015 N N . THR A 1 895 ? -18.130 -2.561 38.838 1.00 97.88 895 THR A N 1
ATOM 7016 C CA . THR A 1 895 ? -19.392 -3.198 39.222 1.00 97.88 895 THR A CA 1
ATOM 7017 C C . THR A 1 895 ? -20.358 -3.121 38.057 1.00 97.88 895 THR A C 1
ATOM 7019 O O . THR A 1 895 ? -20.521 -2.050 37.488 1.00 97.88 895 THR A O 1
ATOM 7022 N N . VAL A 1 896 ? -20.995 -4.245 37.742 1.00 97.62 896 VAL A N 1
ATOM 7023 C CA . VAL A 1 896 ? -22.041 -4.342 36.720 1.00 97.62 896 VAL A CA 1
ATOM 7024 C C . VAL A 1 896 ? -23.382 -4.540 37.415 1.00 97.62 896 VAL A C 1
ATOM 7026 O O . VAL A 1 896 ? -23.531 -5.488 38.194 1.00 97.62 896 VAL A O 1
ATOM 7029 N N . GLN A 1 897 ? -24.351 -3.665 37.169 1.00 97.31 897 GLN A N 1
ATOM 7030 C CA . GLN A 1 897 ? -25.700 -3.786 37.720 1.00 97.31 897 GLN A CA 1
ATOM 7031 C C . GLN A 1 897 ? -26.540 -4.749 36.881 1.00 97.31 897 GLN A C 1
ATOM 7033 O O 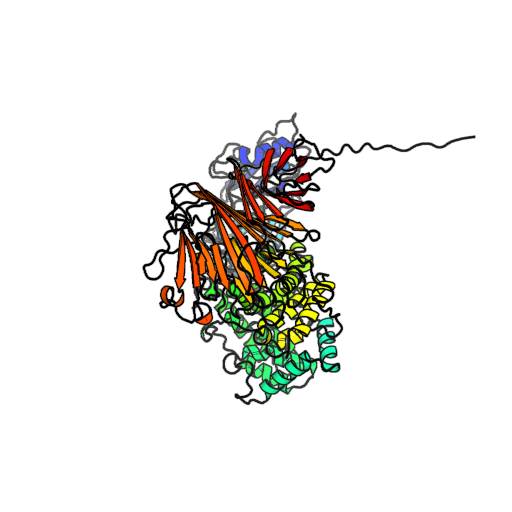. GLN A 1 897 ? -26.382 -4.832 35.672 1.00 97.31 897 GLN A O 1
ATOM 7038 N N . ASN A 1 898 ? -27.465 -5.478 37.508 1.00 94.19 898 ASN A N 1
ATOM 7039 C CA . ASN A 1 898 ? -28.406 -6.402 36.851 1.00 94.19 898 ASN A CA 1
ATOM 7040 C C . ASN A 1 898 ? -27.739 -7.425 35.910 1.00 94.19 898 ASN A C 1
ATOM 7042 O O . ASN A 1 898 ? -28.250 -7.724 34.827 1.00 94.19 898 ASN A O 1
ATOM 7046 N N . ALA A 1 899 ? -26.560 -7.904 36.292 1.00 93.62 899 ALA A N 1
ATOM 7047 C CA . ALA A 1 899 ? -25.728 -8.832 35.545 1.00 93.62 899 ALA A CA 1
ATOM 7048 C C . ALA A 1 899 ? -26.466 -10.131 35.182 1.00 93.62 899 ALA A C 1
ATOM 7050 O O . ALA A 1 899 ? -27.051 -10.784 36.049 1.00 93.62 899 ALA A O 1
ATOM 7051 N N . SER A 1 900 ? -26.379 -10.544 33.915 1.00 94.06 900 SER A N 1
ATOM 7052 C CA . SER A 1 900 ? -26.829 -11.861 33.455 1.00 94.06 900 SER A CA 1
ATOM 7053 C C . SER A 1 900 ? -25.689 -12.885 33.470 1.00 94.06 900 SER A C 1
ATOM 7055 O O . SER A 1 900 ? -24.522 -12.547 33.260 1.00 94.06 900 SER A O 1
ATOM 7057 N N . ALA A 1 901 ? -26.038 -14.157 33.667 1.00 94.44 901 ALA A N 1
ATOM 7058 C CA . ALA A 1 901 ? -25.093 -15.259 33.519 1.00 94.44 901 ALA A CA 1
ATOM 7059 C C . ALA A 1 901 ? -24.543 -15.313 32.083 1.00 94.44 901 ALA A C 1
ATOM 7061 O O . ALA A 1 901 ? -25.259 -15.023 31.123 1.00 94.44 901 ALA A O 1
ATOM 7062 N N . GLY A 1 902 ? -23.272 -15.685 31.934 1.00 95.69 902 GLY A N 1
ATOM 7063 C CA . GLY A 1 902 ? -22.614 -15.795 30.632 1.00 95.69 902 GLY A CA 1
ATOM 7064 C C . GLY A 1 902 ? -22.204 -14.460 30.001 1.00 95.69 902 GLY A C 1
ATOM 7065 O O . GLY A 1 902 ? -21.860 -14.442 28.820 1.00 95.69 902 GLY A O 1
ATOM 7066 N N . MET A 1 903 ? -22.226 -13.350 30.751 1.00 97.12 903 MET A N 1
ATOM 7067 C CA . MET A 1 903 ? -21.721 -12.065 30.252 1.00 97.12 903 MET A CA 1
ATOM 7068 C C . MET A 1 903 ? -20.242 -12.143 29.886 1.00 97.12 903 MET A C 1
ATOM 7070 O O . MET A 1 903 ? -19.432 -12.712 30.621 1.00 97.12 903 MET A O 1
ATOM 7074 N N . LYS A 1 904 ? -19.903 -11.531 28.757 1.00 98.12 904 LYS A N 1
ATOM 7075 C CA . LYS A 1 904 ? -18.561 -11.496 28.180 1.00 98.12 904 LYS A CA 1
ATOM 7076 C C . LYS A 1 904 ? -17.901 -10.179 28.559 1.00 98.12 904 LYS A C 1
ATOM 7078 O O . LYS A 1 904 ? -18.478 -9.125 28.321 1.00 98.12 904 LYS A O 1
ATOM 7083 N N . HIS A 1 905 ? -16.710 -10.239 29.133 1.00 98.44 905 HIS A N 1
ATOM 7084 C CA . HIS A 1 905 ? -15.965 -9.067 29.581 1.00 98.44 905 HIS A CA 1
ATOM 7085 C C . HIS A 1 905 ? -14.718 -8.922 28.722 1.00 98.44 905 HIS A C 1
ATOM 7087 O O . HIS A 1 905 ? -13.900 -9.841 28.694 1.00 98.44 905 HIS A O 1
ATOM 7093 N N . LEU A 1 906 ? -14.574 -7.782 28.048 1.00 98.56 906 LEU A N 1
ATOM 7094 C CA . LEU A 1 906 ? -13.337 -7.351 27.405 1.00 98.56 906 LEU A CA 1
ATOM 7095 C C . LEU A 1 906 ? -12.807 -6.129 28.162 1.00 98.56 906 LEU A C 1
ATOM 7097 O O . LEU A 1 906 ? -13.488 -5.112 28.271 1.00 98.56 906 LEU A O 1
ATOM 7101 N N . VAL A 1 907 ? -11.604 -6.231 28.714 1.00 98.56 907 VAL A N 1
ATOM 7102 C CA . VAL A 1 907 ? -10.971 -5.159 29.490 1.00 98.56 907 VAL A CA 1
ATOM 7103 C C . VAL A 1 907 ? -9.678 -4.760 28.798 1.00 98.56 907 VAL A C 1
ATOM 7105 O O . VAL A 1 907 ? -8.745 -5.558 28.759 1.00 98.56 907 VAL A O 1
ATOM 7108 N N . ALA A 1 908 ? -9.636 -3.555 28.241 1.00 98.31 908 ALA A N 1
ATOM 7109 C CA . ALA A 1 908 ? -8.464 -2.985 27.587 1.00 98.31 908 ALA A CA 1
ATOM 7110 C C . ALA A 1 908 ? -7.523 -2.290 28.589 1.00 98.31 908 ALA A C 1
ATOM 7112 O O . ALA A 1 908 ? -7.843 -2.139 29.771 1.00 98.31 908 ALA A O 1
ATOM 7113 N N . ASP A 1 909 ? -6.360 -1.864 28.089 1.00 97.94 909 ASP A N 1
ATOM 7114 C CA . ASP A 1 909 ? -5.316 -1.144 28.829 1.00 97.94 909 ASP A CA 1
ATOM 7115 C C . ASP A 1 909 ? -4.777 -1.911 30.045 1.00 97.94 909 ASP A C 1
ATOM 7117 O O . ASP A 1 909 ? -4.537 -1.347 31.114 1.00 97.94 909 ASP A O 1
ATOM 7121 N N . LEU A 1 910 ? -4.568 -3.219 29.897 1.00 98.12 910 LEU A N 1
ATOM 7122 C CA . LEU A 1 910 ? -3.944 -4.056 30.920 1.00 98.12 910 LEU A CA 1
ATOM 7123 C C . LEU A 1 910 ? -2.461 -4.297 30.611 1.00 98.12 910 LEU A C 1
ATOM 7125 O O . LEU A 1 910 ? -2.077 -4.510 29.461 1.00 98.12 910 LEU A O 1
ATOM 7129 N N . LYS A 1 911 ? -1.612 -4.310 31.644 1.00 97.88 911 LYS A N 1
ATOM 7130 C CA . LYS A 1 911 ? -0.215 -4.756 31.500 1.00 97.88 911 LYS A CA 1
ATOM 7131 C C . LYS A 1 911 ? -0.184 -6.230 31.074 1.00 97.88 911 LYS A C 1
ATOM 7133 O O . LYS A 1 911 ? -1.018 -7.017 31.506 1.00 97.88 911 LYS A O 1
ATOM 7138 N N . GLU A 1 912 ? 0.786 -6.622 30.254 1.00 97.94 912 GLU A N 1
ATOM 7139 C CA . GLU A 1 912 ? 0.964 -8.025 29.852 1.00 97.94 912 GLU A CA 1
ATOM 7140 C C . GLU A 1 912 ? 1.098 -8.948 31.074 1.00 97.94 912 GLU A C 1
ATOM 7142 O O . GLU A 1 912 ? 1.794 -8.619 32.029 1.00 97.94 912 GLU A O 1
ATOM 7147 N N . GLY A 1 913 ? 0.480 -10.127 31.065 1.00 97.81 913 GLY A N 1
ATOM 7148 C CA . GLY A 1 913 ? 0.679 -11.136 32.105 1.00 97.81 913 GLY A CA 1
ATOM 7149 C C . GLY A 1 913 ? -0.583 -11.900 32.478 1.00 97.81 913 GLY A C 1
ATOM 7150 O O . GLY A 1 913 ? -1.628 -11.791 31.839 1.00 97.81 913 GLY A O 1
ATOM 7151 N N . SER A 1 914 ? -0.485 -12.701 33.539 1.00 97.94 914 SER A N 1
ATOM 7152 C CA . SER A 1 914 ? -1.615 -13.477 34.059 1.00 97.94 914 SER A CA 1
ATOM 7153 C C . SER A 1 914 ? -2.366 -12.697 35.131 1.00 97.94 914 SER A C 1
ATOM 7155 O O . SER A 1 914 ? -1.757 -12.098 36.011 1.00 97.94 914 SER A O 1
ATOM 7157 N N . TYR A 1 915 ? -3.693 -12.736 35.100 1.00 98.44 915 TYR A N 1
ATOM 7158 C CA . TYR A 1 915 ? -4.572 -12.027 36.023 1.00 98.44 915 TYR A CA 1
ATOM 7159 C C . TYR A 1 915 ? -5.468 -13.004 36.780 1.00 98.44 915 TYR A C 1
ATOM 7161 O O . TYR A 1 915 ? -6.099 -13.896 36.203 1.00 98.44 915 TYR A O 1
ATOM 7169 N N . LYS A 1 916 ? -5.574 -12.789 38.095 1.00 98.12 916 LYS A N 1
ATOM 7170 C CA . LYS A 1 916 ? -6.597 -13.413 38.940 1.00 98.12 916 LYS A CA 1
ATOM 7171 C C . LYS A 1 916 ? -7.906 -12.656 38.778 1.00 98.12 916 LYS A C 1
ATOM 7173 O O . LYS A 1 916 ? -7.939 -11.442 38.972 1.00 98.12 916 LYS A O 1
ATOM 7178 N N . ILE A 1 917 ? -8.981 -13.392 38.506 1.00 98.12 917 ILE A N 1
ATOM 7179 C CA . ILE A 1 917 ? -10.339 -12.852 38.433 1.00 98.12 917 ILE A CA 1
ATOM 7180 C C . ILE A 1 917 ? -11.032 -13.090 39.777 1.00 98.12 917 ILE A C 1
ATOM 7182 O O . ILE A 1 917 ? -11.152 -14.230 40.229 1.00 98.12 917 ILE A O 1
ATOM 7186 N N . LYS A 1 918 ? -11.527 -12.031 40.416 1.00 97.94 918 LYS A N 1
ATOM 7187 C CA . LYS A 1 918 ? -12.436 -12.115 41.566 1.00 97.94 918 LYS A CA 1
ATOM 7188 C C . LYS A 1 918 ? -13.806 -11.588 41.173 1.00 97.94 918 LYS A C 1
ATOM 7190 O O . LYS A 1 918 ? -13.917 -10.484 40.653 1.00 97.94 918 LYS A O 1
ATOM 7195 N N . ILE A 1 919 ? -14.841 -12.364 41.477 1.00 96.88 919 ILE A N 1
ATOM 7196 C CA . ILE A 1 919 ? -16.240 -11.998 41.245 1.00 96.88 919 ILE A CA 1
ATOM 7197 C C . ILE A 1 919 ? -16.965 -12.057 42.584 1.00 96.88 919 ILE A C 1
ATOM 7199 O O . ILE A 1 919 ? -16.994 -13.113 43.218 1.00 96.88 919 ILE A O 1
ATOM 7203 N N . ASN A 1 920 ? -17.514 -10.924 43.025 1.00 96.31 920 ASN A N 1
ATOM 7204 C CA . ASN A 1 920 ? -18.144 -10.749 44.337 1.00 96.31 920 ASN A CA 1
ATOM 7205 C C . ASN A 1 920 ? -17.233 -11.194 45.497 1.00 96.31 920 ASN A C 1
ATOM 7207 O O . ASN A 1 920 ? -17.667 -11.837 46.446 1.00 96.31 920 ASN A O 1
ATOM 7211 N N . GLY A 1 921 ? -15.938 -10.876 45.395 1.00 96.12 921 GLY A N 1
ATOM 7212 C CA . GLY A 1 921 ? -14.917 -11.239 46.385 1.00 96.12 921 GLY A CA 1
ATOM 7213 C C . GLY A 1 921 ? -14.392 -12.676 46.278 1.00 96.12 921 GLY A C 1
ATOM 7214 O O . GLY A 1 921 ? -13.367 -12.985 46.884 1.00 96.12 921 GLY A O 1
ATOM 7215 N N . VAL A 1 922 ? -15.025 -13.535 45.472 1.00 96.38 922 VAL A N 1
ATOM 7216 C CA . VAL A 1 922 ? -14.616 -14.932 45.276 1.00 96.38 922 VAL A CA 1
ATOM 7217 C C . VAL A 1 922 ? -13.655 -15.039 44.095 1.00 96.38 922 VAL A C 1
ATOM 7219 O O . VAL A 1 922 ? -14.025 -14.743 42.956 1.00 96.38 922 VAL A O 1
ATOM 7222 N N . THR A 1 923 ? -12.424 -15.483 44.360 1.00 96.69 923 THR A N 1
ATOM 7223 C CA . THR A 1 923 ? -11.433 -15.802 43.321 1.00 96.69 923 THR A CA 1
ATOM 7224 C C . THR A 1 923 ? -11.934 -16.957 42.461 1.00 96.69 923 THR A C 1
ATOM 7226 O O . THR A 1 923 ? -12.292 -18.013 42.980 1.00 96.69 923 THR A O 1
ATOM 7229 N N . ARG A 1 924 ? -11.950 -16.764 41.145 1.00 96.31 924 ARG A N 1
ATOM 7230 C CA . ARG A 1 924 ? -12.336 -17.788 40.177 1.00 96.31 924 ARG A CA 1
ATOM 7231 C C . ARG A 1 924 ? -11.132 -18.650 39.817 1.00 96.31 924 ARG A C 1
ATOM 7233 O O . ARG A 1 924 ? -9.996 -18.188 39.837 1.00 96.31 924 ARG A O 1
ATOM 7240 N N . ALA A 1 925 ? -11.405 -19.911 39.487 1.00 93.38 925 ALA A N 1
ATOM 7241 C CA . ALA A 1 925 ? -10.389 -20.825 38.970 1.00 93.38 925 ALA A CA 1
ATOM 7242 C C . ALA A 1 925 ? -9.891 -20.390 37.582 1.00 93.38 925 ALA A C 1
ATOM 7244 O O . ALA A 1 925 ? -8.734 -20.621 37.244 1.00 93.38 925 ALA A O 1
ATOM 7245 N N . GLN A 1 926 ? -10.757 -19.732 36.803 1.00 92.75 926 GLN A N 1
ATOM 7246 C CA . GLN A 1 926 ? -10.377 -19.113 35.543 1.00 92.75 926 GLN A CA 1
ATOM 7247 C C . GLN A 1 926 ? -9.317 -18.035 35.787 1.00 92.75 926 GLN A C 1
ATOM 7249 O O . GLN A 1 926 ? -9.501 -17.136 36.610 1.00 92.75 926 GLN A O 1
ATOM 7254 N N . GLN A 1 927 ? -8.230 -18.127 35.032 1.00 92.44 927 GLN A N 1
ATOM 7255 C CA . GLN A 1 927 ? -7.254 -17.060 34.882 1.00 92.44 927 GLN A CA 1
ATOM 7256 C C . GLN A 1 927 ? -7.451 -16.391 33.528 1.00 92.44 927 GLN A C 1
ATOM 7258 O O . GLN A 1 927 ? -8.016 -16.975 32.602 1.00 92.44 927 GLN A O 1
ATOM 7263 N N . MET A 1 928 ? -6.988 -15.155 33.440 1.00 96.38 928 MET A N 1
ATOM 7264 C CA . MET A 1 928 ? -7.001 -14.377 32.214 1.00 96.38 928 MET A CA 1
ATOM 7265 C C . MET A 1 928 ? -5.569 -14.009 31.868 1.00 96.38 928 MET A C 1
ATOM 7267 O O . MET A 1 928 ? -4.854 -13.488 32.719 1.00 96.38 928 MET A O 1
ATOM 7271 N N . THR A 1 929 ? -5.161 -14.268 30.635 1.00 96.81 929 THR A N 1
ATOM 7272 C CA . THR A 1 929 ? -3.857 -13.844 30.126 1.00 96.81 929 THR A CA 1
ATOM 7273 C C . THR A 1 929 ? -4.054 -12.621 29.248 1.00 96.81 929 THR A C 1
ATOM 7275 O O . THR A 1 929 ? -4.955 -12.593 28.410 1.00 96.81 929 THR A O 1
ATOM 7278 N N . VAL A 1 930 ? -3.218 -11.619 29.480 1.00 97.94 930 VAL A N 1
ATOM 7279 C CA . VAL A 1 930 ? -3.110 -10.400 28.684 1.00 97.94 930 VAL A CA 1
ATOM 7280 C C . VAL A 1 930 ? -1.805 -10.486 27.914 1.00 97.94 930 VAL A C 1
ATOM 7282 O O . VAL A 1 930 ? -0.767 -10.749 28.524 1.00 97.94 930 VAL A O 1
ATOM 7285 N N . GLN A 1 931 ? -1.862 -10.281 26.603 1.00 96.81 931 GLN A N 1
ATOM 7286 C CA . GLN A 1 931 ? -0.684 -10.267 25.741 1.00 96.81 931 GLN A CA 1
ATOM 7287 C C . GLN A 1 931 ? -0.214 -8.823 25.531 1.00 96.81 931 GLN A C 1
ATOM 7289 O O . GLN A 1 931 ? -0.998 -7.880 25.648 1.00 96.81 931 GLN A O 1
ATOM 7294 N N . SER A 1 932 ? 1.075 -8.635 25.258 1.00 93.44 932 SER A N 1
ATOM 7295 C CA . SER A 1 932 ? 1.657 -7.308 25.015 1.00 93.44 932 SER A CA 1
ATOM 7296 C C . SER A 1 932 ? 1.192 -6.671 23.707 1.00 93.44 932 SER A C 1
ATOM 7298 O O . SER A 1 932 ? 1.118 -5.450 23.640 1.00 93.44 932 SER A O 1
ATOM 7300 N N . ASN A 1 933 ? 0.835 -7.472 22.701 1.00 91.69 933 ASN A N 1
ATOM 7301 C CA . ASN A 1 933 ? 0.374 -6.982 21.400 1.00 91.69 933 ASN A CA 1
ATOM 7302 C C . ASN A 1 933 ? -1.056 -6.414 21.417 1.00 91.69 933 ASN A C 1
ATOM 7304 O O . ASN A 1 933 ? -1.394 -5.607 20.559 1.00 91.69 933 ASN A O 1
ATOM 7308 N N . ASP A 1 934 ? -1.909 -6.819 22.365 1.00 95.56 934 ASP A N 1
ATOM 7309 C CA . ASP A 1 934 ? -3.296 -6.341 22.439 1.00 95.56 934 ASP A CA 1
ATOM 7310 C C . ASP A 1 934 ? -3.613 -5.534 23.710 1.00 95.56 934 ASP A C 1
ATOM 7312 O O . ASP A 1 934 ? -4.487 -4.662 23.694 1.00 95.56 934 ASP A O 1
ATOM 7316 N N . ASN A 1 935 ? -2.894 -5.791 24.808 1.00 97.94 935 ASN A N 1
ATOM 7317 C CA . ASN A 1 935 ? -3.172 -5.274 26.148 1.00 97.94 935 ASN A CA 1
ATOM 7318 C C . ASN A 1 935 ? -4.641 -5.420 26.574 1.00 97.94 935 ASN A C 1
ATOM 7320 O O . ASN A 1 935 ? -5.185 -4.565 27.282 1.00 97.94 935 ASN A O 1
ATOM 7324 N N . THR A 1 936 ? -5.287 -6.513 26.164 1.00 98.25 936 THR A N 1
ATOM 7325 C CA . THR A 1 936 ? -6.668 -6.816 26.528 1.00 98.25 936 THR A CA 1
ATOM 7326 C C . THR A 1 936 ? -6.801 -8.121 27.301 1.00 98.25 936 THR A C 1
ATOM 7328 O O . THR A 1 936 ? -6.149 -9.135 27.049 1.00 98.25 936 THR A O 1
ATOM 7331 N N . GLY A 1 937 ? -7.727 -8.115 28.246 1.00 97.81 937 GLY A N 1
ATOM 7332 C CA . GLY A 1 937 ? -8.179 -9.285 28.968 1.00 97.81 937 GLY A CA 1
ATOM 7333 C C . GLY A 1 937 ? -9.583 -9.690 28.535 1.00 97.81 937 GLY A C 1
ATOM 7334 O O . GLY A 1 937 ? -10.463 -8.837 28.448 1.00 97.81 937 GLY A O 1
ATOM 7335 N N . PHE A 1 938 ? -9.811 -10.986 28.309 1.00 98.06 938 PHE A N 1
ATOM 7336 C CA . PHE A 1 938 ? -11.133 -11.529 27.996 1.00 98.06 938 PHE A CA 1
ATOM 7337 C C . PHE A 1 938 ? -11.521 -12.656 28.958 1.00 98.06 938 PHE A C 1
ATOM 7339 O O . PHE A 1 938 ? -10.741 -13.585 29.180 1.00 98.06 938 PHE A O 1
ATOM 7346 N N . PHE A 1 939 ? -12.740 -12.606 29.502 1.00 97.81 939 PHE A N 1
ATOM 7347 C CA . PHE A 1 939 ? -13.324 -13.702 30.282 1.00 97.81 939 PHE A CA 1
ATOM 7348 C C . PHE A 1 939 ? -14.861 -13.674 30.253 1.00 97.81 939 PHE A C 1
ATOM 7350 O O . PHE A 1 939 ? -15.477 -12.709 29.804 1.00 97.81 939 PHE A O 1
ATOM 7357 N N . VAL A 1 940 ? -15.494 -14.742 30.747 1.00 97.25 940 VAL A N 1
ATOM 7358 C CA . VAL A 1 940 ? -16.957 -14.868 30.813 1.00 97.25 940 VAL A CA 1
ATOM 7359 C C . VAL A 1 940 ? -17.377 -15.050 32.267 1.00 97.25 940 VAL A C 1
ATOM 7361 O O . VAL A 1 940 ? -16.881 -15.944 32.951 1.00 97.25 940 VAL A O 1
ATOM 7364 N N . SER A 1 941 ? -18.292 -14.217 32.761 1.00 95.69 941 SER A N 1
ATOM 7365 C CA . SER A 1 941 ? -18.805 -14.340 34.127 1.00 95.69 941 SER A CA 1
ATOM 7366 C C . SER A 1 941 ? -19.964 -15.344 34.187 1.00 95.69 941 SER A C 1
ATOM 7368 O O . SER A 1 941 ? -20.967 -15.139 33.500 1.00 95.69 941 SER A O 1
ATOM 7370 N N . PRO A 1 942 ? -19.891 -16.397 35.023 1.00 92.94 942 PRO A N 1
ATOM 7371 C CA . PRO A 1 942 ? -20.942 -17.414 35.093 1.00 92.94 942 PRO A CA 1
ATOM 7372 C C . PRO A 1 942 ? -22.161 -16.982 35.919 1.00 92.94 942 PRO A C 1
ATOM 7374 O O . PRO A 1 942 ? -23.228 -17.573 35.782 1.00 92.94 942 PRO A O 1
ATOM 7377 N N . ASP A 1 943 ? -22.021 -15.968 36.774 1.00 90.62 943 ASP A N 1
ATOM 7378 C CA . ASP A 1 943 ? -23.056 -15.609 37.741 1.00 90.62 943 ASP A CA 1
ATOM 7379 C C . ASP A 1 943 ? -24.032 -14.573 37.169 1.00 90.62 943 ASP A C 1
ATOM 7381 O O . ASP A 1 943 ? -23.617 -13.577 36.576 1.00 90.62 943 ASP A O 1
ATOM 7385 N N . ALA A 1 944 ? -25.325 -14.761 37.437 1.00 89.56 944 ALA A N 1
ATOM 7386 C CA . ALA A 1 944 ? -26.302 -13.679 37.386 1.00 89.56 944 ALA A CA 1
ATOM 7387 C C . ALA A 1 944 ? -26.391 -13.016 38.770 1.00 89.56 944 ALA A C 1
ATOM 7389 O O . ALA A 1 944 ? -26.385 -13.705 39.791 1.00 89.56 944 ALA A O 1
ATOM 7390 N N . SER A 1 945 ? -26.464 -11.687 38.827 1.00 91.88 945 SER A N 1
ATOM 7391 C CA . SER A 1 945 ? -26.546 -10.941 40.090 1.00 91.88 945 SER A CA 1
ATOM 7392 C C . SER A 1 945 ? -27.153 -9.560 39.869 1.00 91.88 945 SER A C 1
ATOM 7394 O O . SER A 1 945 ? -26.895 -8.931 38.849 1.00 91.88 945 SER A O 1
ATOM 7396 N N . SER A 1 946 ? -27.884 -9.023 40.848 1.00 90.50 946 SER A N 1
ATOM 7397 C CA . SER A 1 946 ? -28.304 -7.612 40.813 1.00 90.50 946 SER A CA 1
ATOM 7398 C C . SER A 1 946 ? -27.112 -6.648 40.821 1.00 90.50 946 SER A C 1
ATOM 7400 O O . SER A 1 946 ? -27.221 -5.543 40.307 1.00 90.50 946 SER A O 1
ATOM 7402 N N . SER A 1 947 ? -25.966 -7.080 41.354 1.00 95.56 947 SER A N 1
ATOM 7403 C CA . SER A 1 947 ? -24.697 -6.352 41.330 1.00 95.56 947 SER A CA 1
ATOM 7404 C C . SER A 1 947 ? -23.537 -7.348 41.262 1.00 95.56 947 SER A C 1
ATOM 7406 O O . SER A 1 947 ? -23.369 -8.178 42.160 1.00 95.56 947 SER A O 1
ATOM 7408 N N . LEU A 1 948 ? -22.713 -7.264 40.222 1.00 96.44 948 LEU A N 1
ATOM 7409 C CA . LEU A 1 948 ? -21.544 -8.115 40.004 1.00 96.44 948 LEU A CA 1
ATOM 7410 C C . LEU A 1 948 ? -20.266 -7.286 40.163 1.00 96.44 948 LEU A C 1
ATOM 7412 O O . LEU A 1 948 ? -19.932 -6.486 39.295 1.00 96.44 948 LEU A O 1
ATOM 7416 N N . LYS A 1 949 ? -19.556 -7.461 41.281 1.00 97.44 949 LYS A N 1
ATOM 7417 C CA . LYS A 1 949 ? -18.283 -6.778 41.553 1.00 97.44 949 LYS A CA 1
ATOM 7418 C C . LYS A 1 949 ? -17.131 -7.586 40.974 1.00 97.44 949 LYS A C 1
ATOM 7420 O O . LYS A 1 949 ? -16.858 -8.684 41.461 1.00 97.44 949 LYS A O 1
ATOM 7425 N N . ILE A 1 950 ? -16.454 -7.042 39.975 1.00 98.12 950 ILE A N 1
ATOM 7426 C CA . ILE A 1 950 ? -15.285 -7.644 39.341 1.00 98.12 950 ILE A CA 1
ATOM 7427 C C . ILE A 1 950 ? -14.021 -6.976 39.872 1.00 98.12 950 ILE A C 1
ATOM 7429 O O . ILE A 1 950 ? -13.955 -5.753 39.968 1.00 98.12 950 ILE A O 1
ATOM 7433 N N . ALA A 1 951 ? -13.006 -7.781 40.184 1.00 98.06 951 ALA A N 1
ATOM 7434 C CA . ALA A 1 951 ? -11.649 -7.309 40.412 1.00 98.06 951 ALA A CA 1
ATOM 7435 C C . ALA A 1 951 ? -10.648 -8.190 39.657 1.00 98.06 951 ALA A C 1
ATOM 7437 O O . ALA A 1 951 ? -10.674 -9.417 39.778 1.00 98.06 951 ALA A O 1
ATOM 7438 N N . LEU A 1 952 ? -9.762 -7.552 38.900 1.00 98.31 952 LEU A N 1
ATOM 7439 C CA . LEU A 1 952 ? -8.675 -8.179 38.161 1.00 98.31 952 LEU A CA 1
ATOM 7440 C C . LEU A 1 952 ? -7.358 -7.742 38.794 1.00 98.31 952 LEU A C 1
ATOM 7442 O O . LEU A 1 952 ? -7.143 -6.549 39.002 1.00 98.31 952 LEU A O 1
ATOM 7446 N N . THR A 1 953 ? -6.483 -8.688 39.117 1.00 98.00 953 THR A N 1
ATOM 7447 C CA . THR A 1 953 ? -5.165 -8.391 39.699 1.00 98.00 953 THR A CA 1
ATOM 7448 C C . THR A 1 953 ? -4.105 -9.217 38.993 1.00 98.00 953 THR A C 1
ATOM 7450 O O . THR A 1 953 ? -4.197 -10.449 39.004 1.00 98.00 953 THR A O 1
ATOM 7453 N N . ARG A 1 954 ? -3.110 -8.547 38.404 1.00 97.88 954 ARG A N 1
ATOM 7454 C CA . ARG A 1 954 ? -1.946 -9.191 37.793 1.00 97.88 954 ARG A CA 1
ATOM 7455 C C . ARG A 1 954 ? -1.215 -10.031 38.841 1.00 97.88 954 ARG A C 1
ATOM 7457 O O . ARG A 1 954 ? -1.056 -9.627 39.992 1.00 97.88 954 ARG A O 1
ATOM 7464 N N . VAL A 1 955 ? -0.829 -11.235 38.454 1.00 96.31 955 VAL A N 1
ATOM 7465 C CA . VAL A 1 955 ? 0.026 -12.121 39.236 1.00 96.31 955 VAL A CA 1
ATOM 7466 C C . VAL A 1 955 ? 1.458 -11.775 38.860 1.00 96.31 955 VAL A C 1
ATOM 7468 O O . VAL A 1 955 ? 1.796 -11.834 37.679 1.00 96.31 955 VAL A O 1
ATOM 7471 N N . ASN A 1 956 ? 2.240 -11.360 39.856 1.00 81.44 956 ASN A N 1
ATOM 7472 C CA . ASN A 1 956 ? 3.673 -11.121 39.701 1.00 81.44 956 ASN A CA 1
ATOM 7473 C C . ASN A 1 956 ? 4.429 -12.421 39.464 1.00 81.44 956 ASN A C 1
ATOM 7475 O O . ASN A 1 956 ? 4.038 -13.437 40.093 1.00 81.44 956 ASN A O 1
#

Secondary structure (DSSP, 8-state):
---------------------------TT---EEE-BT--EEEE-SEE--TT--HHHHHHHHHHHHH-TTS---BTTTEEEEEEETTTEEEEPPTT-TT---TTBEEEEEE-SSS-EEE---TT-EEPP-B--TT--TT-SSEEEEE---BTTB-EEEEEE---SS-EEGGG-EEE-SSSSTTTT-B-HHHHHHTTSB-SEEEEE-SSSEEEEETTT-EE-TTBEEEEEE-TT-TTT--EEEEE----PPPGGGS--SSSP-SS--HHHHHHHHHHHHHT-HHHHHHHHHHHHHHS--GGG-TT-TTT-HHHHHHHHHHHHHHH--HHHHHHHHHHHHH--S-GGGSSSSGGG-THHHHHHHHHTTTSTT--HHHHHHHHHHHHHHHHHHHHHHTT-SSS--TT-HHHHHHHHHHHHHHHHHHTTT-THHHHHHHHHHHHHHT----TTSSPPPPHHHHHHTTTTS--TTHHHHIIIIIHHHHHHHHHHHHHTS---HHHH-GGGGGHHHHHHHHHHHHB-TTSS-B---SS------GGG-HHHHHHHHHHHHHHHHTT-HHHHHHHHHHHHHH-S---S-HHHHHHT--TTS----TTTT---SEEEETTTTEEEEES-SSTT-EEEEEE---S---TT--S-TT-EEEEETTEEEE-PPP-SS----GGGSSSEE-EEEEEETTEEEES--GGGBSS--EEEEEEEEETTEEEEEEEE-SSTT-B-TTT---SS-EEEEEEEEEEETTEEEEEEEEEEEEEE--EEEEEESS--EEETTEEEEE-TTSSEEEEEEEEESTT-EEEEEEHHHHSTTS-TTTS-GGG--EEEEEEPPPEEEEEEEEEEEEEETT--S-S-EEEEE-SSEEEEEETTEEEEEESSSSPBSEEEEEEEEEPTTEEEEE-SBPSEEEEEEETTEEEEEEEEE-TTT--EEEEE---EEEEEEEEEE--

Mean predicted aligned error: 10.99 Å

Foldseek 3Di:
DDDDDDDDDDDPPDPPDDPPPDPPVCAQQFDKDWAWAPFKFKWARQFALDQFDFLCNQFVVLLQVLQDPPDHCDEPPFKWKWFQDQVPGIDTDDRRDGRPHDAFGIIMMHGHGPGIGIGGGPPPTGQDDFAADQAQQLLFPGWDWRWDDDDAQFKGKGKTHNHHQAKEQLQRKWKAWQPPDPRPRTDHQVRCVVQQFWHQWKWWDPRVGIDIDGSHGDIRHHTTIIIIMTGNNNPPGRMIIIDGPGDYQQDPLLAFDDAFPQFLDDPVLLVLLLVCVVVVPQLNVQLVQLLVLLLVPDCVSNLPCCVLQLLVLQLSLLVVCVNPVDCSSLVSSLVSLVVDALAQVSDPQSLLSNLLSLLNNCRSCVPPPVCDPVNNVVSLVSLLSNLVQLSCCLQVNHDPVCQFPDLSQLSSLLSLLSNLLSCPPPDPCSSVSNRSSVCLAPQTGHHPDDARGDHLVQQLLLQLLLAHQQKPQCCLSGNLVSVLSSQRSSVRGRVHHCCVVPVSSLSHLLSNLVQQLLQQFLVRQAGDIFFADADPDGPQNRLSNLLSLLSSLQSNVVSVVLVSSQCSQQSCVVNHPHNHRVSVSNSSSDRPPRHHDPCQVVDDPQWDFRGNQTKTWHWLHSHLQIKTKIFGQGQHDLGDRGELQHRFMWIDTRNWTAFAFFRFHDHPQANQRGQFKFFFFPDDDPRDTGGFGNSRFFPGRKHQQFWDADVVQGKTKTKIWCQSRQQGDVVVGHGPWHWRTWIWIWMDGGFKIKIKIKTATPFWTFIKRKIDALAFWDDDQQWIWGATPVLFKIKIKGKPPPSPWDKDKDQQCVVCVVPDCNGGPPSRRGMMIITTDPTDNIGMIIMMMGMDTSPDDDFPDWDWWDDPFKTWIDGDLETEIETSDQAADQKDKTKDAQHDAFRKYKYARHDFAKKFKDKPNRTDPDIWGAHPSHRITIDTHGDGDRMIMIMIHGDD